Protein AF-0000000086973427 (afdb_homodimer)

Radius of gyration: 33.43 Å; Cα contacts (8 Å, |Δi|>4): 2396; chains: 2; bounding box: 116×100×96 Å

pLDDT: mean 90.19, std 19.01, range [17.59, 98.94]

InterPro domains:
  IPR004843 Calcineurin-like, phosphoesterase domain [PF00149] (162-360)
  IPR008963 Purple acid phosphatase-like, N-terminal [SSF49363] (42-153)
  IPR015914 Purple acid phosphatase, N-terminal [PF16656] (61-151)
  IPR025733 Purple acid phosphatase, C-terminal domain [PF14008] (386-445)
  IPR029052 Metallo-dependent phosphatase-like [G3DSA:3.60.21.10] (156-464)
  IPR029052 Metallo-dependent phosphatase-like [SSF56300] (157-459)
  IPR039331 Purple acid phosphatase-like [PTHR22953] (16-454)
  IPR041792 Purple acid phosphatase, metallophosphatase domain [cd00839] (157-455)

Structure (mmCIF, N/CA/C/O backbone):
data_AF-0000000086973427-model_v1
#
loop_
_entity.id
_entity.type
_entity.pdbx_description
1 polymer 'Purple acid phosphatase'
#
loop_
_atom_site.group_PDB
_atom_site.id
_atom_site.type_symbol
_atom_site.label_atom_id
_atom_site.label_alt_id
_atom_site.label_comp_id
_atom_site.label_asym_id
_atom_site.label_entity_id
_atom_site.label_seq_id
_atom_site.pdbx_PDB_ins_code
_atom_site.Cartn_x
_atom_site.Cartn_y
_atom_site.Cartn_z
_atom_site.occupancy
_atom_site.B_iso_or_equiv
_atom_site.auth_seq_id
_atom_site.auth_comp_id
_atom_site.auth_asym_id
_atom_site.auth_atom_id
_atom_site.pdbx_PDB_model_num
ATOM 1 N N . MET A 1 1 ? -76.812 24.672 63.719 1 24.42 1 MET A N 1
ATOM 2 C CA . MET A 1 1 ? -76 23.453 63.594 1 24.42 1 MET A CA 1
ATOM 3 C C . MET A 1 1 ? -76.125 22.906 62.156 1 24.42 1 MET A C 1
ATOM 5 O O . MET A 1 1 ? -76.375 21.719 61.969 1 24.42 1 MET A O 1
ATOM 9 N N . ALA A 1 2 ? -76.5 23.781 61.25 1 25.91 2 ALA A N 1
ATOM 10 C CA . ALA A 1 2 ? -76.75 23.594 59.812 1 25.91 2 ALA A CA 1
ATOM 11 C C . ALA A 1 2 ? -75.5 23 59.125 1 25.91 2 ALA A C 1
ATOM 13 O O . ALA A 1 2 ? -74.438 23.609 59.094 1 25.91 2 ALA A O 1
ATOM 14 N N . ALA A 1 3 ? -75.25 21.672 59.312 1 26.28 3 ALA A N 1
ATOM 15 C CA . ALA A 1 3 ? -74.188 20.766 58.875 1 26.28 3 ALA A CA 1
ATOM 16 C C . ALA A 1 3 ? -74.125 20.75 57.344 1 26.28 3 ALA A C 1
ATOM 18 O O . ALA A 1 3 ? -75 20.281 56.656 1 26.28 3 ALA A O 1
ATOM 19 N N . ILE A 1 4 ? -73.625 21.906 56.781 1 25.83 4 ILE A N 1
ATOM 20 C CA . ILE A 1 4 ? -73.375 22.141 55.375 1 25.83 4 ILE A CA 1
ATOM 21 C C . ILE A 1 4 ? -72.5 21.031 54.781 1 25.83 4 ILE A C 1
ATOM 23 O O . ILE A 1 4 ? -71.438 20.75 55.312 1 25.83 4 ILE A O 1
ATOM 27 N N . MET A 1 5 ? -73.188 19.984 54.219 1 26.91 5 MET A N 1
ATOM 28 C CA . MET A 1 5 ? -72.625 18.828 53.5 1 26.91 5 MET A CA 1
ATOM 29 C C . MET A 1 5 ? -71.688 19.266 52.375 1 26.91 5 MET A C 1
ATOM 31 O O . MET A 1 5 ? -72.125 19.938 51.438 1 26.91 5 MET A O 1
ATOM 35 N N . LEU A 1 6 ? -70.5 19.781 52.688 1 25.75 6 LEU A N 1
ATOM 36 C CA . LEU A 1 6 ? -69.5 20.234 51.75 1 25.75 6 LEU A CA 1
ATOM 37 C C . LEU A 1 6 ? -69.125 19.109 50.75 1 25.75 6 LEU A C 1
ATOM 39 O O . LEU A 1 6 ? -68.625 18.062 51.188 1 25.75 6 LEU A O 1
ATOM 43 N N . ARG A 1 7 ? -70 18.797 49.75 1 25.33 7 ARG A N 1
ATOM 44 C CA . ARG A 1 7 ? -69.688 17.844 48.688 1 25.33 7 ARG A CA 1
ATOM 45 C C . ARG A 1 7 ? -68.375 18.188 48 1 25.33 7 ARG A C 1
ATOM 47 O O . ARG A 1 7 ? -68.188 19.297 47.469 1 25.33 7 ARG A O 1
ATOM 54 N N . ALA A 1 8 ? -67.25 17.797 48.531 1 27.33 8 ALA A N 1
ATOM 55 C CA . ALA A 1 8 ? -65.875 17.906 48 1 27.33 8 ALA A CA 1
ATOM 56 C C . ALA A 1 8 ? -65.812 17.281 46.594 1 27.33 8 ALA A C 1
ATOM 58 O O . ALA A 1 8 ? -66.062 16.078 46.438 1 27.33 8 ALA A O 1
ATOM 59 N N . GLY A 1 9 ? -66.438 17.891 45.594 1 27.06 9 GLY A N 1
ATOM 60 C CA . GLY A 1 9 ? -66.312 17.422 44.25 1 27.06 9 GLY A CA 1
ATOM 61 C C . GLY A 1 9 ? -64.812 17.219 43.844 1 27.06 9 GLY A C 1
ATOM 62 O O . GLY A 1 9 ? -64 18.062 44.125 1 27.06 9 GLY A O 1
ATOM 63 N N . VAL A 1 10 ? -64.312 15.969 43.875 1 27.91 10 VAL A N 1
ATOM 64 C CA . VAL A 1 10 ? -63.031 15.469 43.469 1 27.91 10 VAL A CA 1
ATOM 65 C C . VAL A 1 10 ? -62.719 15.875 42.031 1 27.91 10 VAL A C 1
ATOM 67 O O . VAL A 1 10 ? -63.438 15.477 41.094 1 27.91 10 VAL A O 1
ATOM 70 N N . LEU A 1 11 ? -62.438 17.156 41.75 1 26.12 11 LEU A N 1
ATOM 71 C CA . LEU A 1 11 ? -61.938 17.5 40.406 1 26.12 11 LEU A CA 1
ATOM 72 C C . LEU A 1 11 ? -60.75 16.625 40.031 1 26.12 11 LEU A C 1
ATOM 74 O O . LEU A 1 11 ? -59.719 16.609 40.719 1 26.12 11 LEU A O 1
ATOM 78 N N . VAL A 1 12 ? -61.031 15.43 39.469 1 29.05 12 VAL A N 1
ATOM 79 C CA . VAL A 1 12 ? -60 14.602 38.812 1 29.05 12 VAL A CA 1
ATOM 80 C C . VAL A 1 12 ? -59.25 15.422 37.781 1 29.05 12 VAL A C 1
ATOM 82 O O . VAL A 1 12 ? -59.844 15.875 36.812 1 29.05 12 VAL A O 1
ATOM 85 N N . LEU A 1 13 ? -58.281 16.25 38.188 1 27.44 13 LEU A N 1
ATOM 86 C CA . LEU A 1 13 ? -57.344 16.844 37.25 1 27.44 13 LEU A CA 1
ATOM 87 C C . LEU A 1 13 ? -56.688 15.781 36.406 1 27.44 13 LEU A C 1
ATOM 89 O O . LEU A 1 13 ? -56 14.906 36.906 1 27.44 13 LEU A O 1
ATOM 93 N N . ALA A 1 14 ? -57.344 15.32 35.281 1 27.95 14 ALA A N 1
ATOM 94 C CA . ALA A 1 14 ? -56.688 14.562 34.219 1 27.95 14 ALA A CA 1
ATOM 95 C C . ALA A 1 14 ? -55.375 15.242 33.781 1 27.95 14 ALA A C 1
ATOM 97 O O . ALA A 1 14 ? -55.406 16.344 33.219 1 27.95 14 ALA A O 1
ATOM 98 N N . VAL A 1 15 ? -54.344 15.07 34.531 1 30.77 15 VAL A N 1
ATOM 99 C CA . VAL A 1 15 ? -53.031 15.422 34.031 1 30.77 15 VAL A CA 1
ATOM 100 C C . VAL A 1 15 ? -52.781 14.727 32.688 1 30.77 15 VAL A C 1
ATOM 102 O O . VAL A 1 15 ? -52.781 13.5 32.625 1 30.77 15 VAL A O 1
ATOM 105 N N . PHE A 1 16 ? -53.375 15.25 31.594 1 31.55 16 PHE A N 1
ATOM 106 C CA . PHE A 1 16 ? -52.875 14.844 30.281 1 31.55 16 PHE A CA 1
ATOM 107 C C . PHE A 1 16 ? -51.344 14.922 30.234 1 31.55 16 PHE A C 1
ATOM 109 O O . PHE A 1 16 ? -50.781 16.016 30.328 1 31.55 16 PHE A O 1
ATOM 116 N N . GLY A 1 17 ? -50.688 13.938 30.797 1 29.84 17 GLY A N 1
ATOM 117 C CA . GLY A 1 17 ? -49.281 13.781 30.5 1 29.84 17 GLY A CA 1
ATOM 118 C C . GLY A 1 17 ? -48.969 13.898 29.016 1 29.84 17 GLY A C 1
ATOM 119 O O . GLY A 1 17 ? -49.469 13.125 28.203 1 29.84 17 GLY A O 1
ATOM 120 N N . SER A 1 18 ? -48.844 15.141 28.531 1 31.64 18 SER A N 1
ATOM 121 C CA . SER A 1 18 ? -48.219 15.281 27.219 1 31.64 18 SER A CA 1
ATOM 122 C C . SER A 1 18 ? -46.969 14.383 27.094 1 31.64 18 SER A C 1
ATOM 124 O O . SER A 1 18 ? -46.062 14.477 27.891 1 31.64 18 SER A O 1
ATOM 126 N N . ILE A 1 19 ? -47.188 13.211 26.719 1 33.66 19 ILE A N 1
ATOM 127 C CA . ILE A 1 19 ? -46.062 12.438 26.188 1 33.66 19 ILE A CA 1
ATOM 128 C C . ILE A 1 19 ? -45.281 13.281 25.172 1 33.66 19 ILE A C 1
ATOM 130 O O . ILE A 1 19 ? -45.812 13.609 24.094 1 33.66 19 ILE A O 1
ATOM 134 N N . LEU A 1 20 ? -44.5 14.203 25.625 1 31.3 20 LEU A N 1
ATOM 135 C CA . LEU A 1 20 ? -43.469 14.672 24.703 1 31.3 20 LEU A CA 1
ATOM 136 C C . LEU A 1 20 ? -42.781 13.5 24.016 1 31.3 20 LEU A C 1
ATOM 138 O O . LEU A 1 20 ? -42.094 12.703 24.672 1 31.3 20 LEU A O 1
ATOM 142 N N . SER A 1 21 ? -43.469 12.938 23.109 1 32.5 21 SER A N 1
ATOM 143 C CA . SER A 1 21 ? -42.688 12.125 22.172 1 32.5 21 SER A CA 1
ATOM 144 C C . SER A 1 21 ? -41.406 12.82 21.797 1 32.5 21 SER A C 1
ATOM 146 O O . SER A 1 21 ? -41.406 13.969 21.359 1 32.5 21 SER A O 1
ATOM 148 N N . ASP A 1 22 ? -40.375 12.547 22.5 1 31.97 22 ASP A N 1
ATOM 149 C CA . ASP A 1 22 ? -39.031 12.836 21.984 1 31.97 22 ASP A CA 1
ATOM 150 C C . ASP A 1 22 ? -38.938 12.484 20.5 1 31.97 22 ASP A C 1
ATOM 152 O O . ASP A 1 22 ? -38.719 11.32 20.141 1 31.97 22 ASP A O 1
ATOM 156 N N . SER A 1 23 ? -39.812 13.062 19.719 1 33.91 23 SER A N 1
ATOM 157 C CA . SER A 1 23 ? -39.375 13.008 18.312 1 33.91 23 SER A CA 1
ATOM 158 C C . SER A 1 23 ? -37.875 13.219 18.188 1 33.91 23 SER A C 1
ATOM 160 O O . SER A 1 23 ? -37.375 14.281 18.547 1 33.91 23 SER A O 1
ATOM 162 N N . GLY A 1 24 ? -37.094 12.266 18.344 1 35.75 24 GLY A N 1
ATOM 163 C CA . GLY A 1 24 ? -35.719 12.359 17.875 1 35.75 24 GLY A CA 1
ATOM 164 C C . GLY A 1 24 ? -35.562 13.219 16.625 1 35.75 24 GLY A C 1
ATOM 165 O O . GLY A 1 24 ? -36.031 12.828 15.539 1 35.75 24 GLY A O 1
ATOM 166 N N . VAL A 1 25 ? -35.719 14.477 16.703 1 35.94 25 VAL A N 1
ATOM 167 C CA . VAL A 1 25 ? -35.281 15.359 15.625 1 35.94 25 VAL A CA 1
ATOM 168 C C . VAL A 1 25 ? -34.031 14.773 14.953 1 35.94 25 VAL A C 1
ATOM 170 O O . VAL A 1 25 ? -32.969 14.68 15.562 1 35.94 25 VAL A O 1
ATOM 173 N N . CYS A 1 26 ? -34.188 13.812 14.07 1 43.09 26 CYS A N 1
ATOM 174 C CA . CYS A 1 26 ? -33.094 13.516 13.133 1 43.09 26 CYS A CA 1
ATOM 175 C C . CYS A 1 26 ? -32.438 14.805 12.641 1 43.09 26 CYS A C 1
ATOM 177 O O . CYS A 1 26 ? -33.031 15.555 11.875 1 43.09 26 CYS A O 1
ATOM 179 N N . ASN A 1 27 ? -31.703 15.43 13.375 1 49.72 27 ASN A N 1
ATOM 180 C CA . ASN A 1 27 ? -30.922 16.562 12.891 1 49.72 27 ASN A CA 1
ATOM 181 C C . ASN A 1 27 ? -30.359 16.297 11.5 1 49.72 27 ASN A C 1
ATOM 183 O O . ASN A 1 27 ? -29.438 15.508 11.336 1 49.72 27 ASN A O 1
ATOM 187 N N . ALA A 1 28 ? -31.125 16.469 10.539 1 66.06 28 ALA A N 1
ATOM 188 C CA . ALA A 1 28 ? -30.719 16.359 9.133 1 66.06 28 ALA A CA 1
ATOM 189 C C . ALA A 1 28 ? -29.469 17.188 8.867 1 66.06 28 ALA A C 1
ATOM 191 O O . ALA A 1 28 ? -29.312 18.297 9.383 1 66.06 28 ALA A O 1
ATOM 192 N N . GLY A 1 29 ? -28.438 16.578 8.406 1 76.88 29 GLY A N 1
ATOM 193 C CA . GLY A 1 29 ? -27.234 17.266 7.945 1 76.88 29 GLY A CA 1
ATOM 194 C C . GLY A 1 29 ? -27.531 18.484 7.102 1 76.88 29 GLY A C 1
ATOM 195 O O . GLY A 1 29 ? -28.672 18.688 6.66 1 76.88 29 GLY A O 1
ATOM 196 N N . LEU A 1 30 ? -26.656 19.469 7.105 1 85.81 30 LEU A N 1
ATOM 197 C CA . LEU A 1 30 ? -26.812 20.719 6.359 1 85.81 30 LEU A CA 1
ATOM 198 C C . LEU A 1 30 ? -25.906 20.719 5.129 1 85.81 30 LEU A C 1
ATOM 200 O O . LEU A 1 30 ? -24.703 20.516 5.242 1 85.81 30 LEU A O 1
ATOM 204 N N . THR A 1 31 ? -26.516 20.797 4.023 1 85.31 31 THR A N 1
ATOM 205 C CA . THR A 1 31 ? -25.797 21.219 2.824 1 85.31 31 THR A CA 1
ATOM 206 C C . THR A 1 31 ? -25.828 22.734 2.686 1 85.31 31 THR A C 1
ATOM 208 O O . THR A 1 31 ? -26.906 23.344 2.607 1 85.31 31 THR A O 1
ATOM 211 N N . SER A 1 32 ? -24.656 23.297 2.582 1 85.12 32 SER A N 1
ATOM 212 C CA . SER A 1 32 ? -24.609 24.75 2.518 1 85.12 32 SER A CA 1
ATOM 213 C C . SER A 1 32 ? -25.297 25.266 1.262 1 85.12 32 SER A C 1
ATOM 215 O O . SER A 1 32 ? -25.156 24.688 0.181 1 85.12 32 SER A O 1
ATOM 217 N N . GLY A 1 33 ? -26.078 26.344 1.365 1 76.12 33 GLY A N 1
ATOM 218 C CA . GLY A 1 33 ? -26.734 26.969 0.231 1 76.12 33 GLY A CA 1
ATOM 219 C C . GLY A 1 33 ? -25.875 27.984 -0.473 1 76.12 33 GLY A C 1
ATOM 220 O O . GLY A 1 33 ? -26.344 28.688 -1.371 1 76.12 33 GLY A O 1
ATOM 221 N N . PHE A 1 34 ? -24.641 28.047 -0.119 1 77.25 34 PHE A N 1
ATOM 222 C CA . PHE A 1 34 ? -23.766 29.062 -0.705 1 77.25 34 PHE A CA 1
ATOM 223 C C . PHE A 1 34 ? -23.578 28.812 -2.197 1 77.25 34 PHE A C 1
ATOM 225 O O . PHE A 1 34 ? -23.297 27.688 -2.613 1 77.25 34 PHE A O 1
ATOM 232 N N . VAL A 1 35 ? -23.734 29.75 -3.084 1 69.94 35 VAL A N 1
ATOM 233 C CA . VAL A 1 35 ? -23.609 29.656 -4.535 1 69.94 35 VAL A CA 1
ATOM 234 C C . VAL A 1 35 ? -22.266 30.25 -4.98 1 69.94 35 VAL A C 1
ATOM 236 O O . VAL A 1 35 ? -21.938 31.391 -4.621 1 69.94 35 VAL A O 1
ATOM 239 N N . ARG A 1 36 ? -21.547 29.484 -5.754 1 72.25 36 ARG A N 1
ATOM 240 C CA . ARG A 1 36 ? -20.219 29.891 -6.168 1 72.25 36 ARG A CA 1
ATOM 241 C C . ARG A 1 36 ? -20.172 30.203 -7.66 1 72.25 36 ARG A C 1
ATOM 243 O O . ARG A 1 36 ? -21.047 29.766 -8.414 1 72.25 36 ARG A O 1
ATOM 250 N N . ASP A 1 37 ? -19.094 30.984 -7.941 1 63.97 37 ASP A N 1
ATOM 251 C CA . ASP A 1 37 ? -18.828 31.172 -9.367 1 63.97 37 ASP A CA 1
ATOM 252 C C . ASP A 1 37 ? -18.203 29.906 -9.969 1 63.97 37 ASP A C 1
ATOM 254 O O . ASP A 1 37 ? -17.469 29.188 -9.281 1 63.97 37 ASP A O 1
ATOM 258 N N . LYS A 1 38 ? -18.547 29.562 -11.039 1 60.53 38 LYS A N 1
ATOM 259 C CA . LYS A 1 38 ? -18.156 28.328 -11.727 1 60.53 38 LYS A CA 1
ATOM 260 C C . LYS A 1 38 ? -16.781 28.484 -12.383 1 60.53 38 LYS A C 1
ATOM 262 O O . LYS A 1 38 ? -16.406 27.688 -13.25 1 60.53 38 LYS A O 1
ATOM 267 N N . ASP A 1 39 ? -16.062 29.391 -11.859 1 63.88 39 ASP A N 1
ATOM 268 C CA . ASP A 1 39 ? -14.812 29.625 -12.594 1 63.88 39 ASP A CA 1
ATOM 269 C C . ASP A 1 39 ? -13.828 28.484 -12.375 1 63.88 39 ASP A C 1
ATOM 271 O O . ASP A 1 39 ? -13.773 27.891 -11.297 1 63.88 39 ASP A O 1
ATOM 275 N N . VAL A 1 40 ? -13.086 28.266 -13.414 1 69.06 40 VAL A N 1
ATOM 276 C CA . VAL A 1 40 ? -12.078 27.203 -13.445 1 69.06 40 VAL A CA 1
ATOM 277 C C . VAL A 1 40 ? -10.844 27.656 -12.656 1 69.06 40 VAL A C 1
ATOM 279 O O . VAL A 1 40 ? -10.398 28.797 -12.797 1 69.06 40 VAL A O 1
ATOM 282 N N . SER A 1 41 ? -10.445 26.844 -11.828 1 78.38 41 SER A N 1
ATOM 283 C CA . SER A 1 41 ? -9.219 27.078 -11.062 1 78.38 41 SER A CA 1
ATOM 284 C C . SER A 1 41 ? -7.988 27.031 -11.961 1 78.38 41 SER A C 1
ATOM 286 O O . SER A 1 41 ? -7.699 26 -12.578 1 78.38 41 SER A O 1
ATOM 288 N N . SER A 1 42 ? -7.422 28.25 -12.164 1 84.81 42 SER A N 1
ATOM 289 C CA . SER A 1 42 ? -6.234 28.328 -13.008 1 84.81 42 SER A CA 1
ATOM 290 C C . SER A 1 42 ? -4.98 28.578 -12.18 1 84.81 42 SER A C 1
ATOM 292 O O . SER A 1 42 ? -5.008 29.359 -11.219 1 84.81 42 SER A O 1
ATOM 294 N N . ASP A 1 43 ? -3.938 27.906 -12.609 1 91.5 43 ASP A N 1
ATOM 295 C CA . ASP A 1 43 ? -2.652 28.156 -11.969 1 91.5 43 ASP A CA 1
ATOM 296 C C . ASP A 1 43 ? -2.207 29.609 -12.203 1 91.5 43 ASP A C 1
ATOM 298 O O . ASP A 1 43 ? -2.41 30.156 -13.289 1 91.5 43 ASP A O 1
ATOM 302 N N . MET A 1 44 ? -1.606 30.188 -11.203 1 95.94 44 MET A N 1
ATOM 303 C CA . MET A 1 44 ? -0.965 31.484 -11.375 1 95.94 44 MET A CA 1
ATOM 304 C C . MET A 1 44 ? 0.216 31.391 -12.336 1 95.94 44 MET A C 1
ATOM 306 O O . MET A 1 44 ? 0.896 30.375 -12.383 1 95.94 44 MET A O 1
ATOM 310 N N . PRO A 1 45 ? 0.4 32.469 -13.109 1 94.31 45 PRO A N 1
ATOM 311 C CA . PRO A 1 45 ? 1.583 32.438 -13.969 1 94.31 45 PRO A CA 1
ATOM 312 C C . PRO A 1 45 ? 2.885 32.281 -13.188 1 94.31 45 PRO A C 1
ATOM 314 O O . PRO A 1 45 ? 3.008 32.812 -12.078 1 94.31 45 PRO A O 1
ATOM 317 N N . LEU A 1 46 ? 3.836 31.656 -13.797 1 93.94 46 LEU A N 1
ATOM 318 C CA . LEU A 1 46 ? 5.09 31.344 -13.125 1 93.94 46 LEU A CA 1
ATOM 319 C C . LEU A 1 46 ? 5.848 32.594 -12.75 1 93.94 46 LEU A C 1
ATOM 321 O O . LEU A 1 46 ? 6.734 32.562 -11.898 1 93.94 46 LEU A O 1
ATOM 325 N N . ASP A 1 47 ? 5.52 33.719 -13.445 1 93.44 47 ASP A N 1
ATOM 326 C CA . ASP A 1 47 ? 6.215 34.969 -13.141 1 93.44 47 ASP A CA 1
ATOM 327 C C . ASP A 1 47 ? 5.445 35.781 -12.109 1 93.44 47 ASP A C 1
ATOM 329 O O . ASP A 1 47 ? 5.758 36.969 -11.883 1 93.44 47 ASP A O 1
ATOM 333 N N . SER A 1 48 ? 4.438 35.188 -11.531 1 94.94 48 SER A N 1
ATOM 334 C CA . SER A 1 48 ? 3.715 35.844 -10.445 1 94.94 48 SER A CA 1
ATOM 335 C C . SER A 1 48 ? 4.645 36.156 -9.289 1 94.94 48 SER A C 1
ATOM 337 O O . SER A 1 48 ? 5.609 35.438 -9.031 1 94.94 48 SER A O 1
ATOM 339 N N . ASP A 1 49 ? 4.328 37.219 -8.531 1 95.31 49 ASP A N 1
ATOM 340 C CA . ASP A 1 49 ? 5.145 37.688 -7.426 1 95.31 49 ASP A CA 1
ATOM 341 C C . ASP A 1 49 ? 5.258 36.656 -6.316 1 95.31 49 ASP A C 1
ATOM 343 O O . ASP A 1 49 ? 6.273 36.594 -5.621 1 95.31 49 ASP A O 1
ATOM 347 N N . VAL A 1 50 ? 4.258 35.844 -6.152 1 95.94 50 VAL A N 1
ATOM 348 C CA . VAL A 1 50 ? 4.207 34.906 -5.047 1 95.94 50 VAL A CA 1
ATOM 349 C C . VAL A 1 50 ? 5.238 33.812 -5.266 1 95.94 50 VAL A C 1
ATOM 351 O O . VAL A 1 50 ? 5.574 33.062 -4.336 1 95.94 50 VAL A O 1
ATOM 354 N N . PHE A 1 51 ? 5.742 33.688 -6.5 1 96.94 51 PHE A N 1
ATOM 355 C CA . PHE A 1 51 ? 6.715 32.625 -6.82 1 96.94 51 PHE A CA 1
ATOM 356 C C . PHE A 1 51 ? 8.125 33.219 -6.895 1 96.94 51 PHE A C 1
ATOM 358 O O . PHE A 1 51 ? 9.07 32.5 -7.242 1 96.94 51 PHE A O 1
ATOM 365 N N . ARG A 1 52 ? 8.289 34.438 -6.621 1 96.06 52 ARG A N 1
ATOM 366 C CA . ARG A 1 52 ? 9.555 35.125 -6.832 1 96.06 52 ARG A CA 1
ATOM 367 C C . ARG A 1 52 ? 10.641 34.594 -5.91 1 96.06 52 ARG A C 1
ATOM 369 O O . ARG A 1 52 ? 10.383 34.312 -4.734 1 96.06 52 ARG A O 1
ATOM 376 N N . SER A 1 53 ? 11.82 34.438 -6.418 1 95.81 53 SER A N 1
ATOM 377 C CA . SER A 1 53 ? 12.984 34.062 -5.621 1 95.81 53 SER A CA 1
ATOM 378 C C . SER A 1 53 ? 13.492 35.25 -4.801 1 95.81 53 SER A C 1
ATOM 380 O O . SER A 1 53 ? 13.352 36.406 -5.211 1 95.81 53 SER A O 1
ATOM 382 N N . PRO A 1 54 ? 14.062 34.969 -3.684 1 95.62 54 PRO A N 1
ATOM 383 C CA . PRO A 1 54 ? 14.695 36.062 -2.943 1 95.62 54 PRO A CA 1
ATOM 384 C C . PRO A 1 54 ? 15.875 36.656 -3.695 1 95.62 54 PRO A C 1
ATOM 386 O O . PRO A 1 54 ? 16.484 36 -4.547 1 95.62 54 PRO A O 1
ATOM 389 N N . PRO A 1 55 ? 16.109 37.875 -3.35 1 92.69 55 PRO A N 1
ATOM 390 C CA . PRO A 1 55 ? 17.203 38.562 -4.059 1 92.69 55 PRO A CA 1
ATOM 391 C C . PRO A 1 55 ? 18.578 37.906 -3.77 1 92.69 55 PRO A C 1
ATOM 393 O O . PRO A 1 55 ? 18.812 37.469 -2.652 1 92.69 55 PRO A O 1
ATOM 396 N N . GLY A 1 56 ? 19.438 37.969 -4.797 1 92.25 56 GLY A N 1
ATOM 397 C CA . GLY A 1 56 ? 20.797 37.469 -4.668 1 92.25 56 GLY A CA 1
ATOM 398 C C . GLY A 1 56 ? 21 36.156 -5.41 1 92.25 56 GLY A C 1
ATOM 399 O O . GLY A 1 56 ? 20.109 35.312 -5.461 1 92.25 56 GLY A O 1
ATOM 400 N N . LYS A 1 57 ? 22.281 36.062 -5.898 1 91 57 LYS A N 1
ATOM 401 C CA . LYS A 1 57 ? 22.625 34.844 -6.605 1 91 57 LYS A CA 1
ATOM 402 C C . LYS A 1 57 ? 22.766 33.656 -5.641 1 91 57 LYS A C 1
ATOM 404 O O . LYS A 1 57 ? 23.5 33.75 -4.66 1 91 57 LYS A O 1
ATOM 409 N N . ASN A 1 58 ? 22.031 32.625 -5.754 1 95.06 58 ASN A N 1
ATOM 410 C CA . ASN A 1 58 ? 22.062 31.406 -4.973 1 95.06 58 ASN A CA 1
ATOM 411 C C . ASN A 1 58 ? 21.5 31.609 -3.568 1 95.06 58 ASN A C 1
ATOM 413 O O . ASN A 1 58 ? 21.891 30.906 -2.633 1 95.06 58 ASN A O 1
ATOM 417 N N . ALA A 1 59 ? 20.703 32.688 -3.393 1 95.56 59 ALA A N 1
ATOM 418 C CA . ALA A 1 59 ? 20.078 32.938 -2.098 1 95.56 59 ALA A CA 1
ATOM 419 C C . ALA A 1 59 ? 19.234 31.75 -1.642 1 95.56 59 ALA A C 1
ATOM 421 O O . ALA A 1 59 ? 18.531 31.125 -2.449 1 95.56 59 ALA A O 1
ATOM 422 N N . ALA A 1 60 ? 19.328 31.484 -0.322 1 97.38 60 ALA A N 1
ATOM 423 C CA . ALA A 1 60 ? 18.484 30.438 0.242 1 97.38 60 ALA A CA 1
ATOM 424 C C . ALA A 1 60 ? 17 30.719 -0.009 1 97.38 60 ALA A C 1
ATOM 426 O O . ALA A 1 60 ? 16.547 31.844 0.197 1 97.38 60 ALA A O 1
ATOM 427 N N . GLN A 1 61 ? 16.297 29.766 -0.48 1 98.06 61 GLN A N 1
ATOM 428 C CA . GLN A 1 61 ? 14.875 29.891 -0.788 1 98.06 61 GLN A CA 1
ATOM 429 C C . GLN A 1 61 ? 14.109 28.641 -0.399 1 98.06 61 GLN A C 1
ATOM 431 O O . GLN A 1 61 ? 14.703 27.641 0.012 1 98.06 61 GLN A O 1
ATOM 436 N N . GLN A 1 62 ? 12.727 28.734 -0.47 1 98.69 62 GLN A N 1
ATOM 437 C CA . GLN A 1 62 ? 11.867 27.594 -0.167 1 98.69 62 GLN A CA 1
ATOM 438 C C . GLN A 1 62 ? 12.039 27.156 1.283 1 98.69 62 GLN A C 1
ATOM 440 O O . GLN A 1 62 ? 12.055 25.953 1.573 1 98.69 62 GLN A O 1
ATOM 445 N N . VAL A 1 63 ? 12.25 28.125 2.17 1 98.81 63 VAL A N 1
ATOM 446 C CA . VAL A 1 63 ? 12.508 27.844 3.58 1 98.81 63 VAL A CA 1
ATOM 447 C C . VAL A 1 63 ? 11.234 27.328 4.242 1 98.81 63 VAL A C 1
ATOM 449 O O . VAL A 1 63 ? 10.148 27.891 4.055 1 98.81 63 VAL A O 1
ATOM 452 N N . HIS A 1 64 ? 11.359 26.203 4.922 1 98.88 64 HIS A N 1
ATOM 453 C CA . HIS A 1 64 ? 10.227 25.688 5.676 1 98.88 64 HIS A CA 1
ATOM 454 C C . HIS A 1 64 ? 10.688 24.938 6.922 1 98.88 64 HIS A C 1
ATOM 456 O O . HIS A 1 64 ? 11.82 24.453 6.977 1 98.88 64 HIS A O 1
ATOM 462 N N . ILE A 1 65 ? 9.836 24.891 7.93 1 98.88 65 ILE A N 1
ATOM 463 C CA . ILE A 1 65 ? 10.188 24.219 9.18 1 98.88 65 ILE A CA 1
ATOM 464 C C . ILE A 1 65 ? 9.086 23.234 9.555 1 98.88 65 ILE A C 1
ATOM 466 O O . ILE A 1 65 ? 7.938 23.375 9.125 1 98.88 65 ILE A O 1
ATOM 470 N N . THR A 1 66 ? 9.398 22.188 10.266 1 98.75 66 THR A N 1
ATOM 471 C CA . THR A 1 66 ? 8.484 21.234 10.883 1 98.75 66 THR A CA 1
ATOM 472 C C . THR A 1 66 ? 9.039 20.734 12.219 1 98.75 66 THR A C 1
ATOM 474 O O . THR A 1 66 ? 10.164 21.078 12.586 1 98.75 66 THR A O 1
ATOM 477 N N . GLN A 1 67 ? 8.18 20.125 12.984 1 98.31 67 GLN A N 1
ATOM 478 C CA . GLN A 1 67 ? 8.648 19.562 14.25 1 98.31 67 GLN A CA 1
ATOM 479 C C . GLN A 1 67 ? 9.664 18.453 14.023 1 98.31 67 GLN A C 1
ATOM 481 O O . GLN A 1 67 ? 9.5 17.625 13.109 1 98.31 67 GLN A O 1
ATOM 486 N N . GLY A 1 68 ? 10.719 18.422 14.883 1 97.88 68 GLY A N 1
ATOM 487 C CA . GLY A 1 68 ? 11.82 17.516 14.609 1 97.88 68 GLY A CA 1
ATOM 488 C C . GLY A 1 68 ? 11.859 16.312 15.539 1 97.88 68 GLY A C 1
ATOM 489 O O . GLY A 1 68 ? 12.688 15.414 15.367 1 97.88 68 GLY A O 1
ATOM 490 N N . ASP A 1 69 ? 10.977 16.281 16.578 1 97.44 69 ASP A N 1
ATOM 491 C CA . ASP A 1 69 ? 10.922 15.164 17.516 1 97.44 69 ASP A CA 1
ATOM 492 C C . ASP A 1 69 ? 9.492 14.906 17.984 1 97.44 69 ASP A C 1
ATOM 494 O O . ASP A 1 69 ? 8.547 15.492 17.453 1 97.44 69 ASP A O 1
ATOM 498 N N . LEU A 1 70 ? 9.336 13.961 18.844 1 97.44 70 LEU A N 1
ATOM 499 C CA . LEU A 1 70 ? 8.016 13.586 19.344 1 97.44 70 LEU A CA 1
ATOM 500 C C . LEU A 1 70 ? 7.465 14.672 20.266 1 97.44 70 LEU A C 1
ATOM 502 O O . LEU A 1 70 ? 6.273 14.984 20.203 1 97.44 70 LEU A O 1
ATOM 506 N N . GLU A 1 71 ? 8.312 15.375 21.031 1 97.56 71 GLU A N 1
ATOM 507 C CA . GLU A 1 71 ? 7.867 16.141 22.188 1 97.56 71 GLU A CA 1
ATOM 508 C C . GLU A 1 71 ? 7.781 17.625 21.875 1 97.56 71 GLU A C 1
ATOM 510 O O . GLU A 1 71 ? 7.234 18.406 22.656 1 97.56 71 GLU A O 1
ATOM 515 N N . GLY A 1 72 ? 8.344 18.094 20.844 1 97.75 72 GLY A N 1
ATOM 516 C CA . GLY A 1 72 ? 8.211 19.484 20.453 1 97.75 72 GLY A CA 1
ATOM 517 C C . GLY A 1 72 ? 9.398 20.344 20.844 1 97.75 72 GLY A C 1
ATOM 518 O O . GLY A 1 72 ? 9.312 21.562 20.891 1 97.75 72 GLY A O 1
ATOM 519 N N . LYS A 1 73 ? 10.555 19.672 21.047 1 98.06 73 LYS A N 1
ATOM 520 C CA . LYS A 1 73 ? 11.758 20.406 21.438 1 98.06 73 LYS A CA 1
ATOM 521 C C . LYS A 1 73 ? 12.781 20.422 20.297 1 98.06 73 LYS A C 1
ATOM 523 O O . LYS A 1 73 ? 13.961 20.688 20.531 1 98.06 73 LYS A O 1
ATOM 528 N N . SER A 1 74 ? 12.352 20.047 19.203 1 98.12 74 SER A N 1
ATOM 529 C CA . SER A 1 74 ? 13.211 20 18.031 1 98.12 74 SER A CA 1
ATOM 530 C C . SER A 1 74 ? 12.492 20.516 16.797 1 98.12 74 SER A C 1
ATOM 532 O O . SER A 1 74 ? 11.289 20.297 16.641 1 98.12 74 SER A O 1
ATOM 534 N N . VAL A 1 75 ? 13.266 21.203 15.977 1 98.62 75 VAL A N 1
ATOM 535 C CA . VAL A 1 75 ? 12.734 21.734 14.727 1 98.62 75 VAL A CA 1
ATOM 536 C C . VAL A 1 75 ? 13.648 21.359 13.57 1 98.62 75 VAL A C 1
ATOM 538 O O . VAL A 1 75 ? 14.875 21.406 13.695 1 98.62 75 VAL A O 1
ATOM 541 N N . ILE A 1 76 ? 13.078 20.875 12.516 1 98.69 76 ILE A N 1
ATOM 542 C CA . ILE A 1 76 ? 13.812 20.672 11.266 1 98.69 76 ILE A CA 1
ATOM 543 C C . ILE A 1 76 ? 13.656 21.906 10.375 1 98.69 76 ILE A C 1
ATOM 545 O O . ILE A 1 76 ? 12.531 22.312 10.055 1 98.69 76 ILE A O 1
ATOM 549 N N . ILE A 1 77 ? 14.719 22.484 10.008 1 98.88 77 ILE A N 1
ATOM 550 C CA . ILE A 1 77 ? 14.766 23.625 9.086 1 98.88 77 ILE A CA 1
ATOM 551 C C . ILE A 1 77 ? 15.297 23.156 7.734 1 98.88 77 ILE A C 1
ATOM 553 O O . ILE A 1 77 ? 16.375 22.578 7.648 1 98.88 77 ILE A O 1
ATOM 557 N N . SER A 1 78 ? 14.531 23.406 6.664 1 98.88 78 SER A N 1
ATOM 558 C CA . SER A 1 78 ? 14.93 23.031 5.312 1 98.88 78 SER A CA 1
ATOM 559 C C . SER A 1 78 ? 14.938 24.234 4.375 1 98.88 78 SER A C 1
ATOM 561 O O . SER A 1 78 ? 14.148 25.172 4.547 1 98.88 78 SER A O 1
ATOM 563 N N . TRP A 1 79 ? 15.82 24.219 3.453 1 98.75 79 TRP A N 1
ATOM 564 C CA . TRP A 1 79 ? 15.883 25.266 2.43 1 98.75 79 TRP A CA 1
ATOM 565 C C . TRP A 1 79 ? 16.609 24.75 1.185 1 98.75 79 TRP A C 1
ATOM 567 O O . TRP A 1 79 ? 17.094 23.625 1.163 1 98.75 79 TRP A O 1
ATOM 577 N N . VAL A 1 80 ? 16.516 25.547 0.119 1 98.56 80 VAL A N 1
ATOM 578 C CA . VAL A 1 80 ? 17.141 25.172 -1.142 1 98.56 80 VAL A CA 1
ATOM 579 C C . VAL A 1 80 ? 18.094 26.266 -1.598 1 98.56 80 VAL A C 1
ATOM 581 O O . VAL A 1 80 ? 17.75 27.453 -1.542 1 98.56 80 VAL A O 1
ATOM 584 N N . THR A 1 81 ? 19.297 25.906 -1.916 1 97.88 81 THR A N 1
ATOM 585 C CA . THR A 1 81 ? 20.172 26.75 -2.715 1 97.88 81 THR A CA 1
ATOM 586 C C . THR A 1 81 ? 20.188 26.297 -4.172 1 97.88 81 THR A C 1
ATOM 588 O O . THR A 1 81 ? 20.578 25.172 -4.477 1 97.88 81 THR A O 1
ATOM 591 N N . PRO A 1 82 ? 19.797 27.141 -5.047 1 96.56 82 PRO A N 1
ATOM 592 C CA . PRO A 1 82 ? 19.422 26.672 -6.383 1 96.56 82 PRO A CA 1
ATOM 593 C C . PRO A 1 82 ? 20.625 26.312 -7.246 1 96.56 82 PRO A C 1
ATOM 595 O O . PRO A 1 82 ? 20.562 25.391 -8.062 1 96.56 82 PRO A O 1
ATOM 598 N N . ASP A 1 83 ? 21.859 26.859 -7.086 1 95.81 83 ASP A N 1
ATOM 599 C CA . ASP A 1 83 ? 22.922 26.766 -8.086 1 95.81 83 ASP A CA 1
ATOM 600 C C . ASP A 1 83 ? 24.094 25.953 -7.547 1 95.81 83 ASP A C 1
ATOM 602 O O . ASP A 1 83 ? 24.719 25.188 -8.289 1 95.81 83 ASP A O 1
ATOM 606 N N . LYS A 1 84 ? 24.469 26.094 -6.297 1 95.62 84 LYS A N 1
ATOM 607 C CA . LYS A 1 84 ? 25.562 25.406 -5.633 1 95.62 84 LYS A CA 1
ATOM 608 C C . LYS A 1 84 ? 25.219 25.125 -4.168 1 95.62 84 LYS A C 1
ATOM 610 O O . LYS A 1 84 ? 24.328 25.734 -3.602 1 95.62 84 LYS A O 1
ATOM 615 N N . PRO A 1 85 ? 25.781 24.219 -3.52 1 94.38 85 PRO A N 1
ATOM 616 C CA . PRO A 1 85 ? 25.406 23.781 -2.17 1 94.38 85 PRO A CA 1
ATOM 617 C C . PRO A 1 85 ? 25.375 24.938 -1.171 1 94.38 85 PRO A C 1
ATOM 619 O O . PRO A 1 85 ? 24.484 25.016 -0.334 1 94.38 85 PRO A O 1
ATOM 622 N N . GLY A 1 86 ? 26.359 25.812 -1.233 1 91.12 86 GLY A N 1
ATOM 623 C CA . GLY A 1 86 ? 26.406 26.906 -0.276 1 91.12 86 GLY A CA 1
ATOM 624 C C . GLY A 1 86 ? 26.562 26.453 1.158 1 91.12 86 GLY A C 1
ATOM 625 O O . GLY A 1 86 ? 27.125 25.375 1.409 1 91.12 86 GLY A O 1
ATOM 626 N N . SER A 1 87 ? 26.125 27.328 2.074 1 91.5 87 SER A N 1
ATOM 627 C CA . SER A 1 87 ? 26.266 27.031 3.494 1 91.5 87 SER A CA 1
ATOM 628 C C . SER A 1 87 ? 25.125 26.141 3.988 1 91.5 87 SER A C 1
ATOM 630 O O . SER A 1 87 ? 23.969 26.359 3.641 1 91.5 87 SER A O 1
ATOM 632 N N . ASN A 1 88 ? 25.469 25.203 4.809 1 94.88 88 ASN A N 1
ATOM 633 C CA . ASN A 1 88 ? 24.453 24.344 5.43 1 94.88 88 ASN A CA 1
ATOM 634 C C . ASN A 1 88 ? 24.281 24.672 6.91 1 94.88 88 ASN A C 1
ATOM 636 O O . ASN A 1 88 ? 23.797 23.844 7.68 1 94.88 88 ASN A O 1
ATOM 640 N N . ARG A 1 89 ? 24.672 25.828 7.242 1 95.88 89 ARG A N 1
ATOM 641 C CA . ARG A 1 89 ? 24.672 26.234 8.641 1 95.88 89 ARG A CA 1
ATOM 642 C C . ARG A 1 89 ? 23.422 27.031 8.992 1 95.88 89 ARG A C 1
ATOM 644 O O . ARG A 1 89 ? 22.969 27.875 8.203 1 95.88 89 ARG A O 1
ATOM 651 N N . VAL A 1 90 ? 22.906 26.828 10.188 1 98.31 90 VAL A N 1
ATOM 652 C CA . VAL A 1 90 ? 21.828 27.594 10.781 1 98.31 90 VAL A CA 1
ATOM 653 C C . VAL A 1 90 ? 22.312 28.234 12.078 1 98.31 90 VAL A C 1
ATOM 655 O O . VAL A 1 90 ? 22.875 27.562 12.938 1 98.31 90 VAL A O 1
ATOM 658 N N . VAL A 1 91 ? 22.141 29.516 12.203 1 97.69 91 VAL A N 1
ATOM 659 C CA . VAL A 1 91 ? 22.359 30.219 13.461 1 97.69 91 VAL A CA 1
ATOM 660 C C . VAL A 1 91 ? 21.016 30.578 14.102 1 97.69 91 VAL A C 1
ATOM 662 O O . VAL A 1 91 ? 20.125 31.109 13.43 1 97.69 91 VAL A O 1
ATOM 665 N N . TYR A 1 92 ? 20.859 30.266 15.359 1 98.25 92 TYR A N 1
ATOM 666 C CA . TYR A 1 92 ? 19.562 30.484 15.992 1 98.25 92 TYR A CA 1
ATOM 667 C C . TYR A 1 92 ? 19.734 30.906 17.453 1 98.25 92 TYR A C 1
ATOM 669 O O . TYR A 1 92 ? 20.766 30.594 18.078 1 98.25 92 TYR A O 1
ATOM 677 N N . TRP A 1 93 ? 18.797 31.625 17.969 1 98 93 TRP A N 1
ATOM 678 C CA . TRP A 1 93 ? 18.828 32.062 19.359 1 98 93 TRP A CA 1
ATOM 679 C C . TRP A 1 93 ? 17.422 32.344 19.859 1 98 93 TRP A C 1
ATOM 681 O O . TRP A 1 93 ? 16.531 32.719 19.078 1 98 93 TRP A O 1
ATOM 691 N N . ALA A 1 94 ? 17.25 32.125 21.109 1 97.81 94 ALA A N 1
ATOM 692 C CA . ALA A 1 94 ? 15.984 32.469 21.75 1 97.81 94 ALA A CA 1
ATOM 693 C C . ALA A 1 94 ? 15.828 34 21.844 1 97.81 94 ALA A C 1
ATOM 695 O O . ALA A 1 94 ? 16.812 34.719 22.047 1 97.81 94 ALA A O 1
ATOM 696 N N . GLU A 1 95 ? 14.617 34.469 21.641 1 94.62 95 GLU A N 1
ATOM 697 C CA . GLU A 1 95 ? 14.328 35.906 21.625 1 94.62 95 GLU A CA 1
ATOM 698 C C . GLU A 1 95 ? 14.914 36.594 22.859 1 94.62 95 GLU A C 1
ATOM 700 O O . GLU A 1 95 ? 15.43 37.719 22.75 1 94.62 95 GLU A O 1
ATOM 705 N N . ASN A 1 96 ? 14.961 36 23.984 1 90 96 ASN A N 1
ATOM 706 C CA . ASN A 1 96 ? 15.438 36.656 25.203 1 90 96 ASN A CA 1
ATOM 707 C C . ASN A 1 96 ? 16.859 36.219 25.547 1 90 96 ASN A C 1
ATOM 709 O O . ASN A 1 96 ? 17.312 36.438 26.672 1 90 96 ASN A O 1
ATOM 713 N N . SER A 1 97 ? 17.438 35.625 24.609 1 90.62 97 SER A N 1
ATOM 714 C CA . SER A 1 97 ? 18.812 35.188 24.844 1 90.62 97 SER A CA 1
ATOM 715 C C . SER A 1 97 ? 19.797 35.938 23.969 1 90.62 97 SER A C 1
ATOM 717 O O . SER A 1 97 ? 19.484 36.281 22.812 1 90.62 97 SER A O 1
ATOM 719 N N . LYS A 1 98 ? 21 36.188 24.516 1 89.19 98 LYS A N 1
ATOM 720 C CA . LYS A 1 98 ? 22.078 36.812 23.734 1 89.19 98 LYS A CA 1
ATOM 721 C C . LYS A 1 98 ? 22.984 35.75 23.125 1 89.19 98 LYS A C 1
ATOM 723 O O . LYS A 1 98 ? 23.797 36.031 22.25 1 89.19 98 LYS A O 1
ATOM 728 N N . ASN A 1 99 ? 22.766 34.562 23.531 1 91.75 99 ASN A N 1
ATOM 729 C CA . ASN A 1 99 ? 23.609 33.5 23.047 1 91.75 99 ASN A CA 1
ATOM 730 C C . ASN A 1 99 ? 23.094 32.938 21.719 1 91.75 99 ASN A C 1
ATOM 732 O O . ASN A 1 99 ? 21.953 32.469 21.625 1 91.75 99 ASN A O 1
ATOM 736 N N . ARG A 1 100 ? 23.953 32.969 20.812 1 94.69 100 ARG A N 1
ATOM 737 C CA . ARG A 1 100 ? 23.641 32.406 19.5 1 94.69 100 ARG A CA 1
ATOM 738 C C . ARG A 1 100 ? 24.188 31 19.375 1 94.69 100 ARG A C 1
ATOM 740 O O . ARG A 1 100 ? 25.344 30.734 19.734 1 94.69 100 ARG A O 1
ATOM 747 N N . ASN A 1 101 ? 23.344 30.094 18.953 1 97.12 101 ASN A N 1
ATOM 748 C CA . ASN A 1 101 ? 23.719 28.703 18.703 1 97.12 101 ASN A CA 1
ATOM 749 C C . ASN A 1 101 ? 23.906 28.422 17.203 1 97.12 101 ASN A C 1
ATOM 751 O O . ASN A 1 101 ? 23.391 29.172 16.375 1 97.12 101 ASN A O 1
ATOM 755 N N . LYS A 1 102 ? 24.688 27.406 16.969 1 97 102 LYS A N 1
ATOM 756 C CA . LYS A 1 102 ? 24.922 27.016 15.586 1 97 102 LYS A CA 1
ATOM 757 C C . LYS A 1 102 ? 24.656 25.516 15.383 1 97 102 LYS A C 1
ATOM 759 O O . LYS A 1 102 ? 24.922 24.703 16.281 1 97 102 LYS A O 1
ATOM 764 N N . ALA A 1 103 ? 24.078 25.203 14.258 1 97.81 103 ALA A N 1
ATOM 765 C CA . ALA A 1 103 ? 23.875 23.812 13.836 1 97.81 103 ALA A CA 1
ATOM 766 C C . ALA A 1 103 ? 24.188 23.641 12.359 1 97.81 103 ALA A C 1
ATOM 768 O O . ALA A 1 103 ? 24.062 24.578 11.57 1 97.81 103 ALA A O 1
ATOM 769 N N . GLU A 1 104 ? 24.703 22.469 12 1 96.94 104 GLU A N 1
ATOM 770 C CA . GLU A 1 104 ? 24.984 22.141 10.609 1 96.94 104 GLU A CA 1
ATOM 771 C C . GLU A 1 104 ? 24.078 21.016 10.109 1 96.94 104 GLU A C 1
ATOM 773 O O . GLU A 1 104 ? 23.891 20.016 10.805 1 96.94 104 GLU A O 1
ATOM 778 N N . GLY A 1 105 ? 23.531 21.219 8.93 1 96.56 105 GLY A N 1
ATOM 779 C CA . GLY A 1 105 ? 22.641 20.234 8.352 1 96.56 105 GLY A CA 1
ATOM 780 C C . GLY A 1 105 ? 23.297 19.406 7.258 1 96.56 105 GLY A C 1
ATOM 781 O O . GLY A 1 105 ? 24.516 19.344 7.164 1 96.56 105 GLY A O 1
ATOM 782 N N . SER A 1 106 ? 22.531 18.594 6.59 1 97.25 106 SER A N 1
ATOM 783 C CA . SER A 1 106 ? 22.938 17.797 5.43 1 97.25 106 SER A CA 1
ATOM 784 C C . SER A 1 106 ? 22.359 18.391 4.141 1 97.25 106 SER A C 1
ATOM 786 O O . SER A 1 106 ? 21.438 19.203 4.18 1 97.25 106 SER A O 1
ATOM 788 N N . VAL A 1 107 ? 22.953 18.047 3.039 1 98.12 107 VAL A N 1
ATOM 789 C CA . VAL A 1 107 ? 22.516 18.531 1.736 1 98.12 107 VAL A CA 1
ATOM 790 C C . VAL A 1 107 ? 22.25 17.359 0.801 1 98.12 107 VAL A C 1
ATOM 792 O O . VAL A 1 107 ? 23.031 16.406 0.764 1 98.12 107 VAL A O 1
ATOM 795 N N . VAL A 1 108 ? 21.125 17.328 0.136 1 98.12 108 VAL A N 1
ATOM 796 C CA . VAL A 1 108 ? 20.812 16.297 -0.849 1 98.12 108 VAL A CA 1
ATOM 797 C C . VAL A 1 108 ? 20.312 16.953 -2.137 1 98.12 108 VAL A C 1
ATOM 799 O O . VAL A 1 108 ? 19.969 18.141 -2.145 1 98.12 108 VAL A O 1
ATOM 802 N N . SER A 1 109 ? 20.344 16.281 -3.244 1 98.31 109 SER A N 1
ATOM 803 C CA . SER A 1 109 ? 19.734 16.625 -4.527 1 98.31 109 SER A CA 1
ATOM 804 C C . SER A 1 109 ? 19.109 15.398 -5.188 1 98.31 109 SER A C 1
ATOM 806 O O . SER A 1 109 ? 19.328 14.266 -4.754 1 98.31 109 SER A O 1
ATOM 808 N N . TYR A 1 110 ? 18.234 15.617 -6.066 1 98.38 110 TYR A N 1
ATOM 809 C CA . TYR A 1 110 ? 17.672 14.508 -6.828 1 98.38 110 TYR A CA 1
ATOM 810 C C . TYR A 1 110 ? 17.359 14.93 -8.258 1 98.38 110 TYR A C 1
ATOM 812 O O . TYR A 1 110 ? 17.266 16.125 -8.555 1 98.38 110 TYR A O 1
ATOM 820 N N . LYS A 1 111 ? 17.344 13.938 -9.156 1 98.25 111 LYS A N 1
ATOM 821 C CA . LYS A 1 111 ? 16.906 14.117 -10.539 1 98.25 111 LYS A CA 1
ATOM 822 C C . LYS A 1 111 ? 15.516 13.516 -10.758 1 98.25 111 LYS A C 1
ATOM 824 O O . LYS A 1 111 ? 15.148 12.539 -10.117 1 98.25 111 LYS A O 1
ATOM 829 N N . TYR A 1 112 ? 14.719 14.117 -11.625 1 98.31 112 TYR A N 1
ATOM 830 C CA . TYR A 1 112 ? 13.414 13.633 -12.062 1 98.31 112 TYR A CA 1
ATOM 831 C C . TYR A 1 112 ? 13.203 13.906 -13.539 1 98.31 112 TYR A C 1
ATOM 833 O O . TYR A 1 112 ? 12.891 15.039 -13.93 1 98.31 112 TYR A O 1
ATOM 841 N N . PHE A 1 113 ? 13.305 12.883 -14.305 1 96.94 113 PHE A N 1
ATOM 842 C CA . PHE A 1 113 ? 13.188 12.984 -15.758 1 96.94 113 PHE A CA 1
ATOM 843 C C . PHE A 1 113 ? 14.094 14.078 -16.297 1 96.94 113 PHE A C 1
ATOM 845 O O . PHE A 1 113 ? 15.312 13.914 -16.359 1 96.94 113 PHE A O 1
ATOM 852 N N . ASN A 1 114 ? 13.562 15.273 -16.688 1 97.44 114 ASN A N 1
ATOM 853 C CA . ASN A 1 114 ? 14.336 16.375 -17.266 1 97.44 114 ASN A CA 1
ATOM 854 C C . ASN A 1 114 ? 14.547 17.5 -16.266 1 97.44 114 ASN A C 1
ATOM 856 O O . ASN A 1 114 ? 14.797 18.641 -16.656 1 97.44 114 ASN A O 1
ATOM 860 N N . TYR A 1 115 ? 14.438 17.188 -15.016 1 98.12 115 TYR A N 1
ATOM 861 C CA . TYR A 1 115 ? 14.578 18.141 -13.914 1 98.12 115 TYR A CA 1
ATOM 862 C C . TYR A 1 115 ? 15.672 17.703 -12.953 1 98.12 115 TYR A C 1
ATOM 864 O O . TYR A 1 115 ? 15.812 16.5 -12.664 1 98.12 115 TYR A O 1
ATOM 872 N N . THR A 1 116 ? 16.516 18.594 -12.531 1 98.38 116 THR A N 1
ATOM 873 C CA . THR A 1 116 ? 17.453 18.422 -11.422 1 98.38 116 THR A CA 1
ATOM 874 C C . THR A 1 116 ? 17.188 19.453 -10.328 1 98.38 116 THR A C 1
ATOM 876 O O . THR A 1 116 ? 17.141 20.656 -10.602 1 98.38 116 THR A O 1
ATOM 879 N N . SER A 1 117 ? 16.953 19.016 -9.125 1 98.62 117 SER A N 1
ATOM 880 C CA . SER A 1 117 ? 16.672 19.938 -8.023 1 98.62 117 SER A CA 1
ATOM 881 C C . SER A 1 117 ? 17.891 20.766 -7.664 1 98.62 117 SER A C 1
ATOM 883 O O . SER A 1 117 ? 19.016 20.422 -8.031 1 98.62 117 SER A O 1
ATOM 885 N N . GLY A 1 118 ? 17.625 21.922 -6.973 1 98.38 118 GLY A N 1
ATOM 886 C CA . GLY A 1 118 ? 18.734 22.547 -6.281 1 98.38 118 GLY A CA 1
ATOM 887 C C . GLY A 1 118 ? 19.297 21.703 -5.152 1 98.38 118 GLY A C 1
ATOM 888 O O . GLY A 1 118 ? 19.047 20.5 -5.09 1 98.38 118 GLY A O 1
ATOM 889 N N . TYR A 1 119 ? 20.109 22.391 -4.414 1 98.62 119 TYR A N 1
ATOM 890 C CA . TYR A 1 119 ? 20.672 21.734 -3.236 1 98.62 119 TYR A CA 1
ATOM 891 C C . TYR A 1 119 ? 19.75 21.906 -2.029 1 98.62 119 TYR A C 1
ATOM 893 O O . TYR A 1 119 ? 19.594 23.016 -1.523 1 98.62 119 TYR A O 1
ATOM 901 N N . ILE A 1 120 ? 19.172 20.812 -1.589 1 98.81 120 ILE A N 1
ATOM 902 C CA . ILE A 1 120 ? 18.172 20.828 -0.532 1 98.81 120 ILE A CA 1
ATOM 903 C C . ILE A 1 120 ? 18.828 20.547 0.816 1 98.81 120 ILE A C 1
ATOM 905 O O . ILE A 1 120 ? 19.406 19.484 1.029 1 98.81 120 ILE A O 1
ATOM 909 N N . HIS A 1 121 ? 18.719 21.516 1.672 1 98.69 121 HIS A N 1
ATOM 910 C CA . HIS A 1 121 ? 19.328 21.438 2.996 1 98.69 121 HIS A CA 1
ATOM 911 C C . HIS A 1 121 ? 18.297 21.047 4.051 1 98.69 121 HIS A C 1
ATOM 913 O O . HIS A 1 121 ? 17.156 21.516 4.016 1 98.69 121 HIS A O 1
ATOM 919 N N . HIS A 1 122 ? 18.719 20.172 4.965 1 98.62 122 HIS A N 1
ATOM 920 C CA . HIS A 1 122 ? 17.938 19.844 6.156 1 98.62 122 HIS A CA 1
ATOM 921 C C . HIS A 1 122 ? 18.797 19.969 7.414 1 98.62 122 HIS A C 1
ATOM 923 O O . HIS A 1 122 ? 19.828 19.297 7.539 1 98.62 122 HIS A O 1
ATOM 929 N N . CYS A 1 123 ? 18.422 20.766 8.289 1 98.62 123 CYS A N 1
ATOM 930 C CA . CYS A 1 123 ? 19.109 20.953 9.555 1 98.62 123 CYS A CA 1
ATOM 931 C C . CYS A 1 123 ? 18.172 20.781 10.734 1 98.62 123 CYS A C 1
ATOM 933 O O . CYS A 1 123 ? 17.188 21.5 10.852 1 98.62 123 CYS A O 1
ATOM 935 N N . THR A 1 124 ? 18.453 19.828 11.578 1 98 124 THR A N 1
ATOM 936 C CA . THR A 1 124 ? 17.672 19.609 12.789 1 98 124 THR A CA 1
ATOM 937 C C . THR A 1 124 ? 18.328 20.297 13.984 1 98 124 THR A C 1
ATOM 939 O O . THR A 1 124 ? 19.5 20.062 14.273 1 98 124 THR A O 1
ATOM 942 N N . ILE A 1 125 ? 17.625 21.188 14.617 1 98.19 125 ILE A N 1
ATOM 943 C CA . ILE A 1 125 ? 18.109 21.766 15.867 1 98.19 125 ILE A CA 1
ATOM 944 C C . ILE A 1 125 ? 17.328 21.188 17.047 1 98.19 125 ILE A C 1
ATOM 946 O O . ILE A 1 125 ? 16.094 21.078 17 1 98.19 125 ILE A O 1
ATOM 950 N N . ASP A 1 126 ? 18.016 20.844 18.094 1 96.81 126 ASP A N 1
ATOM 951 C CA . ASP A 1 126 ? 17.453 20.062 19.188 1 96.81 126 ASP A CA 1
ATOM 952 C C . ASP A 1 126 ? 17.594 20.797 20.516 1 96.81 126 ASP A C 1
ATOM 954 O O . ASP A 1 126 ? 18.172 21.875 20.578 1 96.81 126 ASP A O 1
ATOM 958 N N . ASN A 1 127 ? 16.922 20.188 21.531 1 97.06 127 ASN A N 1
ATOM 959 C CA . ASN A 1 127 ? 17 20.625 22.922 1 97.06 127 ASN A CA 1
ATOM 960 C C . ASN A 1 127 ? 16.562 22.078 23.062 1 97.06 127 ASN A C 1
ATOM 962 O O . ASN A 1 127 ? 17.203 22.859 23.766 1 97.06 127 ASN A O 1
ATOM 966 N N . LEU A 1 128 ? 15.547 22.469 22.391 1 98.06 128 LEU A N 1
ATOM 967 C CA . LEU A 1 128 ? 14.977 23.797 22.484 1 98.06 128 LEU A CA 1
ATOM 968 C C . LEU A 1 128 ? 14.086 23.938 23.719 1 98.06 128 LEU A C 1
ATOM 970 O O . LEU A 1 128 ? 13.617 22.938 24.266 1 98.06 128 LEU A O 1
ATOM 974 N N . GLU A 1 129 ? 13.938 25.172 24.141 1 97.5 129 GLU A N 1
ATOM 975 C CA . GLU A 1 129 ? 13.039 25.438 25.25 1 97.5 129 GLU A CA 1
ATOM 976 C C . GLU A 1 129 ? 11.586 25.5 24.781 1 97.5 129 GLU A C 1
ATOM 978 O O . GLU A 1 129 ? 11.297 25.953 23.688 1 97.5 129 GLU A O 1
ATOM 983 N N . TYR A 1 130 ? 10.719 25.031 25.656 1 98.19 130 TYR A N 1
ATOM 984 C CA . TYR A 1 130 ? 9.289 25.109 25.359 1 98.19 130 TYR A CA 1
ATOM 985 C C . TYR A 1 130 ? 8.82 26.562 25.344 1 98.19 130 TYR A C 1
ATOM 987 O O . TYR A 1 130 ? 9.414 27.422 26 1 98.19 130 TYR A O 1
ATOM 995 N N . ASP A 1 131 ? 7.758 26.75 24.562 1 97.81 131 ASP A N 1
ATOM 996 C CA . ASP A 1 131 ? 7.023 28.016 24.547 1 97.81 131 ASP A CA 1
ATOM 997 C C . ASP A 1 131 ? 7.973 29.203 24.406 1 97.81 131 ASP A C 1
ATOM 999 O O . ASP A 1 131 ? 7.922 30.141 25.203 1 97.81 131 ASP A O 1
ATOM 1003 N N . THR A 1 132 ? 8.82 29.125 23.422 1 98.12 132 THR A N 1
ATOM 1004 C CA . THR A 1 132 ? 9.875 30.125 23.234 1 98.12 132 THR A CA 1
ATOM 1005 C C . THR A 1 132 ? 9.992 30.547 21.781 1 98.12 132 THR A C 1
ATOM 1007 O O . THR A 1 132 ? 10 29.688 20.891 1 98.12 132 THR A O 1
ATOM 1010 N N . LYS A 1 133 ? 10.008 31.844 21.562 1 98.19 133 LYS A N 1
ATOM 1011 C CA . LYS A 1 133 ? 10.273 32.344 20.234 1 98.19 133 LYS A CA 1
ATOM 1012 C C . LYS A 1 133 ? 11.758 32.281 19.906 1 98.19 133 LYS A C 1
ATOM 1014 O O . LYS A 1 133 ? 12.594 32.781 20.672 1 98.19 133 LYS A O 1
ATOM 1019 N N . TYR A 1 134 ? 12.117 31.688 18.828 1 98.56 134 TYR A N 1
ATOM 1020 C CA . TYR A 1 134 ? 13.484 31.625 18.328 1 98.56 134 TYR A CA 1
ATOM 1021 C C . TYR A 1 134 ? 13.609 32.406 17.016 1 98.56 134 TYR A C 1
ATOM 1023 O O . TYR A 1 134 ? 12.711 32.375 16.172 1 98.56 134 TYR A O 1
ATOM 1031 N N . PHE A 1 135 ? 14.688 33.094 16.891 1 98.38 135 PHE A N 1
ATOM 1032 C CA . PHE A 1 135 ? 15.117 33.594 15.602 1 98.38 135 PHE A CA 1
ATOM 1033 C C . PHE A 1 135 ? 16.156 32.688 14.969 1 98.38 135 PHE A C 1
ATOM 1035 O O . PHE A 1 135 ? 16.922 32.031 15.672 1 98.38 135 PHE A O 1
ATOM 1042 N N . TYR A 1 136 ? 16.156 32.594 13.664 1 98.31 136 TYR A N 1
ATOM 1043 C CA . TYR A 1 136 ? 17.203 31.828 12.992 1 98.31 136 TYR A CA 1
ATOM 1044 C C . TYR A 1 136 ? 17.594 32.5 11.672 1 98.31 136 TYR A C 1
ATOM 1046 O O . TYR A 1 136 ? 16.781 33.156 11.047 1 98.31 136 TYR A O 1
ATOM 1054 N N . ILE A 1 137 ? 18.875 32.312 11.359 1 97.31 137 ILE A N 1
ATOM 1055 C CA . ILE A 1 137 ? 19.438 32.844 10.141 1 97.31 137 ILE A CA 1
ATOM 1056 C C . ILE A 1 137 ? 20.062 31.734 9.312 1 97.31 137 ILE A C 1
ATOM 1058 O O . ILE A 1 137 ? 20.688 30.828 9.859 1 97.31 137 ILE A O 1
ATOM 1062 N N . ILE A 1 138 ? 19.781 31.859 8.047 1 97.12 138 ILE A N 1
ATOM 1063 C CA . ILE A 1 138 ? 20.438 30.969 7.082 1 97.12 138 ILE A CA 1
ATOM 1064 C C . ILE A 1 138 ? 21.156 31.812 6.023 1 97.12 138 ILE A C 1
ATOM 1066 O O . ILE A 1 138 ? 20.828 32.969 5.82 1 97.12 138 ILE A O 1
ATOM 1070 N N . GLY A 1 139 ? 22.125 31.188 5.371 1 92 139 GLY A N 1
ATOM 1071 C CA . GLY A 1 139 ? 22.906 31.906 4.387 1 92 139 GLY A CA 1
ATOM 1072 C C . GLY A 1 139 ? 24.156 32.531 4.973 1 92 139 GLY A C 1
ATOM 1073 O O . GLY A 1 139 ? 24.453 32.375 6.16 1 92 139 GLY A O 1
ATOM 1074 N N . PHE A 1 140 ? 24.922 33.188 4.051 1 87.25 140 PHE A N 1
ATOM 1075 C CA . PHE A 1 140 ? 26.172 33.812 4.449 1 87.25 140 PHE A CA 1
ATOM 1076 C C . PHE A 1 140 ? 26.312 35.188 3.848 1 87.25 140 PHE A C 1
ATOM 1078 O O . PHE A 1 140 ? 25.891 35.438 2.715 1 87.25 140 PHE A O 1
ATOM 1085 N N . GLY A 1 141 ? 26.875 36.031 4.684 1 87.69 141 GLY A N 1
ATOM 1086 C CA . GLY A 1 141 ? 27.156 37.375 4.195 1 87.69 141 GLY A CA 1
ATOM 1087 C C . GLY A 1 141 ? 25.906 38.125 3.785 1 87.69 141 GLY A C 1
ATOM 1088 O O . GLY A 1 141 ? 24.953 38.219 4.551 1 87.69 141 GLY A O 1
ATOM 1089 N N . SER A 1 142 ? 25.969 38.656 2.535 1 87.81 142 SER A N 1
ATOM 1090 C CA . SER A 1 142 ? 24.875 39.5 2.02 1 87.81 142 SER A CA 1
ATOM 1091 C C . SER A 1 142 ? 23.656 38.656 1.664 1 87.81 142 SER A C 1
ATOM 1093 O O . SER A 1 142 ? 22.562 39.188 1.445 1 87.81 142 SER A O 1
ATOM 1095 N N . LEU A 1 143 ? 23.766 37.406 1.671 1 90.62 143 LEU A N 1
ATOM 1096 C CA . LEU A 1 143 ? 22.688 36.5 1.294 1 90.62 143 LEU A CA 1
ATOM 1097 C C . LEU A 1 143 ? 21.969 35.969 2.529 1 90.62 143 LEU A C 1
ATOM 1099 O O . LEU A 1 143 ? 21.141 35.062 2.426 1 90.62 143 LEU A O 1
ATOM 1103 N N . THR A 1 144 ? 22.312 36.5 3.627 1 93.69 144 THR A N 1
ATOM 1104 C CA . THR A 1 144 ? 21.719 36.062 4.883 1 93.69 144 THR A CA 1
ATOM 1105 C C . THR A 1 144 ? 20.234 36.438 4.93 1 93.69 144 THR A C 1
ATOM 1107 O O . THR A 1 144 ? 19.844 37.531 4.566 1 93.69 144 THR A O 1
ATOM 1110 N N . ARG A 1 145 ? 19.391 35.469 5.344 1 96.88 145 ARG A N 1
ATOM 1111 C CA . ARG A 1 145 ? 17.969 35.688 5.547 1 96.88 145 ARG A CA 1
ATOM 1112 C C . ARG A 1 145 ? 17.547 35.281 6.961 1 96.88 145 ARG A C 1
ATOM 1114 O O . ARG A 1 145 ? 18 34.281 7.484 1 96.88 145 ARG A O 1
ATOM 1121 N N . ARG A 1 146 ? 16.719 36.125 7.555 1 97.25 146 ARG A N 1
ATOM 1122 C CA . ARG A 1 146 ? 16.297 35.938 8.945 1 97.25 146 ARG A CA 1
ATOM 1123 C C . ARG A 1 146 ? 14.844 35.5 9.023 1 97.25 146 ARG A C 1
ATOM 1125 O O . ARG A 1 146 ? 13.992 36.031 8.297 1 97.25 146 ARG A O 1
ATOM 1132 N N . PHE A 1 147 ? 14.594 34.531 9.875 1 98.56 147 PHE A N 1
ATOM 1133 C CA . PHE A 1 147 ? 13.258 34 10.141 1 98.56 147 PHE A CA 1
ATOM 1134 C C . PHE A 1 147 ? 13.055 33.781 11.641 1 98.56 147 PHE A C 1
ATOM 1136 O O . PHE A 1 147 ? 13.945 34.094 12.438 1 98.56 147 PHE A O 1
ATOM 1143 N N . TRP A 1 148 ? 11.852 33.375 11.961 1 98.62 148 TRP A N 1
ATOM 1144 C CA . TRP A 1 148 ? 11.578 33.062 13.359 1 98.62 148 TRP A CA 1
ATOM 1145 C C . TRP A 1 148 ? 10.523 31.953 13.469 1 98.62 148 TRP A C 1
ATOM 1147 O O . TRP A 1 148 ? 9.828 31.656 12.492 1 98.62 148 TRP A O 1
ATOM 1157 N N . PHE A 1 149 ? 10.469 31.328 14.586 1 98.62 149 PHE A N 1
ATOM 1158 C CA . PHE A 1 149 ? 9.406 30.391 14.953 1 98.62 149 PHE A CA 1
ATOM 1159 C C . PHE A 1 149 ? 9.219 30.359 16.469 1 98.62 149 PHE A C 1
ATOM 1161 O O . PHE A 1 149 ? 10.039 30.891 17.203 1 98.62 149 PHE A O 1
ATOM 1168 N N . THR A 1 150 ? 8.125 29.781 16.859 1 98.56 150 THR A N 1
ATOM 1169 C CA . THR A 1 150 ? 7.867 29.578 18.266 1 98.56 150 THR A CA 1
ATOM 1170 C C . THR A 1 150 ? 7.672 28.109 18.594 1 98.56 150 THR A C 1
ATOM 1172 O O . THR A 1 150 ? 6.891 27.422 17.922 1 98.56 150 THR A O 1
ATOM 1175 N N . THR A 1 151 ? 8.438 27.578 19.578 1 98.5 151 THR A N 1
ATOM 1176 C CA . THR A 1 151 ? 8.266 26.203 20.031 1 98.5 151 THR A CA 1
ATOM 1177 C C . THR A 1 151 ? 6.965 26.062 20.828 1 98.5 151 THR A C 1
ATOM 1179 O O . THR A 1 151 ? 6.473 27.031 21.406 1 98.5 151 THR A O 1
ATOM 1182 N N . PRO A 1 152 ? 6.406 24.828 20.797 1 98.62 152 PRO A N 1
ATOM 1183 C CA . PRO A 1 152 ? 5.152 24.656 21.531 1 98.62 152 PRO A CA 1
ATOM 1184 C C . PRO A 1 152 ? 5.348 24.688 23.047 1 98.62 152 PRO A C 1
ATOM 1186 O O . PRO A 1 152 ? 6.477 24.547 23.531 1 98.62 152 PRO A O 1
ATOM 1189 N N . PRO A 1 153 ? 4.223 24.922 23.75 1 98.62 153 PRO A N 1
ATOM 1190 C CA . PRO A 1 153 ? 4.312 24.797 25.219 1 98.62 153 PRO A CA 1
ATOM 1191 C C . PRO A 1 153 ? 4.613 23.359 25.656 1 98.62 153 PRO A C 1
ATOM 1193 O O . PRO A 1 153 ? 4.496 22.422 24.859 1 98.62 153 PRO A O 1
ATOM 1196 N N . LYS A 1 154 ? 4.992 23.266 26.906 1 98.31 154 LYS A N 1
ATOM 1197 C CA . LYS A 1 154 ? 5.234 21.938 27.484 1 98.31 154 LYS A CA 1
ATOM 1198 C C . LYS A 1 154 ? 3.975 21.078 27.453 1 98.31 154 LYS A C 1
ATOM 1200 O O . LYS A 1 154 ? 2.871 21.578 27.672 1 98.31 154 LYS A O 1
ATOM 1205 N N . ILE A 1 155 ? 4.145 19.844 27.234 1 98.38 155 ILE A N 1
ATOM 1206 C CA . ILE A 1 155 ? 3.047 18.891 27.141 1 98.38 155 ILE A CA 1
ATOM 1207 C C . ILE A 1 155 ? 2.303 18.828 28.469 1 98.38 155 ILE A C 1
ATOM 1209 O O . ILE A 1 155 ? 2.926 18.75 29.531 1 98.38 155 ILE A O 1
ATOM 1213 N N . GLY A 1 156 ? 1.016 18.844 28.359 1 98.12 156 GLY A N 1
ATOM 1214 C CA . GLY A 1 156 ? 0.154 18.75 29.531 1 98.12 156 GLY A CA 1
ATOM 1215 C C . GLY A 1 156 ? -1.32 18.688 29.188 1 98.12 156 GLY A C 1
ATOM 1216 O O . GLY A 1 156 ? -1.729 19.141 28.109 1 98.12 156 GLY A O 1
ATOM 1217 N N . PRO A 1 157 ? -2.127 18.125 30.094 1 96.88 157 PRO A N 1
ATOM 1218 C CA . PRO A 1 157 ? -3.518 17.797 29.75 1 96.88 157 PRO A CA 1
ATOM 1219 C C . PRO A 1 157 ? -4.379 19.047 29.578 1 96.88 157 PRO A C 1
ATOM 1221 O O . PRO A 1 157 ? -5.387 19.016 28.875 1 96.88 157 PRO A O 1
ATOM 1224 N N . ASP A 1 158 ? -3.986 20.172 30.203 1 97.56 158 ASP A N 1
ATOM 1225 C CA . ASP A 1 158 ? -4.848 21.344 30.156 1 97.56 158 ASP A CA 1
ATOM 1226 C C . ASP A 1 158 ? -4.199 22.469 29.359 1 97.56 158 ASP A C 1
ATOM 1228 O O . ASP A 1 158 ? -4.617 23.625 29.438 1 97.56 158 ASP A O 1
ATOM 1232 N N . VAL A 1 159 ? -3.152 22.156 28.641 1 98.44 159 VAL A N 1
ATOM 1233 C CA . VAL A 1 159 ? -2.41 23.172 27.891 1 98.44 159 VAL A CA 1
ATOM 1234 C C . VAL A 1 159 ? -3.115 23.438 26.562 1 98.44 159 VAL A C 1
ATOM 1236 O O . VAL A 1 159 ? -3.283 22.531 25.75 1 98.44 159 VAL A O 1
ATOM 1239 N N . PRO A 1 160 ? -3.574 24.656 26.359 1 98.31 160 PRO A N 1
ATOM 1240 C CA . PRO A 1 160 ? -4.258 25 25.109 1 98.31 160 PRO A CA 1
ATOM 1241 C C . PRO A 1 160 ? -3.301 25.078 23.922 1 98.31 160 PRO A C 1
ATOM 1243 O O . PRO A 1 160 ? -2.107 25.328 24.094 1 98.31 160 PRO A O 1
ATOM 1246 N N . TYR A 1 161 ? -3.768 24.906 22.766 1 98.69 161 TYR A N 1
ATOM 1247 C CA . TYR A 1 161 ? -3 25 21.531 1 98.69 161 TYR A CA 1
ATOM 1248 C C . TYR A 1 161 ? -3.922 25.078 20.312 1 98.69 161 TYR A C 1
ATOM 1250 O O . TYR A 1 161 ? -4.93 24.375 20.25 1 98.69 161 TYR A O 1
ATOM 1258 N N . THR A 1 162 ? -3.596 25.922 19.391 1 98.75 162 THR A N 1
ATOM 1259 C CA . THR A 1 162 ? -4.434 26.109 18.219 1 98.75 162 THR A CA 1
ATOM 1260 C C . THR A 1 162 ? -3.723 25.594 16.969 1 98.75 162 THR A C 1
ATOM 1262 O O . THR A 1 162 ? -2.561 25.922 16.719 1 98.75 162 THR A O 1
ATOM 1265 N N . PHE A 1 163 ? -4.449 24.797 16.188 1 98.88 163 PHE A N 1
ATOM 1266 C CA . PHE A 1 163 ? -3.943 24.266 14.922 1 98.88 163 PHE A CA 1
ATOM 1267 C C . PHE A 1 163 ? -4.68 24.891 13.742 1 98.88 163 PHE A C 1
ATOM 1269 O O . PHE A 1 163 ? -5.898 25.062 13.789 1 98.88 163 PHE A O 1
ATOM 1276 N N . GLY A 1 164 ? -3.885 25.359 12.734 1 98.88 164 GLY A N 1
ATOM 1277 C CA . GLY A 1 164 ? -4.48 25.562 11.422 1 98.88 164 GLY A CA 1
ATOM 1278 C C . GLY A 1 164 ? -4.637 24.281 10.641 1 98.88 164 GLY A C 1
ATOM 1279 O O . GLY A 1 164 ? -3.855 23.344 10.812 1 98.88 164 GLY A O 1
ATOM 1280 N N . LEU A 1 165 ? -5.691 24.188 9.828 1 98.88 165 LEU A N 1
ATOM 1281 C CA . LEU A 1 165 ? -5.953 23.016 8.992 1 98.88 165 LEU A CA 1
ATOM 1282 C C . LEU A 1 165 ? -6.035 23.406 7.52 1 98.88 165 LEU A C 1
ATOM 1284 O O . LEU A 1 165 ? -6.891 24.219 7.137 1 98.88 165 LEU A O 1
ATOM 1288 N N . ILE A 1 166 ? -5.117 22.922 6.699 1 98.94 166 ILE A N 1
ATOM 1289 C CA . ILE A 1 166 ? -5.098 23.172 5.262 1 98.94 166 ILE A CA 1
ATOM 1290 C C . ILE A 1 166 ? -4.812 21.875 4.512 1 98.94 166 ILE A C 1
ATOM 1292 O O . ILE A 1 166 ? -3.986 21.062 4.945 1 98.94 166 ILE A O 1
ATOM 1296 N N . GLY A 1 167 ? -5.543 21.562 3.479 1 98.75 167 GLY A N 1
ATOM 1297 C CA . GLY A 1 167 ? -5.254 20.453 2.584 1 98.75 167 GLY A CA 1
ATOM 1298 C C . GLY A 1 167 ? -5.43 20.797 1.118 1 98.75 167 GLY A C 1
ATOM 1299 O O . GLY A 1 167 ? -6.18 21.719 0.783 1 98.75 167 GLY A O 1
ATOM 1300 N N . ASP A 1 168 ? -4.672 20.125 0.276 1 98.69 168 ASP A N 1
ATOM 1301 C CA . ASP A 1 168 ? -4.848 20.219 -1.171 1 98.69 168 ASP A CA 1
ATOM 1302 C C . ASP A 1 168 ? -4.586 21.641 -1.665 1 98.69 168 ASP A C 1
ATOM 1304 O O . ASP A 1 168 ? -5.418 22.219 -2.367 1 98.69 168 ASP A O 1
ATOM 1308 N N . LEU A 1 169 ? -3.459 22.125 -1.322 1 98.81 169 LEU A N 1
ATOM 1309 C CA . LEU A 1 169 ? -3.061 23.484 -1.679 1 98.81 169 LEU A CA 1
ATOM 1310 C C . LEU A 1 169 ? -2.117 23.469 -2.877 1 98.81 169 LEU A C 1
ATOM 1312 O O . LEU A 1 169 ? -0.959 23.062 -2.76 1 98.81 169 LEU A O 1
ATOM 1316 N N . GLY A 1 170 ? -2.635 23.984 -4 1 98.25 170 GLY A N 1
ATOM 1317 C CA . GLY A 1 170 ? -1.835 24.094 -5.211 1 98.25 170 GLY A CA 1
ATOM 1318 C C . GLY A 1 170 ? -1.21 25.453 -5.402 1 98.25 170 GLY A C 1
ATOM 1319 O O . GLY A 1 170 ? -0.588 26 -4.484 1 98.25 170 GLY A O 1
ATOM 1320 N N . GLN A 1 171 ? -1.285 25.891 -6.617 1 97.88 171 GLN A N 1
ATOM 1321 C CA . GLN A 1 171 ? -0.639 27.156 -6.977 1 97.88 171 GLN A CA 1
ATOM 1322 C C . GLN A 1 171 ? -1.571 28.031 -7.801 1 97.88 171 GLN A C 1
ATOM 1324 O O . GLN A 1 171 ? -1.129 28.719 -8.727 1 97.88 171 GLN A O 1
ATOM 1329 N N . THR A 1 172 ? -2.803 27.953 -7.523 1 97.25 172 THR A N 1
ATOM 1330 C CA . THR A 1 172 ? -3.814 28.75 -8.211 1 97.25 172 THR A CA 1
ATOM 1331 C C . THR A 1 172 ? -4.078 30.047 -7.453 1 97.25 172 THR A C 1
ATOM 1333 O O . THR A 1 172 ? -3.557 30.25 -6.355 1 97.25 172 THR A O 1
ATOM 1336 N N . TYR A 1 173 ? -4.895 30.906 -8.117 1 96.12 173 TYR A N 1
ATOM 1337 C CA . TYR A 1 173 ? -5.344 32.125 -7.422 1 96.12 173 TYR A CA 1
ATOM 1338 C C . TYR A 1 173 ? -6.141 31.75 -6.176 1 96.12 173 TYR A C 1
ATOM 1340 O O . TYR A 1 173 ? -6.062 32.438 -5.156 1 96.12 173 TYR A O 1
ATOM 1348 N N . ASP A 1 174 ? -6.91 30.703 -6.27 1 96.31 174 ASP A N 1
ATOM 1349 C CA . ASP A 1 174 ? -7.668 30.219 -5.117 1 96.31 174 ASP A CA 1
ATOM 1350 C C . ASP A 1 174 ? -6.734 29.734 -4.016 1 96.31 174 ASP A C 1
ATOM 1352 O O . ASP A 1 174 ? -7.016 29.906 -2.83 1 96.31 174 ASP A O 1
ATOM 1356 N N . SER A 1 175 ? -5.66 29.047 -4.383 1 98.06 175 SER A N 1
ATOM 1357 C CA . SER A 1 175 ? -4.656 28.641 -3.408 1 98.06 175 SER A CA 1
ATOM 1358 C C . SER A 1 175 ? -4.09 29.828 -2.652 1 98.06 175 SER A C 1
ATOM 1360 O O . SER A 1 175 ? -3.953 29.797 -1.428 1 98.06 175 SER A O 1
ATOM 1362 N N . ASN A 1 176 ? -3.76 30.859 -3.436 1 97.88 176 ASN A N 1
ATOM 1363 C CA . ASN A 1 176 ? -3.236 32.094 -2.834 1 97.88 1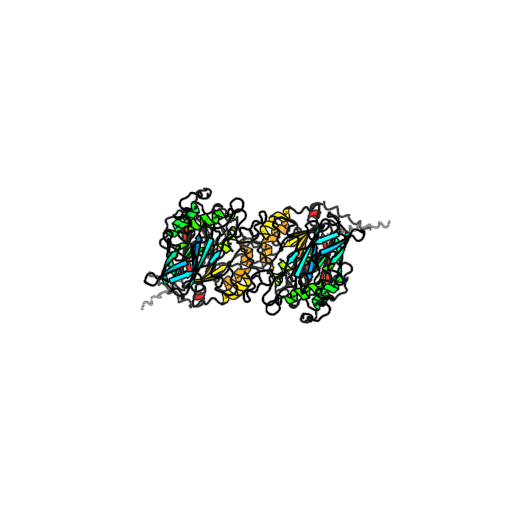76 ASN A CA 1
ATOM 1364 C C . ASN A 1 176 ? -4.254 32.719 -1.895 1 97.88 176 ASN A C 1
ATOM 1366 O O . ASN A 1 176 ? -3.891 33.219 -0.819 1 97.88 176 ASN A O 1
ATOM 1370 N N . ARG A 1 177 ? -5.465 32.719 -2.303 1 97.19 177 ARG A N 1
ATOM 1371 C CA . ARG A 1 177 ? -6.527 33.25 -1.471 1 97.19 177 ARG A CA 1
ATOM 1372 C C . ARG A 1 177 ? -6.68 32.469 -0.177 1 97.19 177 ARG A C 1
ATOM 1374 O O . ARG A 1 177 ? -6.867 33.062 0.895 1 97.19 177 ARG A O 1
ATOM 1381 N N . THR A 1 178 ? -6.656 31.156 -0.245 1 98.5 178 THR A N 1
ATOM 1382 C CA . THR A 1 178 ? -6.785 30.297 0.934 1 98.5 178 THR A CA 1
ATOM 1383 C C . THR A 1 178 ? -5.656 30.578 1.924 1 98.5 178 THR A C 1
ATOM 1385 O O . THR A 1 178 ? -5.902 30.766 3.115 1 98.5 178 THR A O 1
ATOM 1388 N N . LEU A 1 179 ? -4.453 30.578 1.416 1 98.62 179 LEU A N 1
ATOM 1389 C CA . LEU A 1 179 ? -3.312 30.797 2.297 1 98.62 179 LEU A CA 1
ATOM 1390 C C . LEU A 1 179 ? -3.361 32.188 2.9 1 98.62 179 LEU A C 1
ATOM 1392 O O . LEU A 1 179 ? -3.076 32.375 4.086 1 98.62 179 LEU A O 1
ATOM 1396 N N . THR A 1 180 ? -3.75 33.219 2.119 1 98.44 180 THR A N 1
ATOM 1397 C CA . THR A 1 180 ? -3.883 34.562 2.607 1 98.44 180 THR A CA 1
ATOM 1398 C C . THR A 1 180 ? -4.977 34.656 3.668 1 98.44 180 THR A C 1
ATOM 1400 O O . THR A 1 180 ? -4.797 35.312 4.695 1 98.44 180 THR A O 1
ATOM 1403 N N . HIS A 1 181 ? -6.082 34.031 3.32 1 98.62 181 HIS A N 1
ATOM 1404 C CA . HIS A 1 181 ? -7.199 34.031 4.262 1 98.62 181 HIS A CA 1
ATOM 1405 C C . HIS A 1 181 ? -6.793 33.406 5.594 1 98.62 181 HIS A C 1
ATOM 1407 O O . HIS A 1 181 ? -7.113 33.938 6.656 1 98.62 181 HIS A O 1
ATOM 1413 N N . TYR A 1 182 ? -6.094 32.375 5.547 1 98.69 182 TYR A N 1
ATOM 1414 C CA . TYR A 1 182 ? -5.609 31.703 6.75 1 98.69 182 TYR A CA 1
ATOM 1415 C C . TYR A 1 182 ? -4.641 32.594 7.516 1 98.69 182 TYR A C 1
ATOM 1417 O O . TYR A 1 182 ? -4.789 32.781 8.719 1 98.69 182 TYR A O 1
ATOM 1425 N N . GLU A 1 183 ? -3.688 33.188 6.824 1 98.19 183 GLU A N 1
ATOM 1426 C CA . GLU A 1 183 ? -2.66 34.031 7.441 1 98.19 183 GLU A CA 1
ATOM 1427 C C . GLU A 1 183 ? -3.273 35.25 8.094 1 98.19 183 GLU A C 1
ATOM 1429 O O . GLU A 1 183 ? -2.74 35.781 9.078 1 98.19 183 GLU A O 1
ATOM 1434 N N . SER A 1 184 ? -4.371 35.625 7.555 1 98.31 184 SER A N 1
ATOM 1435 C CA . SER A 1 184 ? -4.996 36.844 8.023 1 98.31 184 SER A CA 1
ATOM 1436 C C . SER A 1 184 ? -6.047 36.562 9.094 1 98.31 184 SER A C 1
ATOM 1438 O O . SER A 1 184 ? -6.617 37.5 9.664 1 98.31 184 SER A O 1
ATOM 1440 N N . ASN A 1 185 ? -6.305 35.344 9.297 1 97.94 185 ASN A N 1
ATOM 1441 C CA . ASN A 1 185 ? -7.254 34.969 10.344 1 97.94 185 ASN A CA 1
ATOM 1442 C C . ASN A 1 185 ? -6.703 35.281 11.727 1 97.94 185 ASN A C 1
ATOM 1444 O O . ASN A 1 185 ? -5.637 34.812 12.102 1 97.94 185 ASN A O 1
ATOM 1448 N N . PRO A 1 186 ? -7.398 36.094 12.531 1 96 186 PRO A N 1
ATOM 1449 C CA . PRO A 1 186 ? -6.879 36.469 13.844 1 96 186 PRO A CA 1
ATOM 1450 C C . PRO A 1 186 ? -6.73 35.281 14.797 1 96 186 PRO A C 1
ATOM 1452 O O . PRO A 1 186 ? -6.031 35.375 15.805 1 96 186 PRO A O 1
ATOM 1455 N N . ARG A 1 187 ? -7.348 34.219 14.438 1 94.31 187 ARG A N 1
ATOM 1456 C CA . ARG A 1 187 ? -7.285 33.031 15.281 1 94.31 187 ARG A CA 1
ATOM 1457 C C . ARG A 1 187 ? -6.418 31.938 14.641 1 94.31 187 ARG A C 1
ATOM 1459 O O . ARG A 1 187 ? -6.527 30.766 14.984 1 94.31 187 ARG A O 1
ATOM 1466 N N . LYS A 1 188 ? -5.617 32.312 13.688 1 93.56 188 LYS A N 1
ATOM 1467 C CA . LYS A 1 188 ? -4.816 31.312 12.977 1 93.56 188 LYS A CA 1
ATOM 1468 C C . LYS A 1 188 ? -3.982 30.484 13.945 1 93.56 188 LYS A C 1
ATOM 1470 O O . LYS A 1 188 ? -3.688 30.922 15.055 1 93.56 188 LYS A O 1
ATOM 1475 N N . GLY A 1 189 ? -3.625 29.312 13.539 1 96.69 189 GLY A N 1
ATOM 1476 C CA . GLY A 1 189 ? -2.949 28.328 14.375 1 96.69 189 GLY A CA 1
ATOM 1477 C C . GLY A 1 189 ? -1.487 28.656 14.617 1 96.69 189 GLY A C 1
ATOM 1478 O O . GLY A 1 189 ? -0.91 29.5 13.914 1 96.69 189 GLY A O 1
ATOM 1479 N N . GLN A 1 190 ? -1.008 28.031 15.617 1 97.75 190 GLN A N 1
ATOM 1480 C CA . GLN A 1 190 ? 0.414 28.125 15.93 1 97.75 190 GLN A CA 1
ATOM 1481 C C . GLN A 1 190 ? 1.215 27.094 15.125 1 97.75 190 GLN A C 1
ATOM 1483 O O . GLN A 1 190 ? 2.438 27.219 15.008 1 97.75 190 GLN A O 1
ATOM 1488 N N . ALA A 1 191 ? 0.58 26.125 14.664 1 98.69 191 ALA A N 1
ATOM 1489 C CA . ALA A 1 191 ? 1.048 25.141 13.695 1 98.69 191 ALA A CA 1
ATOM 1490 C C . ALA A 1 191 ? -0.065 24.75 12.727 1 98.69 191 ALA A C 1
ATOM 1492 O O . ALA A 1 191 ? -1.248 24.938 13.023 1 98.69 191 ALA A O 1
ATOM 1493 N N . VAL A 1 192 ? 0.358 24.266 11.57 1 98.88 192 VAL A N 1
ATOM 1494 C CA . VAL A 1 192 ? -0.632 23.828 10.586 1 98.88 192 VAL A CA 1
ATOM 1495 C C . VAL A 1 192 ? -0.563 22.312 10.422 1 98.88 192 VAL A C 1
ATOM 1497 O O . VAL A 1 192 ? 0.518 21.75 10.234 1 98.88 192 VAL A O 1
ATOM 1500 N N . LEU A 1 193 ? -1.668 21.656 10.664 1 98.94 193 LEU A N 1
ATOM 1501 C CA . LEU A 1 193 ? -1.812 20.266 10.211 1 98.94 193 LEU A CA 1
ATOM 1502 C C . LEU A 1 193 ? -2.148 20.219 8.727 1 98.94 193 LEU A C 1
ATOM 1504 O O . LEU A 1 193 ? -3.271 20.531 8.328 1 98.94 193 LEU A O 1
ATOM 1508 N N . PHE A 1 194 ? -1.141 19.922 7.902 1 98.88 194 PHE A N 1
ATOM 1509 C CA . PHE A 1 194 ? -1.333 19.906 6.457 1 98.88 194 PHE A CA 1
ATOM 1510 C C . PHE A 1 194 ? -1.786 18.531 5.98 1 98.88 194 PHE A C 1
ATOM 1512 O O . PHE A 1 194 ? -1.122 17.531 6.242 1 98.88 194 PHE A O 1
ATOM 1519 N N . LEU A 1 195 ? -2.861 18.469 5.203 1 98.88 195 LEU A N 1
ATOM 1520 C CA . LEU A 1 195 ? -3.604 17.234 5.035 1 98.88 195 LEU A CA 1
ATOM 1521 C C . LEU A 1 195 ? -3.301 16.594 3.68 1 98.88 195 LEU A C 1
ATOM 1523 O O . LEU A 1 195 ? -4.086 15.789 3.18 1 98.88 195 LEU A O 1
ATOM 1527 N N . GLY A 1 196 ? -2.209 17 3.07 1 98.69 196 GLY A N 1
ATOM 1528 C CA . GLY A 1 196 ? -1.728 16.312 1.884 1 98.69 196 GLY A CA 1
ATOM 1529 C C . GLY A 1 196 ? -2.039 17.062 0.597 1 98.69 196 GLY A C 1
ATOM 1530 O O . GLY A 1 196 ? -2.895 17.953 0.577 1 98.69 196 GLY A O 1
ATOM 1531 N N . ASP A 1 197 ? -1.341 16.641 -0.517 1 98.62 197 ASP A N 1
ATOM 1532 C CA . ASP A 1 197 ? -1.384 17.188 -1.87 1 98.62 197 ASP A CA 1
ATOM 1533 C C . ASP A 1 197 ? -0.708 18.562 -1.932 1 98.62 197 ASP A C 1
ATOM 1535 O O . ASP A 1 197 ? -1.362 19.594 -1.752 1 98.62 197 ASP A O 1
ATOM 1539 N N . LEU A 1 198 ? 0.545 18.438 -2.252 1 96.94 198 LEU A N 1
ATOM 1540 C CA . LEU A 1 198 ? 1.418 19.594 -2.422 1 96.94 198 LEU A CA 1
ATOM 1541 C C . LEU A 1 198 ? 1.76 19.797 -3.895 1 96.94 198 LEU A C 1
ATOM 1543 O O . LEU A 1 198 ? 1.849 18.844 -4.66 1 96.94 198 LEU A O 1
ATOM 1547 N N . SER A 1 199 ? 2.012 20.938 -4.324 1 96.56 199 SER A N 1
ATOM 1548 C CA . SER A 1 199 ? 2.666 21.406 -5.543 1 96.56 199 SER A CA 1
ATOM 1549 C C . SER A 1 199 ? 1.822 21.094 -6.773 1 96.56 199 SER A C 1
ATOM 1551 O O . SER A 1 199 ? 1.783 21.891 -7.719 1 96.56 199 SER A O 1
ATOM 1553 N N . TYR A 1 200 ? 1.203 19.797 -6.871 1 97.56 200 TYR A N 1
ATOM 1554 C CA . TYR A 1 200 ? 0.44 19.359 -8.031 1 97.56 200 TYR A CA 1
ATOM 1555 C C . TYR A 1 200 ? 1.31 19.344 -9.281 1 97.56 200 TYR A C 1
ATOM 1557 O O . TYR A 1 200 ? 0.836 19.641 -10.383 1 97.56 200 TYR A O 1
ATOM 1565 N N . ALA A 1 201 ? 2.562 19.031 -9.117 1 97.75 201 ALA A N 1
ATOM 1566 C CA . ALA A 1 201 ? 3.498 18.906 -10.234 1 97.75 201 ALA A CA 1
ATOM 1567 C C . ALA A 1 201 ? 3.016 17.875 -11.242 1 97.75 201 ALA A C 1
ATOM 1569 O O . ALA A 1 201 ? 3.232 18.016 -12.445 1 97.75 201 ALA A O 1
ATOM 1570 N N . ASP A 1 202 ? 2.338 16.859 -10.797 1 97.06 202 ASP A N 1
ATOM 1571 C CA . ASP A 1 202 ? 1.92 15.727 -11.609 1 97.06 202 ASP A CA 1
ATOM 1572 C C . ASP A 1 202 ? 0.771 16.109 -12.539 1 97.06 202 ASP A C 1
ATOM 1574 O O . ASP A 1 202 ? 0.378 15.32 -13.406 1 97.06 202 ASP A O 1
ATOM 1578 N N . ARG A 1 203 ? 0.259 17.312 -12.477 1 96 203 ARG A N 1
ATOM 1579 C CA . ARG A 1 203 ? -0.806 17.797 -13.359 1 96 203 ARG A CA 1
ATOM 1580 C C . ARG A 1 203 ? -0.232 18.422 -14.617 1 96 203 ARG A C 1
ATOM 1582 O O . ARG A 1 203 ? -0.974 18.75 -15.547 1 96 203 ARG A O 1
ATOM 1589 N N . HIS A 1 204 ? 1.03 18.531 -14.633 1 96.25 204 HIS A N 1
ATOM 1590 C CA . HIS A 1 204 ? 1.708 19.141 -15.773 1 96.25 204 HIS A CA 1
ATOM 1591 C C . HIS A 1 204 ? 2.432 18.094 -16.609 1 96.25 204 HIS A C 1
ATOM 1593 O O . HIS A 1 204 ? 2.734 17 -16.125 1 96.25 204 HIS A O 1
ATOM 1599 N N . PRO A 1 205 ? 2.66 18.453 -17.875 1 95.19 205 PRO A N 1
ATOM 1600 C CA . PRO A 1 205 ? 3.346 17.484 -18.719 1 95.19 205 PRO A CA 1
ATOM 1601 C C . PRO A 1 205 ? 4.621 16.938 -18.094 1 95.19 205 PRO A C 1
ATOM 1603 O O . PRO A 1 205 ? 5.418 17.703 -17.547 1 95.19 205 PRO A O 1
ATOM 1606 N N . PHE A 1 206 ? 4.77 15.625 -18.062 1 95.56 206 PHE A N 1
ATOM 1607 C CA . PHE A 1 206 ? 5.926 14.891 -17.562 1 95.56 206 PHE A CA 1
ATOM 1608 C C . PHE A 1 206 ? 6.125 15.148 -16.078 1 95.56 206 PHE A C 1
ATOM 1610 O O . PHE A 1 206 ? 7.258 15.133 -15.586 1 95.56 206 PHE A O 1
ATOM 1617 N N . HIS A 1 207 ? 5.047 15.484 -15.391 1 97.38 207 HIS A N 1
ATOM 1618 C CA . HIS A 1 207 ? 5.125 15.789 -13.961 1 97.38 207 HIS A CA 1
ATOM 1619 C C . HIS A 1 207 ? 6.18 16.859 -13.688 1 97.38 207 HIS A C 1
ATOM 1621 O O . HIS A 1 207 ? 7.137 16.609 -12.945 1 97.38 207 HIS A O 1
ATOM 1627 N N . ASP A 1 208 ? 6.039 18.031 -14.188 1 97.56 208 ASP A N 1
ATOM 1628 C CA . ASP A 1 208 ? 7.016 19.125 -14.164 1 97.56 208 ASP A CA 1
ATOM 1629 C C . ASP A 1 208 ? 7.453 19.438 -12.734 1 97.56 208 ASP A C 1
ATOM 1631 O O . ASP A 1 208 ? 6.828 20.25 -12.055 1 97.56 208 ASP A O 1
ATOM 1635 N N . ASN A 1 209 ? 8.602 18.938 -12.32 1 98.25 209 ASN A N 1
ATOM 1636 C CA . ASN A 1 209 ? 9.062 19.062 -10.945 1 98.25 209 ASN A CA 1
ATOM 1637 C C . ASN A 1 209 ? 9.531 20.484 -10.641 1 98.25 209 ASN A C 1
ATOM 1639 O O . ASN A 1 209 ? 9.844 20.812 -9.492 1 98.25 209 ASN A O 1
ATOM 1643 N N . ASN A 1 210 ? 9.555 21.438 -11.633 1 97.38 210 ASN A N 1
ATOM 1644 C CA . ASN A 1 210 ? 9.719 22.859 -11.344 1 97.38 210 ASN A CA 1
ATOM 1645 C C . ASN A 1 210 ? 8.602 23.375 -10.445 1 97.38 210 ASN A C 1
ATOM 1647 O O . ASN A 1 210 ? 8.797 24.328 -9.695 1 97.38 210 ASN A O 1
ATOM 1651 N N . ARG A 1 211 ? 7.52 22.688 -10.516 1 98 211 ARG A N 1
ATOM 1652 C CA . ARG A 1 211 ? 6.363 23.109 -9.742 1 98 211 ARG A CA 1
ATOM 1653 C C . ARG A 1 211 ? 6.59 22.891 -8.25 1 98 211 ARG A C 1
ATOM 1655 O O . ARG A 1 211 ? 5.992 23.578 -7.418 1 98 211 ARG A O 1
ATOM 1662 N N . TRP A 1 212 ? 7.445 21.953 -7.898 1 98.56 212 TRP A N 1
ATOM 1663 C CA . TRP A 1 212 ? 7.828 21.812 -6.496 1 98.56 212 TRP A CA 1
ATOM 1664 C C . TRP A 1 212 ? 8.578 23.047 -6.008 1 98.56 212 TRP A C 1
ATOM 1666 O O . TRP A 1 212 ? 8.406 23.469 -4.859 1 98.56 212 TRP A O 1
ATOM 1676 N N . ASP A 1 213 ? 9.375 23.656 -6.859 1 98.5 213 ASP A N 1
ATOM 1677 C CA . ASP A 1 213 ? 10.133 24.844 -6.5 1 98.5 213 ASP A CA 1
ATOM 1678 C C . ASP A 1 213 ? 9.203 26.047 -6.328 1 98.5 213 ASP A C 1
ATOM 1680 O O . ASP A 1 213 ? 9.305 26.781 -5.34 1 98.5 213 ASP A O 1
ATOM 1684 N N . THR A 1 214 ? 8.336 26.266 -7.285 1 98.38 214 THR A N 1
ATOM 1685 C CA . THR A 1 214 ? 7.449 27.422 -7.215 1 98.38 214 THR A CA 1
ATOM 1686 C C . THR A 1 214 ? 6.488 27.297 -6.035 1 98.38 214 THR A C 1
ATOM 1688 O O . THR A 1 214 ? 6.219 28.281 -5.34 1 98.38 214 THR A O 1
ATOM 1691 N N . TRP A 1 215 ? 6.012 26.094 -5.812 1 98.69 215 TRP A N 1
ATOM 1692 C CA . TRP A 1 215 ? 5.109 25.891 -4.684 1 98.69 215 TRP A CA 1
ATOM 1693 C C . TRP A 1 215 ? 5.809 26.188 -3.363 1 98.69 215 TRP A C 1
ATOM 1695 O O . TRP A 1 215 ? 5.234 26.828 -2.479 1 98.69 215 TRP A O 1
ATOM 1705 N N . ALA A 1 216 ? 7.02 25.703 -3.254 1 98.75 216 ALA A N 1
ATOM 1706 C CA . ALA A 1 216 ? 7.773 25.891 -2.018 1 98.75 216 ALA A CA 1
ATOM 1707 C C . ALA A 1 216 ? 8.047 27.375 -1.777 1 98.75 216 ALA A C 1
ATOM 1709 O O . ALA A 1 216 ? 8.008 27.844 -0.636 1 98.75 216 ALA A O 1
ATOM 1710 N N . ARG A 1 217 ? 8.352 28.125 -2.811 1 98.56 217 ARG A N 1
ATOM 1711 C CA . ARG A 1 217 ? 8.516 29.562 -2.666 1 98.56 217 ARG A CA 1
ATOM 1712 C C . ARG A 1 217 ? 7.199 30.234 -2.279 1 98.56 217 ARG A C 1
ATOM 1714 O O . ARG A 1 217 ? 7.184 31.156 -1.469 1 98.56 217 ARG A O 1
ATOM 1721 N N . PHE A 1 218 ? 6.148 29.719 -2.787 1 98.62 218 PHE A N 1
ATOM 1722 C CA . PHE A 1 218 ? 4.812 30.25 -2.543 1 98.62 218 PHE A CA 1
ATOM 1723 C C . PHE A 1 218 ? 4.445 30.141 -1.07 1 98.62 218 PHE A C 1
ATOM 1725 O O . PHE A 1 218 ? 4 31.109 -0.456 1 98.62 218 PHE A O 1
ATOM 1732 N N . VAL A 1 219 ? 4.668 29 -0.5 1 98.81 219 VAL A N 1
ATOM 1733 C CA . VAL A 1 219 ? 4.176 28.766 0.853 1 98.81 219 VAL A CA 1
ATOM 1734 C C . VAL A 1 219 ? 5.227 29.219 1.869 1 98.81 219 VAL A C 1
ATOM 1736 O O . VAL A 1 219 ? 4.965 29.219 3.074 1 98.81 219 VAL A O 1
ATOM 1739 N N . GLU A 1 220 ? 6.414 29.625 1.457 1 98.62 220 GLU A N 1
ATOM 1740 C CA . GLU A 1 220 ? 7.492 30.047 2.348 1 98.62 220 GLU A CA 1
ATOM 1741 C C . GLU A 1 220 ? 7.02 31.125 3.312 1 98.62 220 GLU A C 1
ATOM 1743 O O . GLU A 1 220 ? 7.453 31.172 4.465 1 98.62 220 GLU A O 1
ATOM 1748 N N . ARG A 1 221 ? 6.133 31.969 2.881 1 98.12 221 ARG A N 1
ATOM 1749 C CA . ARG A 1 221 ? 5.621 33.094 3.678 1 98.12 221 ARG A CA 1
ATOM 1750 C C . ARG A 1 221 ? 4.957 32.594 4.953 1 98.12 221 ARG A C 1
ATOM 1752 O O . ARG A 1 221 ? 4.762 33.344 5.902 1 98.12 221 ARG A O 1
ATOM 1759 N N . SER A 1 222 ? 4.602 31.312 4.938 1 98.62 222 SER A N 1
ATOM 1760 C CA . SER A 1 222 ? 3.969 30.719 6.109 1 98.62 222 SER A CA 1
ATOM 1761 C C . SER A 1 222 ? 4.863 29.656 6.742 1 98.62 222 SER A C 1
ATOM 1763 O O . SER A 1 222 ? 5.188 29.75 7.93 1 98.62 222 SER A O 1
ATOM 1765 N N . VAL A 1 223 ? 5.406 28.75 5.969 1 98.81 223 VAL A N 1
ATOM 1766 C CA . VAL A 1 223 ? 6.047 27.531 6.449 1 98.81 223 VAL A CA 1
ATOM 1767 C C . VAL A 1 223 ? 7.426 27.844 7.012 1 98.81 223 VAL A C 1
ATOM 1769 O O . VAL A 1 223 ? 8.023 27.031 7.723 1 98.81 223 VAL A O 1
ATOM 1772 N N . ALA A 1 224 ? 7.961 29.031 6.758 1 98.81 224 ALA A N 1
ATOM 1773 C CA . ALA A 1 224 ? 9.242 29.438 7.324 1 98.81 224 ALA A CA 1
ATOM 1774 C C . ALA A 1 224 ? 9.078 29.938 8.758 1 98.81 224 ALA A C 1
ATOM 1776 O O . ALA A 1 224 ? 10.062 30.078 9.492 1 98.81 224 ALA A O 1
ATOM 1777 N N . TYR A 1 225 ? 7.828 30.188 9.164 1 98.56 225 TYR A N 1
ATOM 1778 C CA . TYR A 1 225 ? 7.598 30.859 10.43 1 98.56 225 TYR A CA 1
ATOM 1779 C C . TYR A 1 225 ? 6.766 30 11.367 1 98.56 225 TYR A C 1
ATOM 1781 O O . TYR A 1 225 ? 6.711 30.25 12.578 1 98.56 225 TYR A O 1
ATOM 1789 N N . GLN A 1 226 ? 6.074 29.094 10.805 1 97.62 226 GLN A N 1
ATOM 1790 C CA . GLN A 1 226 ? 5.25 28.156 11.562 1 97.62 226 GLN A CA 1
ATOM 1791 C C . GLN A 1 226 ? 5.426 26.734 11.039 1 97.62 226 GLN A C 1
ATOM 1793 O O . GLN A 1 226 ? 5.422 26.5 9.828 1 97.62 226 GLN A O 1
ATOM 1798 N N . PRO A 1 227 ? 5.555 25.781 12.008 1 98.62 227 PRO A N 1
ATOM 1799 C CA . PRO A 1 227 ? 5.707 24.391 11.531 1 98.62 227 PRO A CA 1
ATOM 1800 C C . PRO A 1 227 ? 4.445 23.859 10.867 1 98.62 227 PRO A C 1
ATOM 1802 O O . PRO A 1 227 ? 3.348 24 11.406 1 98.62 227 PRO A O 1
ATOM 1805 N N . TRP A 1 228 ? 4.566 23.359 9.695 1 98.81 228 TRP A N 1
ATOM 1806 C CA . TRP A 1 228 ? 3.533 22.531 9.086 1 98.81 228 TRP A CA 1
ATOM 1807 C C . TRP A 1 228 ? 3.818 21.047 9.32 1 98.81 228 TRP A C 1
ATOM 1809 O O . TRP A 1 228 ? 4.957 20.594 9.172 1 98.81 228 TRP A O 1
ATOM 1819 N N . ILE A 1 229 ? 2.832 20.328 9.828 1 98.75 229 ILE A N 1
ATOM 1820 C CA . ILE A 1 229 ? 2.904 18.891 10 1 98.75 229 ILE A CA 1
ATOM 1821 C C . ILE A 1 229 ? 2.436 18.188 8.719 1 98.75 229 ILE A C 1
ATOM 1823 O O . ILE A 1 229 ? 1.269 18.297 8.344 1 98.75 229 ILE A O 1
ATOM 1827 N N . TRP A 1 230 ? 3.379 17.453 8.086 1 98.62 230 TRP A N 1
ATOM 1828 C CA . TRP A 1 230 ? 3.189 17.031 6.703 1 98.62 230 TRP A CA 1
ATOM 1829 C C . TRP A 1 230 ? 2.463 15.688 6.637 1 98.62 230 TRP A C 1
ATOM 1831 O O . TRP A 1 230 ? 2.82 14.75 7.352 1 98.62 230 TRP A O 1
ATOM 1841 N N . THR A 1 231 ? 1.457 15.57 5.824 1 98.5 231 THR A N 1
ATOM 1842 C CA . THR A 1 231 ? 0.788 14.359 5.375 1 98.5 231 THR A CA 1
ATOM 1843 C C . THR A 1 231 ? 0.922 14.195 3.863 1 98.5 231 THR A C 1
ATOM 1845 O O . THR A 1 231 ? 0.887 15.18 3.121 1 98.5 231 THR A O 1
ATOM 1848 N N . THR A 1 232 ? 1.078 13 3.4 1 98.44 232 THR A N 1
ATOM 1849 C CA . THR A 1 232 ? 1.215 12.797 1.963 1 98.44 232 THR A CA 1
ATOM 1850 C C . THR A 1 232 ? -0.129 12.43 1.339 1 98.44 232 THR A C 1
ATOM 1852 O O . THR A 1 232 ? -0.926 11.711 1.947 1 98.44 232 THR A O 1
ATOM 1855 N N . GLY A 1 233 ? -0.379 12.969 0.159 1 98.5 233 GLY A N 1
ATOM 1856 C CA . GLY A 1 233 ? -1.497 12.578 -0.684 1 98.5 233 GLY A CA 1
ATOM 1857 C C . GLY A 1 233 ? -1.065 11.93 -1.984 1 98.5 233 GLY A C 1
ATOM 1858 O O . GLY A 1 233 ? 0.087 11.508 -2.123 1 98.5 233 GLY A O 1
ATOM 1859 N N . ASN A 1 234 ? -2.014 11.703 -2.881 1 98.31 234 ASN A N 1
ATOM 1860 C CA . ASN A 1 234 ? -1.72 11.031 -4.141 1 98.31 234 ASN A CA 1
ATOM 1861 C C . ASN A 1 234 ? -0.826 11.883 -5.035 1 98.31 234 ASN A C 1
ATOM 1863 O O . ASN A 1 234 ? -0.044 11.344 -5.828 1 98.31 234 ASN A O 1
ATOM 1867 N N . HIS A 1 235 ? -0.851 13.164 -4.938 1 98.44 235 HIS A N 1
ATOM 1868 C CA . HIS A 1 235 ? -0.07 14.031 -5.816 1 98.44 235 HIS A CA 1
ATOM 1869 C C . HIS A 1 235 ? 1.408 14 -5.441 1 98.44 235 HIS A C 1
ATOM 1871 O O . HIS A 1 235 ? 2.26 14.414 -6.23 1 98.44 235 HIS A O 1
ATOM 1877 N N . GLU A 1 236 ? 1.713 13.484 -4.281 1 98.5 236 GLU A N 1
ATOM 1878 C CA . GLU A 1 236 ? 3.109 13.336 -3.883 1 98.5 236 GLU A CA 1
ATOM 1879 C C . GLU A 1 236 ? 3.707 12.047 -4.434 1 98.5 236 GLU A C 1
ATOM 1881 O O . GLU A 1 236 ? 4.926 11.859 -4.402 1 98.5 236 GLU A O 1
ATOM 1886 N N . LEU A 1 237 ? 2.879 11.125 -4.887 1 97.94 237 LEU A N 1
ATOM 1887 C CA . LEU A 1 237 ? 3.402 9.875 -5.441 1 97.94 237 LEU A CA 1
ATOM 1888 C C . LEU A 1 237 ? 4.418 10.164 -6.539 1 97.94 237 LEU A C 1
ATOM 1890 O O . LEU A 1 237 ? 5.512 9.594 -6.539 1 97.94 237 LEU A O 1
ATOM 1894 N N . ASP A 1 238 ? 4.02 10.992 -7.5 1 97.25 238 ASP A N 1
ATOM 1895 C CA . ASP A 1 238 ? 4.875 11.461 -8.586 1 97.25 238 ASP A CA 1
ATOM 1896 C C . ASP A 1 238 ? 5.582 10.297 -9.266 1 97.25 238 ASP A C 1
ATOM 1898 O O . ASP A 1 238 ? 6.793 10.344 -9.492 1 97.25 238 ASP A O 1
ATOM 1902 N N . CYS A 1 239 ? 4.914 9.219 -9.5 1 94.81 239 CYS A N 1
ATOM 1903 C CA . CYS A 1 239 ? 5.434 8 -10.102 1 94.81 239 CYS A CA 1
ATOM 1904 C C . CYS A 1 239 ? 4.93 7.844 -11.531 1 94.81 239 CYS A C 1
ATOM 1906 O O . CYS A 1 239 ? 3.723 7.738 -11.766 1 94.81 239 CYS A O 1
ATOM 1908 N N . VAL A 1 240 ? 5.859 7.93 -12.508 1 94.44 240 VAL A N 1
ATOM 1909 C CA . VAL A 1 240 ? 5.543 7.797 -13.93 1 94.44 240 VAL A CA 1
ATOM 1910 C C . VAL A 1 240 ? 6.516 6.82 -14.586 1 94.44 240 VAL A C 1
ATOM 1912 O O . VAL A 1 240 ? 7.469 7.234 -15.242 1 94.44 240 VAL A O 1
ATOM 1915 N N . PRO A 1 241 ? 6.137 5.539 -14.594 1 90.12 241 PRO A N 1
ATOM 1916 C CA . PRO A 1 241 ? 7.047 4.539 -15.148 1 90.12 241 PRO A CA 1
ATOM 1917 C C . PRO A 1 241 ? 7.355 4.773 -16.625 1 90.12 241 PRO A C 1
ATOM 1919 O O . PRO A 1 241 ? 8.461 4.48 -17.094 1 90.12 241 PRO A O 1
ATOM 1922 N N . GLU A 1 242 ? 6.477 5.324 -17.375 1 89.12 242 GLU A N 1
ATOM 1923 C CA . GLU A 1 242 ? 6.605 5.52 -18.812 1 89.12 242 GLU A CA 1
ATOM 1924 C C . GLU A 1 242 ? 7.793 6.418 -19.141 1 89.12 242 GLU A C 1
ATOM 1926 O O . GLU A 1 242 ? 8.359 6.332 -20.234 1 89.12 242 GLU A O 1
ATOM 1931 N N . ILE A 1 243 ? 8.172 7.25 -18.188 1 93.56 243 ILE A N 1
ATOM 1932 C CA . ILE A 1 243 ? 9.305 8.133 -18.453 1 93.56 243 ILE A CA 1
ATOM 1933 C C . ILE A 1 243 ? 10.477 7.758 -17.547 1 93.56 243 ILE A C 1
ATOM 1935 O O . ILE A 1 243 ? 11.383 8.562 -17.328 1 93.56 243 ILE A O 1
ATOM 1939 N N . GLY A 1 244 ? 10.359 6.621 -16.953 1 92.19 244 GLY A N 1
ATOM 1940 C CA . GLY A 1 244 ? 11.461 6.07 -16.188 1 92.19 244 GLY A CA 1
ATOM 1941 C C . GLY A 1 244 ? 11.43 6.461 -14.711 1 92.19 244 GLY A C 1
ATOM 1942 O O . GLY A 1 244 ? 12.352 6.156 -13.961 1 92.19 244 GLY A O 1
ATOM 1943 N N . GLU A 1 245 ? 10.414 7.141 -14.258 1 95.38 245 GLU A N 1
ATOM 1944 C CA . GLU A 1 245 ? 10.297 7.527 -12.859 1 95.38 245 GLU A CA 1
ATOM 1945 C C . GLU A 1 245 ? 9.43 6.535 -12.086 1 95.38 245 GLU A C 1
ATOM 1947 O O . GLU A 1 245 ? 8.211 6.688 -12.023 1 95.38 245 GLU A O 1
ATOM 1952 N N . THR A 1 246 ? 10.109 5.602 -11.32 1 92.5 246 THR A N 1
ATOM 1953 C CA . THR A 1 246 ? 9.391 4.484 -10.719 1 92.5 246 THR A CA 1
ATOM 1954 C C . THR A 1 246 ? 9.414 4.582 -9.195 1 92.5 246 THR A C 1
ATOM 1956 O O . THR A 1 246 ? 8.75 3.803 -8.508 1 92.5 246 THR A O 1
ATOM 1959 N N . GLU A 1 247 ? 10.234 5.516 -8.703 1 94.38 247 GLU A N 1
ATOM 1960 C CA . GLU A 1 247 ? 10.297 5.68 -7.254 1 94.38 247 GLU A CA 1
ATOM 1961 C C . GLU A 1 247 ? 9.148 6.539 -6.742 1 94.38 247 GLU A C 1
ATOM 1963 O O . GLU A 1 247 ? 9.055 7.727 -7.07 1 94.38 247 GLU A O 1
ATOM 1968 N N . GLU A 1 248 ? 8.281 5.91 -5.941 1 96.12 248 GLU A N 1
ATOM 1969 C CA . GLU A 1 248 ? 7.16 6.645 -5.367 1 96.12 248 GLU A CA 1
ATOM 1970 C C . GLU A 1 248 ? 7.637 7.688 -4.363 1 96.12 248 GLU A C 1
ATOM 1972 O O . GLU A 1 248 ? 8.602 7.453 -3.625 1 96.12 248 GLU A O 1
ATOM 1977 N N . PHE A 1 249 ? 6.977 8.898 -4.289 1 98.12 249 PHE A N 1
ATOM 1978 C CA . PHE A 1 249 ? 7.16 9.953 -3.303 1 98.12 249 PHE A CA 1
ATOM 1979 C C . PHE A 1 249 ? 8.555 10.57 -3.416 1 98.12 249 PHE A C 1
ATOM 1981 O O . PHE A 1 249 ? 9.055 11.156 -2.459 1 98.12 249 PHE A O 1
ATOM 1988 N N . LYS A 1 250 ? 9.234 10.414 -4.551 1 97.56 250 LYS A N 1
ATOM 1989 C CA . LYS A 1 250 ? 10.625 10.805 -4.715 1 97.56 250 LYS A CA 1
ATOM 1990 C C . LYS A 1 250 ? 10.828 12.281 -4.363 1 97.56 250 LYS A C 1
ATOM 1992 O O . LYS A 1 250 ? 11.68 12.617 -3.539 1 97.56 250 LYS A O 1
ATOM 1997 N N . PRO A 1 251 ? 10.031 13.25 -4.875 1 98.69 251 PRO A N 1
ATOM 1998 C CA . PRO A 1 251 ? 10.25 14.648 -4.504 1 98.69 251 PRO A CA 1
ATOM 1999 C C . PRO A 1 251 ? 9.969 14.914 -3.027 1 98.69 251 PRO A C 1
ATOM 2001 O O . PRO A 1 251 ? 10.734 15.617 -2.361 1 98.69 251 PRO A O 1
ATOM 2004 N N . PHE A 1 252 ? 8.898 14.359 -2.549 1 98.69 252 PHE A N 1
ATOM 2005 C CA . PHE A 1 252 ? 8.516 14.578 -1.158 1 98.69 252 PHE A CA 1
ATOM 2006 C C . PHE A 1 252 ? 9.602 14.086 -0.213 1 98.69 252 PHE A C 1
ATOM 2008 O O . PHE A 1 252 ? 9.945 14.773 0.754 1 98.69 252 PHE A O 1
ATOM 2015 N N . LEU A 1 253 ? 10.141 12.898 -0.473 1 97.88 253 LEU A N 1
ATOM 2016 C CA . LEU A 1 253 ? 11.148 12.273 0.38 1 97.88 253 LEU A CA 1
ATOM 2017 C C . LEU A 1 253 ? 12.398 13.141 0.468 1 97.88 253 LEU A C 1
ATOM 2019 O O . LEU A 1 253 ? 13.07 13.164 1.501 1 97.88 253 LEU A O 1
ATOM 2023 N N . HIS A 1 254 ? 12.672 13.844 -0.554 1 98.5 254 HIS A N 1
ATOM 2024 C CA . HIS A 1 254 ? 13.883 14.656 -0.581 1 98.5 254 HIS A CA 1
ATOM 2025 C C . HIS A 1 254 ? 13.633 16.047 0.008 1 98.5 254 HIS A C 1
ATOM 2027 O O . HIS A 1 254 ? 14.539 16.656 0.583 1 98.5 254 HIS A O 1
ATOM 2033 N N . ARG A 1 255 ? 12.406 16.547 -0.053 1 98.62 255 ARG A N 1
ATOM 2034 C CA . ARG A 1 255 ? 12.156 17.953 0.216 1 98.62 255 ARG A CA 1
ATOM 2035 C C . ARG A 1 255 ? 11.562 18.156 1.606 1 98.62 255 ARG A C 1
ATOM 2037 O O . ARG A 1 255 ? 11.789 19.172 2.246 1 98.62 255 ARG A O 1
ATOM 2044 N N . TYR A 1 256 ? 10.781 17.203 2.053 1 98.5 256 TYR A N 1
ATOM 2045 C CA . TYR A 1 256 ? 10 17.406 3.271 1 98.5 256 TYR A CA 1
ATOM 2046 C C . TYR A 1 256 ? 10.305 16.312 4.297 1 98.5 256 TYR A C 1
ATOM 2048 O O . TYR A 1 256 ? 9.625 15.289 4.332 1 98.5 256 TYR A O 1
ATOM 2056 N N . ARG A 1 257 ? 11.195 16.656 5.141 1 97 257 ARG A N 1
ATOM 2057 C CA . ARG A 1 257 ? 11.562 15.734 6.219 1 97 257 ARG A CA 1
ATOM 2058 C C . ARG A 1 257 ? 10.555 15.812 7.363 1 97 257 ARG A C 1
ATOM 2060 O O . ARG A 1 257 ? 9.938 16.859 7.59 1 97 257 ARG A O 1
ATOM 2067 N N . VAL A 1 258 ? 10.344 14.695 8.023 1 97.31 258 VAL A N 1
ATOM 2068 C CA . VAL A 1 258 ? 9.438 14.586 9.172 1 97.31 258 VAL A CA 1
ATOM 2069 C C . VAL A 1 258 ? 10.156 13.898 10.328 1 97.31 258 VAL A C 1
ATOM 2071 O O . VAL A 1 258 ? 11.242 13.336 10.148 1 97.31 258 VAL A O 1
ATOM 2074 N N . PRO A 1 259 ? 9.648 13.977 11.492 1 94.81 259 PRO A N 1
ATOM 2075 C CA . PRO A 1 259 ? 10.32 13.344 12.625 1 94.81 259 PRO A CA 1
ATOM 2076 C C . PRO A 1 259 ? 10.047 11.844 12.719 1 94.81 259 PRO A C 1
ATOM 2078 O O . PRO A 1 259 ? 9.641 11.352 13.773 1 94.81 259 PRO A O 1
ATOM 2081 N N . TYR A 1 260 ? 10.391 11.109 11.719 1 83.38 260 TYR A N 1
ATOM 2082 C CA . TYR A 1 260 ? 9.992 9.711 11.703 1 83.38 260 TYR A CA 1
ATOM 2083 C C . TYR A 1 260 ? 10.922 8.867 12.57 1 83.38 260 TYR A C 1
ATOM 2085 O O . TYR A 1 260 ? 10.609 7.719 12.891 1 83.38 260 TYR A O 1
ATOM 2093 N N . ASN A 1 261 ? 11.938 9.367 13.078 1 78.75 261 ASN A N 1
ATOM 2094 C CA . ASN A 1 261 ? 12.805 8.617 13.977 1 78.75 261 ASN A CA 1
ATOM 2095 C C . ASN A 1 261 ? 12.375 8.781 15.43 1 78.75 261 ASN A C 1
ATOM 2097 O O . ASN A 1 261 ? 12.984 8.195 16.328 1 78.75 261 ASN A O 1
ATOM 2101 N N . ALA A 1 262 ? 11.352 9.438 15.531 1 80.31 262 ALA A N 1
ATOM 2102 C CA . ALA A 1 262 ? 10.906 9.75 16.891 1 80.31 262 ALA A CA 1
ATOM 2103 C C . ALA A 1 262 ? 10.281 8.531 17.562 1 80.31 262 ALA A C 1
ATOM 2105 O O . ALA A 1 262 ? 10.289 8.422 18.797 1 80.31 262 ALA A O 1
ATOM 2106 N N . THR A 1 263 ? 9.727 7.672 16.781 1 80.44 263 THR A N 1
ATOM 2107 C CA . THR A 1 263 ? 9.18 6.426 17.312 1 80.44 263 THR A CA 1
ATOM 2108 C C . THR A 1 263 ? 9.625 5.238 16.453 1 80.44 263 THR A C 1
ATOM 2110 O O . THR A 1 263 ? 9.781 5.363 15.242 1 80.44 263 THR A O 1
ATOM 2113 N N . ASP A 1 264 ? 9.734 4.141 17.109 1 81.5 264 ASP A N 1
ATOM 2114 C CA . ASP A 1 264 ? 10.172 2.928 16.422 1 81.5 264 ASP A CA 1
ATOM 2115 C C . ASP A 1 264 ? 9.148 2.494 15.375 1 81.5 264 ASP A C 1
ATOM 2117 O O . ASP A 1 264 ? 7.945 2.455 15.648 1 81.5 264 ASP A O 1
ATOM 2121 N N . GLY A 1 265 ? 9.68 2.271 14.227 1 81.81 265 GLY A N 1
ATOM 2122 C CA . GLY A 1 265 ? 8.82 1.746 13.172 1 81.81 265 GLY A CA 1
ATOM 2123 C C . GLY A 1 265 ? 8.133 2.832 12.359 1 81.81 265 GLY A C 1
ATOM 2124 O O . GLY A 1 265 ? 7.461 2.541 11.375 1 81.81 265 GLY A O 1
ATOM 2125 N N . ALA A 1 266 ? 8.312 3.998 12.727 1 83.94 266 ALA A N 1
ATOM 2126 C CA . ALA A 1 266 ? 7.77 5.102 11.945 1 83.94 266 ALA A CA 1
ATOM 2127 C C . ALA A 1 266 ? 8.469 5.215 10.594 1 83.94 266 ALA A C 1
ATOM 2129 O O . ALA A 1 266 ? 9.43 4.488 10.32 1 83.94 266 ALA A O 1
ATOM 2130 N N . SER A 1 267 ? 7.84 6.004 9.773 1 93.25 267 SER A N 1
ATOM 2131 C CA . SER A 1 267 ? 8.312 6.238 8.414 1 93.25 267 SER A CA 1
ATOM 2132 C C . SER A 1 267 ? 8.133 7.695 8.008 1 93.25 267 SER A C 1
ATOM 2134 O O . SER A 1 267 ? 7.465 8.461 8.703 1 93.25 267 SER A O 1
ATOM 2136 N N . PRO A 1 268 ? 8.805 8.086 6.938 1 95.25 268 PRO A N 1
ATOM 2137 C CA . PRO A 1 268 ? 8.57 9.438 6.422 1 95.25 268 PRO A CA 1
ATOM 2138 C C . PRO A 1 268 ? 7.113 9.68 6.043 1 95.25 268 PRO A C 1
ATOM 2140 O O . PRO A 1 268 ? 6.719 10.82 5.797 1 95.25 268 PRO A O 1
ATOM 2143 N N . PHE A 1 269 ? 6.324 8.602 6.082 1 97.31 269 PHE A N 1
ATOM 2144 C CA . PHE A 1 269 ? 4.961 8.727 5.582 1 97.31 269 PHE A CA 1
ATOM 2145 C C . PHE A 1 269 ? 3.953 8.547 6.711 1 97.31 269 PHE A C 1
ATOM 2147 O O . PHE A 1 269 ? 2.777 8.883 6.562 1 97.31 269 PHE A O 1
ATOM 2154 N N . TRP A 1 270 ? 4.348 7.906 7.809 1 98.06 270 TRP A N 1
ATOM 2155 C CA . TRP A 1 270 ? 3.527 7.773 9.008 1 98.06 270 TRP A CA 1
ATOM 2156 C C . TRP A 1 270 ? 4.371 7.965 10.266 1 98.06 270 TRP A C 1
ATOM 2158 O O . TRP A 1 270 ? 5.48 7.434 10.359 1 98.06 270 TRP A O 1
ATOM 2168 N N . TYR A 1 271 ? 3.928 8.797 11.172 1 98.12 271 TYR A N 1
ATOM 2169 C CA . TYR A 1 271 ? 4.656 9.156 12.383 1 98.12 271 TYR A CA 1
ATOM 2170 C C . TYR A 1 271 ? 3.736 9.836 13.391 1 98.12 271 TYR A C 1
ATOM 2172 O O . TYR A 1 271 ? 2.547 10.023 13.133 1 98.12 271 TYR A O 1
ATOM 2180 N N . SER A 1 272 ? 4.246 10.125 14.562 1 98.06 272 SER A N 1
ATOM 2181 C CA . SER A 1 272 ? 3.461 10.812 15.586 1 98.06 272 SER A CA 1
ATOM 2182 C C . SER A 1 272 ? 4.25 11.953 16.219 1 98.06 272 SER A C 1
ATOM 2184 O O . SER A 1 272 ? 5.48 11.938 16.219 1 98.06 272 SER A O 1
ATOM 2186 N N . ILE A 1 273 ? 3.516 12.938 16.625 1 98.25 273 ILE A N 1
ATOM 2187 C CA . ILE A 1 273 ? 4.078 14.023 17.422 1 98.25 273 ILE A CA 1
ATOM 2188 C C . ILE A 1 273 ? 3.111 14.398 18.547 1 98.25 273 ILE A C 1
ATOM 2190 O O . ILE A 1 273 ? 1.938 14.016 18.516 1 98.25 273 ILE A O 1
ATOM 2194 N N . LYS A 1 274 ? 3.664 15.07 19.5 1 98.25 274 LYS A N 1
ATOM 2195 C CA . LYS A 1 274 ? 2.871 15.703 20.547 1 98.25 274 LYS A CA 1
ATOM 2196 C C . LYS A 1 274 ? 3 17.219 20.5 1 98.25 274 LYS A C 1
ATOM 2198 O O . LYS A 1 274 ? 4.078 17.75 20.219 1 98.25 274 LYS A O 1
ATOM 2203 N N . ARG A 1 275 ? 1.97 17.875 20.719 1 98.12 275 ARG A N 1
ATOM 2204 C CA . ARG A 1 275 ? 1.948 19.312 20.891 1 98.12 275 ARG A CA 1
ATOM 2205 C C . ARG A 1 275 ? 0.936 19.734 21.938 1 98.12 275 ARG A C 1
ATOM 2207 O O . ARG A 1 275 ? -0.273 19.594 21.75 1 98.12 275 ARG A O 1
ATOM 2214 N N . ALA A 1 276 ? 1.467 20.266 23.031 1 98.38 276 ALA A N 1
ATOM 2215 C CA . ALA A 1 276 ? 0.622 20.672 24.141 1 98.38 276 ALA A CA 1
ATOM 2216 C C . ALA A 1 276 ? -0.198 19.5 24.672 1 98.38 276 ALA A C 1
ATOM 2218 O O . ALA A 1 276 ? 0.36 18.484 25.078 1 98.38 276 ALA A O 1
ATOM 2219 N N . SER A 1 277 ? -1.489 19.547 24.547 1 98.5 277 SER A N 1
ATOM 2220 C CA . SER A 1 277 ? -2.369 18.531 25.094 1 98.5 277 SER A CA 1
ATOM 2221 C C . SER A 1 277 ? -2.803 17.531 24.031 1 98.5 277 SER A C 1
ATOM 2223 O O . SER A 1 277 ? -3.77 16.781 24.219 1 98.5 277 SER A O 1
ATOM 2225 N N . THR A 1 278 ? -2.104 17.469 22.922 1 98.69 278 THR A N 1
ATOM 2226 C CA . THR A 1 278 ? -2.605 16.719 21.781 1 98.69 278 THR A CA 1
ATOM 2227 C C . THR A 1 278 ? -1.557 15.719 21.297 1 98.69 278 THR A C 1
ATOM 2229 O O . THR A 1 278 ? -0.392 16.078 21.109 1 98.69 278 THR A O 1
ATOM 2232 N N . TYR A 1 279 ? -1.963 14.461 21.203 1 98.62 279 TYR A N 1
ATOM 2233 C CA . TYR A 1 279 ? -1.218 13.438 20.469 1 98.62 279 TYR A CA 1
ATOM 2234 C C . TYR A 1 279 ? -1.691 13.344 19.031 1 98.62 279 TYR A C 1
ATOM 2236 O O . TYR A 1 279 ? -2.879 13.141 18.766 1 98.62 279 TYR A O 1
ATOM 2244 N N . ILE A 1 280 ? -0.768 13.531 18.062 1 98.75 280 ILE A N 1
ATOM 2245 C CA . ILE A 1 280 ? -1.122 13.562 16.641 1 98.75 280 ILE A CA 1
ATOM 2246 C C . ILE A 1 280 ? -0.48 12.375 15.93 1 98.75 280 ILE A C 1
ATOM 2248 O O . ILE A 1 280 ? 0.737 12.188 15.992 1 98.75 280 ILE A O 1
ATOM 2252 N N . ILE A 1 281 ? -1.292 11.602 15.312 1 98.75 281 ILE A N 1
ATOM 2253 C CA . ILE A 1 281 ? -0.833 10.484 14.492 1 98.75 281 ILE A CA 1
ATOM 2254 C C . ILE A 1 281 ? -1.041 10.797 13.016 1 98.75 281 ILE A C 1
ATOM 2256 O O . ILE A 1 281 ? -2.148 11.148 12.602 1 98.75 281 ILE A O 1
ATOM 2260 N N . VAL A 1 282 ? 0.047 10.766 12.242 1 98.81 282 VAL A N 1
ATOM 2261 C CA . VAL A 1 282 ? -0.012 10.953 10.797 1 98.81 282 VAL A CA 1
ATOM 2262 C C . VAL A 1 282 ? 0.078 9.602 10.094 1 98.81 282 VAL A C 1
ATOM 2264 O O . VAL A 1 282 ? 0.986 8.812 10.367 1 98.81 282 VAL A O 1
ATOM 2267 N N . LEU A 1 283 ? -0.912 9.328 9.234 1 98.81 283 LEU A N 1
ATOM 2268 C CA . LEU A 1 283 ? -0.94 8.094 8.453 1 98.81 283 LEU A CA 1
ATOM 2269 C C . LEU A 1 283 ? -0.794 8.391 6.965 1 98.81 283 LEU A C 1
ATOM 2271 O O . LEU A 1 283 ? -0.979 9.531 6.535 1 98.81 283 LEU A O 1
ATOM 2275 N N . SER A 1 284 ? -0.427 7.367 6.23 1 98.5 284 SER A N 1
ATOM 2276 C CA . SER A 1 284 ? -0.27 7.469 4.785 1 98.5 284 SER A CA 1
ATOM 2277 C C . SER A 1 284 ? -1.364 6.699 4.051 1 98.5 284 SER A C 1
ATOM 2279 O O . SER A 1 284 ? -1.407 5.469 4.105 1 98.5 284 SER A O 1
ATOM 2281 N N . SER A 1 285 ? -2.186 7.445 3.295 1 98.62 285 SER A N 1
ATOM 2282 C CA . SER A 1 285 ? -3.273 6.832 2.539 1 98.62 285 SER A CA 1
ATOM 2283 C C . SER A 1 285 ? -2.744 6.059 1.336 1 98.62 285 SER A C 1
ATOM 2285 O O . SER A 1 285 ? -3.438 5.199 0.79 1 98.62 285 SER A O 1
ATOM 2287 N N . TYR A 1 286 ? -1.527 6.297 0.915 1 98.19 286 TYR A N 1
ATOM 2288 C CA . TYR A 1 286 ? -1.063 5.75 -0.356 1 98.19 286 TYR A CA 1
ATOM 2289 C C . TYR A 1 286 ? 0.142 4.84 -0.151 1 98.19 286 TYR A C 1
ATOM 2291 O O . TYR A 1 286 ? 0.869 4.539 -1.101 1 98.19 286 TYR A O 1
ATOM 2299 N N . SER A 1 287 ? 0.378 4.449 1.083 1 97.5 287 SER A N 1
ATOM 2300 C CA . SER A 1 287 ? 1.212 3.314 1.468 1 97.5 287 SER A CA 1
ATOM 2301 C C . SER A 1 287 ? 0.361 2.121 1.892 1 97.5 287 SER A C 1
ATOM 2303 O O . SER A 1 287 ? -0.819 2.277 2.213 1 97.5 287 SER A O 1
ATOM 2305 N N . SER A 1 288 ? 1.011 0.959 1.826 1 97.56 288 SER A N 1
ATOM 2306 C CA . SER A 1 288 ? 0.247 -0.197 2.283 1 97.56 288 SER A CA 1
ATOM 2307 C C . SER A 1 288 ? -0.15 -0.053 3.75 1 97.56 288 SER A C 1
ATOM 2309 O O . SER A 1 288 ? 0.651 0.395 4.574 1 97.56 288 SER A O 1
ATOM 2311 N N . TYR A 1 289 ? -1.406 -0.436 4.047 1 98.38 289 TYR A N 1
ATOM 2312 C CA . TYR A 1 289 ? -1.898 -0.324 5.418 1 98.38 289 TYR A CA 1
ATOM 2313 C C . TYR A 1 289 ? -2.586 -1.612 5.855 1 98.38 289 TYR A C 1
ATOM 2315 O O . TYR A 1 289 ? -3.188 -1.666 6.93 1 98.38 289 TYR A O 1
ATOM 2323 N N . VAL A 1 290 ? -2.537 -2.609 5.086 1 97.81 290 VAL A N 1
ATOM 2324 C CA . VAL A 1 290 ? -3.223 -3.859 5.395 1 97.81 290 VAL A CA 1
ATOM 2325 C C . VAL A 1 290 ? -2.48 -4.594 6.508 1 97.81 290 VAL A C 1
ATOM 2327 O O . VAL A 1 290 ? -1.329 -4.273 6.812 1 97.81 290 VAL A O 1
ATOM 2330 N N . LYS A 1 291 ? -3.164 -5.562 7.082 1 97.12 291 LYS A N 1
ATOM 2331 C CA . LYS A 1 291 ? -2.566 -6.352 8.156 1 97.12 291 LYS A CA 1
ATOM 2332 C C . LYS A 1 291 ? -1.199 -6.895 7.742 1 97.12 291 LYS A C 1
ATOM 2334 O O . LYS A 1 291 ? -1.028 -7.375 6.621 1 97.12 291 LYS A O 1
ATOM 2339 N N . SER A 1 292 ? -0.208 -6.746 8.562 1 95.38 292 SER A N 1
ATOM 2340 C CA . SER A 1 292 ? 1.165 -7.219 8.414 1 95.38 292 SER A CA 1
ATOM 2341 C C . SER A 1 292 ? 2.031 -6.188 7.699 1 95.38 292 SER A C 1
ATOM 2343 O O . SER A 1 292 ? 3.258 -6.297 7.695 1 95.38 292 SER A O 1
ATOM 2345 N N . SER A 1 293 ? 1.451 -5.176 7.047 1 96.88 293 SER A N 1
ATOM 2346 C CA . SER A 1 293 ? 2.262 -4.113 6.465 1 96.88 293 SER A CA 1
ATOM 2347 C C . SER A 1 293 ? 2.992 -3.318 7.539 1 96.88 293 SER A C 1
ATOM 2349 O O . SER A 1 293 ? 2.574 -3.305 8.703 1 96.88 293 SER A O 1
ATOM 2351 N N . PRO A 1 294 ? 4.051 -2.623 7.211 1 96 294 PRO A N 1
ATOM 2352 C CA . PRO A 1 294 ? 4.785 -1.823 8.195 1 96 294 PRO A CA 1
ATOM 2353 C C . PRO A 1 294 ? 3.92 -0.743 8.844 1 96 294 PRO A C 1
ATOM 2355 O O . PRO A 1 294 ? 3.99 -0.537 10.055 1 96 294 PRO A O 1
ATOM 2358 N N . GLN A 1 295 ? 3.086 -0.052 8.109 1 97.62 295 GLN A N 1
ATOM 2359 C CA . GLN A 1 295 ? 2.221 0.981 8.672 1 97.62 295 GLN A CA 1
ATOM 2360 C C . GLN A 1 295 ? 1.227 0.387 9.664 1 97.62 295 GLN A C 1
ATOM 2362 O O . GLN A 1 295 ? 0.999 0.953 10.734 1 97.62 295 GLN A O 1
ATOM 2367 N N . TYR A 1 296 ? 0.629 -0.741 9.266 1 98.19 296 TYR A N 1
ATOM 2368 C CA . TYR A 1 296 ? -0.301 -1.438 10.148 1 98.19 296 TYR A CA 1
ATOM 2369 C C . TYR A 1 296 ? 0.37 -1.808 11.469 1 98.19 296 TYR A C 1
ATOM 2371 O O . TYR A 1 296 ? -0.156 -1.512 12.539 1 98.19 296 TYR A O 1
ATOM 2379 N N . LYS A 1 297 ? 1.531 -2.469 11.359 1 97.06 297 LYS A N 1
ATOM 2380 C CA . LYS A 1 297 ? 2.256 -2.922 12.539 1 97.06 297 LYS A CA 1
ATOM 2381 C C . LYS A 1 297 ? 2.639 -1.745 13.438 1 97.06 297 LYS A C 1
ATOM 2383 O O . LYS A 1 297 ? 2.545 -1.833 14.656 1 97.06 297 LYS A O 1
ATOM 2388 N N . TRP A 1 298 ? 3.025 -0.696 12.836 1 97.12 298 TRP A N 1
ATOM 2389 C CA . TRP A 1 298 ? 3.404 0.493 13.594 1 97.12 298 TRP A CA 1
ATOM 2390 C C . TRP A 1 298 ? 2.209 1.059 14.352 1 97.12 298 TRP A C 1
ATOM 2392 O O . TRP A 1 298 ? 2.303 1.342 15.547 1 97.12 298 TRP A O 1
ATOM 2402 N N . LEU A 1 299 ? 1.089 1.216 13.617 1 98.31 299 LEU A N 1
ATOM 2403 C CA . LEU A 1 299 ? -0.086 1.806 14.25 1 98.31 299 LEU A CA 1
ATOM 2404 C C . LEU A 1 299 ? -0.586 0.927 15.391 1 98.31 299 LEU A C 1
ATOM 2406 O O . LEU A 1 299 ? -0.998 1.437 16.438 1 98.31 299 LEU A O 1
ATOM 2410 N N . GLU A 1 300 ? -0.567 -0.36 15.195 1 97.75 300 GLU A N 1
ATOM 2411 C CA . GLU A 1 300 ? -0.968 -1.322 16.219 1 97.75 300 GLU A CA 1
ATOM 2412 C C . GLU A 1 300 ? -0.178 -1.119 17.516 1 97.75 300 GLU A C 1
ATOM 2414 O O . GLU A 1 300 ? -0.72 -1.27 18.609 1 97.75 300 GLU A O 1
ATOM 2419 N N . LYS A 1 301 ? 1.056 -0.785 17.375 1 96.75 301 LYS A N 1
ATOM 2420 C CA . LYS A 1 301 ? 1.93 -0.588 18.531 1 96.75 301 LYS A CA 1
ATOM 2421 C C . LYS A 1 301 ? 1.84 0.843 19.047 1 96.75 301 LYS A C 1
ATOM 2423 O O . LYS A 1 301 ? 2.07 1.095 20.234 1 96.75 301 LYS A O 1
ATOM 2428 N N . GLU A 1 302 ? 1.49 1.775 18.203 1 97.44 302 GLU A N 1
ATOM 2429 C CA . GLU A 1 302 ? 1.537 3.197 18.531 1 97.44 302 GLU A CA 1
ATOM 2430 C C . GLU A 1 302 ? 0.336 3.609 19.375 1 97.44 302 GLU A C 1
ATOM 2432 O O . GLU A 1 302 ? 0.479 4.359 20.344 1 97.44 302 GLU A O 1
ATOM 2437 N N . LEU A 1 303 ? -0.819 3.113 19.062 1 98.25 303 LEU A N 1
ATOM 2438 C CA . LEU A 1 303 ? -2.064 3.566 19.672 1 98.25 303 LEU A CA 1
ATOM 2439 C C . LEU A 1 303 ? -2.066 3.295 21.172 1 98.25 303 LEU A C 1
ATOM 2441 O O . LEU A 1 303 ? -2.406 4.176 21.969 1 98.25 303 LEU A O 1
ATOM 2445 N N . PRO A 1 304 ? -1.586 2.098 21.641 1 97.56 304 PRO A N 1
ATOM 2446 C CA . PRO A 1 304 ? -1.583 1.84 23.094 1 97.56 304 PRO A CA 1
ATOM 2447 C C . PRO A 1 304 ? -0.612 2.742 23.844 1 97.56 304 PRO A C 1
ATOM 2449 O O . PRO A 1 304 ? -0.727 2.893 25.062 1 97.56 304 PRO A O 1
ATOM 2452 N N . LYS A 1 305 ? 0.303 3.379 23.172 1 96.44 305 LYS A N 1
ATOM 2453 C CA . LYS A 1 305 ? 1.306 4.227 23.812 1 96.44 305 LYS A CA 1
ATOM 2454 C C . LYS A 1 305 ? 0.719 5.582 24.188 1 96.44 305 LYS A C 1
ATOM 2456 O O . LYS A 1 305 ? 1.316 6.324 24.969 1 96.44 305 LYS A O 1
ATOM 2461 N N . VAL A 1 306 ? -0.355 5.902 23.609 1 97.62 306 VAL A N 1
ATOM 2462 C CA . VAL A 1 306 ? -0.934 7.219 23.844 1 97.62 306 VAL A CA 1
ATOM 2463 C C . VAL A 1 306 ? -1.394 7.32 25.297 1 97.62 306 VAL A C 1
ATOM 2465 O O . VAL A 1 306 ? -2.293 6.594 25.734 1 97.62 306 VAL A O 1
ATOM 2468 N N . ASN A 1 307 ? -0.767 8.148 26.078 1 97.5 307 ASN A N 1
ATOM 2469 C CA . ASN A 1 307 ? -1.158 8.445 27.453 1 97.5 307 ASN A CA 1
ATOM 2470 C C . ASN A 1 307 ? -2.182 9.57 27.516 1 97.5 307 ASN A C 1
ATOM 2472 O O . ASN A 1 307 ? -1.816 10.75 27.516 1 97.5 307 ASN A O 1
ATOM 2476 N N . ARG A 1 308 ? -3.383 9.281 27.75 1 96.94 308 ARG A N 1
ATOM 2477 C CA . ARG A 1 308 ? -4.484 10.234 27.656 1 96.94 308 ARG A CA 1
ATOM 2478 C C . ARG A 1 308 ? -4.531 11.141 28.875 1 96.94 308 ARG A C 1
ATOM 2480 O O . ARG A 1 308 ? -5.227 12.156 28.875 1 96.94 308 ARG A O 1
ATOM 2487 N N . ASP A 1 309 ? -3.756 10.836 29.875 1 96.12 309 ASP A N 1
ATOM 2488 C CA . ASP A 1 309 ? -3.635 11.727 31.016 1 96.12 309 ASP A CA 1
ATOM 2489 C C . ASP A 1 309 ? -2.693 12.891 30.719 1 96.12 309 ASP A C 1
ATOM 2491 O O . ASP A 1 309 ? -2.803 13.961 31.328 1 96.12 309 ASP A O 1
ATOM 2495 N N . GLU A 1 310 ? -1.871 12.602 29.812 1 97.38 310 GLU A N 1
ATOM 2496 C CA . GLU A 1 310 ? -0.908 13.617 29.391 1 97.38 310 GLU A CA 1
ATOM 2497 C C . GLU A 1 310 ? -1.41 14.383 28.172 1 97.38 310 GLU A C 1
ATOM 2499 O O . GLU A 1 310 ? -1.367 15.617 28.141 1 97.38 310 GLU A O 1
ATOM 2504 N N . THR A 1 311 ? -1.836 13.695 27.203 1 98.31 311 THR A N 1
ATOM 2505 C CA . THR A 1 311 ? -2.398 14.227 25.969 1 98.31 311 THR A CA 1
ATOM 2506 C C . THR A 1 311 ? -3.812 13.695 25.75 1 98.31 311 THR A C 1
ATOM 2508 O O . THR A 1 311 ? -4.012 12.758 24.969 1 98.31 311 THR A O 1
ATOM 2511 N N . PRO A 1 312 ? -4.758 14.352 26.328 1 98.06 312 PRO A N 1
ATOM 2512 C CA . PRO A 1 312 ? -6.125 13.836 26.234 1 98.06 312 PRO A CA 1
ATOM 2513 C C . PRO A 1 312 ? -6.668 13.836 24.812 1 98.06 312 PRO A C 1
ATOM 2515 O O . PRO A 1 312 ? -7.52 13.008 24.469 1 98.06 312 PRO A O 1
ATOM 2518 N N . TRP A 1 313 ? -6.199 14.781 24.016 1 98.62 313 TRP A N 1
ATOM 2519 C CA . TRP A 1 313 ? -6.695 14.875 22.656 1 98.62 313 TRP A CA 1
ATOM 2520 C C . TRP A 1 313 ? -5.875 13.984 21.719 1 98.62 313 TRP A C 1
ATOM 2522 O O . TRP A 1 313 ? -4.645 14.039 21.719 1 98.62 313 TRP A O 1
ATOM 2532 N N . LEU A 1 314 ? -6.531 13.117 21 1 98.81 314 LEU A N 1
ATOM 2533 C CA . LEU A 1 314 ? -5.934 12.25 20 1 98.81 314 LEU A CA 1
ATOM 2534 C C . LEU A 1 314 ? -6.484 12.57 18.609 1 98.81 314 LEU A C 1
ATOM 2536 O O . LEU A 1 314 ? -7.684 12.422 18.359 1 98.81 314 LEU A O 1
ATOM 2540 N N . ILE A 1 315 ? -5.605 13.031 17.719 1 98.88 315 ILE A N 1
ATOM 2541 C CA . ILE A 1 315 ? -5.961 13.414 16.359 1 98.88 315 ILE A CA 1
ATOM 2542 C C . ILE A 1 315 ? -5.223 12.523 15.359 1 98.88 315 ILE A C 1
ATOM 2544 O O . ILE A 1 315 ? -4.035 12.242 15.539 1 98.88 315 ILE A O 1
ATOM 2548 N N . VAL A 1 316 ? -5.93 12.047 14.344 1 98.94 316 VAL A N 1
ATOM 2549 C CA . VAL A 1 316 ? -5.32 11.273 13.273 1 98.94 316 VAL A CA 1
ATOM 2550 C C . VAL A 1 316 ? -5.41 12.055 11.961 1 98.94 316 VAL A C 1
ATOM 2552 O O . VAL A 1 316 ? -6.473 12.57 11.617 1 98.94 316 VAL A O 1
ATOM 2555 N N . LEU A 1 317 ? -4.277 12.203 11.305 1 98.94 317 LEU A N 1
ATOM 2556 C CA . LEU A 1 317 ? -4.211 12.789 9.977 1 98.94 317 LEU A CA 1
ATOM 2557 C C . LEU A 1 317 ? -4.078 11.711 8.906 1 98.94 317 LEU A C 1
ATOM 2559 O O . LEU A 1 317 ? -3.352 10.734 9.094 1 98.94 317 LEU A O 1
ATOM 2563 N N . MET A 1 318 ? -4.793 11.852 7.867 1 98.88 318 MET A N 1
ATOM 2564 C CA . MET A 1 318 ? -4.695 11.078 6.633 1 98.88 318 MET A CA 1
ATOM 2565 C C . MET A 1 318 ? -5.07 11.922 5.422 1 98.88 318 MET A C 1
ATOM 2567 O O . MET A 1 318 ? -5.426 13.094 5.566 1 98.88 318 MET A O 1
ATOM 2571 N N . HIS A 1 319 ? -4.949 11.359 4.23 1 98.88 319 HIS A N 1
ATOM 2572 C CA . HIS A 1 319 ? -5.27 12.188 3.072 1 98.88 319 HIS A CA 1
ATOM 2573 C C . HIS A 1 319 ? -6.641 11.836 2.506 1 98.88 319 HIS A C 1
ATOM 2575 O O . HIS A 1 319 ? -7.488 12.711 2.338 1 98.88 319 HIS A O 1
ATOM 2581 N N . SER A 1 320 ? -6.84 10.578 2.201 1 98.69 320 SER A N 1
ATOM 2582 C CA . SER A 1 320 ? -8.133 10.148 1.684 1 98.69 320 SER A CA 1
ATOM 2583 C C . SER A 1 320 ? -9.141 9.945 2.811 1 98.69 320 SER A C 1
ATOM 2585 O O . SER A 1 320 ? -8.922 9.125 3.705 1 98.69 320 SER A O 1
ATOM 2587 N N . PRO A 1 321 ? -10.227 10.68 2.748 1 98.75 321 PRO A N 1
ATOM 2588 C CA . PRO A 1 321 ? -11.172 10.562 3.859 1 98.75 321 PRO A CA 1
ATOM 2589 C C . PRO A 1 321 ? -11.906 9.219 3.867 1 98.75 321 PRO A C 1
ATOM 2591 O O . PRO A 1 321 ? -12.273 8.711 2.809 1 98.75 321 PRO A O 1
ATOM 2594 N N . MET A 1 322 ? -12.148 8.695 5.047 1 98.38 322 MET A N 1
ATOM 2595 C CA . MET A 1 322 ? -12.875 7.441 5.211 1 98.38 322 MET A CA 1
ATOM 2596 C C . MET A 1 322 ? -14.336 7.598 4.789 1 98.38 322 MET A C 1
ATOM 2598 O O . MET A 1 322 ? -14.953 6.648 4.301 1 98.38 322 MET A O 1
ATOM 2602 N N . TYR A 1 323 ? -14.891 8.789 5.004 1 98.19 323 TYR A N 1
ATOM 2603 C CA . TYR A 1 323 ? -16.266 9.102 4.645 1 98.19 323 TYR A CA 1
ATOM 2604 C C . TYR A 1 323 ? -16.344 10.352 3.777 1 98.19 323 TYR A C 1
ATOM 2606 O O . TYR A 1 323 ? -15.703 11.367 4.086 1 98.19 323 TYR A O 1
ATOM 2614 N N . SER A 1 324 ? -17.031 10.25 2.705 1 97.69 324 SER A N 1
ATOM 2615 C CA . SER A 1 324 ? -17.328 11.391 1.838 1 97.69 324 SER A CA 1
ATOM 2616 C C . SER A 1 324 ? -18.688 11.234 1.169 1 97.69 324 SER A C 1
ATOM 2618 O O . SER A 1 324 ? -19.078 10.133 0.789 1 97.69 324 SER A O 1
ATOM 2620 N N . THR A 1 325 ? -19.406 12.328 1.067 1 97.38 325 THR A N 1
ATOM 2621 C CA . THR A 1 325 ? -20.703 12.297 0.411 1 97.38 325 THR A CA 1
ATOM 2622 C C . THR A 1 325 ? -20.641 12.961 -0.962 1 97.38 325 THR A C 1
ATOM 2624 O O . THR A 1 325 ? -21.672 13.227 -1.581 1 97.38 325 THR A O 1
ATOM 2627 N N . TYR A 1 326 ? -19.484 13.312 -1.415 1 97.06 326 TYR A N 1
ATOM 2628 C CA . TYR A 1 326 ? -19.297 13.82 -2.77 1 97.06 326 TYR A CA 1
ATOM 2629 C C . TYR A 1 326 ? -19.141 12.68 -3.766 1 97.06 326 TYR A C 1
ATOM 2631 O O . TYR A 1 326 ? -18.359 11.75 -3.543 1 97.06 326 TYR A O 1
ATOM 2639 N N . VAL A 1 327 ? -19.812 12.766 -4.871 1 95.69 327 VAL A N 1
ATOM 2640 C CA . VAL A 1 327 ? -20.031 11.656 -5.793 1 95.69 327 VAL A CA 1
ATOM 2641 C C . VAL A 1 327 ? -18.703 11.188 -6.371 1 95.69 327 VAL A C 1
ATOM 2643 O O . VAL A 1 327 ? -18.422 9.984 -6.406 1 95.69 327 VAL A O 1
ATOM 2646 N N . HIS A 1 328 ? -17.828 12.031 -6.715 1 93.31 328 HIS A N 1
ATOM 2647 C CA . HIS A 1 328 ? -16.578 11.719 -7.418 1 93.31 328 HIS A CA 1
ATOM 2648 C C . HIS A 1 328 ? -15.641 10.906 -6.539 1 93.31 328 HIS A C 1
ATOM 2650 O O . HIS A 1 328 ? -14.797 10.164 -7.043 1 93.31 328 HIS A O 1
ATOM 2656 N N . HIS A 1 329 ? -15.672 11.055 -5.277 1 95.31 329 HIS A N 1
ATOM 2657 C CA . HIS A 1 329 ? -14.758 10.398 -4.355 1 95.31 329 HIS A CA 1
ATOM 2658 C C . HIS A 1 329 ? -15.508 9.5 -3.383 1 95.31 329 HIS A C 1
ATOM 2660 O O . HIS A 1 329 ? -14.961 9.094 -2.355 1 95.31 329 HIS A O 1
ATOM 2666 N N . TYR A 1 330 ? -16.781 9.242 -3.705 1 95.75 330 TYR A N 1
ATOM 2667 C CA . TYR A 1 330 ? -17.609 8.398 -2.863 1 95.75 330 TYR A CA 1
ATOM 2668 C C . TYR A 1 330 ? -17.016 7.004 -2.715 1 95.75 330 TYR A C 1
ATOM 2670 O O . TYR A 1 330 ? -16.547 6.414 -3.695 1 95.75 330 TYR A O 1
ATOM 2678 N N . MET A 1 331 ? -16.828 6.457 -1.47 1 96.31 331 MET A N 1
ATOM 2679 C CA . MET A 1 331 ? -16.391 5.117 -1.112 1 96.31 331 MET A CA 1
ATOM 2680 C C . MET A 1 331 ? -14.883 4.977 -1.303 1 96.31 331 MET A C 1
ATOM 2682 O O . MET A 1 331 ? -14.32 3.898 -1.089 1 96.31 331 MET A O 1
ATOM 2686 N N . GLU A 1 332 ? -14.172 6.023 -1.635 1 96.25 332 GLU A N 1
ATOM 2687 C CA . GLU A 1 332 ? -12.758 5.906 -1.966 1 96.25 332 GLU A CA 1
ATOM 2688 C C . GLU A 1 332 ? -11.93 5.551 -0.734 1 96.25 332 GLU A C 1
ATOM 2690 O O . GLU A 1 332 ? -10.906 4.871 -0.84 1 96.25 332 GLU A O 1
ATOM 2695 N N . GLY A 1 333 ? -12.336 5.988 0.406 1 97.31 333 GLY A N 1
ATOM 2696 C CA . GLY A 1 333 ? -11.609 5.734 1.638 1 97.31 333 GLY A CA 1
ATOM 2697 C C . GLY A 1 333 ? -12.039 4.453 2.33 1 97.31 333 GLY A C 1
ATOM 2698 O O . GLY A 1 333 ? -11.508 4.109 3.391 1 97.31 333 GLY A O 1
ATOM 2699 N N . GLU A 1 334 ? -12.977 3.693 1.75 1 98 334 GLU A N 1
ATOM 2700 C CA . GLU A 1 334 ? -13.547 2.508 2.383 1 98 334 GLU A CA 1
ATOM 2701 C C . GLU A 1 334 ? -12.477 1.451 2.641 1 98 334 GLU A C 1
ATOM 2703 O O . GLU A 1 334 ? -12.531 0.741 3.646 1 98 334 GLU A O 1
ATOM 2708 N N . SER A 1 335 ? -11.492 1.355 1.745 1 98.25 335 SER A N 1
ATOM 2709 C CA . SER A 1 335 ? -10.43 0.366 1.873 1 98.25 335 SER A CA 1
ATOM 2710 C C . SER A 1 335 ? -9.641 0.562 3.166 1 98.25 335 SER A C 1
ATOM 2712 O O . SER A 1 335 ? -9.305 -0.408 3.848 1 98.25 335 SER A O 1
ATOM 2714 N N . MET A 1 336 ? -9.328 1.763 3.502 1 98.62 336 MET A N 1
ATOM 2715 C CA . MET A 1 336 ? -8.602 2.029 4.742 1 98.62 336 MET A CA 1
ATOM 2716 C C . MET A 1 336 ? -9.539 1.969 5.941 1 98.62 336 MET A C 1
ATOM 2718 O O . MET A 1 336 ? -9.141 1.543 7.027 1 98.62 336 MET A O 1
ATOM 2722 N N . ARG A 1 337 ? -10.797 2.41 5.773 1 98.62 337 ARG A N 1
ATOM 2723 C CA . ARG A 1 337 ? -11.773 2.404 6.859 1 98.62 337 ARG A CA 1
ATOM 2724 C C . ARG A 1 337 ? -11.93 1.007 7.445 1 98.62 337 ARG A C 1
ATOM 2726 O O . ARG A 1 337 ? -11.852 0.826 8.664 1 98.62 337 ARG A O 1
ATOM 2733 N N . VAL A 1 338 ? -12.086 0.015 6.617 1 98 338 VAL A N 1
ATOM 2734 C CA . VAL A 1 338 ? -12.344 -1.348 7.074 1 98 338 VAL A CA 1
ATOM 2735 C C . VAL A 1 338 ? -11.141 -1.868 7.855 1 98 338 VAL A C 1
ATOM 2737 O O . VAL A 1 338 ? -11.273 -2.797 8.656 1 98 338 VAL A O 1
ATOM 2740 N N . VAL A 1 339 ? -10 -1.249 7.656 1 98.44 339 VAL A N 1
ATOM 2741 C CA . VAL A 1 339 ? -8.773 -1.731 8.281 1 98.44 339 VAL A CA 1
ATOM 2742 C C . VAL A 1 339 ? -8.578 -1.04 9.633 1 98.44 339 VAL A C 1
ATOM 2744 O O . VAL A 1 339 ? -8.305 -1.696 10.641 1 98.44 339 VAL A O 1
ATOM 2747 N N . PHE A 1 340 ? -8.82 0.264 9.695 1 98.81 340 PHE A N 1
ATOM 2748 C CA . PHE A 1 340 ? -8.297 1.014 10.836 1 98.81 340 PHE A CA 1
ATOM 2749 C C . PHE A 1 340 ? -9.422 1.517 11.727 1 98.81 340 PHE A C 1
ATOM 2751 O O . PHE A 1 340 ? -9.203 1.84 12.891 1 98.81 340 PHE A O 1
ATOM 2758 N N . GLU A 1 341 ? -10.656 1.672 11.273 1 98.75 341 GLU A N 1
ATOM 2759 C CA . GLU A 1 341 ? -11.656 2.438 12.008 1 98.75 341 GLU A CA 1
ATOM 2760 C C . GLU A 1 341 ? -11.953 1.802 13.367 1 98.75 341 GLU A C 1
ATOM 2762 O O . GLU A 1 341 ? -12.203 2.508 14.344 1 98.75 341 GLU A O 1
ATOM 2767 N N . ALA A 1 342 ? -11.977 0.479 13.43 1 98.56 342 ALA A N 1
ATOM 2768 C CA . ALA A 1 342 ? -12.227 -0.193 14.703 1 98.56 342 ALA A CA 1
ATOM 2769 C C . ALA A 1 342 ? -11.234 0.255 15.773 1 98.56 342 ALA A C 1
ATOM 2771 O O . ALA A 1 342 ? -11.594 0.385 16.938 1 98.56 342 ALA A O 1
ATOM 2772 N N . TRP A 1 343 ? -10 0.472 15.383 1 98.81 343 TRP A N 1
ATOM 2773 C CA . TRP A 1 343 ? -8.984 0.946 16.328 1 98.81 343 TRP A CA 1
ATOM 2774 C C . TRP A 1 343 ? -9.258 2.389 16.734 1 98.81 343 TRP A C 1
ATOM 2776 O O . TRP A 1 343 ? -9.023 2.768 17.891 1 98.81 343 TRP A O 1
ATOM 2786 N N . PHE A 1 344 ? -9.719 3.209 15.805 1 98.81 344 PHE A N 1
ATOM 2787 C CA . PHE A 1 344 ? -10.008 4.602 16.125 1 98.81 344 PHE A CA 1
ATOM 2788 C C . PHE A 1 344 ? -11.133 4.695 17.156 1 98.81 344 PHE A C 1
ATOM 2790 O O . PHE A 1 344 ? -11.102 5.559 18.047 1 98.81 344 PHE A O 1
ATOM 2797 N N . VAL A 1 345 ? -12.117 3.797 17 1 98.62 345 VAL A N 1
ATOM 2798 C CA . VAL A 1 345 ? -13.211 3.742 17.953 1 98.62 345 VAL A CA 1
ATOM 2799 C C . VAL A 1 345 ? -12.688 3.227 19.297 1 98.62 345 VAL A C 1
ATOM 2801 O O . VAL A 1 345 ? -12.953 3.824 20.344 1 98.62 345 VAL A O 1
ATOM 2804 N N . LYS A 1 346 ? -11.945 2.162 19.281 1 98.31 346 LYS A N 1
ATOM 2805 C CA . LYS A 1 346 ? -11.414 1.523 20.484 1 98.31 346 LYS A CA 1
ATOM 2806 C C . LYS A 1 346 ? -10.586 2.506 21.297 1 98.31 346 LYS A C 1
ATOM 2808 O O . LYS A 1 346 ? -10.711 2.557 22.531 1 98.31 346 LYS A O 1
ATOM 2813 N N . TYR A 1 347 ? -9.812 3.287 20.641 1 98.31 347 TYR A N 1
ATOM 2814 C CA . TYR A 1 347 ? -8.891 4.176 21.328 1 98.31 347 TYR A CA 1
ATOM 2815 C C . TYR A 1 347 ? -9.453 5.586 21.422 1 98.31 347 TYR A C 1
ATOM 2817 O O . TYR A 1 347 ? -8.75 6.52 21.812 1 98.31 347 TYR A O 1
ATOM 2825 N N . LYS A 1 348 ? -10.648 5.73 20.969 1 97.94 348 LYS A N 1
ATOM 2826 C CA . LYS A 1 348 ? -11.422 6.965 21.109 1 97.94 348 LYS A CA 1
ATOM 2827 C C . LYS A 1 348 ? -10.695 8.148 20.484 1 97.94 348 LYS A C 1
ATOM 2829 O O . LYS A 1 348 ? -10.508 9.18 21.125 1 97.94 348 LYS A O 1
ATOM 2834 N N . VAL A 1 349 ? -10.25 7.934 19.281 1 98.75 349 VAL A N 1
ATOM 2835 C CA . VAL A 1 349 ? -9.742 9.062 18.5 1 98.75 349 VAL A CA 1
ATOM 2836 C C . VAL A 1 349 ? -10.789 10.18 18.469 1 98.75 349 VAL A C 1
ATOM 2838 O O . VAL A 1 349 ? -11.977 9.922 18.25 1 98.75 349 VAL A O 1
ATOM 2841 N N . ASP A 1 350 ? -10.375 11.398 18.688 1 98.44 350 ASP A N 1
ATOM 2842 C CA . ASP A 1 350 ? -11.32 12.5 18.766 1 98.44 350 ASP A CA 1
ATOM 2843 C C . ASP A 1 350 ? -11.703 13.016 17.375 1 98.44 350 ASP A C 1
ATOM 2845 O O . ASP A 1 350 ? -12.875 13.289 17.109 1 98.44 350 ASP A O 1
ATOM 2849 N N . VAL A 1 351 ? -10.664 13.195 16.562 1 98.75 351 VAL A N 1
ATOM 2850 C CA . VAL A 1 351 ? -10.875 13.773 15.234 1 98.75 351 VAL A CA 1
ATOM 2851 C C . VAL A 1 351 ? -9.977 13.07 14.219 1 98.75 351 VAL A C 1
ATOM 2853 O O . VAL A 1 351 ? -8.812 12.773 14.508 1 98.75 351 VAL A O 1
ATOM 2856 N N . VAL A 1 352 ? -10.531 12.711 13.102 1 98.94 352 VAL A N 1
ATOM 2857 C CA . VAL A 1 352 ? -9.766 12.305 11.93 1 98.94 352 VAL A CA 1
ATOM 2858 C C . VAL A 1 352 ? -9.828 13.398 10.867 1 98.94 352 VAL A C 1
ATOM 2860 O O . VAL A 1 352 ? -10.914 13.828 10.477 1 98.94 352 VAL A O 1
ATOM 2863 N N . LEU A 1 353 ? -8.656 13.883 10.445 1 98.94 353 LEU A N 1
ATOM 2864 C CA . LEU A 1 353 ? -8.531 14.953 9.461 1 98.94 353 LEU A CA 1
ATOM 2865 C C . LEU A 1 353 ? -8.031 14.406 8.125 1 98.94 353 LEU A C 1
ATOM 2867 O O . LEU A 1 353 ? -7.082 13.625 8.086 1 98.94 353 LEU A O 1
ATOM 2871 N N . ALA A 1 354 ? -8.734 14.805 7.074 1 98.94 354 ALA A N 1
ATOM 2872 C CA . ALA A 1 354 ? -8.359 14.352 5.738 1 98.94 354 ALA A CA 1
ATOM 2873 C C . ALA A 1 354 ? -8.477 15.484 4.723 1 98.94 354 ALA A C 1
ATOM 2875 O O . ALA A 1 354 ? -9.047 16.547 5.023 1 98.94 354 ALA A O 1
ATOM 2876 N N . GLY A 1 355 ? -7.895 15.352 3.516 1 98.81 355 GLY A N 1
ATOM 2877 C CA . GLY A 1 355 ? -8.039 16.203 2.35 1 98.81 355 GLY A CA 1
ATOM 2878 C C . GLY A 1 355 ? -8.648 15.492 1.156 1 98.81 355 GLY A C 1
ATOM 2879 O O . GLY A 1 355 ? -9.711 14.891 1.265 1 98.81 355 GLY A O 1
ATOM 2880 N N . HIS A 1 356 ? -8.07 15.562 0.038 1 98.62 356 HIS A N 1
ATOM 2881 C CA . HIS A 1 356 ? -8.305 14.766 -1.159 1 98.62 356 HIS A CA 1
ATOM 2882 C C . HIS A 1 356 ? -9.594 15.188 -1.863 1 98.62 356 HIS A C 1
ATOM 2884 O O . HIS A 1 356 ? -9.617 15.336 -3.086 1 98.62 356 HIS A O 1
ATOM 2890 N N . VAL A 1 357 ? -10.719 15.266 -1.171 1 98.56 357 VAL A N 1
ATOM 2891 C CA . VAL A 1 357 ? -11.969 15.773 -1.726 1 98.56 357 VAL A CA 1
ATOM 2892 C C . VAL A 1 357 ? -11.969 17.297 -1.705 1 98.56 357 VAL A C 1
ATOM 2894 O O . VAL A 1 357 ? -11.93 17.906 -0.636 1 98.56 357 VAL A O 1
ATOM 2897 N N . HIS A 1 358 ? -12.008 17.906 -2.898 1 97.31 358 HIS A N 1
ATOM 2898 C CA . HIS A 1 358 ? -11.828 19.344 -3.004 1 97.31 358 HIS A CA 1
ATOM 2899 C C . HIS A 1 358 ? -13.102 20.094 -2.59 1 97.31 358 HIS A C 1
ATOM 2901 O O . HIS A 1 358 ? -13.695 20.812 -3.396 1 97.31 358 HIS A O 1
ATOM 2907 N N . ALA A 1 359 ? -13.43 19.906 -1.367 1 97.44 359 ALA A N 1
ATOM 2908 C CA . ALA A 1 359 ? -14.578 20.484 -0.666 1 97.44 359 ALA A CA 1
ATOM 2909 C C . ALA A 1 359 ? -14.422 20.344 0.846 1 97.44 359 ALA A C 1
ATOM 2911 O O . ALA A 1 359 ? -13.383 19.875 1.329 1 97.44 359 ALA A O 1
ATOM 2912 N N . TYR A 1 360 ? -15.375 20.938 1.538 1 98.06 360 TYR A N 1
ATOM 2913 C CA . TYR A 1 360 ? -15.445 20.812 2.988 1 98.06 360 TYR A CA 1
ATOM 2914 C C . TYR A 1 360 ? -16.578 19.891 3.395 1 98.06 360 TYR A C 1
ATOM 2916 O O . TYR A 1 360 ? -17.672 19.938 2.812 1 98.06 360 TYR A O 1
ATOM 2924 N N . GLU A 1 361 ? -16.281 18.969 4.371 1 98.56 361 GLU A N 1
ATOM 2925 C CA . GLU A 1 361 ? -17.328 18.125 4.934 1 98.56 361 GLU A CA 1
ATOM 2926 C C . GLU A 1 361 ? -17 17.734 6.375 1 98.56 361 GLU A C 1
ATOM 2928 O O . GLU A 1 361 ? -15.859 17.422 6.699 1 98.56 361 GLU A O 1
ATOM 2933 N N . ARG A 1 362 ? -17.984 17.812 7.254 1 98.75 362 ARG A N 1
ATOM 2934 C CA . ARG A 1 362 ? -17.906 17.375 8.641 1 98.75 362 ARG A CA 1
ATOM 2935 C C . ARG A 1 362 ? -18.984 16.328 8.938 1 98.75 362 ARG A C 1
ATOM 2937 O O . ARG A 1 362 ? -20.156 16.516 8.562 1 98.75 362 ARG A O 1
ATOM 2944 N N . THR A 1 363 ? -18.578 15.281 9.617 1 98.5 363 THR A N 1
ATOM 2945 C CA . THR A 1 363 ? -19.547 14.242 9.977 1 98.5 363 THR A CA 1
ATOM 2946 C C . THR A 1 363 ? -20 14.406 11.422 1 98.5 363 THR A C 1
ATOM 2948 O O . THR A 1 363 ? -19.375 15.148 12.195 1 98.5 363 THR A O 1
ATOM 2951 N N . GLU A 1 364 ? -21.109 13.719 11.727 1 97.12 364 GLU A N 1
ATOM 2952 C CA . GLU A 1 364 ? -21.375 13.352 13.117 1 97.12 364 GLU A CA 1
ATOM 2953 C C . GLU A 1 364 ? -20.359 12.344 13.633 1 97.12 364 GLU A C 1
ATOM 2955 O O . GLU A 1 364 ? -19.484 11.898 12.891 1 97.12 364 GLU A O 1
ATOM 2960 N N . ARG A 1 365 ? -20.453 12.109 14.977 1 97.69 365 ARG A N 1
ATOM 2961 C CA . ARG A 1 365 ? -19.703 10.969 15.477 1 97.69 365 ARG A CA 1
ATOM 2962 C C . ARG A 1 365 ? -20.328 9.656 15.047 1 97.69 365 ARG A C 1
ATOM 2964 O O . ARG A 1 365 ? -21.359 9.25 15.594 1 97.69 365 ARG A O 1
ATOM 2971 N N . ILE A 1 366 ? -19.672 9.023 14.023 1 98.06 366 ILE A N 1
ATOM 2972 C CA . ILE A 1 366 ? -20.25 7.816 13.438 1 98.06 366 ILE A CA 1
ATOM 2973 C C . ILE A 1 366 ? -19.156 6.766 13.234 1 98.06 366 ILE A C 1
ATOM 2975 O O . ILE A 1 366 ? -17.969 7.102 13.188 1 98.06 366 ILE A O 1
ATOM 2979 N N . SER A 1 367 ? -19.531 5.527 13.25 1 98.38 367 SER A N 1
ATOM 2980 C CA . SER A 1 367 ? -18.656 4.438 12.844 1 98.38 367 SER A CA 1
ATOM 2981 C C . SER A 1 367 ? -19.422 3.363 12.078 1 98.38 367 SER A C 1
ATOM 2983 O O . SER A 1 367 ? -20.641 3.305 12.141 1 98.38 367 SER A O 1
ATOM 2985 N N . ASN A 1 368 ? -18.75 2.727 11.289 1 98.19 368 ASN A N 1
ATOM 2986 C CA . ASN A 1 368 ? -19.266 1.551 10.594 1 98.19 368 ASN A CA 1
ATOM 2987 C C . ASN A 1 368 ? -18.469 0.295 10.961 1 98.19 368 ASN A C 1
ATOM 2989 O O . ASN A 1 368 ? -18.203 -0.546 10.102 1 98.19 368 ASN A O 1
ATOM 2993 N N . ILE A 1 369 ? -18.094 0.132 12.219 1 97.56 369 ILE A N 1
ATOM 2994 C CA . ILE A 1 369 ? -17.172 -0.911 12.633 1 97.56 369 ILE A CA 1
ATOM 2995 C C . ILE A 1 369 ? -17.922 -2.232 12.797 1 97.56 369 ILE A C 1
ATOM 2997 O O . ILE A 1 369 ? -17.297 -3.295 12.906 1 97.56 369 ILE A O 1
ATOM 3001 N N . ALA A 1 370 ? -19.25 -2.213 12.805 1 96.12 370 ALA A N 1
ATOM 3002 C CA . ALA A 1 370 ? -20.016 -3.449 12.891 1 96.12 370 ALA A CA 1
ATOM 3003 C C . ALA A 1 370 ? -20.047 -4.18 11.555 1 96.12 370 ALA A C 1
ATOM 3005 O O . ALA A 1 370 ? -20.391 -5.359 11.492 1 96.12 370 ALA A O 1
ATOM 3006 N N . TYR A 1 371 ? -19.703 -3.455 10.531 1 96.06 371 TYR A N 1
ATOM 3007 C CA . TYR A 1 371 ? -19.781 -3.982 9.172 1 96.06 371 TYR A CA 1
ATOM 3008 C C . TYR A 1 371 ? -18.953 -5.254 9.031 1 96.06 371 TYR A C 1
ATOM 3010 O O . TYR A 1 371 ? -17.781 -5.285 9.398 1 96.06 371 TYR A O 1
ATOM 3018 N N . ASN A 1 372 ? -19.594 -6.27 8.531 1 92.88 372 ASN A N 1
ATOM 3019 C CA . ASN A 1 372 ? -18.969 -7.418 7.887 1 92.88 372 ASN A CA 1
ATOM 3020 C C . ASN A 1 372 ? -19.844 -7.973 6.762 1 92.88 372 ASN A C 1
ATOM 3022 O O . ASN A 1 372 ? -20.922 -7.453 6.504 1 92.88 372 ASN A O 1
ATOM 3026 N N . ILE A 1 373 ? -19.453 -8.883 6.035 1 94.5 373 ILE A N 1
ATOM 3027 C CA . ILE A 1 373 ? -20.125 -9.273 4.805 1 94.5 373 ILE A CA 1
ATOM 3028 C C . ILE A 1 373 ? -21.188 -10.32 5.109 1 94.5 373 ILE A C 1
ATOM 3030 O O . ILE A 1 373 ? -21.797 -10.891 4.191 1 94.5 373 ILE A O 1
ATOM 3034 N N . GLU A 1 374 ? -21.547 -10.578 6.402 1 91.44 374 GLU A N 1
ATOM 3035 C CA . GLU A 1 374 ? -22.484 -11.648 6.727 1 91.44 374 GLU A CA 1
ATOM 3036 C C . GLU A 1 374 ? -23.641 -11.141 7.57 1 91.44 374 GLU A C 1
ATOM 3038 O O . GLU A 1 374 ? -24.656 -11.812 7.707 1 91.44 374 GLU A O 1
ATOM 3043 N N . ASN A 1 375 ? -23.547 -9.945 8.164 1 90.56 375 ASN A N 1
ATOM 3044 C CA . ASN A 1 375 ? -24.5 -9.57 9.203 1 90.56 375 ASN A CA 1
ATOM 3045 C C . ASN A 1 375 ? -25.516 -8.555 8.688 1 90.56 375 ASN A C 1
ATOM 3047 O O . ASN A 1 375 ? -26.406 -8.148 9.422 1 90.56 375 ASN A O 1
ATOM 3051 N N . GLY A 1 376 ? -25.312 -8.125 7.543 1 91.5 376 GLY A N 1
ATOM 3052 C CA . GLY A 1 376 ? -26.25 -7.195 6.938 1 91.5 376 GLY A CA 1
ATOM 3053 C C . GLY A 1 376 ? -26.125 -5.781 7.473 1 91.5 376 GLY A C 1
ATOM 3054 O O . GLY A 1 376 ? -26.938 -4.914 7.152 1 91.5 376 GLY A O 1
ATOM 3055 N N . MET A 1 377 ? -25.156 -5.508 8.289 1 93.69 377 MET A N 1
ATOM 3056 C CA . MET A 1 377 ? -24.906 -4.188 8.852 1 93.69 377 MET A CA 1
ATOM 3057 C C . MET A 1 377 ? -23.75 -3.498 8.141 1 93.69 377 MET A C 1
ATOM 3059 O O . MET A 1 377 ? -22.594 -3.885 8.312 1 93.69 377 MET A O 1
ATOM 3063 N N . CYS A 1 378 ? -24.125 -2.447 7.285 1 94.62 378 CYS A N 1
ATOM 3064 C CA . CYS A 1 378 ? -23.016 -1.864 6.527 1 94.62 378 CYS A CA 1
ATOM 3065 C C . CYS A 1 378 ? -23.156 -0.351 6.43 1 94.62 378 CYS A C 1
ATOM 3067 O O . CYS A 1 378 ? -22.469 0.293 5.637 1 94.62 378 CYS A O 1
ATOM 3069 N N . SER A 1 379 ? -24.062 0.209 7.184 1 95.88 379 SER A N 1
ATOM 3070 C CA . SER A 1 379 ? -24.219 1.658 7.223 1 95.88 379 SER A CA 1
ATOM 3071 C C . SER A 1 379 ? -23.656 2.246 8.508 1 95.88 379 SER A C 1
ATOM 3073 O O . SER A 1 379 ? -23.781 1.647 9.578 1 95.88 379 SER A O 1
ATOM 3075 N N . PRO A 1 380 ? -23.062 3.434 8.336 1 97.19 380 PRO A N 1
ATOM 3076 C CA . PRO A 1 380 ? -22.578 4.062 9.562 1 97.19 380 PRO A CA 1
ATOM 3077 C C . PRO A 1 380 ? -23.688 4.309 10.578 1 97.19 380 PRO A C 1
ATOM 3079 O O . PRO A 1 380 ? -24.828 4.578 10.195 1 97.19 380 PRO A O 1
ATOM 3082 N N . VAL A 1 381 ? -23.359 4.199 11.875 1 97.56 381 VAL A N 1
ATOM 3083 C CA . VAL A 1 381 ? -24.297 4.473 12.961 1 97.56 381 VAL A CA 1
ATOM 3084 C C . VAL A 1 381 ? -23.688 5.508 13.914 1 97.56 381 VAL A C 1
ATOM 3086 O O . VAL A 1 381 ? -22.469 5.684 13.945 1 97.56 381 VAL A O 1
ATOM 3089 N N . HIS A 1 382 ? -24.562 6.223 14.609 1 97.56 382 HIS A N 1
ATOM 3090 C CA . HIS A 1 382 ? -24.062 7.105 15.656 1 97.56 382 HIS A CA 1
ATOM 3091 C C . HIS A 1 382 ? -23.25 6.332 16.688 1 97.56 382 HIS A C 1
ATOM 3093 O O . HIS A 1 382 ? -23.672 5.281 17.156 1 97.56 382 HIS A O 1
ATOM 3099 N N . ASP A 1 383 ? -22.109 6.762 16.922 1 97.62 383 ASP A N 1
ATOM 3100 C CA . ASP A 1 383 ? -21.172 6.129 17.844 1 97.62 383 ASP A CA 1
ATOM 3101 C C . ASP A 1 383 ? -20.391 7.18 18.625 1 97.62 383 ASP A C 1
ATOM 3103 O O . ASP A 1 383 ? -19.438 7.773 18.109 1 97.62 383 ASP A O 1
ATOM 3107 N N . PRO A 1 384 ? -20.703 7.402 19.922 1 95.44 384 PRO A N 1
ATOM 3108 C CA . PRO A 1 384 ? -20.062 8.469 20.703 1 95.44 384 PRO A CA 1
ATOM 3109 C C . PRO A 1 384 ? -18.562 8.242 20.891 1 95.44 384 PRO A C 1
ATOM 3111 O O . PRO A 1 384 ? -17.844 9.172 21.234 1 95.44 384 PRO A O 1
ATOM 3114 N N . ASN A 1 385 ? -18.141 7.004 20.719 1 96.38 385 ASN A N 1
ATOM 3115 C CA . ASN A 1 385 ? -16.719 6.699 20.891 1 96.38 385 ASN A CA 1
ATOM 3116 C C . ASN A 1 385 ? -15.938 6.887 19.594 1 96.38 385 ASN A C 1
ATOM 3118 O O . ASN A 1 385 ? -14.711 6.785 19.594 1 96.38 385 ASN A O 1
ATOM 3122 N N . ALA A 1 386 ? -16.625 7.16 18.5 1 98.12 386 ALA A N 1
ATOM 3123 C CA . ALA A 1 386 ? -16 7.328 17.188 1 98.12 386 ALA A CA 1
ATOM 3124 C C . ALA A 1 386 ? -15.523 8.766 16.984 1 98.12 386 ALA A C 1
ATOM 3126 O O . ALA A 1 386 ? -15.992 9.68 17.672 1 98.12 386 ALA A O 1
ATOM 3127 N N . PRO A 1 387 ? -14.617 8.922 16.094 1 98.12 387 PRO A N 1
ATOM 3128 C CA . PRO A 1 387 ? -14.18 10.289 15.789 1 98.12 387 PRO A CA 1
ATOM 3129 C C . PRO A 1 387 ? -15.227 11.078 15.008 1 98.12 387 PRO A C 1
ATOM 3131 O O . PRO A 1 387 ? -16.156 10.5 14.453 1 98.12 387 PRO A O 1
ATOM 3134 N N . ILE A 1 388 ? -15.031 12.391 15.141 1 98.38 388 ILE A N 1
ATOM 3135 C CA . ILE A 1 388 ? -15.562 13.242 14.078 1 98.38 388 ILE A CA 1
ATOM 3136 C C . ILE A 1 388 ? -14.609 13.227 12.883 1 98.38 388 ILE A C 1
ATOM 3138 O O . ILE A 1 388 ? -13.398 13.336 13.047 1 98.38 388 ILE A O 1
ATOM 3142 N N . TYR A 1 389 ? -15.188 13.023 11.719 1 98.81 389 TYR A N 1
ATOM 3143 C CA . TYR A 1 389 ? -14.398 13.07 10.5 1 98.81 389 TYR A CA 1
ATOM 3144 C C . TYR A 1 389 ? -14.523 14.43 9.82 1 98.81 389 TYR A C 1
ATOM 3146 O O . TYR A 1 389 ? -15.641 14.891 9.547 1 98.81 389 TYR A O 1
ATOM 3154 N N . LEU A 1 390 ? -13.383 15.078 9.586 1 98.88 390 LEU A N 1
ATOM 3155 C CA . LEU A 1 390 ? -13.32 16.375 8.906 1 98.88 390 LEU A CA 1
ATOM 3156 C C . LEU A 1 390 ? -12.547 16.25 7.598 1 98.88 390 LEU A C 1
ATOM 3158 O O . LEU A 1 390 ? -11.391 15.828 7.59 1 98.88 390 LEU A O 1
ATOM 3162 N N . THR A 1 391 ? -13.188 16.531 6.543 1 98.81 391 THR A N 1
ATOM 3163 C CA . THR A 1 391 ? -12.523 16.656 5.25 1 98.81 391 THR A CA 1
ATOM 3164 C C . THR A 1 391 ? -12.273 18.109 4.902 1 98.81 391 THR A C 1
ATOM 3166 O O . THR A 1 391 ? -13.219 18.891 4.727 1 98.81 391 THR A O 1
ATOM 3169 N N . ILE A 1 392 ? -11.047 18.453 4.891 1 98.69 392 ILE A N 1
ATOM 3170 C CA . ILE A 1 392 ? -10.586 19.797 4.52 1 98.69 392 ILE A CA 1
ATOM 3171 C C . ILE A 1 392 ? -9.68 19.703 3.291 1 98.69 392 ILE A C 1
ATOM 3173 O O . ILE A 1 392 ? -8.469 19.875 3.395 1 98.69 392 ILE A O 1
ATOM 3177 N N . GLY A 1 393 ? -10.242 19.406 2.16 1 98.44 393 GLY A N 1
ATOM 3178 C CA . GLY A 1 393 ? -9.523 19.297 0.902 1 98.44 393 GLY A CA 1
ATOM 3179 C C . GLY A 1 393 ? -9.727 20.484 -0.01 1 98.44 393 GLY A C 1
ATOM 3180 O O . GLY A 1 393 ? -9.664 20.359 -1.234 1 98.44 393 GLY A O 1
ATOM 3181 N N . ASP A 1 394 ? -9.914 21.641 0.559 1 97.75 394 ASP A N 1
ATOM 3182 C CA . ASP A 1 394 ? -10.43 22.797 -0.157 1 97.75 394 ASP A CA 1
ATOM 3183 C C . ASP A 1 394 ? -9.391 23.922 -0.208 1 97.75 394 ASP A C 1
ATOM 3185 O O . ASP A 1 394 ? -9.75 25.094 -0.221 1 97.75 394 ASP A O 1
ATOM 3189 N N . GLY A 1 395 ? -8.117 23.609 -0.252 1 98 395 GLY A N 1
ATOM 3190 C CA . GLY A 1 395 ? -7.055 24.594 -0.292 1 98 395 GLY A CA 1
ATOM 3191 C C . GLY A 1 395 ? -6.922 25.266 -1.642 1 98 395 GLY A C 1
ATOM 3192 O O . GLY A 1 395 ? -6.285 26.328 -1.754 1 98 395 GLY A O 1
ATOM 3193 N N . GLY A 1 396 ? -7.5 24.703 -2.664 1 95.94 396 GLY A N 1
ATOM 3194 C CA . GLY A 1 396 ? -7.434 25.266 -4.004 1 95.94 396 GLY A CA 1
ATOM 3195 C C . GLY A 1 396 ? -6.297 24.688 -4.832 1 95.94 396 GLY A C 1
ATOM 3196 O O . GLY A 1 396 ? -5.145 24.688 -4.395 1 95.94 396 GLY A O 1
ATOM 3197 N N . ASN A 1 397 ? -6.645 24.188 -5.977 1 92.38 397 ASN A N 1
ATOM 3198 C CA . ASN A 1 397 ? -5.703 23.641 -6.953 1 92.38 397 ASN A CA 1
ATOM 3199 C C . ASN A 1 397 ? -6.301 23.625 -8.359 1 92.38 397 ASN A C 1
ATOM 3201 O O . ASN A 1 397 ? -7.461 24 -8.547 1 92.38 397 ASN A O 1
ATOM 3205 N N . SER A 1 398 ? -5.555 23.156 -9.273 1 93.38 398 SER A N 1
ATOM 3206 C CA . SER A 1 398 ? -5.922 23.281 -10.68 1 93.38 398 SER A CA 1
ATOM 3207 C C . SER A 1 398 ? -7.035 22.312 -11.055 1 93.38 398 SER A C 1
ATOM 3209 O O . SER A 1 398 ? -7.637 22.422 -12.125 1 93.38 398 SER A O 1
ATOM 3211 N N . GLU A 1 399 ? -7.391 21.359 -10.156 1 93.25 399 GLU A N 1
ATOM 3212 C CA . GLU A 1 399 ? -8.469 20.406 -10.43 1 93.25 399 GLU A CA 1
ATOM 3213 C C . GLU A 1 399 ? -9.828 21.016 -10.102 1 93.25 399 GLU A C 1
ATOM 3215 O O . GLU A 1 399 ? -10.867 20.516 -10.531 1 93.25 399 GLU A O 1
ATOM 3220 N N . GLY A 1 400 ? -9.812 22.109 -9.328 1 93.12 400 GLY A N 1
ATOM 3221 C CA . GLY A 1 400 ? -11.055 22.781 -9 1 93.12 400 GLY A CA 1
ATOM 3222 C C . GLY A 1 400 ? -11.844 22.094 -7.902 1 93.12 400 GLY A C 1
ATOM 3223 O O . GLY A 1 400 ? -11.32 21.203 -7.223 1 93.12 400 GLY A O 1
ATOM 3224 N N . LEU A 1 401 ? -13.078 22.562 -7.734 1 93.38 401 LEU A N 1
ATOM 3225 C CA . LEU A 1 401 ? -13.953 22.047 -6.676 1 93.38 401 LEU A CA 1
ATOM 3226 C C . LEU A 1 401 ? -14.711 20.812 -7.137 1 93.38 401 LEU A C 1
ATOM 3228 O O . LEU A 1 401 ? -14.977 20.656 -8.328 1 93.38 401 LEU A O 1
ATOM 3232 N N . VAL A 1 402 ? -14.922 19.922 -6.242 1 93.06 402 VAL A N 1
ATOM 3233 C CA . VAL A 1 402 ? -15.906 18.875 -6.449 1 93.06 402 VAL A CA 1
ATOM 3234 C C . VAL A 1 402 ? -17.266 19.328 -5.918 1 93.06 402 VAL A C 1
ATOM 3236 O O . VAL A 1 402 ? -17.406 19.641 -4.73 1 93.06 402 VAL A O 1
ATOM 3239 N N . THR A 1 403 ? -18.312 19.328 -6.738 1 92.69 403 THR A N 1
ATOM 3240 C CA . THR A 1 403 ? -19.562 19.969 -6.348 1 92.69 403 THR A CA 1
ATOM 3241 C C . THR A 1 403 ? -20.703 18.953 -6.305 1 92.69 403 THR A C 1
ATOM 3243 O O . THR A 1 403 ? -21.75 19.203 -5.688 1 92.69 403 THR A O 1
ATOM 3246 N N . GLU A 1 404 ? -20.547 17.844 -7.078 1 94.75 404 GLU A N 1
ATOM 3247 C CA . GLU A 1 404 ? -21.625 16.859 -7.113 1 94.75 404 GLU A CA 1
ATOM 3248 C C . GLU A 1 404 ? -21.688 16.062 -5.812 1 94.75 404 GLU A C 1
ATOM 3250 O O . GLU A 1 404 ? -20.703 15.438 -5.418 1 94.75 404 GLU A O 1
ATOM 3255 N N . MET A 1 405 ? -22.859 16.047 -5.145 1 95.81 405 MET A N 1
ATOM 3256 C CA . MET A 1 405 ? -23.031 15.414 -3.842 1 95.81 405 MET A CA 1
ATOM 3257 C C . MET A 1 405 ? -24.125 14.352 -3.9 1 95.81 405 MET A C 1
ATOM 3259 O O . MET A 1 405 ? -25.062 14.461 -4.695 1 95.81 405 MET A O 1
ATOM 3263 N N . ILE A 1 406 ? -23.953 13.367 -3.094 1 94.5 406 ILE A N 1
ATOM 3264 C CA . ILE A 1 406 ? -25 12.352 -2.939 1 94.5 406 ILE A CA 1
ATOM 3265 C C . ILE A 1 406 ? -26.281 13 -2.416 1 94.5 406 ILE A C 1
ATOM 3267 O O . ILE A 1 406 ? -26.234 13.836 -1.516 1 94.5 406 ILE A O 1
ATOM 3271 N N . ASP A 1 407 ? -27.422 12.648 -3.008 1 92.62 407 ASP A N 1
ATOM 3272 C CA . ASP A 1 407 ? -28.75 13.133 -2.648 1 92.62 407 ASP A CA 1
ATOM 3273 C C . ASP A 1 407 ? -29.734 11.977 -2.541 1 92.62 407 ASP A C 1
ATOM 3275 O O . ASP A 1 407 ? -29.828 11.141 -3.443 1 92.62 407 ASP A O 1
ATOM 3279 N N . PRO A 1 408 ? -30.578 11.828 -1.449 1 93.5 408 PRO A N 1
ATOM 3280 C CA . PRO A 1 408 ? -30.594 12.742 -0.306 1 93.5 408 PRO A CA 1
ATOM 3281 C C . PRO A 1 408 ? -29.297 12.703 0.504 1 93.5 408 PRO A C 1
ATOM 3283 O O . PRO A 1 408 ? -28.562 11.719 0.442 1 93.5 408 PRO A O 1
ATOM 3286 N N . GLN A 1 409 ? -29 13.75 1.185 1 94.31 409 GLN A N 1
ATOM 3287 C CA . GLN A 1 409 ? -27.844 13.844 2.049 1 94.31 409 GLN A CA 1
ATOM 3288 C C . GLN A 1 409 ? -27.844 12.742 3.105 1 94.31 409 GLN A C 1
ATOM 3290 O O . GLN A 1 409 ? -28.797 12.617 3.869 1 94.31 409 GLN A O 1
ATOM 3295 N N . PRO A 1 410 ? -26.844 11.945 3.135 1 95.06 410 PRO A N 1
ATOM 3296 C CA . PRO A 1 410 ? -26.766 10.945 4.207 1 95.06 410 PRO A CA 1
ATOM 3297 C C . PRO A 1 410 ? -26.75 11.578 5.598 1 95.06 410 PRO A C 1
ATOM 3299 O O . PRO A 1 410 ? -26.156 12.633 5.801 1 95.06 410 PRO A O 1
ATOM 3302 N N . PHE A 1 411 ? -27.25 10.875 6.602 1 92.81 411 PHE A N 1
ATOM 3303 C CA . PHE A 1 411 ? -27.453 11.438 7.934 1 92.81 411 PHE A CA 1
ATOM 3304 C C . PHE A 1 411 ? -26.109 11.719 8.602 1 92.81 411 PHE A C 1
ATOM 3306 O O . PHE A 1 411 ? -26 12.617 9.445 1 92.81 411 PHE A O 1
ATOM 3313 N N . TYR A 1 412 ? -25.109 10.953 8.219 1 95.81 412 TYR A N 1
ATOM 3314 C CA . TYR A 1 412 ? -23.844 11.062 8.922 1 95.81 412 TYR A CA 1
ATOM 3315 C C . TYR A 1 412 ? -23.094 12.328 8.516 1 95.81 412 TYR A C 1
ATOM 3317 O O . TYR A 1 412 ? -22.156 12.75 9.188 1 95.81 412 TYR A O 1
ATOM 3325 N N . SER A 1 413 ? -23.422 12.891 7.375 1 97.31 413 SER A N 1
ATOM 3326 C CA . SER A 1 413 ? -22.844 14.164 6.949 1 97.31 413 SER A CA 1
ATOM 3327 C C . SER A 1 413 ? -23.516 15.336 7.66 1 97.31 413 SER A C 1
ATOM 3329 O O . SER A 1 413 ? -24.578 15.797 7.242 1 97.31 413 SER A O 1
ATOM 3331 N N . ALA A 1 414 ? -22.859 15.867 8.656 1 97.94 414 ALA A N 1
ATOM 3332 C CA . ALA A 1 414 ? -23.438 16.938 9.469 1 97.94 414 ALA A CA 1
ATOM 3333 C C . ALA A 1 414 ? -23.422 18.266 8.719 1 97.94 414 ALA A C 1
ATOM 3335 O O . ALA A 1 414 ? -24.344 19.078 8.852 1 97.94 414 ALA A O 1
ATOM 3336 N N . TYR A 1 415 ? -22.359 18.531 8.023 1 97.88 415 TYR A N 1
ATOM 3337 C CA . TYR A 1 415 ? -22.203 19.766 7.246 1 97.88 415 TYR A CA 1
ATOM 3338 C C . TYR A 1 415 ? -21.328 19.516 6.023 1 97.88 415 TYR A C 1
ATOM 3340 O O . TYR A 1 415 ? -20.312 18.828 6.113 1 97.88 415 TYR A O 1
ATOM 3348 N N . ARG A 1 416 ? -21.719 20 4.848 1 97.69 416 ARG A N 1
ATOM 3349 C CA . ARG A 1 416 ? -20.891 19.891 3.646 1 97.69 416 ARG A CA 1
ATOM 3350 C C . ARG A 1 416 ? -21.062 21.109 2.746 1 97.69 416 ARG A C 1
ATOM 3352 O O . ARG A 1 416 ? -22.156 21.672 2.656 1 97.69 416 ARG A O 1
ATOM 3359 N N . GLU A 1 417 ? -19.938 21.547 2.189 1 96.56 417 GLU A N 1
ATOM 3360 C CA . GLU A 1 417 ? -19.906 22.719 1.316 1 96.56 417 GLU A CA 1
ATOM 3361 C C . GLU A 1 417 ? -18.75 22.641 0.328 1 96.56 417 GLU A C 1
ATOM 3363 O O . GLU A 1 417 ? -17.594 22.469 0.728 1 96.56 417 GLU A O 1
ATOM 3368 N N . PRO A 1 418 ? -19.062 22.781 -0.941 1 95.25 418 PRO A N 1
ATOM 3369 C CA . PRO A 1 418 ? -18 22.797 -1.956 1 95.25 418 PRO A CA 1
ATOM 3370 C C . PRO A 1 418 ? -17.438 24.188 -2.199 1 95.25 418 PRO A C 1
ATOM 3372 O O . PRO A 1 418 ? -17.656 24.766 -3.27 1 95.25 418 PRO A O 1
ATOM 3375 N N . SER A 1 419 ? -16.688 24.719 -1.258 1 95.56 419 SER A N 1
ATOM 3376 C CA . SER A 1 419 ? -15.984 26 -1.346 1 95.56 419 SER A CA 1
ATOM 3377 C C . SER A 1 419 ? -14.539 25.859 -0.865 1 95.56 419 SER A C 1
ATOM 3379 O O . SER A 1 419 ? -14.211 24.938 -0.122 1 95.56 419 SER A O 1
ATOM 3381 N N . PHE A 1 420 ? -13.766 26.781 -1.369 1 96.81 420 PHE A N 1
ATOM 3382 C CA . PHE A 1 420 ? -12.391 26.828 -0.885 1 96.81 420 PHE A CA 1
ATOM 3383 C C . PHE A 1 420 ? -12.32 27.469 0.49 1 96.81 420 PHE A C 1
ATOM 3385 O O . PHE A 1 420 ? -13.125 28.359 0.809 1 96.81 420 PHE A O 1
ATOM 3392 N N . GLY A 1 421 ? -11.398 27.047 1.245 1 98.12 421 GLY A N 1
ATOM 3393 C CA . GLY A 1 421 ? -11.242 27.547 2.596 1 98.12 421 GLY A CA 1
ATOM 3394 C C . GLY A 1 421 ? -10.188 26.812 3.4 1 98.12 421 GLY A C 1
ATOM 3395 O O . GLY A 1 421 ? -9.25 26.25 2.834 1 98.12 421 GLY A O 1
ATOM 3396 N N . HIS A 1 422 ? -10.227 26.969 4.754 1 98.81 422 HIS A N 1
ATOM 3397 C CA . HIS A 1 422 ? -9.32 26.344 5.719 1 98.81 422 HIS A CA 1
ATOM 3398 C C . HIS A 1 422 ? -10.008 26.156 7.066 1 98.81 422 HIS A C 1
ATOM 3400 O O . HIS A 1 422 ? -11.102 26.672 7.289 1 98.81 422 HIS A O 1
ATOM 3406 N N . GLY A 1 423 ? -9.445 25.281 7.859 1 98.81 423 GLY A N 1
ATOM 3407 C CA . GLY A 1 423 ? -9.984 25.047 9.188 1 98.81 423 GLY A CA 1
ATOM 3408 C C . GLY A 1 423 ? -9.07 25.547 10.297 1 98.81 423 GLY A C 1
ATOM 3409 O O . GLY A 1 423 ? -7.898 25.844 10.055 1 98.81 423 GLY A O 1
ATOM 3410 N N . ILE A 1 424 ? -9.648 25.75 11.484 1 98.81 424 ILE A N 1
ATOM 3411 C CA . ILE A 1 424 ? -8.93 26.047 12.719 1 98.81 424 ILE A CA 1
ATOM 3412 C C . ILE A 1 424 ? -9.438 25.125 13.836 1 98.81 424 ILE A C 1
ATOM 3414 O O . ILE A 1 424 ? -10.648 24.969 14.023 1 98.81 424 ILE A O 1
ATOM 3418 N N . LEU A 1 425 ? -8.586 24.438 14.453 1 98.88 425 LEU A N 1
ATOM 3419 C CA . LEU A 1 425 ? -8.891 23.609 15.625 1 98.88 425 LEU A CA 1
ATOM 3420 C C . LEU A 1 425 ? -8.203 24.156 16.875 1 98.88 425 LEU A C 1
ATOM 3422 O O . LEU A 1 425 ? -6.98 24.047 17 1 98.88 425 LEU A O 1
ATOM 3426 N N . ASP A 1 426 ? -8.984 24.703 17.75 1 98.69 426 ASP A N 1
ATOM 3427 C CA . ASP A 1 426 ? -8.5 25.375 18.953 1 98.69 426 ASP A CA 1
ATOM 3428 C C . ASP A 1 426 ? -8.766 24.531 20.203 1 98.69 426 ASP A C 1
ATOM 3430 O O . ASP A 1 426 ? -9.859 24.578 20.766 1 98.69 426 ASP A O 1
ATOM 3434 N N . ILE A 1 427 ? -7.727 23.859 20.625 1 98.69 427 ILE A N 1
ATOM 3435 C CA . ILE A 1 427 ? -7.82 23.078 21.859 1 98.69 427 ILE A CA 1
ATOM 3436 C C . ILE A 1 427 ? -7.762 24.016 23.062 1 98.69 427 ILE A C 1
ATOM 3438 O O . ILE A 1 427 ? -6.773 24.734 23.25 1 98.69 427 ILE A O 1
ATOM 3442 N N . LYS A 1 428 ? -8.828 23.953 23.859 1 98.12 428 LYS A N 1
ATOM 3443 C CA . LYS A 1 428 ? -8.906 24.875 24.984 1 98.12 428 LYS A CA 1
ATOM 3444 C C . LYS A 1 428 ? -8.344 24.266 26.25 1 98.12 428 LYS A C 1
ATOM 3446 O O . LYS A 1 428 ? -7.621 24.922 27 1 98.12 428 LYS A O 1
ATOM 3451 N N . ASN A 1 429 ? -8.719 23.109 26.516 1 97.44 429 ASN A N 1
ATOM 3452 C CA . ASN A 1 429 ? -8.312 22.328 27.688 1 97.44 429 ASN A CA 1
ATOM 3453 C C . ASN A 1 429 ? -8.539 20.828 27.469 1 97.44 429 ASN A C 1
ATOM 3455 O O . ASN A 1 429 ? -8.719 20.391 26.328 1 97.44 429 ASN A O 1
ATOM 3459 N N . ARG A 1 430 ? -8.523 20.062 28.516 1 97.31 430 ARG A N 1
ATOM 3460 C CA . ARG A 1 430 ? -8.531 18.609 28.375 1 97.31 430 ARG A CA 1
ATOM 3461 C C . ARG A 1 430 ? -9.898 18.109 27.922 1 97.31 430 ARG A C 1
ATOM 3463 O O . ARG A 1 430 ? -10.008 17.016 27.359 1 97.31 430 ARG A O 1
ATOM 3470 N N . THR A 1 431 ? -10.945 18.922 27.984 1 96.69 431 THR A N 1
ATOM 3471 C CA . THR A 1 431 ? -12.289 18.422 27.719 1 96.69 431 THR A CA 1
ATOM 3472 C C . THR A 1 431 ? -12.891 19.109 26.5 1 96.69 431 THR A C 1
ATOM 3474 O O . THR A 1 431 ? -13.766 18.562 25.828 1 96.69 431 THR A O 1
ATOM 3477 N N . HIS A 1 432 ? -12.453 20.391 26.219 1 97.25 432 HIS A N 1
ATOM 3478 C CA . HIS A 1 432 ? -13.133 21.172 25.203 1 97.25 432 HIS A CA 1
ATOM 3479 C C . HIS A 1 432 ? -12.164 21.641 24.125 1 97.25 432 HIS A C 1
ATOM 3481 O O . HIS A 1 432 ? -11.039 22.031 24.422 1 97.25 432 HIS A O 1
ATOM 3487 N N . ALA A 1 433 ? -12.625 21.562 22.875 1 98.25 433 ALA A N 1
ATOM 3488 C CA . ALA A 1 433 ? -11.977 22.156 21.719 1 98.25 433 ALA A CA 1
ATOM 3489 C C . ALA A 1 433 ? -13 22.828 20.797 1 98.25 433 ALA A C 1
ATOM 3491 O O . ALA A 1 433 ? -14.156 22.406 20.75 1 98.25 433 ALA A O 1
ATOM 3492 N N . HIS A 1 434 ? -12.594 23.891 20.188 1 98.44 434 HIS A N 1
ATOM 3493 C CA . HIS A 1 434 ? -13.445 24.578 19.234 1 98.44 434 HIS A CA 1
ATOM 3494 C C . HIS A 1 434 ? -12.914 24.438 17.812 1 98.44 434 HIS A C 1
ATOM 3496 O O . HIS A 1 434 ? -11.773 24.797 17.531 1 98.44 434 HIS A O 1
ATOM 3502 N N . PHE A 1 435 ? -13.789 23.859 17.031 1 98.69 435 PHE A N 1
ATOM 3503 C CA . PHE A 1 435 ? -13.484 23.766 15.602 1 98.69 435 PHE A CA 1
ATOM 3504 C C . PHE A 1 435 ? -14.258 24.812 14.812 1 98.69 435 PHE A C 1
ATOM 3506 O O . PHE A 1 435 ? -15.43 25.062 15.094 1 98.69 435 PHE A O 1
ATOM 3513 N N . SER A 1 436 ? -13.5 25.375 13.766 1 98.62 436 SER A N 1
ATOM 3514 C CA . SER A 1 436 ? -14.18 26.266 12.828 1 98.62 436 SER A CA 1
ATOM 3515 C C . SER A 1 436 ? -13.625 26.109 11.414 1 98.62 436 SER A C 1
ATOM 3517 O O . SER A 1 436 ? -12.422 25.875 11.234 1 98.62 436 SER A O 1
ATOM 3519 N N . TRP A 1 437 ? -14.516 26.172 10.484 1 98.56 437 TRP A N 1
ATOM 3520 C CA . TRP A 1 437 ? -14.172 26.203 9.07 1 98.56 437 TRP A CA 1
ATOM 3521 C C . TRP A 1 437 ? -14.461 27.578 8.477 1 98.56 437 TRP A C 1
ATOM 3523 O O . TRP A 1 437 ? -15.492 28.188 8.766 1 98.56 437 TRP A O 1
ATOM 3533 N N . HIS A 1 438 ? -13.516 28.078 7.672 1 98.44 438 HIS A N 1
ATOM 3534 C CA . HIS A 1 438 ? -13.562 29.438 7.152 1 98.44 438 HIS A CA 1
ATOM 3535 C C . HIS A 1 438 ? -13.555 29.438 5.625 1 98.44 438 HIS A C 1
ATOM 3537 O O . HIS A 1 438 ? -12.57 29.031 5.008 1 98.44 438 HIS A O 1
ATOM 3543 N N . ARG A 1 439 ? -14.602 29.922 5.062 1 96.81 439 ARG A N 1
ATOM 3544 C CA . ARG A 1 439 ? -14.766 30.062 3.619 1 96.81 439 ARG A CA 1
ATOM 3545 C C . ARG A 1 439 ? -14.008 31.266 3.088 1 96.81 439 ARG A C 1
ATOM 3547 O O . ARG A 1 439 ? -14.109 32.375 3.646 1 96.81 439 ARG A O 1
ATOM 3554 N N . ASN A 1 440 ? -13.359 31.094 1.984 1 95.81 440 ASN A N 1
ATOM 3555 C CA . ASN A 1 440 ? -12.492 32.125 1.454 1 95.81 440 ASN A CA 1
ATOM 3556 C C . ASN A 1 440 ? -13.281 33.406 1.116 1 95.81 440 ASN A C 1
ATOM 3558 O O . ASN A 1 440 ? -12.75 34.5 1.188 1 95.81 440 ASN A O 1
ATOM 3562 N N . GLN A 1 441 ? -14.5 33.25 0.696 1 93.38 441 GLN A N 1
ATOM 3563 C CA . GLN A 1 441 ? -15.312 34.344 0.212 1 93.38 441 GLN A CA 1
ATOM 3564 C C . GLN A 1 441 ? -15.797 35.219 1.368 1 93.38 441 GLN A C 1
ATOM 3566 O O . GLN A 1 441 ? -16.297 36.312 1.153 1 93.38 441 GLN A O 1
ATOM 3571 N N . ASP A 1 442 ? -15.68 34.75 2.537 1 94.75 442 ASP A N 1
ATOM 3572 C CA . ASP A 1 442 ? -16.125 35.469 3.713 1 94.75 442 ASP A CA 1
ATOM 3573 C C . ASP A 1 442 ? -14.977 36.281 4.332 1 94.75 442 ASP A C 1
ATOM 3575 O O . ASP A 1 442 ? -13.828 36.156 3.898 1 94.75 442 ASP A O 1
ATOM 3579 N N . GLY A 1 443 ? -15.367 37.125 5.316 1 94.62 443 GLY A N 1
ATOM 3580 C CA . GLY A 1 443 ? -14.336 37.781 6.102 1 94.62 443 GLY A CA 1
ATOM 3581 C C . GLY A 1 443 ? -13.422 36.781 6.816 1 94.62 443 GLY A C 1
ATOM 3582 O O . GLY A 1 443 ? -13.828 35.656 7.113 1 94.62 443 GLY A O 1
ATOM 3583 N N . TYR A 1 444 ? -12.305 37.219 7.148 1 94.81 444 TYR A N 1
ATOM 3584 C CA . TYR A 1 444 ? -11.258 36.344 7.648 1 94.81 444 TYR A CA 1
ATOM 3585 C C . TYR A 1 444 ? -11.688 35.656 8.945 1 94.81 444 TYR A C 1
ATOM 3587 O O . TYR A 1 444 ? -11.305 34.531 9.211 1 94.81 444 TYR A O 1
ATOM 3595 N N . ALA A 1 445 ? -12.477 36.344 9.727 1 93.81 445 ALA A N 1
ATOM 3596 C CA . ALA A 1 445 ? -12.836 35.812 11.055 1 93.81 445 ALA A CA 1
ATOM 3597 C C . ALA A 1 445 ? -14.156 35.062 11.008 1 93.81 445 ALA A C 1
ATOM 3599 O O . ALA A 1 445 ? -14.555 34.438 12 1 93.81 445 ALA A O 1
ATOM 3600 N N . VAL A 1 446 ? -14.812 35.062 9.859 1 95.94 446 VAL A N 1
ATOM 3601 C CA . VAL A 1 446 ? -16.156 34.5 9.758 1 95.94 446 VAL A CA 1
ATOM 3602 C C . VAL A 1 446 ? -16.047 32.969 9.758 1 95.94 446 VAL A C 1
ATOM 3604 O O . VAL A 1 446 ? -15.258 32.406 9.016 1 95.94 446 VAL A O 1
ATOM 3607 N N . GLU A 1 447 ? -16.812 32.406 10.648 1 97.31 447 GLU A N 1
ATOM 3608 C CA . GLU A 1 447 ? -16.922 30.938 10.727 1 97.31 447 GLU A CA 1
ATOM 3609 C C . GLU A 1 447 ? -18.125 30.422 9.93 1 97.31 447 GLU A C 1
ATOM 3611 O O . GLU A 1 447 ? -19.266 30.531 10.383 1 97.31 447 GLU A O 1
ATOM 3616 N N . ALA A 1 448 ? -17.797 29.844 8.805 1 97 448 ALA A N 1
ATOM 3617 C CA . ALA A 1 448 ? -18.875 29.312 7.984 1 97 448 ALA A CA 1
ATOM 3618 C C . ALA A 1 448 ? -19.484 28.062 8.625 1 97 448 ALA A C 1
ATOM 3620 O O . ALA A 1 448 ? -20.672 27.797 8.461 1 97 448 ALA A O 1
ATOM 3621 N N . ASP A 1 449 ? -18.703 27.219 9.258 1 97.56 449 ASP A N 1
ATOM 3622 C CA . ASP A 1 449 ? -19.109 26.109 10.109 1 97.56 449 ASP A CA 1
ATOM 3623 C C . ASP A 1 449 ? -18.266 26.078 11.391 1 97.56 449 ASP A C 1
ATOM 3625 O O . ASP A 1 449 ? -17.109 26.484 11.391 1 97.56 449 ASP A O 1
ATOM 3629 N N . SER A 1 450 ? -18.922 25.672 12.461 1 97.5 450 SER A N 1
ATOM 3630 C CA . SER A 1 450 ? -18.172 25.547 13.711 1 97.5 450 SER A CA 1
ATOM 3631 C C . SER A 1 450 ? -18.797 24.5 14.625 1 97.5 450 SER A C 1
ATOM 3633 O O . SER A 1 450 ? -19.969 24.141 14.453 1 97.5 450 SER A O 1
ATOM 3635 N N . LEU A 1 451 ? -18 23.953 15.469 1 97.44 451 LEU A N 1
ATOM 3636 C CA . LEU A 1 451 ? -18.422 22.906 16.391 1 97.44 451 LEU A CA 1
ATOM 3637 C C . LEU A 1 451 ? -17.562 22.922 17.656 1 97.44 451 LEU A C 1
ATOM 3639 O O . LEU A 1 451 ? -16.344 23 17.578 1 97.44 451 LEU A O 1
ATOM 3643 N N . TRP A 1 452 ? -18.219 22.938 18.812 1 97.31 452 TRP A N 1
ATOM 3644 C CA . TRP A 1 452 ? -17.5 22.625 20.047 1 97.31 452 TRP A CA 1
ATOM 3645 C C . TRP A 1 452 ? -17.359 21.125 20.234 1 97.31 452 TRP A C 1
ATOM 3647 O O . TRP A 1 452 ? -18.359 20.391 20.25 1 97.31 452 TRP A O 1
ATOM 3657 N N . LEU A 1 453 ? -16.156 20.703 20.312 1 96.94 453 LEU A N 1
ATOM 3658 C CA . LEU A 1 453 ? -15.859 19.281 20.516 1 96.94 453 LEU A CA 1
ATOM 3659 C C . LEU A 1 453 ? -15.633 18.984 21.984 1 96.94 453 LEU A C 1
ATOM 3661 O O . LEU A 1 453 ? -15.016 19.781 22.703 1 96.94 453 LEU A O 1
ATOM 3665 N N . HIS A 1 454 ? -16.141 17.812 22.359 1 95.5 454 HIS A N 1
ATOM 3666 C CA . HIS A 1 454 ? -15.859 17.281 23.688 1 95.5 454 HIS A CA 1
ATOM 3667 C C . HIS A 1 454 ? -14.992 16.031 23.609 1 95.5 454 HIS A C 1
ATOM 3669 O O . HIS A 1 454 ? -15.281 15.109 22.828 1 95.5 454 HIS A O 1
ATOM 3675 N N . ASN A 1 455 ? -13.961 16.078 24.406 1 95.19 455 ASN A N 1
ATOM 3676 C CA . ASN A 1 455 ? -13.055 14.93 24.422 1 95.19 455 ASN A CA 1
ATOM 3677 C C . ASN A 1 455 ? -13.773 13.656 24.875 1 95.19 455 ASN A C 1
ATOM 3679 O O . ASN A 1 455 ? -14.578 13.695 25.797 1 95.19 455 ASN A O 1
ATOM 3683 N N . ARG A 1 456 ? -13.477 12.555 24.281 1 88.06 456 ARG A N 1
ATOM 3684 C CA . ARG A 1 456 ? -14.25 11.344 24.531 1 88.06 456 ARG A CA 1
ATOM 3685 C C . ARG A 1 456 ? -13.602 10.492 25.609 1 88.06 456 ARG A C 1
ATOM 3687 O O . ARG A 1 456 ? -14.266 9.664 26.234 1 88.06 456 ARG A O 1
ATOM 3694 N N . TRP A 1 457 ? -12.383 10.648 25.766 1 85.38 457 TRP A N 1
ATOM 3695 C CA . TRP A 1 457 ? -11.695 9.875 26.797 1 85.38 457 TRP A CA 1
ATOM 3696 C C . TRP A 1 457 ? -12.047 10.391 28.188 1 85.38 457 TRP A C 1
ATOM 3698 O O . TRP A 1 457 ? -12.375 9.602 29.094 1 85.38 457 TRP A O 1
ATOM 3708 N N . THR A 1 458 ? -12.039 11.648 28.391 1 73.81 458 THR A N 1
ATOM 3709 C CA . THR A 1 458 ? -12.297 12.258 29.688 1 73.81 458 THR A CA 1
ATOM 3710 C C . THR A 1 458 ? -13.781 12.203 30.031 1 73.81 458 THR A C 1
ATOM 3712 O O . THR A 1 458 ? -14.148 12.164 31.219 1 73.81 458 THR A O 1
ATOM 3715 N N . LYS A 1 459 ? -14.547 12.32 29.016 1 67.75 459 LYS A N 1
ATOM 3716 C CA . LYS A 1 459 ? -15.984 12.211 29.25 1 67.75 459 LYS A CA 1
ATOM 3717 C C . LYS A 1 459 ? -16.344 10.867 29.875 1 67.75 459 LYS A C 1
ATOM 3719 O O . LYS A 1 459 ? -17.25 10.781 30.703 1 67.75 459 LYS A O 1
ATOM 3724 N N . THR A 1 460 ? -15.664 9.945 29.406 1 55.03 460 THR A N 1
ATOM 3725 C CA . THR A 1 460 ? -15.977 8.617 29.906 1 55.03 460 THR A CA 1
ATOM 3726 C C . THR A 1 460 ? -15.445 8.43 31.328 1 55.03 460 THR A C 1
ATOM 3728 O O . THR A 1 460 ? -16 7.652 32.094 1 55.03 460 THR A O 1
ATOM 3731 N N . VAL A 1 461 ? -14.375 9.227 31.703 1 51.12 461 VAL A N 1
ATOM 3732 C CA . VAL A 1 461 ? -13.797 9.047 33.031 1 51.12 461 VAL A CA 1
ATOM 3733 C C . VAL A 1 461 ? -14.469 10 34 1 51.12 461 VAL A C 1
ATOM 3735 O O . VAL A 1 461 ? -14.477 9.742 35.219 1 51.12 461 VAL A O 1
ATOM 3738 N N . LEU A 1 462 ? -14.836 11.18 33.594 1 47.41 462 LEU A N 1
ATOM 3739 C CA . LEU A 1 462 ? -15.43 12.102 34.594 1 47.41 462 LEU A CA 1
ATOM 3740 C C . LEU A 1 462 ? -16.906 11.805 34.781 1 47.41 462 LEU A C 1
ATOM 3742 O O . LEU A 1 462 ? -17.625 11.555 33.812 1 47.41 462 LEU A O 1
ATOM 3746 N N . PRO A 1 463 ? -17.328 11.445 35.969 1 42.94 463 PRO A N 1
ATOM 3747 C CA . PRO A 1 463 ? -18.719 11.219 36.312 1 42.94 463 PRO A CA 1
ATOM 3748 C C . PRO A 1 463 ? -19.641 12.344 35.844 1 42.94 463 PRO A C 1
ATOM 3750 O O . PRO A 1 463 ? -19.203 13.492 35.719 1 42.94 463 PRO A O 1
ATOM 3753 N N . GLU A 1 464 ? -20.672 12.164 35.062 1 40.62 464 GLU A N 1
ATOM 3754 C CA . GLU A 1 464 ? -21.75 13.094 34.75 1 40.62 464 GLU A CA 1
ATOM 3755 C C . GLU A 1 464 ? -22.062 14 35.938 1 40.62 464 GLU A C 1
ATOM 3757 O O . GLU A 1 464 ? -22.422 13.516 37 1 40.62 464 GLU A O 1
ATOM 3762 N N . SER A 1 465 ? -21.516 15.039 36.281 1 34.19 465 SER A N 1
ATOM 3763 C CA . SER A 1 465 ? -22.141 15.93 37.25 1 34.19 465 SER A CA 1
ATOM 3764 C C . SER A 1 465 ? -23.625 16.109 36.938 1 34.19 465 SER A C 1
ATOM 3766 O O . SER A 1 465 ? -24.047 16.047 35.781 1 34.19 465 SER A O 1
ATOM 3768 N N . SER A 1 466 ? -24.547 16 38 1 34.31 466 SER A N 1
ATOM 3769 C CA . SER A 1 466 ? -25.984 16.234 38.156 1 34.31 466 SER A CA 1
ATOM 3770 C C . SER A 1 466 ? -26.406 17.5 37.406 1 34.31 466 SER A C 1
ATOM 3772 O O . SER A 1 466 ? -25.812 18.562 37.562 1 34.31 466 SER A O 1
ATOM 3774 N N . GLU A 1 467 ? -27.031 17.438 36.281 1 33.75 467 GLU A N 1
ATOM 3775 C CA . GLU A 1 467 ? -27.797 18.531 35.656 1 33.75 467 GLU A CA 1
ATOM 3776 C C . GLU A 1 467 ? -28.562 19.312 36.719 1 33.75 467 GLU A C 1
ATOM 3778 O O . GLU A 1 467 ? -29.359 18.75 37.469 1 33.75 467 GLU A O 1
ATOM 3783 N N . VAL A 1 468 ? -28.031 20.391 37.312 1 31.47 468 VAL A N 1
ATOM 3784 C CA . VAL A 1 468 ? -28.797 21.391 38.031 1 31.47 468 VAL A CA 1
ATOM 3785 C C . VAL A 1 468 ? -30.094 21.672 37.281 1 31.47 468 VAL A C 1
ATOM 3787 O O . VAL A 1 468 ? -30.078 22.016 36.094 1 31.47 468 VAL A O 1
ATOM 3790 N N . SER A 1 469 ? -31.344 21.141 37.781 1 30.78 469 SER A N 1
ATOM 3791 C CA . SER A 1 469 ? -32.75 21.438 37.531 1 30.78 469 SER A CA 1
ATOM 3792 C C . SER A 1 469 ? -33 22.938 37.531 1 30.78 469 SER A C 1
ATOM 3794 O O . SER A 1 469 ? -32.781 23.609 38.531 1 30.78 469 SER A O 1
ATOM 3796 N N . HIS A 1 470 ? -32.812 23.656 36.469 1 25.78 470 HIS A N 1
ATOM 3797 C CA . HIS A 1 470 ? -33.375 25 36.344 1 25.78 470 HIS A CA 1
ATOM 3798 C C . HIS A 1 470 ? -34.844 25.047 36.719 1 25.78 470 HIS A C 1
ATOM 3800 O O . HIS A 1 470 ? -35.625 24.25 36.188 1 25.78 470 HIS A O 1
ATOM 3806 N N . LEU A 1 471 ? -35.156 25.438 38 1 27.23 471 LEU A N 1
ATOM 3807 C CA . LEU A 1 471 ? -36.438 25.938 38.531 1 27.23 471 LEU A CA 1
ATOM 3808 C C . LEU A 1 471 ? -37.062 26.922 37.562 1 27.23 471 LEU A C 1
ATOM 3810 O O . LEU A 1 471 ? -36.406 27.844 37.062 1 27.23 471 LEU A O 1
ATOM 3814 N N . SER A 1 472 ? -38.188 26.438 36.875 1 23.45 472 SER A N 1
ATOM 3815 C CA . SER A 1 472 ? -39.188 27.234 36.156 1 23.45 472 SER A CA 1
ATOM 3816 C C . SER A 1 472 ? -39.75 28.344 37.031 1 23.45 472 SER A C 1
ATOM 3818 O O . SER A 1 472 ? -40.188 28.094 38.156 1 23.45 472 SER A O 1
ATOM 3820 N N . SER A 1 473 ? -39.094 29.406 37.125 1 20.22 473 SER A N 1
ATOM 3821 C CA . SER A 1 473 ? -39.969 30.484 37.531 1 20.22 473 SER A CA 1
ATOM 3822 C C . SER A 1 473 ? -41.219 30.547 36.656 1 20.22 473 SER A C 1
ATOM 3824 O O . SER A 1 473 ? -41.125 30.375 35.438 1 20.22 473 SER A O 1
ATOM 3826 N N . ALA A 1 474 ? -42.312 30.484 37.375 1 17.59 474 ALA A N 1
ATOM 3827 C CA . ALA A 1 474 ? -43.594 31.141 37.094 1 17.59 474 ALA A CA 1
ATOM 3828 C C . ALA A 1 474 ? -43.406 32.656 36.875 1 17.59 474 ALA A C 1
ATOM 3830 O O . ALA A 1 474 ? -42.625 33.281 37.594 1 17.59 474 ALA A O 1
ATOM 3831 N N . MET B 1 1 ? -82 -61.344 -23.828 1 25.22 1 MET B N 1
ATOM 3832 C CA . MET B 1 1 ? -81.688 -60.062 -24.484 1 25.22 1 MET B CA 1
ATOM 3833 C C . MET B 1 1 ? -81.125 -59.062 -23.484 1 25.22 1 MET B C 1
ATOM 3835 O O . MET B 1 1 ? -81.875 -58.375 -22.797 1 25.22 1 MET B O 1
ATOM 3839 N N . ALA B 1 2 ? -80.125 -59.594 -22.703 1 26.34 2 ALA B N 1
ATOM 3840 C CA . ALA B 1 2 ? -79.312 -59.281 -21.547 1 26.34 2 ALA B CA 1
ATOM 3841 C C . ALA B 1 2 ? -78.5 -58 -21.766 1 26.34 2 ALA B C 1
ATOM 3843 O O . ALA B 1 2 ? -77.5 -58.031 -22.5 1 26.34 2 ALA B O 1
ATOM 3844 N N . ALA B 1 3 ? -79.25 -56.875 -22.125 1 26.33 3 ALA B N 1
ATOM 3845 C CA . ALA B 1 3 ? -78.75 -55.531 -22.5 1 26.33 3 ALA B CA 1
ATOM 3846 C C . ALA B 1 3 ? -77.812 -54.969 -21.438 1 26.33 3 ALA B C 1
ATOM 3848 O O . ALA B 1 3 ? -78.188 -54.781 -20.281 1 26.33 3 ALA B O 1
ATOM 3849 N N . ILE B 1 4 ? -76.5 -55.406 -21.5 1 25.02 4 ILE B N 1
ATOM 3850 C CA . ILE B 1 4 ? -75.312 -55.125 -20.688 1 25.02 4 ILE B CA 1
ATOM 3851 C C . ILE B 1 4 ? -75.062 -53.625 -20.656 1 25.02 4 ILE B C 1
ATOM 3853 O O . ILE B 1 4 ? -74.875 -53 -21.703 1 25.02 4 ILE B O 1
ATOM 3857 N N . MET B 1 5 ? -75.75 -52.906 -19.734 1 26.86 5 MET B N 1
ATOM 3858 C CA . MET B 1 5 ? -75.625 -51.5 -19.438 1 26.86 5 MET B CA 1
ATOM 3859 C C . MET B 1 5 ? -74.188 -51.094 -19.234 1 26.86 5 MET B C 1
ATOM 3861 O O . MET B 1 5 ? -73.5 -51.656 -18.375 1 26.86 5 MET B O 1
ATOM 3865 N N . LEU B 1 6 ? -73.438 -50.812 -20.297 1 25.91 6 LEU B N 1
ATOM 3866 C CA . LEU B 1 6 ? -72.062 -50.375 -20.391 1 25.91 6 LEU B CA 1
ATOM 3867 C C . LEU B 1 6 ? -71.812 -49.062 -19.641 1 25.91 6 LEU B C 1
ATOM 3869 O O . LEU B 1 6 ? -72.375 -48.031 -19.984 1 25.91 6 LEU B O 1
ATOM 3873 N N . ARG B 1 7 ? -71.938 -49.062 -18.281 1 25.12 7 ARG B N 1
ATOM 3874 C CA . ARG B 1 7 ? -71.625 -47.875 -17.453 1 25.12 7 ARG B CA 1
ATOM 3875 C C . ARG B 1 7 ? -70.25 -47.312 -17.75 1 25.12 7 ARG B C 1
ATOM 3877 O O . ARG B 1 7 ? -69.25 -48.031 -17.641 1 25.12 7 ARG B O 1
ATOM 3884 N N . ALA B 1 8 ? -70.062 -46.469 -18.781 1 27.38 8 ALA B N 1
ATOM 3885 C CA . ALA B 1 8 ? -68.875 -45.719 -19.188 1 27.38 8 ALA B CA 1
ATOM 3886 C C . ALA B 1 8 ? -68.375 -44.875 -18.031 1 27.38 8 ALA B C 1
ATOM 3888 O O . ALA B 1 8 ? -69.062 -43.969 -17.562 1 27.38 8 ALA B O 1
ATOM 3889 N N . GLY B 1 9 ? -67.875 -45.5 -16.938 1 26.7 9 GLY B N 1
ATOM 3890 C CA . GLY B 1 9 ? -67.312 -44.719 -15.859 1 26.7 9 GLY B CA 1
ATOM 3891 C C . GLY B 1 9 ? -66.188 -43.781 -16.312 1 26.7 9 GLY B C 1
ATOM 3892 O O . GLY B 1 9 ? -65.312 -44.188 -17.062 1 26.7 9 GLY B O 1
ATOM 3893 N N . VAL B 1 10 ? -66.5 -42.5 -16.609 1 28.62 10 VAL B N 1
ATOM 3894 C CA . VAL B 1 10 ? -65.625 -41.406 -16.969 1 28.62 10 VAL B CA 1
ATOM 3895 C C . VAL B 1 10 ? -64.5 -41.312 -15.93 1 28.62 10 VAL B C 1
ATOM 3897 O O . VAL B 1 10 ? -64.75 -41.062 -14.742 1 28.62 10 VAL B O 1
ATOM 3900 N N . LEU B 1 11 ? -63.469 -42.125 -15.977 1 26.48 11 LEU B N 1
ATOM 3901 C CA . LEU B 1 11 ? -62.281 -41.938 -15.156 1 26.48 11 LEU B CA 1
ATOM 3902 C C . LEU B 1 11 ? -61.656 -40.562 -15.359 1 26.48 11 LEU B C 1
ATOM 3904 O O . LEU B 1 11 ? -61.25 -40.219 -16.469 1 26.48 11 LEU B O 1
ATOM 3908 N N . VAL B 1 12 ? -62.219 -39.531 -14.695 1 29.62 12 VAL B N 1
ATOM 3909 C CA . VAL B 1 12 ? -61.594 -38.219 -14.641 1 29.62 12 VAL B CA 1
ATOM 3910 C C . VAL B 1 12 ? -60.125 -38.375 -14.172 1 29.62 12 VAL B C 1
ATOM 3912 O O . VAL B 1 12 ? -59.875 -38.875 -13.07 1 29.62 12 VAL B O 1
ATOM 3915 N N . LEU B 1 13 ? -59.188 -38.562 -15.078 1 27.53 13 LEU B N 1
ATOM 3916 C CA . LEU B 1 13 ? -57.75 -38.469 -14.844 1 27.53 13 LEU B CA 1
ATOM 3917 C C . LEU B 1 13 ? -57.375 -37.125 -14.242 1 27.53 13 LEU B C 1
ATOM 3919 O O . LEU B 1 13 ? -57.531 -36.094 -14.891 1 27.53 13 LEU B O 1
ATOM 3923 N N . ALA B 1 14 ? -57.656 -36.906 -12.938 1 30.42 14 ALA B N 1
ATOM 3924 C CA . ALA B 1 14 ? -57.062 -35.75 -12.242 1 30.42 14 ALA B CA 1
ATOM 3925 C C . ALA B 1 14 ? -55.562 -35.719 -12.461 1 30.42 14 ALA B C 1
ATOM 3927 O O . ALA B 1 14 ? -54.844 -36.594 -12.031 1 30.42 14 ALA B O 1
ATOM 3928 N N . VAL B 1 15 ? -55.094 -35.125 -13.547 1 31.36 15 VAL B N 1
ATOM 3929 C CA . VAL B 1 15 ? -53.688 -34.75 -13.711 1 31.36 15 VAL B CA 1
ATOM 3930 C C . VAL B 1 15 ? -53.25 -33.875 -12.539 1 31.36 15 VAL B C 1
ATOM 3932 O O . VAL B 1 15 ? -53.75 -32.781 -12.352 1 31.36 15 VAL B O 1
ATOM 3935 N N . PHE B 1 16 ? -53.031 -34.469 -11.359 1 31.86 16 PHE B N 1
ATOM 3936 C CA . PHE B 1 16 ? -52.281 -33.719 -10.344 1 31.86 16 PHE B CA 1
ATOM 3937 C C . PHE B 1 16 ? -50.969 -33.156 -10.93 1 31.86 16 PHE B C 1
ATOM 3939 O O . PHE B 1 16 ? -50.094 -33.906 -11.328 1 31.86 16 PHE B O 1
ATOM 3946 N N . GLY B 1 17 ? -51.062 -32.031 -11.602 1 31.03 17 GLY B N 1
ATOM 3947 C CA . GLY B 1 17 ? -49.844 -31.266 -11.891 1 31.03 17 GLY B CA 1
ATOM 3948 C C . GLY B 1 17 ? -48.938 -31.109 -10.68 1 31.03 17 GLY B C 1
ATOM 3949 O O . GLY B 1 17 ? -49.344 -30.531 -9.672 1 31.03 17 GLY B O 1
ATOM 3950 N N . SER B 1 18 ? -48.125 -32.125 -10.414 1 32 18 SER B N 1
ATOM 3951 C CA . SER B 1 18 ? -47 -31.922 -9.484 1 32 18 SER B CA 1
ATOM 3952 C C . SER B 1 18 ? -46.281 -30.609 -9.773 1 32 18 SER B C 1
ATOM 3954 O O . SER B 1 18 ? -45.781 -30.391 -10.875 1 32 18 SER B O 1
ATOM 3956 N N . ILE B 1 19 ? -46.781 -29.562 -9.266 1 34.75 19 ILE B N 1
ATOM 3957 C CA . ILE B 1 19 ? -45.938 -28.391 -9.164 1 34.75 19 ILE B CA 1
ATOM 3958 C C . ILE B 1 19 ? -44.594 -28.797 -8.57 1 34.75 19 ILE B C 1
ATOM 3960 O O . ILE B 1 19 ? -44.5 -29.188 -7.402 1 34.75 19 ILE B O 1
ATOM 3964 N N . LEU B 1 20 ? -43.688 -29.312 -9.352 1 31.92 20 LEU B N 1
ATOM 3965 C CA . LEU B 1 20 ? -42.281 -29.312 -8.945 1 31.92 20 LEU B CA 1
ATOM 3966 C C . LEU B 1 20 ? -41.875 -27.922 -8.43 1 31.92 20 LEU B C 1
ATOM 3968 O O . LEU B 1 20 ? -41.812 -26.969 -9.203 1 31.92 20 LEU B O 1
ATOM 3972 N N . SER B 1 21 ? -42.344 -27.625 -7.281 1 33 21 SER B N 1
ATOM 3973 C CA . SER B 1 21 ? -41.625 -26.547 -6.613 1 33 21 SER B CA 1
ATOM 3974 C C . SER B 1 21 ? -40.125 -26.688 -6.781 1 33 21 SER B C 1
ATOM 3976 O O . SER B 1 21 ? -39.562 -27.734 -6.445 1 33 21 SER B O 1
ATOM 3978 N N . ASP B 1 22 ? -39.562 -26.078 -7.738 1 32.75 22 ASP B N 1
ATOM 3979 C CA . ASP B 1 22 ? -38.125 -25.828 -7.746 1 32.75 22 ASP B CA 1
ATOM 3980 C C . ASP B 1 22 ? -37.656 -25.406 -6.367 1 32.75 22 ASP B C 1
ATOM 3982 O O . ASP B 1 22 ? -37.75 -24.234 -5.988 1 32.75 22 ASP B O 1
ATOM 3986 N N . SER B 1 23 ? -37.906 -26.234 -5.395 1 34.22 23 SER B N 1
ATOM 3987 C CA . SER B 1 23 ? -37.062 -25.953 -4.23 1 34.22 23 SER B CA 1
ATOM 3988 C C . SER B 1 23 ? -35.656 -25.609 -4.648 1 34.22 23 SER B C 1
ATOM 3990 O O . SER B 1 23 ? -34.938 -26.422 -5.258 1 34.22 23 SER B O 1
ATOM 3992 N N . GLY B 1 24 ? -35.375 -24.438 -4.98 1 36.5 24 GLY B N 1
ATOM 3993 C CA . GLY B 1 24 ? -33.969 -24.016 -5 1 36.5 24 GLY B CA 1
ATOM 3994 C C . GLY B 1 24 ? -33.125 -24.734 -3.963 1 36.5 24 GLY B C 1
ATOM 3995 O O . GLY B 1 24 ? -33.25 -24.484 -2.764 1 36.5 24 GLY B O 1
ATOM 3996 N N . VAL B 1 25 ? -3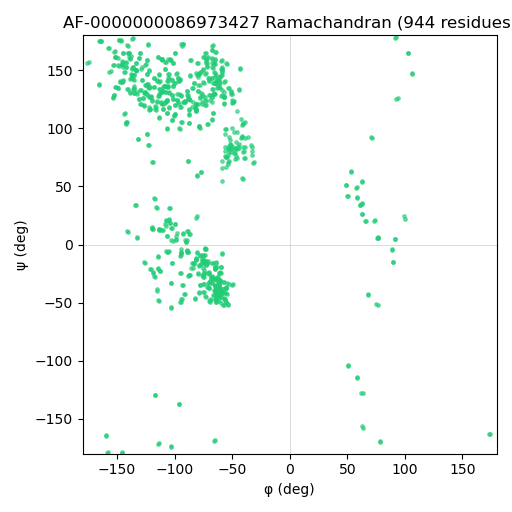2.844 -25.969 -4.098 1 36.72 25 VAL B N 1
ATOM 3997 C CA . VAL B 1 25 ? -31.766 -26.594 -3.312 1 36.72 25 VAL B CA 1
ATOM 3998 C C . VAL B 1 25 ? -30.656 -25.578 -3.055 1 36.72 25 VAL B C 1
ATOM 4000 O O . VAL B 1 25 ? -29.969 -25.141 -3.986 1 36.72 25 VAL B O 1
ATOM 4003 N N . CYS B 1 26 ? -30.828 -24.656 -2.119 1 43.84 26 CYS B N 1
ATOM 4004 C CA . CYS B 1 26 ? -29.656 -23.969 -1.585 1 43.84 26 CYS B CA 1
ATOM 4005 C C . CYS B 1 26 ? -28.484 -24.938 -1.432 1 43.84 26 CYS B C 1
ATOM 4007 O O . CYS B 1 26 ? -28.484 -25.797 -0.556 1 43.84 26 CYS B O 1
ATOM 4009 N N . ASN B 1 27 ? -27.875 -25.312 -2.426 1 50.62 27 ASN B N 1
ATOM 4010 C CA . ASN B 1 27 ? -26.641 -26.094 -2.307 1 50.62 27 ASN B CA 1
ATOM 4011 C C . ASN B 1 27 ? -25.75 -25.578 -1.178 1 50.62 27 ASN B C 1
ATOM 4013 O O . ASN B 1 27 ? -25.156 -24.516 -1.293 1 50.62 27 ASN B O 1
ATOM 4017 N N . ALA B 1 28 ? -26.062 -25.938 -0.026 1 66.19 28 ALA B N 1
ATOM 4018 C CA . ALA B 1 28 ? -25.25 -25.625 1.152 1 66.19 28 ALA B CA 1
ATOM 4019 C C . ALA B 1 28 ? -23.781 -25.984 0.926 1 66.19 28 ALA B C 1
ATOM 4021 O O . ALA B 1 28 ? -23.484 -27.016 0.323 1 66.19 28 ALA B O 1
ATOM 4022 N N . GLY B 1 29 ? -22.906 -25.062 1.046 1 76.88 29 GLY B N 1
ATOM 4023 C CA . GLY B 1 29 ? -21.484 -25.297 1.02 1 76.88 29 GLY B CA 1
ATOM 4024 C C . GLY B 1 29 ? -21.062 -26.516 1.838 1 76.88 29 GLY B C 1
ATOM 4025 O O . GLY B 1 29 ? -21.844 -27.016 2.641 1 76.88 29 GLY B O 1
ATOM 4026 N N . LEU B 1 30 ? -19.984 -27.172 1.465 1 85.75 30 LEU B N 1
ATOM 4027 C CA . LEU B 1 30 ? -19.469 -28.359 2.141 1 85.75 30 LEU B CA 1
ATOM 4028 C C . LEU B 1 30 ? -18.234 -28.016 2.971 1 85.75 30 LEU B C 1
ATOM 4030 O O . LEU B 1 30 ? -17.266 -27.453 2.449 1 85.75 30 LEU B O 1
ATOM 4034 N N . THR B 1 31 ? -18.359 -28.203 4.215 1 85.44 31 THR B N 1
ATOM 4035 C CA . THR B 1 31 ? -17.172 -28.312 5.055 1 85.44 31 THR B CA 1
ATOM 4036 C C . THR B 1 31 ? -16.672 -29.75 5.105 1 85.44 31 THR B C 1
ATOM 4038 O O . THR B 1 31 ? -17.406 -30.656 5.523 1 85.44 31 THR B O 1
ATOM 4041 N N . SER B 1 32 ? -15.422 -29.906 4.758 1 85.25 32 SER B N 1
ATOM 4042 C CA . SER B 1 32 ? -14.906 -31.266 4.719 1 85.25 32 SER B CA 1
ATOM 4043 C C . SER B 1 32 ? -14.914 -31.906 6.105 1 85.25 32 SER B C 1
ATOM 4045 O O . SER B 1 32 ? -14.578 -31.25 7.094 1 85.25 32 SER B O 1
ATOM 4047 N N . GLY B 1 33 ? -15.273 -33.156 6.23 1 76.38 33 GLY B N 1
ATOM 4048 C CA . GLY B 1 33 ? -15.258 -33.906 7.484 1 76.38 33 GLY B CA 1
ATOM 4049 C C . GLY B 1 33 ? -13.922 -34.562 7.773 1 76.38 33 GLY B C 1
ATOM 4050 O O . GLY B 1 33 ? -13.797 -35.312 8.727 1 76.38 33 GLY B O 1
ATOM 4051 N N . PHE B 1 34 ? -12.945 -34.219 6.988 1 77.19 34 PHE B N 1
ATOM 4052 C CA . PHE B 1 34 ? -11.648 -34.875 7.164 1 77.19 34 PHE B CA 1
ATOM 4053 C C . PHE B 1 34 ? -11.031 -34.5 8.508 1 77.19 34 PHE B C 1
ATOM 4055 O O . PHE B 1 34 ? -10.984 -33.312 8.867 1 77.19 34 PHE B O 1
ATOM 4062 N N . VAL B 1 35 ? -10.578 -35.406 9.344 1 70.19 35 VAL B N 1
ATOM 4063 C CA . VAL B 1 35 ? -9.992 -35.188 10.664 1 70.19 35 VAL B CA 1
ATOM 4064 C C . VAL B 1 35 ? -8.469 -35.312 10.578 1 70.19 35 VAL B C 1
ATOM 4066 O O . VAL B 1 35 ? -7.941 -36.281 10.055 1 70.19 35 VAL B O 1
ATOM 4069 N N . ARG B 1 36 ? -7.824 -34.312 11.094 1 72.62 36 ARG B N 1
ATOM 4070 C CA . ARG B 1 36 ? -6.371 -34.25 10.992 1 72.62 36 ARG B CA 1
ATOM 4071 C C . ARG B 1 36 ? -5.711 -34.438 12.352 1 72.62 36 ARG B C 1
ATOM 4073 O O . ARG B 1 36 ? -6.355 -34.281 13.391 1 72.62 36 ARG B O 1
ATOM 4080 N N . ASP B 1 37 ? -4.402 -34.844 12.195 1 64.31 37 ASP B N 1
ATOM 4081 C CA . ASP B 1 37 ? -3.605 -34.844 13.414 1 64.31 37 ASP B CA 1
ATOM 4082 C C . ASP B 1 37 ? -3.225 -33.438 13.836 1 64.31 37 ASP B C 1
ATOM 4084 O O . ASP B 1 37 ? -3.041 -32.562 12.984 1 64.31 37 ASP B O 1
ATOM 4088 N N . LYS B 1 38 ? -3.264 -33.125 14.977 1 60.34 38 LYS B N 1
ATOM 4089 C CA . LYS B 1 38 ? -3.045 -31.797 15.555 1 60.34 38 LYS B CA 1
ATOM 4090 C C . LYS B 1 38 ? -1.555 -31.5 15.672 1 60.34 38 LYS B C 1
ATOM 4092 O O . LYS B 1 38 ? -1.16 -30.578 16.391 1 60.34 38 LYS B O 1
ATOM 4097 N N . ASP B 1 39 ? -0.822 -32.156 14.852 1 63.84 39 ASP B N 1
ATOM 4098 C CA . ASP B 1 39 ? 0.607 -31.953 15.07 1 63.84 39 ASP B CA 1
ATOM 4099 C C . ASP B 1 39 ? 1.056 -30.578 14.594 1 63.84 39 ASP B C 1
ATOM 4101 O O . ASP B 1 39 ? 0.529 -30.047 13.609 1 63.84 39 ASP B O 1
ATOM 4105 N N . VAL B 1 40 ? 2.018 -30.078 15.312 1 68.5 40 VAL B N 1
ATOM 4106 C CA . VAL B 1 40 ? 2.598 -28.766 15.047 1 68.5 40 VAL B CA 1
ATOM 4107 C C . VAL B 1 40 ? 3.527 -28.844 13.836 1 68.5 40 VAL B C 1
ATOM 4109 O O . VAL B 1 40 ? 4.324 -29.781 13.719 1 68.5 40 VAL B O 1
ATOM 4112 N N . SER B 1 41 ? 3.318 -28 12.977 1 78.62 41 SER B N 1
ATOM 4113 C CA . SER B 1 41 ? 4.188 -27.875 11.812 1 78.62 41 SER B CA 1
ATOM 4114 C C . SER B 1 41 ? 5.578 -27.375 12.211 1 78.62 41 SER B C 1
ATOM 4116 O O . SER B 1 41 ? 5.723 -26.266 12.719 1 78.62 41 SER B O 1
ATOM 4118 N N . SER B 1 42 ? 6.539 -28.344 12.156 1 85.06 42 SER B N 1
ATOM 4119 C CA . SER B 1 42 ? 7.906 -28 12.516 1 85.06 42 SER B CA 1
ATOM 4120 C C . SER B 1 42 ? 8.797 -27.891 11.289 1 85.06 42 SER B C 1
ATOM 4122 O O . SER B 1 42 ? 8.68 -28.703 10.359 1 85.06 42 SER B O 1
ATOM 4124 N N . ASP B 1 43 ? 9.656 -26.891 11.352 1 91.69 43 ASP B N 1
ATOM 4125 C CA . ASP B 1 43 ? 10.648 -26.781 10.281 1 91.69 43 ASP B CA 1
ATOM 4126 C C . ASP B 1 43 ? 11.57 -28 10.266 1 91.69 43 ASP B C 1
ATOM 4128 O O . ASP B 1 43 ? 11.945 -28.516 11.32 1 91.69 43 ASP B O 1
ATOM 4132 N N . MET B 1 44 ? 11.922 -28.438 9.094 1 96 44 MET B N 1
ATOM 4133 C CA . MET B 1 44 ? 12.953 -29.453 8.953 1 96 44 MET B CA 1
ATOM 4134 C C . MET B 1 44 ? 14.297 -28.938 9.438 1 96 44 MET B C 1
ATOM 4136 O O . MET B 1 44 ? 14.602 -27.75 9.305 1 96 44 MET B O 1
ATOM 4140 N N . PRO B 1 45 ? 15.078 -29.859 10.023 1 94.38 45 PRO B N 1
ATOM 4141 C CA . PRO B 1 45 ? 16.422 -29.422 10.414 1 94.38 45 PRO B CA 1
ATOM 4142 C C . PRO B 1 45 ? 17.25 -28.906 9.234 1 94.38 45 PRO B C 1
ATOM 4144 O O . PRO B 1 45 ? 17.125 -29.422 8.125 1 94.38 45 PRO B O 1
ATOM 4147 N N . LEU B 1 46 ? 18.109 -27.969 9.516 1 94 46 LEU B N 1
ATOM 4148 C CA . LEU B 1 46 ? 18.875 -27.312 8.461 1 94 46 LEU B CA 1
ATOM 4149 C C . LEU B 1 46 ? 19.812 -28.312 7.773 1 94 46 LEU B C 1
ATOM 4151 O O . LEU B 1 46 ? 20.281 -28.047 6.664 1 94 46 LEU B O 1
ATOM 4155 N N . ASP B 1 47 ? 20.109 -29.422 8.477 1 93.56 47 ASP B N 1
ATOM 4156 C CA . ASP B 1 47 ? 21 -30.406 7.871 1 93.56 47 ASP B CA 1
ATOM 4157 C C . ASP B 1 47 ? 20.219 -31.484 7.133 1 93.56 47 ASP B C 1
ATOM 4159 O O . ASP B 1 47 ? 20.781 -32.5 6.738 1 93.56 47 ASP B O 1
ATOM 4163 N N . SER B 1 48 ? 18.938 -31.266 6.988 1 95.12 48 SER B N 1
ATOM 4164 C CA . SER B 1 48 ? 18.125 -32.188 6.195 1 95.12 48 SER B CA 1
ATOM 4165 C C . SER B 1 48 ? 18.641 -32.281 4.766 1 95.12 48 SER B C 1
ATOM 4167 O O . SER B 1 48 ? 19.172 -31.312 4.223 1 95.12 48 SER B O 1
ATOM 4169 N N . ASP B 1 49 ? 18.422 -33.406 4.105 1 95.44 49 ASP B N 1
ATOM 4170 C CA . ASP B 1 49 ? 18.906 -33.688 2.758 1 95.44 49 ASP B CA 1
ATOM 4171 C C . ASP B 1 49 ? 18.281 -32.75 1.739 1 95.44 49 ASP B C 1
ATOM 4173 O O . ASP B 1 49 ? 18.906 -32.406 0.737 1 95.44 49 ASP B O 1
ATOM 4177 N N . VAL B 1 50 ? 17.078 -32.281 1.981 1 96 50 VAL B N 1
ATOM 4178 C CA . VAL B 1 50 ? 16.344 -31.484 1.021 1 96 50 VAL B CA 1
ATOM 4179 C C . VAL B 1 50 ? 16.984 -30.094 0.923 1 96 50 VAL B C 1
ATOM 4181 O O . VAL B 1 50 ? 16.719 -29.344 -0.017 1 96 50 VAL B O 1
ATOM 4184 N N . PHE B 1 51 ? 17.828 -29.734 1.904 1 96.94 51 PHE B N 1
ATOM 4185 C CA . PHE B 1 51 ? 18.484 -28.438 1.914 1 96.94 51 PHE B CA 1
ATOM 4186 C C . PHE B 1 51 ? 19.922 -28.531 1.45 1 96.94 51 PHE B C 1
ATOM 4188 O O . PHE B 1 51 ? 20.672 -27.547 1.473 1 96.94 51 PHE B O 1
ATOM 4195 N N . ARG B 1 52 ? 20.359 -29.656 1.071 1 96.06 52 ARG B N 1
ATOM 4196 C CA . ARG B 1 52 ? 21.766 -29.906 0.78 1 96.06 52 ARG B CA 1
ATOM 4197 C C . ARG B 1 52 ? 22.234 -29.109 -0.433 1 96.06 52 ARG B C 1
ATOM 4199 O O . ARG B 1 52 ? 21.5 -29 -1.424 1 96.06 52 ARG B O 1
ATOM 4206 N N . SER B 1 53 ? 23.406 -28.562 -0.356 1 95.81 53 SER B N 1
ATOM 4207 C CA . SER B 1 53 ? 24.031 -27.891 -1.49 1 95.81 53 SER B CA 1
ATOM 4208 C C . SER B 1 53 ? 24.547 -28.906 -2.504 1 95.81 53 SER B C 1
ATOM 4210 O O . SER B 1 53 ? 24.938 -30.016 -2.139 1 95.81 53 SER B O 1
ATOM 4212 N N . PRO B 1 54 ? 24.578 -28.516 -3.742 1 95.62 54 PRO B N 1
ATOM 4213 C CA . PRO B 1 54 ? 25.219 -29.406 -4.719 1 95.62 54 PRO B CA 1
ATOM 4214 C C . PRO B 1 54 ? 26.719 -29.562 -4.469 1 95.62 54 PRO B C 1
ATOM 4216 O O . PRO B 1 54 ? 27.344 -28.703 -3.844 1 95.62 54 PRO B O 1
ATOM 4219 N N . PRO B 1 55 ? 27.203 -30.672 -4.957 1 92.69 55 PRO B N 1
ATOM 4220 C CA . PRO B 1 55 ? 28.625 -30.922 -4.719 1 92.69 55 PRO B CA 1
ATOM 4221 C C . PRO B 1 55 ? 29.531 -29.906 -5.43 1 92.69 55 PRO B C 1
ATOM 4223 O O . PRO B 1 55 ? 29.203 -29.453 -6.531 1 92.69 55 PRO B O 1
ATOM 4226 N N . GLY B 1 56 ? 30.688 -29.625 -4.785 1 92.12 56 GLY B N 1
ATOM 4227 C CA . GLY B 1 56 ? 31.672 -28.719 -5.359 1 92.12 56 GLY B CA 1
ATOM 4228 C C . GLY B 1 56 ? 31.703 -27.375 -4.66 1 92.12 56 GLY B C 1
ATOM 4229 O O . GLY B 1 56 ? 30.672 -26.859 -4.246 1 92.12 56 GLY B O 1
ATOM 4230 N N . LYS B 1 57 ? 32.969 -26.859 -4.652 1 90.94 57 LYS B N 1
ATOM 4231 C CA . LYS B 1 57 ? 33.125 -25.547 -4.035 1 90.94 57 LYS B CA 1
ATOM 4232 C C . LYS B 1 57 ? 32.562 -24.453 -4.918 1 90.94 57 LYS B C 1
ATOM 4234 O O . LYS B 1 57 ? 32.875 -24.344 -6.102 1 90.94 57 LYS B O 1
ATOM 4239 N N . ASN B 1 58 ? 31.625 -23.719 -4.5 1 95 58 ASN B N 1
ATOM 4240 C CA . ASN B 1 58 ? 30.984 -22.578 -5.168 1 95 58 ASN B CA 1
ATOM 4241 C C . ASN B 1 58 ? 30.062 -23.031 -6.289 1 95 58 ASN B C 1
ATOM 4243 O O . ASN B 1 58 ? 29.844 -22.297 -7.258 1 95 58 ASN B O 1
ATOM 4247 N N . ALA B 1 59 ? 29.625 -24.297 -6.23 1 95.56 59 ALA B N 1
ATOM 4248 C CA . ALA B 1 59 ? 28.688 -24.828 -7.234 1 95.56 59 ALA B CA 1
ATOM 4249 C C . ALA B 1 59 ? 27.422 -23.984 -7.285 1 95.56 59 ALA B C 1
ATOM 4251 O O . ALA B 1 59 ? 26.891 -23.578 -6.25 1 95.56 59 ALA B O 1
ATOM 4252 N N . ALA B 1 60 ? 26.953 -23.781 -8.547 1 97.38 60 ALA B N 1
ATOM 4253 C CA . ALA B 1 60 ? 25.688 -23.078 -8.703 1 97.38 60 ALA B CA 1
ATOM 4254 C C . ALA B 1 60 ? 24.562 -23.812 -7.969 1 97.38 60 ALA B C 1
ATOM 4256 O O . ALA B 1 60 ? 24.438 -25.031 -8.062 1 97.38 60 ALA B O 1
ATOM 4257 N N . GLN B 1 61 ? 23.797 -23.078 -7.223 1 98.06 61 GLN B N 1
ATOM 4258 C CA . GLN B 1 61 ? 22.688 -23.641 -6.441 1 98.06 61 GLN B CA 1
ATOM 4259 C C . GLN B 1 61 ? 21.484 -22.703 -6.457 1 98.06 61 GLN B C 1
ATOM 4261 O O . GLN B 1 61 ? 21.547 -21.594 -6.996 1 98.06 61 GLN B O 1
ATOM 4266 N N . GLN B 1 62 ? 20.328 -23.219 -5.91 1 98.69 62 GLN B N 1
ATOM 4267 C CA . GLN B 1 62 ? 19.109 -22.422 -5.824 1 98.69 62 GLN B CA 1
ATOM 4268 C C . GLN B 1 62 ? 18.609 -22.047 -7.211 1 98.69 62 GLN B C 1
ATOM 4270 O O . GLN B 1 62 ? 18.141 -20.922 -7.418 1 98.69 62 GLN B O 1
ATOM 4275 N N . VAL B 1 63 ? 18.781 -22.938 -8.164 1 98.81 63 VAL B N 1
ATOM 4276 C CA . VAL B 1 63 ? 18.422 -22.688 -9.555 1 98.81 63 VAL B CA 1
ATOM 4277 C C . VAL B 1 63 ? 16.906 -22.625 -9.695 1 98.81 63 VAL B C 1
ATOM 4279 O O . VAL B 1 63 ? 16.188 -23.484 -9.172 1 98.81 63 VAL B O 1
ATOM 4282 N N . HIS B 1 64 ? 16.422 -21.578 -10.312 1 98.88 64 HIS B N 1
ATOM 4283 C CA . HIS B 1 64 ? 14.992 -21.484 -10.586 1 98.88 64 HIS B CA 1
ATOM 4284 C C . HIS B 1 64 ? 14.727 -20.703 -11.867 1 98.88 64 HIS B C 1
ATOM 4286 O O . HIS B 1 64 ? 15.555 -19.891 -12.289 1 98.88 64 HIS B O 1
ATOM 4292 N N . ILE B 1 65 ? 13.602 -20.969 -12.5 1 98.88 65 ILE B N 1
ATOM 4293 C CA . ILE B 1 65 ? 13.258 -20.312 -13.75 1 98.88 65 ILE B CA 1
ATOM 4294 C C . ILE B 1 65 ? 11.852 -19.734 -13.656 1 98.88 65 ILE B C 1
ATOM 4296 O O . ILE B 1 65 ? 11.031 -20.203 -12.859 1 98.88 65 ILE B O 1
ATOM 4300 N N . THR B 1 66 ? 11.555 -18.688 -14.359 1 98.75 66 THR B N 1
ATOM 4301 C CA . THR B 1 66 ? 10.227 -18.109 -14.562 1 98.75 66 THR B CA 1
ATOM 4302 C C . THR B 1 66 ? 10.102 -17.531 -15.977 1 98.75 66 THR B C 1
ATOM 4304 O O . THR B 1 66 ? 11.07 -17.531 -16.734 1 98.75 66 THR B O 1
ATOM 4307 N N . GLN B 1 67 ? 8.875 -17.266 -16.375 1 98.31 67 GLN B N 1
ATOM 4308 C CA . GLN B 1 67 ? 8.672 -16.672 -17.688 1 98.31 67 GLN B CA 1
ATOM 4309 C C . GLN B 1 67 ? 9.305 -15.281 -17.766 1 98.31 67 GLN B C 1
ATOM 4311 O O . GLN B 1 67 ? 9.219 -14.5 -16.812 1 98.31 67 GLN B O 1
ATOM 4316 N N . GLY B 1 68 ? 9.914 -14.969 -18.938 1 97.88 68 GLY B N 1
ATOM 4317 C CA . GLY B 1 68 ? 10.703 -13.75 -19.016 1 97.88 68 GLY B CA 1
ATOM 4318 C C . GLY B 1 68 ? 10.031 -12.664 -19.828 1 97.88 68 GLY B C 1
ATOM 4319 O O . GLY B 1 68 ? 10.539 -11.539 -19.922 1 97.88 68 GLY B O 1
ATOM 4320 N N . ASP B 1 69 ? 8.867 -12.945 -20.484 1 97.44 69 ASP B N 1
ATOM 4321 C CA . ASP B 1 69 ? 8.141 -11.961 -21.281 1 97.44 69 ASP B CA 1
ATOM 4322 C C . ASP B 1 69 ? 6.633 -12.195 -21.188 1 97.44 69 ASP B C 1
ATOM 4324 O O . ASP B 1 69 ? 6.172 -13.016 -20.391 1 97.44 69 ASP B O 1
ATOM 4328 N N . LEU B 1 70 ? 5.898 -11.398 -21.859 1 97.5 70 LEU B N 1
ATOM 4329 C CA . LEU B 1 70 ? 4.441 -11.492 -21.844 1 97.5 70 LEU B CA 1
ATOM 4330 C C . LEU B 1 70 ? 3.967 -12.742 -22.578 1 97.5 70 LEU B C 1
ATOM 4332 O O . LEU B 1 70 ? 3.039 -13.422 -22.125 1 97.5 70 LEU B O 1
ATOM 4336 N N . GLU B 1 71 ? 4.668 -13.195 -23.641 1 97.56 71 GLU B N 1
ATOM 4337 C CA . GLU B 1 71 ? 4.105 -14.125 -24.609 1 97.56 71 GLU B CA 1
ATOM 4338 C C . GLU B 1 71 ? 4.602 -15.547 -24.375 1 97.56 71 GLU B C 1
ATOM 4340 O O . GLU B 1 71 ? 4.09 -16.5 -24.969 1 97.56 71 GLU B O 1
ATOM 4345 N N . GLY B 1 72 ? 5.605 -15.742 -23.641 1 97.75 72 GLY B N 1
ATOM 4346 C CA . GLY B 1 72 ? 6.059 -17.078 -23.312 1 97.75 72 GLY B CA 1
ATOM 4347 C C . GLY B 1 72 ? 7.23 -17.531 -24.172 1 97.75 72 GLY B C 1
ATOM 4348 O O . GLY B 1 72 ? 7.512 -18.734 -24.25 1 97.75 72 GLY B O 1
ATOM 4349 N N . LYS B 1 73 ? 7.977 -16.547 -24.703 1 98.06 73 LYS B N 1
ATOM 4350 C CA . LYS B 1 73 ? 9.125 -16.891 -25.531 1 98.06 73 LYS B CA 1
ATOM 4351 C C . LYS B 1 73 ? 10.438 -16.531 -24.844 1 98.06 73 LYS B C 1
ATOM 4353 O O . LYS B 1 73 ? 11.477 -16.438 -25.484 1 98.06 73 LYS B O 1
ATOM 4358 N N . SER B 1 74 ? 10.32 -16.25 -23.641 1 98.12 74 SER B N 1
ATOM 4359 C CA . SER B 1 74 ? 11.484 -15.852 -22.844 1 98.12 74 SER B CA 1
ATOM 4360 C C . SER B 1 74 ? 11.445 -16.5 -21.469 1 98.12 74 SER B C 1
ATOM 4362 O O . SER B 1 74 ? 10.375 -16.672 -20.891 1 98.12 74 SER B O 1
ATOM 4364 N N . VAL B 1 75 ? 12.641 -16.875 -21.016 1 98.62 75 VAL B N 1
ATOM 4365 C CA . VAL B 1 75 ? 12.773 -17.469 -19.688 1 98.62 75 VAL B CA 1
ATOM 4366 C C . VAL B 1 75 ? 13.875 -16.75 -18.906 1 98.62 75 VAL B C 1
ATOM 4368 O O . VAL B 1 75 ? 14.922 -16.438 -19.469 1 98.62 75 VAL B O 1
ATOM 4371 N N . ILE B 1 76 ? 13.586 -16.406 -17.703 1 98.69 76 ILE B N 1
ATOM 4372 C CA . ILE B 1 76 ? 14.609 -15.922 -16.781 1 98.69 76 ILE B CA 1
ATOM 4373 C C . ILE B 1 76 ? 15.172 -17.094 -15.969 1 98.69 76 ILE B C 1
ATOM 4375 O O . ILE B 1 76 ? 14.422 -17.812 -15.297 1 98.69 76 ILE B O 1
ATOM 4379 N N . ILE B 1 77 ? 16.422 -17.297 -16.031 1 98.88 77 ILE B N 1
ATOM 4380 C CA . ILE B 1 77 ? 17.141 -18.297 -15.25 1 98.88 77 ILE B CA 1
ATOM 4381 C C . ILE B 1 77 ? 17.953 -17.625 -14.148 1 98.88 77 ILE B C 1
ATOM 4383 O O . ILE B 1 77 ? 18.75 -16.734 -14.422 1 98.88 77 ILE B O 1
ATOM 4387 N N . SER B 1 78 ? 17.734 -18.031 -12.898 1 98.88 78 SER B N 1
ATOM 4388 C CA . SER B 1 78 ? 18.438 -17.469 -11.758 1 98.88 78 SER B CA 1
ATOM 4389 C C . SER B 1 78 ? 19.156 -18.547 -10.953 1 98.88 78 SER B C 1
ATOM 4391 O O . SER B 1 78 ? 18.688 -19.688 -10.898 1 98.88 78 SER B O 1
ATOM 4393 N N . TRP B 1 79 ? 20.25 -18.219 -10.398 1 98.75 79 TRP B N 1
ATOM 4394 C CA . TRP B 1 79 ? 21 -19.109 -9.523 1 98.75 79 TRP B CA 1
ATOM 4395 C C . TRP B 1 79 ? 21.906 -18.344 -8.594 1 98.75 79 TRP B C 1
ATOM 4397 O O . TRP B 1 79 ? 22 -17.109 -8.68 1 98.75 79 TRP B O 1
ATOM 4407 N N . VAL B 1 80 ? 22.453 -19.047 -7.613 1 98.56 80 VAL B N 1
ATOM 4408 C CA . VAL B 1 80 ? 23.344 -18.422 -6.637 1 98.56 80 VAL B CA 1
ATOM 4409 C C . VAL B 1 80 ? 24.688 -19.141 -6.617 1 98.56 80 VAL B C 1
ATOM 4411 O O . VAL B 1 80 ? 24.734 -20.375 -6.617 1 98.56 80 VAL B O 1
ATOM 4414 N N . THR B 1 81 ? 25.75 -18.406 -6.727 1 97.88 81 THR B N 1
ATOM 4415 C CA . THR B 1 81 ? 27.062 -18.891 -6.344 1 97.88 81 THR B CA 1
ATOM 4416 C C . THR B 1 81 ? 27.453 -18.375 -4.961 1 97.88 81 THR B C 1
ATOM 4418 O O . THR B 1 81 ? 27.562 -17.156 -4.754 1 97.88 81 THR B O 1
ATOM 4421 N N . PRO B 1 82 ? 27.688 -19.234 -4.051 1 96.5 82 PRO B N 1
ATOM 4422 C CA . PRO B 1 82 ? 27.688 -18.828 -2.643 1 96.5 82 PRO B CA 1
ATOM 4423 C C . PRO B 1 82 ? 28.953 -18.062 -2.25 1 96.5 82 PRO B C 1
ATOM 4425 O O . PRO B 1 82 ? 28.891 -17.156 -1.416 1 96.5 82 PRO B O 1
ATOM 4428 N N . ASP B 1 83 ? 30.141 -18.203 -2.861 1 95.75 83 ASP B N 1
ATOM 4429 C CA . ASP B 1 83 ? 31.391 -17.719 -2.301 1 95.75 83 ASP B CA 1
ATOM 4430 C C . ASP B 1 83 ? 32 -16.625 -3.168 1 95.75 83 ASP B C 1
ATOM 4432 O O . ASP B 1 83 ? 32.562 -15.656 -2.65 1 95.75 83 ASP B O 1
ATOM 4436 N N . LYS B 1 84 ? 31.922 -16.719 -4.465 1 95.56 84 LYS B N 1
ATOM 4437 C CA . LYS B 1 84 ? 32.438 -15.75 -5.43 1 95.56 84 LYS B CA 1
ATOM 4438 C C . LYS B 1 84 ? 31.531 -15.672 -6.66 1 95.56 84 LYS B C 1
ATOM 4440 O O . LYS B 1 84 ? 30.719 -16.562 -6.902 1 95.56 84 LYS B O 1
ATOM 4445 N N . PRO B 1 85 ? 31.516 -14.68 -7.418 1 94.38 85 PRO B N 1
ATOM 4446 C CA . PRO B 1 85 ? 30.562 -14.469 -8.516 1 94.38 85 PRO B CA 1
ATOM 4447 C C . PRO B 1 85 ? 30.547 -15.633 -9.508 1 94.38 85 PRO B C 1
ATOM 4449 O O . PRO B 1 85 ? 29.469 -16.031 -9.961 1 94.38 85 PRO B O 1
ATOM 4452 N N . GLY B 1 86 ? 31.703 -16.156 -9.844 1 91.12 86 GLY B N 1
ATOM 4453 C CA . GLY B 1 86 ? 31.719 -17.234 -10.82 1 91.12 86 GLY B CA 1
ATOM 4454 C C . GLY B 1 86 ? 31.219 -16.828 -12.188 1 91.12 86 GLY B C 1
ATOM 4455 O O . GLY B 1 86 ? 31.281 -15.648 -12.547 1 91.12 86 GLY B O 1
ATOM 4456 N N . SER B 1 87 ? 30.781 -17.844 -12.945 1 91.5 87 SER B N 1
ATOM 4457 C CA . SER B 1 87 ? 30.312 -17.594 -14.305 1 91.5 87 SER B CA 1
ATOM 4458 C C . SER B 1 87 ? 28.859 -17.141 -14.312 1 91.5 87 SER B C 1
ATOM 4460 O O . SER B 1 87 ? 28.031 -17.703 -13.602 1 91.5 87 SER B O 1
ATOM 4462 N N . ASN B 1 88 ? 28.578 -16.203 -15.133 1 95 88 ASN B N 1
ATOM 4463 C CA . ASN B 1 88 ? 27.203 -15.734 -15.312 1 95 88 ASN B CA 1
ATOM 4464 C C . ASN B 1 88 ? 26.625 -16.188 -16.641 1 95 88 ASN B C 1
ATOM 4466 O O . ASN B 1 88 ? 25.672 -15.602 -17.141 1 95 88 ASN B O 1
ATOM 4470 N N . ARG B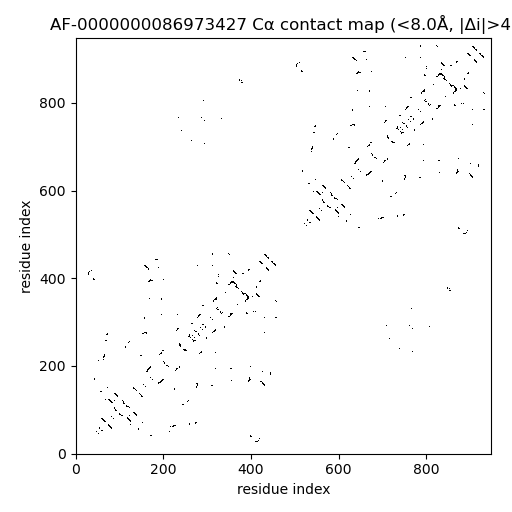 1 89 ? 27.219 -17.188 -17.156 1 95.88 89 ARG B N 1
ATOM 4471 C CA . ARG B 1 89 ? 26.859 -17.656 -18.5 1 95.88 89 ARG B CA 1
ATOM 4472 C C . ARG B 1 89 ? 25.875 -18.812 -18.422 1 95.88 89 ARG B C 1
ATOM 4474 O O . ARG B 1 89 ? 26.016 -19.703 -17.578 1 95.88 89 ARG B O 1
ATOM 4481 N N . VAL B 1 90 ? 24.938 -18.844 -19.359 1 98.31 90 VAL B N 1
ATOM 4482 C CA . VAL B 1 90 ? 24.016 -19.953 -19.578 1 98.31 90 VAL B CA 1
ATOM 4483 C C . VAL B 1 90 ? 24.188 -20.484 -20.984 1 98.31 90 VAL B C 1
ATOM 4485 O O . VAL B 1 90 ? 24.172 -19.719 -21.953 1 98.31 90 VAL B O 1
ATOM 4488 N N . VAL B 1 91 ? 24.391 -21.766 -21.125 1 97.69 91 VAL B N 1
ATOM 4489 C CA . VAL B 1 91 ? 24.359 -22.438 -22.422 1 97.69 91 VAL B CA 1
ATOM 4490 C C . VAL B 1 91 ? 23.062 -23.234 -22.547 1 97.69 91 VAL B C 1
ATOM 4492 O O . VAL B 1 91 ? 22.672 -23.969 -21.641 1 97.69 91 VAL B O 1
ATOM 4495 N N . TYR B 1 92 ? 22.391 -23.062 -23.656 1 98.25 92 TYR B N 1
ATOM 4496 C CA . TYR B 1 92 ? 21.094 -23.719 -23.812 1 98.25 92 TYR B CA 1
ATOM 4497 C C . TYR B 1 92 ? 20.859 -24.141 -25.266 1 98.25 92 TYR B C 1
ATOM 4499 O O . TYR B 1 92 ? 21.438 -23.562 -26.188 1 98.25 92 TYR B O 1
ATOM 4507 N N . TRP B 1 93 ? 20.062 -25.125 -25.453 1 98 93 TRP B N 1
ATOM 4508 C CA . TRP B 1 93 ? 19.734 -25.625 -26.781 1 98 93 TRP B CA 1
ATOM 4509 C C . TRP B 1 93 ? 18.406 -26.375 -26.766 1 98 93 TRP B C 1
ATOM 4511 O O . TRP B 1 93 ? 18.016 -26.953 -25.75 1 98 93 TRP B O 1
ATOM 4521 N N . ALA B 1 94 ? 17.75 -26.281 -27.875 1 97.75 94 ALA B N 1
ATOM 4522 C CA . ALA B 1 94 ? 16.516 -27.062 -28.047 1 97.75 94 ALA B CA 1
ATOM 4523 C C . ALA B 1 94 ? 16.812 -28.547 -28.172 1 97.75 94 ALA B C 1
ATOM 4525 O O . ALA B 1 94 ? 17.844 -28.938 -28.734 1 97.75 94 ALA B O 1
ATOM 4526 N N . GLU B 1 95 ? 15.969 -29.391 -27.562 1 94.5 95 GLU B N 1
ATOM 4527 C CA . GLU B 1 95 ? 16.172 -30.828 -27.531 1 94.5 95 GLU B CA 1
ATOM 4528 C C . GLU B 1 95 ? 16.469 -31.375 -28.922 1 94.5 95 GLU B C 1
ATOM 4530 O O . GLU B 1 95 ? 17.312 -32.281 -29.078 1 94.5 95 GLU B O 1
ATOM 4535 N N . ASN B 1 96 ? 15.922 -30.859 -29.969 1 89.69 96 ASN B N 1
ATOM 4536 C CA . ASN B 1 96 ? 16.125 -31.406 -31.297 1 89.69 96 ASN B CA 1
ATOM 4537 C C . ASN B 1 96 ? 17.109 -30.578 -32.094 1 89.69 96 ASN B C 1
ATOM 4539 O O . ASN B 1 96 ? 17.172 -30.688 -33.344 1 89.69 96 ASN B O 1
ATOM 4543 N N . SER B 1 97 ? 17.781 -29.766 -31.406 1 90.62 97 SER B N 1
ATOM 4544 C CA . SER B 1 97 ? 18.766 -28.938 -32.094 1 90.62 97 SER B CA 1
ATOM 4545 C C . SER B 1 97 ? 20.188 -29.297 -31.656 1 90.62 97 SER B C 1
ATOM 4547 O O . SER B 1 97 ? 20.422 -29.641 -30.5 1 90.62 97 SER B O 1
ATOM 4549 N N . LYS B 1 98 ? 21.125 -29.172 -32.594 1 89.19 98 LYS B N 1
ATOM 4550 C CA . LYS B 1 98 ? 22.531 -29.375 -32.281 1 89.19 98 LYS B CA 1
ATOM 4551 C C . LYS B 1 98 ? 23.219 -28.047 -31.969 1 89.19 98 LYS B C 1
ATOM 4553 O O . LYS B 1 98 ? 24.344 -28.031 -31.453 1 89.19 98 LYS B O 1
ATOM 4558 N N . ASN B 1 99 ? 22.516 -27.031 -32.219 1 91.62 99 ASN B N 1
ATOM 4559 C CA . ASN B 1 99 ? 23.094 -25.703 -31.984 1 91.62 99 ASN B CA 1
ATOM 4560 C C . ASN B 1 99 ? 22.938 -25.266 -30.531 1 91.62 99 ASN B C 1
ATOM 4562 O O . ASN B 1 99 ? 21.828 -25.188 -30.016 1 91.62 99 ASN B O 1
ATOM 4566 N N . ARG B 1 100 ? 24.031 -25 -30 1 94.69 100 ARG B N 1
ATOM 4567 C CA . ARG B 1 100 ? 24.047 -24.469 -28.625 1 94.69 100 ARG B CA 1
ATOM 4568 C C . ARG B 1 100 ? 24.125 -22.953 -28.625 1 94.69 100 ARG B C 1
ATOM 4570 O O . ARG B 1 100 ? 24.938 -22.359 -29.344 1 94.69 100 ARG B O 1
ATOM 4577 N N . ASN B 1 101 ? 23.25 -22.328 -27.891 1 97.19 101 ASN B N 1
ATOM 4578 C CA . ASN B 1 101 ? 23.234 -20.875 -27.703 1 97.19 101 ASN B CA 1
ATOM 4579 C C . ASN B 1 101 ? 23.844 -20.484 -26.359 1 97.19 101 ASN B C 1
ATOM 4581 O O . ASN B 1 101 ? 23.922 -21.297 -25.438 1 97.19 101 ASN B O 1
ATOM 4585 N N . LYS B 1 102 ? 24.297 -19.25 -26.344 1 97 102 LYS B N 1
ATOM 4586 C CA . LYS B 1 102 ? 24.875 -18.719 -25.109 1 97 102 LYS B CA 1
ATOM 4587 C C . LYS B 1 102 ? 24.234 -17.375 -24.75 1 97 102 LYS B C 1
ATOM 4589 O O . LYS B 1 102 ? 23.906 -16.578 -25.625 1 97 102 LYS B O 1
ATOM 4594 N N . ALA B 1 103 ? 24.016 -17.188 -23.469 1 97.88 103 ALA B N 1
ATOM 4595 C CA . ALA B 1 103 ? 23.547 -15.922 -22.922 1 97.88 103 ALA B CA 1
ATOM 4596 C C . ALA B 1 103 ? 24.297 -15.57 -21.641 1 97.88 103 ALA B C 1
ATOM 4598 O O . ALA B 1 103 ? 24.766 -16.453 -20.922 1 97.88 103 ALA B O 1
ATOM 4599 N N . GLU B 1 104 ? 24.516 -14.273 -21.422 1 96.88 104 GLU B N 1
ATOM 4600 C CA . GLU B 1 104 ? 25.156 -13.789 -20.203 1 96.88 104 GLU B CA 1
ATOM 4601 C C . GLU B 1 104 ? 24.188 -12.984 -19.344 1 96.88 104 GLU B C 1
ATOM 4603 O O . GLU B 1 104 ? 23.453 -12.141 -19.859 1 96.88 104 GLU B O 1
ATOM 4608 N N . GLY B 1 105 ? 24.188 -13.273 -18.078 1 96.5 105 GLY B N 1
ATOM 4609 C CA . GLY B 1 105 ? 23.297 -12.586 -17.156 1 96.5 105 GLY B CA 1
ATOM 4610 C C . GLY B 1 105 ? 24 -11.531 -16.312 1 96.5 105 GLY B C 1
ATOM 4611 O O . GLY B 1 105 ? 25.094 -11.102 -16.656 1 96.5 105 GLY B O 1
ATOM 4612 N N . SER B 1 106 ? 23.297 -10.953 -15.383 1 97.19 106 SER B N 1
ATOM 4613 C CA . SER B 1 106 ? 23.812 -10.016 -14.391 1 97.19 106 SER B CA 1
ATOM 4614 C C . SER B 1 106 ? 23.953 -10.672 -13.023 1 97.19 106 SER B C 1
ATOM 4616 O O . SER B 1 106 ? 23.375 -11.734 -12.781 1 97.19 106 SER B O 1
ATOM 4618 N N . VAL B 1 107 ? 24.75 -10.109 -12.172 1 98.12 107 VAL B N 1
ATOM 4619 C CA . VAL B 1 107 ? 24.984 -10.633 -10.828 1 98.12 107 VAL B CA 1
ATOM 4620 C C . VAL B 1 107 ? 24.719 -9.539 -9.797 1 98.12 107 VAL B C 1
ATOM 4622 O O . VAL B 1 107 ? 25.125 -8.391 -9.984 1 98.12 107 VAL B O 1
ATOM 4625 N N . VAL B 1 108 ? 23.953 -9.82 -8.781 1 98.12 108 VAL B N 1
ATOM 4626 C CA . VAL B 1 108 ? 23.703 -8.891 -7.684 1 98.12 108 VAL B CA 1
ATOM 4627 C C . VAL B 1 108 ? 23.922 -9.594 -6.348 1 98.12 108 VAL B C 1
ATOM 4629 O O . VAL B 1 108 ? 24 -10.828 -6.289 1 98.12 108 VAL B O 1
ATOM 4632 N N . SER B 1 109 ? 24.125 -8.875 -5.289 1 98.31 109 SER B N 1
ATOM 4633 C CA . SER B 1 109 ? 24.156 -9.312 -3.898 1 98.31 109 SER B CA 1
ATOM 4634 C C . SER B 1 109 ? 23.438 -8.32 -2.988 1 98.31 109 SER B C 1
ATOM 4636 O O . SER B 1 109 ? 23.125 -7.199 -3.406 1 98.31 109 SER B O 1
ATOM 4638 N N . TYR B 1 110 ? 23.062 -8.742 -1.866 1 98.38 110 TYR B N 1
ATOM 4639 C CA . TYR B 1 110 ? 22.484 -7.824 -0.889 1 98.38 110 TYR B CA 1
ATOM 4640 C C . TYR B 1 110 ? 22.859 -8.234 0.53 1 98.38 110 TYR B C 1
ATOM 4642 O O . TYR B 1 110 ? 23.25 -9.383 0.771 1 98.38 110 TYR B O 1
ATOM 4650 N N . LYS B 1 111 ? 22.844 -7.25 1.436 1 98.25 111 LYS B N 1
ATOM 4651 C CA . LYS B 1 111 ? 23 -7.473 2.869 1 98.25 111 LYS B CA 1
ATOM 4652 C C . LYS B 1 111 ? 21.672 -7.324 3.605 1 98.25 111 LYS B C 1
ATOM 4654 O O . LYS B 1 111 ? 20.812 -6.551 3.188 1 98.25 111 LYS B O 1
ATOM 4659 N N . TYR B 1 112 ? 21.469 -8.094 4.656 1 98.31 112 TYR B N 1
ATOM 4660 C CA . TYR B 1 112 ? 20.312 -8.023 5.555 1 98.31 112 TYR B CA 1
ATOM 4661 C C . TYR B 1 112 ? 20.734 -8.266 7 1 98.31 112 TYR B C 1
ATOM 4663 O O . TYR B 1 112 ? 20.969 -9.406 7.402 1 98.31 112 TYR B O 1
ATOM 4671 N N . PHE B 1 113 ? 20.781 -7.203 7.734 1 96.94 113 PHE B N 1
ATOM 4672 C CA . PHE B 1 113 ? 21.234 -7.246 9.125 1 96.94 113 PHE B CA 1
ATOM 4673 C C . PHE B 1 113 ? 22.562 -7.973 9.242 1 96.94 113 PHE B C 1
ATOM 4675 O O . PHE B 1 113 ? 23.609 -7.434 8.875 1 96.94 113 PHE B O 1
ATOM 4682 N N . ASN B 1 114 ? 22.609 -9.25 9.719 1 97.31 114 ASN B N 1
ATOM 4683 C CA . ASN B 1 114 ? 23.828 -10.008 9.922 1 97.31 114 ASN B CA 1
ATOM 4684 C C . ASN B 1 114 ? 24.016 -11.07 8.844 1 97.31 114 ASN B C 1
ATOM 4686 O O . ASN B 1 114 ? 24.734 -12.055 9.047 1 97.31 114 ASN B O 1
ATOM 4690 N N . TYR B 1 115 ? 23.375 -10.891 7.738 1 98.12 115 TYR B N 1
ATOM 4691 C CA . TYR B 1 115 ? 23.406 -11.812 6.605 1 98.12 115 TYR B CA 1
ATOM 4692 C C . TYR B 1 115 ? 23.891 -11.109 5.348 1 98.12 115 TYR B C 1
ATOM 4694 O O . TYR B 1 115 ? 23.547 -9.953 5.098 1 98.12 115 TYR B O 1
ATOM 4702 N N . THR B 1 116 ? 24.766 -11.719 4.602 1 98.38 116 THR B N 1
ATOM 4703 C CA . THR B 1 116 ? 25.141 -11.336 3.246 1 98.38 116 THR B CA 1
ATOM 4704 C C . THR B 1 116 ? 24.844 -12.461 2.262 1 98.38 116 THR B C 1
ATOM 4706 O O . THR B 1 116 ? 25.281 -13.602 2.459 1 98.38 116 THR B O 1
ATOM 4709 N N . SER B 1 117 ? 24.078 -12.188 1.246 1 98.62 117 SER B N 1
ATOM 4710 C CA . SER B 1 117 ? 23.719 -13.211 0.271 1 98.62 117 SER B CA 1
ATOM 4711 C C . SER B 1 117 ? 24.938 -13.648 -0.548 1 98.62 117 SER B C 1
ATOM 4713 O O . SER B 1 117 ? 25.953 -12.945 -0.584 1 98.62 117 SER B O 1
ATOM 4715 N N . GLY B 1 118 ? 24.812 -14.852 -1.178 1 98.38 118 GLY B N 1
ATOM 4716 C CA . GLY B 1 118 ? 25.75 -15.148 -2.254 1 98.38 118 GLY B CA 1
ATOM 4717 C C . GLY B 1 118 ? 25.578 -14.242 -3.455 1 98.38 118 GLY B C 1
ATOM 4718 O O . GLY B 1 118 ? 24.953 -13.18 -3.357 1 98.38 118 GLY B O 1
ATOM 4719 N N . TYR B 1 119 ? 26.25 -14.664 -4.469 1 98.62 119 TYR B N 1
ATOM 4720 C CA . TYR B 1 119 ? 26.125 -13.945 -5.727 1 98.62 119 TYR B CA 1
ATOM 4721 C C . TYR B 1 119 ? 24.953 -14.461 -6.543 1 98.62 119 TYR B C 1
ATOM 4723 O O . TYR B 1 119 ? 24.969 -15.594 -7.023 1 98.62 119 TYR B O 1
ATOM 4731 N N . ILE B 1 120 ? 23.938 -13.633 -6.684 1 98.81 120 ILE B N 1
ATOM 4732 C CA . ILE B 1 120 ? 22.672 -14.023 -7.312 1 98.81 120 ILE B CA 1
ATOM 4733 C C . ILE B 1 120 ? 22.703 -13.641 -8.789 1 98.81 120 ILE B C 1
ATOM 4735 O O . ILE B 1 120 ? 22.781 -12.461 -9.133 1 98.81 120 ILE B O 1
ATOM 4739 N N . HIS B 1 121 ? 22.594 -14.641 -9.602 1 98.69 121 HIS B N 1
ATOM 4740 C CA . HIS B 1 121 ? 22.641 -14.453 -11.047 1 98.69 121 HIS B CA 1
ATOM 4741 C C . HIS B 1 121 ? 21.234 -14.469 -11.641 1 98.69 121 HIS B C 1
ATOM 4743 O O . HIS B 1 121 ? 20.391 -15.266 -11.234 1 98.69 121 HIS B O 1
ATOM 4749 N N . HIS B 1 122 ? 21.016 -13.562 -12.594 1 98.62 122 HIS B N 1
ATOM 4750 C CA . HIS B 1 122 ? 19.812 -13.57 -13.414 1 98.62 122 HIS B CA 1
ATOM 4751 C C . HIS B 1 122 ? 20.141 -13.484 -14.898 1 98.62 122 HIS B C 1
ATOM 4753 O O . HIS B 1 122 ? 20.797 -12.531 -15.344 1 98.62 122 HIS B O 1
ATOM 4759 N N . CYS B 1 123 ? 19.75 -14.406 -15.625 1 98.62 123 CYS B N 1
ATOM 4760 C CA . CYS B 1 123 ? 19.984 -14.43 -17.062 1 98.62 123 CYS B CA 1
ATOM 4761 C C . CYS B 1 123 ? 18.672 -14.633 -17.812 1 98.62 123 CYS B C 1
ATOM 4763 O O . CYS B 1 123 ? 17.984 -15.633 -17.625 1 98.62 123 CYS B O 1
ATOM 4765 N N . THR B 1 124 ? 18.328 -13.688 -18.656 1 98 124 THR B N 1
ATOM 4766 C CA . THR B 1 124 ? 17.141 -13.805 -19.5 1 98 124 THR B CA 1
ATOM 4767 C C . THR B 1 124 ? 17.516 -14.312 -20.891 1 98 124 THR B C 1
ATOM 4769 O O . THR B 1 124 ? 18.375 -13.742 -21.562 1 98 124 THR B O 1
ATOM 4772 N N . ILE B 1 125 ? 16.938 -15.398 -21.297 1 98.19 125 ILE B N 1
ATOM 4773 C CA . ILE B 1 125 ? 17.109 -15.875 -22.656 1 98.19 125 ILE B CA 1
ATOM 4774 C C . ILE B 1 125 ? 15.828 -15.633 -23.453 1 98.19 125 ILE B C 1
ATOM 4776 O O . ILE B 1 125 ? 14.727 -15.906 -22.953 1 98.19 125 ILE B O 1
ATOM 4780 N N . ASP B 1 126 ? 15.961 -15.164 -24.656 1 96.88 126 ASP B N 1
ATOM 4781 C CA . ASP B 1 126 ? 14.828 -14.672 -25.438 1 96.88 126 ASP B CA 1
ATOM 4782 C C . ASP B 1 126 ? 14.711 -15.406 -26.766 1 96.88 126 ASP B C 1
ATOM 4784 O O . ASP B 1 126 ? 15.547 -16.25 -27.094 1 96.88 126 ASP B O 1
ATOM 4788 N N . ASN B 1 127 ? 13.578 -15.094 -27.438 1 97.06 127 ASN B N 1
ATOM 4789 C CA . ASN B 1 127 ? 13.305 -15.57 -28.781 1 97.06 127 ASN B CA 1
ATOM 4790 C C . ASN B 1 127 ? 13.305 -17.094 -28.859 1 97.06 127 ASN B C 1
ATOM 4792 O O . ASN B 1 127 ? 13.875 -17.672 -29.781 1 97.06 127 ASN B O 1
ATOM 4796 N N . LEU B 1 128 ? 12.766 -17.75 -27.891 1 98.06 128 LEU B N 1
ATOM 4797 C CA . LEU B 1 128 ? 12.656 -19.203 -27.844 1 98.06 128 LEU B CA 1
ATOM 4798 C C . LEU B 1 128 ? 11.477 -19.672 -28.688 1 98.06 128 LEU B C 1
ATOM 4800 O O . LEU B 1 128 ? 10.562 -18.891 -28.984 1 98.06 128 LEU B O 1
ATOM 4804 N N . GLU B 1 129 ? 11.578 -20.906 -29.109 1 97.5 129 GLU B N 1
ATOM 4805 C CA . GLU B 1 129 ? 10.484 -21.516 -29.844 1 97.5 129 GLU B CA 1
ATOM 4806 C C . GLU B 1 129 ? 9.375 -22 -28.906 1 97.5 129 GLU B C 1
ATOM 4808 O O . GLU B 1 129 ? 9.656 -22.469 -27.797 1 97.5 129 GLU B O 1
ATOM 4813 N N . TYR B 1 130 ? 8.156 -21.875 -29.375 1 98.19 130 TYR B N 1
ATOM 4814 C CA . TYR B 1 130 ? 7.027 -22.375 -28.609 1 98.19 130 TYR B CA 1
ATOM 4815 C C . TYR B 1 130 ? 7.066 -23.891 -28.516 1 98.19 130 TYR B C 1
ATOM 4817 O O . TYR B 1 130 ? 7.625 -24.562 -29.391 1 98.19 130 TYR B O 1
ATOM 4825 N N . ASP B 1 131 ? 6.473 -24.359 -27.406 1 97.75 131 ASP B N 1
ATOM 4826 C CA . ASP B 1 131 ? 6.227 -25.781 -27.203 1 97.75 131 ASP B CA 1
ATOM 4827 C C . ASP B 1 131 ? 7.484 -26.609 -27.484 1 97.75 131 ASP B C 1
ATOM 4829 O O . ASP B 1 131 ? 7.453 -27.562 -28.25 1 97.75 131 ASP B O 1
ATOM 4833 N N . THR B 1 132 ? 8.57 -26.203 -26.859 1 98.06 132 THR B N 1
ATOM 4834 C CA . THR B 1 132 ? 9.867 -26.812 -27.125 1 98.06 132 THR B CA 1
ATOM 4835 C C . THR B 1 132 ? 10.617 -27.094 -25.828 1 98.06 132 THR B C 1
ATOM 4837 O O . THR B 1 132 ? 10.68 -26.219 -24.938 1 98.06 132 THR B O 1
ATOM 4840 N N . LYS B 1 133 ? 11.109 -28.312 -25.719 1 98.19 133 LYS B N 1
ATOM 4841 C CA . LYS B 1 133 ? 11.977 -28.641 -24.578 1 98.19 133 LYS B CA 1
ATOM 4842 C C . LYS B 1 133 ? 13.391 -28.094 -24.797 1 98.19 133 LYS B C 1
ATOM 4844 O O . LYS B 1 133 ? 14 -28.344 -25.844 1 98.19 133 LYS B O 1
ATOM 4849 N N . TYR B 1 134 ? 13.891 -27.344 -23.891 1 98.56 134 TYR B N 1
ATOM 4850 C CA . TYR B 1 134 ? 15.25 -26.828 -23.906 1 98.56 134 TYR B CA 1
ATOM 4851 C C . TYR B 1 134 ? 16.078 -27.453 -22.781 1 98.56 134 TYR B C 1
ATOM 4853 O O . TYR B 1 134 ? 15.562 -27.656 -21.672 1 98.56 134 TYR B O 1
ATOM 4861 N N . PHE B 1 1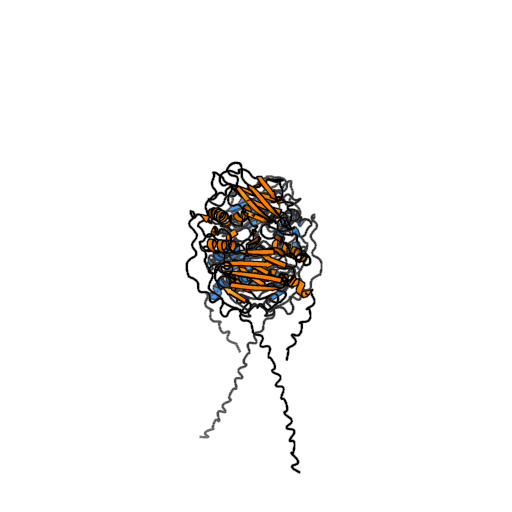35 ? 17.281 -27.75 -23.078 1 98.38 135 PHE B N 1
ATOM 4862 C CA . PHE B 1 135 ? 18.281 -28.031 -22.047 1 98.38 135 PHE B CA 1
ATOM 4863 C C . PHE B 1 135 ? 19.141 -26.812 -21.781 1 98.38 135 PHE B C 1
ATOM 4865 O O . PHE B 1 135 ? 19.344 -25.984 -22.656 1 98.38 135 PHE B O 1
ATOM 4872 N N . TYR B 1 136 ? 19.562 -26.641 -20.547 1 98.31 136 TYR B N 1
ATOM 4873 C CA . TYR B 1 136 ? 20.484 -25.547 -20.25 1 98.31 136 TYR B CA 1
ATOM 4874 C C . TYR B 1 136 ? 21.5 -25.969 -19.203 1 98.31 136 TYR B C 1
ATOM 4876 O O . TYR B 1 136 ? 21.219 -26.828 -18.359 1 98.31 136 TYR B O 1
ATOM 4884 N N . ILE B 1 137 ? 22.672 -25.375 -19.344 1 97.31 137 ILE B N 1
ATOM 4885 C CA . ILE B 1 137 ? 23.781 -25.641 -18.438 1 97.31 137 ILE B CA 1
ATOM 4886 C C . ILE B 1 137 ? 24.281 -24.344 -17.812 1 97.31 137 ILE B C 1
ATOM 4888 O O . ILE B 1 137 ? 24.344 -23.312 -18.5 1 97.31 137 ILE B O 1
ATOM 4892 N N . ILE B 1 138 ? 24.516 -24.484 -16.547 1 97.12 138 ILE B N 1
ATOM 4893 C CA . ILE B 1 138 ? 25.156 -23.391 -15.82 1 97.12 138 ILE B CA 1
ATOM 4894 C C . ILE B 1 138 ? 26.422 -23.891 -15.133 1 97.12 138 ILE B C 1
ATOM 4896 O O . ILE B 1 138 ? 26.578 -25.094 -14.898 1 97.12 138 ILE B O 1
ATOM 4900 N N . GLY B 1 139 ? 27.312 -22.969 -14.82 1 92 139 GLY B N 1
ATOM 4901 C CA . GLY B 1 139 ? 28.578 -23.344 -14.227 1 92 139 GLY B CA 1
ATOM 4902 C C . GLY B 1 139 ? 29.672 -23.578 -15.25 1 92 139 GLY B C 1
ATOM 4903 O O . GLY B 1 139 ? 29.453 -23.422 -16.453 1 92 139 GLY B O 1
ATOM 4904 N N . PHE B 1 140 ? 30.875 -23.891 -14.695 1 87.19 140 PHE B N 1
ATOM 4905 C CA . PHE B 1 140 ? 32.031 -24.109 -15.547 1 87.19 140 PHE B CA 1
ATOM 4906 C C . PHE B 1 140 ? 32.812 -25.344 -15.117 1 87.19 140 PHE B C 1
ATOM 4908 O O . PHE B 1 140 ? 32.906 -25.641 -13.93 1 87.19 140 PHE B O 1
ATOM 4915 N N . GLY B 1 141 ? 33.25 -26 -16.141 1 87.75 141 GLY B N 1
ATOM 4916 C CA . GLY B 1 141 ? 34.125 -27.156 -15.875 1 87.75 141 GLY B CA 1
ATOM 4917 C C . GLY B 1 141 ? 33.406 -28.25 -15.102 1 87.75 141 GLY B C 1
ATOM 4918 O O . GLY B 1 141 ? 32.312 -28.672 -15.484 1 87.75 141 GLY B O 1
ATOM 4919 N N . SER B 1 142 ? 34.062 -28.672 -13.969 1 88 142 SER B N 1
ATOM 4920 C CA . SER B 1 142 ? 33.531 -29.766 -13.164 1 88 142 SER B CA 1
ATOM 4921 C C . SER B 1 142 ? 32.312 -29.328 -12.352 1 88 142 SER B C 1
ATOM 4923 O O . SER B 1 142 ? 31.609 -30.156 -11.789 1 88 142 SER B O 1
ATOM 4925 N N . LEU B 1 143 ? 32.031 -28.109 -12.32 1 90.62 143 LEU B N 1
ATOM 4926 C CA . LEU B 1 143 ? 30.906 -27.578 -11.531 1 90.62 143 LEU B CA 1
ATOM 4927 C C . LEU B 1 143 ? 29.672 -27.359 -12.406 1 90.62 143 LEU B C 1
ATOM 4929 O O . LEU B 1 143 ? 28.703 -26.766 -11.961 1 90.62 143 LEU B O 1
ATOM 4933 N N . THR B 1 144 ? 29.766 -27.844 -13.586 1 93.81 144 THR B N 1
ATOM 4934 C CA . THR B 1 144 ? 28.656 -27.688 -14.523 1 93.81 144 THR B CA 1
ATOM 4935 C C . THR B 1 144 ? 27.438 -28.484 -14.062 1 93.81 144 THR B C 1
ATOM 4937 O O . THR B 1 144 ? 27.578 -29.641 -13.648 1 93.81 144 THR B O 1
ATOM 4940 N N . ARG B 1 145 ? 26.266 -27.891 -14.094 1 96.88 145 ARG B N 1
ATOM 4941 C CA . ARG B 1 145 ? 25 -28.547 -13.789 1 96.88 145 ARG B CA 1
ATOM 4942 C C . ARG B 1 145 ? 24 -28.375 -14.938 1 96.88 145 ARG B C 1
ATOM 4944 O O . ARG B 1 145 ? 23.906 -27.297 -15.531 1 96.88 145 ARG B O 1
ATOM 4951 N N . ARG B 1 146 ? 23.312 -29.469 -15.25 1 97.19 146 ARG B N 1
ATOM 4952 C CA . ARG B 1 146 ? 22.406 -29.5 -16.391 1 97.19 146 ARG B CA 1
ATOM 4953 C C . ARG B 1 146 ? 20.953 -29.547 -15.922 1 97.19 146 ARG B C 1
ATOM 4955 O O . ARG B 1 146 ? 20.625 -30.266 -14.977 1 97.19 146 ARG B O 1
ATOM 4962 N N . PHE B 1 147 ? 20.125 -28.75 -16.562 1 98.56 147 PHE B N 1
ATOM 4963 C CA . PHE B 1 147 ? 18.688 -28.672 -16.328 1 98.56 147 PHE B CA 1
ATOM 4964 C C . PHE B 1 147 ? 17.922 -28.625 -17.641 1 98.56 147 PHE B C 1
ATOM 4966 O O . PHE B 1 147 ? 18.516 -28.688 -18.719 1 98.56 147 PHE B O 1
ATOM 4973 N N . TRP B 1 148 ? 16.609 -28.609 -17.484 1 98.62 148 TRP B N 1
ATOM 4974 C CA . TRP B 1 148 ? 15.773 -28.469 -18.672 1 98.62 148 TRP B CA 1
ATOM 4975 C C . TRP B 1 148 ? 14.461 -27.781 -18.344 1 98.62 148 TRP B C 1
ATOM 4977 O O . TRP B 1 148 ? 14.102 -27.641 -17.172 1 98.62 148 TRP B O 1
ATOM 4987 N N . PHE B 1 149 ? 13.82 -27.281 -19.312 1 98.62 149 PHE B N 1
ATOM 4988 C CA . PHE B 1 149 ? 12.469 -26.734 -19.234 1 98.62 149 PHE B CA 1
ATOM 4989 C C . PHE B 1 149 ? 11.758 -26.844 -20.562 1 98.62 149 PHE B C 1
ATOM 4991 O O . PHE B 1 149 ? 12.375 -27.141 -21.594 1 98.62 149 PHE B O 1
ATOM 4998 N N . THR B 1 150 ? 10.469 -26.656 -20.531 1 98.5 150 THR B N 1
ATOM 4999 C CA . THR B 1 150 ? 9.68 -26.641 -21.75 1 98.5 150 THR B CA 1
ATOM 5000 C C . THR B 1 150 ? 8.93 -25.312 -21.891 1 98.5 150 THR B C 1
ATOM 5002 O O . THR B 1 150 ? 8.266 -24.875 -20.953 1 98.5 150 THR B O 1
ATOM 5005 N N . THR B 1 151 ? 9.094 -24.641 -23.047 1 98.44 151 THR B N 1
ATOM 5006 C CA . THR B 1 151 ? 8.352 -23.422 -23.328 1 98.44 151 THR B CA 1
ATOM 5007 C C . THR B 1 151 ? 6.883 -23.734 -23.594 1 98.44 151 THR B C 1
ATOM 5009 O O . THR B 1 151 ? 6.547 -24.844 -24.016 1 98.44 151 THR B O 1
ATOM 5012 N N . PRO B 1 152 ? 6.012 -22.734 -23.312 1 98.62 152 PRO B N 1
ATOM 5013 C CA . PRO B 1 152 ? 4.59 -23 -23.547 1 98.62 152 PRO B CA 1
ATOM 5014 C C . PRO B 1 152 ? 4.238 -23.062 -25.031 1 98.62 152 PRO B C 1
ATOM 5016 O O . PRO B 1 152 ? 5.023 -22.609 -25.875 1 98.62 152 PRO B O 1
ATOM 5019 N N . PRO B 1 153 ? 3.076 -23.688 -25.312 1 98.62 153 PRO B N 1
ATOM 5020 C CA . PRO B 1 153 ? 2.598 -23.625 -26.688 1 98.62 153 PRO B CA 1
ATOM 5021 C C . PRO B 1 153 ? 2.26 -22.203 -27.125 1 98.62 153 PRO B C 1
ATOM 5023 O O . PRO B 1 153 ? 2.15 -21.297 -26.297 1 98.62 153 PRO B O 1
ATOM 5026 N N . LYS B 1 154 ? 2.107 -22.047 -28.422 1 98.31 154 LYS B N 1
ATOM 5027 C CA . LYS B 1 154 ? 1.71 -20.75 -28.969 1 98.31 154 LYS B CA 1
ATOM 5028 C C . LYS B 1 154 ? 0.344 -20.328 -28.438 1 98.31 154 LYS B C 1
ATOM 5030 O O . LYS B 1 154 ? -0.555 -21.156 -28.281 1 98.31 154 LYS B O 1
ATOM 5035 N N . ILE B 1 155 ? 0.191 -19.094 -28.219 1 98.38 155 ILE B N 1
ATOM 5036 C CA . ILE B 1 155 ? -1.039 -18.531 -27.672 1 98.38 155 ILE B CA 1
ATOM 5037 C C . ILE B 1 155 ? -2.189 -18.766 -28.656 1 98.38 155 ILE B C 1
ATOM 5039 O O . ILE B 1 155 ? -2.037 -18.562 -29.859 1 98.38 155 ILE B O 1
ATOM 5043 N N . GLY B 1 156 ? -3.277 -19.203 -28.109 1 98.06 156 GLY B N 1
ATOM 5044 C CA . GLY B 1 156 ? -4.48 -19.438 -28.891 1 98.06 156 GLY B CA 1
ATOM 5045 C C . GLY B 1 156 ? -5.676 -19.812 -28.047 1 98.06 156 GLY B C 1
ATOM 5046 O O . GLY B 1 156 ? -5.52 -20.312 -26.922 1 98.06 156 GLY B O 1
ATOM 5047 N N . PRO B 1 157 ? -6.875 -19.594 -28.578 1 96.81 157 PRO B N 1
ATOM 5048 C CA . PRO B 1 157 ? -8.078 -19.703 -27.75 1 96.81 157 PRO B CA 1
ATOM 5049 C C . PRO B 1 157 ? -8.391 -21.141 -27.359 1 96.81 157 PRO B C 1
ATOM 5051 O O . PRO B 1 157 ? -9.039 -21.391 -26.344 1 96.81 157 PRO B O 1
ATOM 5054 N N . ASP B 1 158 ? -7.918 -22.125 -28.156 1 97.5 158 ASP B N 1
ATOM 5055 C CA . ASP B 1 158 ? -8.289 -23.516 -27.875 1 97.5 158 ASP B CA 1
ATOM 5056 C C . ASP B 1 158 ? -7.082 -24.328 -27.422 1 97.5 158 ASP B C 1
ATOM 5058 O O . ASP B 1 158 ? -7.121 -25.562 -27.422 1 97.5 158 ASP B O 1
ATOM 5062 N N . VAL B 1 159 ? -6.016 -23.656 -27.109 1 98.44 159 VAL B N 1
ATOM 5063 C CA . VAL B 1 159 ? -4.781 -24.328 -26.719 1 98.44 159 VAL B CA 1
ATOM 5064 C C . VAL B 1 159 ? -4.844 -24.734 -25.25 1 98.44 159 VAL B C 1
ATOM 5066 O O . VAL B 1 159 ? -4.992 -23.875 -24.375 1 98.44 159 VAL B O 1
ATOM 5069 N N . PRO B 1 160 ? -4.797 -26.016 -24.953 1 98.25 160 PRO B N 1
ATOM 5070 C CA . PRO B 1 160 ? -4.852 -26.469 -23.562 1 98.25 160 PRO B CA 1
ATOM 5071 C C . PRO B 1 160 ? -3.564 -26.188 -22.797 1 98.25 160 PRO B C 1
ATOM 5073 O O . PRO B 1 160 ? -2.498 -26.047 -23.406 1 98.25 160 PRO B O 1
ATOM 5076 N N . TYR B 1 161 ? -3.623 -26.094 -21.547 1 98.69 161 TYR B N 1
ATOM 5077 C CA . TYR B 1 161 ? -2.479 -25.875 -20.672 1 98.69 161 TYR B CA 1
ATOM 5078 C C . TYR B 1 161 ? -2.842 -26.156 -19.219 1 98.69 161 TYR B C 1
ATOM 5080 O O . TYR B 1 161 ? -3.934 -25.812 -18.766 1 98.69 161 TYR B O 1
ATOM 5088 N N . THR B 1 162 ? -1.958 -26.828 -18.531 1 98.75 162 THR B N 1
ATOM 5089 C CA . THR B 1 162 ? -2.225 -27.188 -17.141 1 98.75 162 THR B CA 1
ATOM 5090 C C . THR B 1 162 ? -1.315 -26.406 -16.188 1 98.75 162 THR B C 1
ATOM 5092 O O . THR B 1 162 ? -0.102 -26.344 -16.391 1 98.75 162 THR B O 1
ATOM 5095 N N . PHE B 1 163 ? -1.928 -25.828 -15.164 1 98.88 163 PHE B N 1
ATOM 5096 C CA . PHE B 1 163 ? -1.199 -25.109 -14.133 1 98.88 163 PHE B CA 1
ATOM 5097 C C . PHE B 1 163 ? -1.234 -25.859 -12.812 1 98.88 163 PHE B C 1
ATOM 5099 O O . PHE B 1 163 ? -2.27 -26.406 -12.43 1 98.88 163 PHE B O 1
ATOM 5106 N N . GLY B 1 164 ? -0.033 -26 -12.172 1 98.88 164 GLY B N 1
ATOM 5107 C CA . GLY B 1 164 ? -0.035 -26.281 -10.75 1 98.88 164 GLY B CA 1
ATOM 5108 C C . GLY B 1 164 ? -0.298 -25.062 -9.891 1 98.88 164 GLY B C 1
ATOM 5109 O O . GLY B 1 164 ? 0.033 -23.953 -10.273 1 98.88 164 GLY B O 1
ATOM 5110 N N . LEU B 1 165 ? -0.972 -25.25 -8.758 1 98.88 165 LEU B N 1
ATOM 5111 C CA . LEU B 1 165 ? -1.273 -24.188 -7.812 1 98.88 165 LEU B CA 1
ATOM 5112 C C . LEU B 1 165 ? -0.704 -24.5 -6.434 1 98.88 165 LEU B C 1
ATOM 5114 O O . LEU B 1 165 ? -1.071 -25.5 -5.82 1 98.88 165 LEU B O 1
ATOM 5118 N N . ILE B 1 166 ? 0.239 -23.688 -5.953 1 98.94 166 ILE B N 1
ATOM 5119 C CA . ILE B 1 166 ? 0.844 -23.844 -4.637 1 98.94 166 ILE B CA 1
ATOM 5120 C C . ILE B 1 166 ? 0.957 -22.484 -3.959 1 98.94 166 ILE B C 1
ATOM 5122 O O . ILE B 1 166 ? 1.283 -21.484 -4.605 1 98.94 166 ILE B O 1
ATOM 5126 N N . GLY B 1 167 ? 0.581 -22.359 -2.719 1 98.75 167 GLY B N 1
ATOM 5127 C CA . GLY B 1 167 ? 0.805 -21.156 -1.922 1 98.75 167 GLY B CA 1
ATOM 5128 C C . GLY B 1 167 ? 1.276 -21.453 -0.512 1 98.75 167 GLY B C 1
ATOM 5129 O O . GLY B 1 167 ? 1.017 -22.547 0.015 1 98.75 167 GLY B O 1
ATOM 5130 N N . ASP B 1 168 ? 2.023 -20.531 0.044 1 98.69 168 ASP B N 1
ATOM 5131 C CA . ASP B 1 168 ? 2.41 -20.594 1.451 1 98.69 168 ASP B CA 1
ATOM 5132 C C . ASP B 1 168 ? 3.256 -21.828 1.738 1 98.69 168 ASP B C 1
ATOM 5134 O O . ASP B 1 168 ? 2.953 -22.594 2.654 1 98.69 168 ASP B O 1
ATOM 5138 N N . LEU B 1 169 ? 4.281 -21.953 1 1 98.81 169 LEU B N 1
ATOM 5139 C CA . LEU B 1 169 ? 5.184 -23.094 1.112 1 98.81 169 LEU B CA 1
ATOM 5140 C C . LEU B 1 169 ? 6.434 -22.734 1.899 1 98.81 169 LEU B C 1
ATOM 5142 O O . LEU B 1 169 ? 7.289 -21.984 1.406 1 98.81 169 LEU B O 1
ATOM 5146 N N . GLY B 1 170 ? 6.539 -23.312 3.098 1 98.25 170 GLY B N 1
ATOM 5147 C CA . GLY B 1 170 ? 7.703 -23.094 3.938 1 98.25 170 GLY B CA 1
ATOM 5148 C C . GLY B 1 170 ? 8.75 -24.172 3.811 1 98.25 170 GLY B C 1
ATOM 5149 O O . GLY B 1 170 ? 9.141 -24.547 2.701 1 98.25 170 GLY B O 1
ATOM 5150 N N . GLN B 1 171 ? 9.25 -24.547 4.953 1 97.81 171 GLN B N 1
ATOM 5151 C CA . GLN B 1 171 ? 10.344 -25.516 4.984 1 97.81 171 GLN B CA 1
ATOM 5152 C C . GLN B 1 171 ? 10.086 -26.594 6.035 1 97.81 171 GLN B C 1
ATOM 5154 O O . GLN B 1 171 ? 11.016 -27.047 6.703 1 97.81 171 GLN B O 1
ATOM 5159 N N . THR B 1 172 ? 8.875 -26.922 6.211 1 97.25 172 THR B N 1
ATOM 5160 C CA . THR B 1 172 ? 8.469 -27.953 7.16 1 97.25 172 THR B CA 1
ATOM 5161 C C . THR B 1 172 ? 8.383 -29.312 6.473 1 97.25 172 THR B C 1
ATOM 5163 O O . THR B 1 172 ? 8.516 -29.406 5.25 1 97.25 172 THR B O 1
ATOM 5166 N N . TYR B 1 173 ? 8.164 -30.328 7.34 1 96.06 173 TYR B N 1
ATOM 5167 C CA . TYR B 1 173 ? 7.895 -31.656 6.773 1 96.06 173 TYR B CA 1
ATOM 5168 C C . TYR B 1 173 ? 6.637 -31.625 5.914 1 96.06 173 TYR B C 1
ATOM 5170 O O . TYR B 1 173 ? 6.562 -32.312 4.895 1 96.06 173 TYR B O 1
ATOM 5178 N N . ASP B 1 174 ? 5.672 -30.875 6.332 1 96.25 174 ASP B N 1
ATOM 5179 C CA . ASP B 1 174 ? 4.449 -30.719 5.551 1 96.25 174 ASP B CA 1
ATOM 5180 C C . ASP B 1 174 ? 4.727 -30.031 4.223 1 96.25 174 ASP B C 1
ATOM 5182 O O . ASP B 1 174 ? 4.113 -30.344 3.203 1 96.25 174 ASP B O 1
ATOM 5186 N N . SER B 1 175 ? 5.59 -29.031 4.223 1 98.06 175 SER B N 1
ATOM 5187 C CA . SER B 1 175 ? 6.008 -28.391 2.984 1 98.06 175 SER B CA 1
ATOM 5188 C C . SER B 1 175 ? 6.609 -29.391 2.01 1 98.06 175 SER B C 1
ATOM 5190 O O . SER B 1 175 ? 6.281 -29.375 0.821 1 98.06 175 SER B O 1
ATOM 5192 N N . ASN B 1 176 ? 7.492 -30.203 2.561 1 97.88 176 ASN B N 1
ATOM 5193 C CA . ASN B 1 176 ? 8.117 -31.25 1.744 1 97.88 176 ASN B CA 1
ATOM 5194 C C . ASN B 1 176 ? 7.09 -32.219 1.19 1 97.88 176 ASN B C 1
ATOM 5196 O O . ASN B 1 176 ? 7.176 -32.625 0.031 1 97.88 176 ASN B O 1
ATOM 5200 N N . ARG B 1 177 ? 6.168 -32.562 1.996 1 97.12 177 ARG B N 1
ATOM 5201 C CA . ARG B 1 177 ? 5.102 -33.469 1.565 1 97.12 177 ARG B CA 1
ATOM 5202 C C . ARG B 1 177 ? 4.266 -32.844 0.456 1 97.12 177 ARG B C 1
ATOM 5204 O O . ARG B 1 177 ? 3.908 -33.5 -0.514 1 97.12 177 ARG B O 1
ATOM 5211 N N . THR B 1 178 ? 3.902 -31.578 0.584 1 98.5 178 THR B N 1
ATOM 5212 C CA . THR B 1 178 ? 3.107 -30.891 -0.421 1 98.5 178 THR B CA 1
ATOM 5213 C C . THR B 1 178 ? 3.838 -30.844 -1.761 1 98.5 178 THR B C 1
ATOM 5215 O O . THR B 1 178 ? 3.264 -31.188 -2.797 1 98.5 178 THR B O 1
ATOM 5218 N N . LEU B 1 179 ? 5.086 -30.438 -1.71 1 98.62 179 LEU B N 1
ATOM 5219 C CA . LEU B 1 179 ? 5.848 -30.359 -2.949 1 98.62 179 LEU B CA 1
ATOM 5220 C C . LEU B 1 179 ? 6.031 -31.734 -3.576 1 98.62 179 LEU B C 1
ATOM 5222 O O . LEU B 1 179 ? 5.914 -31.891 -4.793 1 98.62 179 LEU B O 1
ATOM 5226 N N . THR B 1 180 ? 6.273 -32.75 -2.766 1 98.5 180 THR B N 1
ATOM 5227 C CA . THR B 1 180 ? 6.41 -34.125 -3.254 1 98.5 180 THR B CA 1
ATOM 5228 C C . THR B 1 180 ? 5.098 -34.625 -3.863 1 98.5 180 THR B C 1
ATOM 5230 O O . THR B 1 180 ? 5.098 -35.25 -4.926 1 98.5 180 THR B O 1
ATOM 5233 N N . HIS B 1 181 ? 4.055 -34.344 -3.109 1 98.62 181 HIS B N 1
ATOM 5234 C CA . HIS B 1 181 ? 2.734 -34.75 -3.592 1 98.62 181 HIS B CA 1
ATOM 5235 C C . HIS B 1 181 ? 2.43 -34.094 -4.945 1 98.62 181 HIS B C 1
ATOM 5237 O O . HIS B 1 181 ? 1.938 -34.781 -5.855 1 98.62 181 HIS B O 1
ATOM 5243 N N . TYR B 1 182 ? 2.732 -32.875 -5.086 1 98.69 182 TYR B N 1
ATOM 5244 C CA . TYR B 1 182 ? 2.529 -32.188 -6.344 1 98.69 182 TYR B CA 1
ATOM 5245 C C . TYR B 1 182 ? 3.391 -32.781 -7.453 1 98.69 182 TYR B C 1
ATOM 5247 O O . TYR B 1 182 ? 2.895 -33.062 -8.539 1 98.69 182 TYR B O 1
ATOM 5255 N N . GLU B 1 183 ? 4.664 -33 -7.18 1 98.12 183 GLU B N 1
ATOM 5256 C CA . GLU B 1 183 ? 5.609 -33.531 -8.164 1 98.12 183 GLU B CA 1
ATOM 5257 C C . GLU B 1 183 ? 5.223 -34.906 -8.633 1 98.12 183 GLU B C 1
ATOM 5259 O O . GLU B 1 183 ? 5.504 -35.312 -9.773 1 98.12 183 GLU B O 1
ATOM 5264 N N . SER B 1 184 ? 4.566 -35.562 -7.762 1 98.31 184 SER B N 1
ATOM 5265 C CA . SER B 1 184 ? 4.23 -36.969 -8.047 1 98.31 184 SER B CA 1
ATOM 5266 C C . SER B 1 184 ? 2.838 -37.094 -8.656 1 98.31 184 SER B C 1
ATOM 5268 O O . SER B 1 184 ? 2.416 -38.188 -9.047 1 98.31 184 SER B O 1
ATOM 5270 N N . ASN B 1 185 ? 2.152 -36 -8.68 1 97.88 185 ASN B N 1
ATOM 5271 C CA . ASN B 1 185 ? 0.834 -36.031 -9.305 1 97.88 185 ASN B CA 1
ATOM 5272 C C . ASN B 1 185 ? 0.93 -36.219 -10.812 1 97.88 185 ASN B C 1
ATOM 5274 O O . ASN B 1 185 ? 1.587 -35.469 -11.516 1 97.88 185 ASN B O 1
ATOM 5278 N N . PRO B 1 186 ? 0.28 -37.25 -11.367 1 95.88 186 PRO B N 1
ATOM 5279 C CA . PRO B 1 186 ? 0.395 -37.531 -12.797 1 95.88 186 PRO B CA 1
ATOM 5280 C C . PRO B 1 186 ? -0.175 -36.406 -13.664 1 95.88 186 PRO B C 1
ATOM 5282 O O . PRO B 1 186 ? 0.114 -36.344 -14.867 1 95.88 186 PRO B O 1
ATOM 5285 N N . ARG B 1 187 ? -0.933 -35.562 -13.055 1 94.19 187 ARG B N 1
ATOM 5286 C CA . ARG B 1 187 ? -1.547 -34.438 -13.789 1 94.19 187 ARG B CA 1
ATOM 5287 C C . ARG B 1 187 ? -0.887 -33.125 -13.438 1 94.19 187 ARG B C 1
ATOM 5289 O O . ARG B 1 187 ? -1.473 -32.062 -13.648 1 94.19 187 ARG B O 1
ATOM 5296 N N . LYS B 1 188 ? 0.265 -33.156 -12.844 1 93.44 188 LYS B N 1
ATOM 5297 C CA . LYS B 1 188 ? 0.916 -31.938 -12.406 1 93.44 188 LYS B CA 1
ATOM 5298 C C . LYS B 1 188 ? 1.053 -30.953 -13.555 1 93.44 188 LYS B C 1
ATOM 5300 O O . LYS B 1 188 ? 1.065 -31.344 -14.719 1 93.44 188 LYS B O 1
ATOM 5305 N N . GLY B 1 189 ? 1.141 -29.688 -13.242 1 96.62 189 GLY B N 1
ATOM 5306 C CA . GLY B 1 189 ? 1.135 -28.609 -14.203 1 96.62 189 GLY B CA 1
ATOM 5307 C C . GLY B 1 189 ? 2.443 -28.469 -14.961 1 96.62 189 GLY B C 1
ATOM 5308 O O . GLY B 1 189 ? 3.459 -29.047 -14.562 1 96.62 189 GLY B O 1
ATOM 5309 N N . GLN B 1 190 ? 2.312 -27.797 -16.031 1 97.69 190 GLN B N 1
ATOM 5310 C CA . GLN B 1 190 ? 3.479 -27.438 -16.828 1 97.69 190 GLN B CA 1
ATOM 5311 C C . GLN B 1 190 ? 4.152 -26.188 -16.312 1 97.69 190 GLN B C 1
ATOM 5313 O O . GLN B 1 190 ? 5.309 -25.906 -16.641 1 97.69 190 GLN B O 1
ATOM 5318 N N . ALA B 1 191 ? 3.461 -25.422 -15.586 1 98.69 191 ALA B N 1
ATOM 5319 C CA . ALA B 1 191 ? 3.908 -24.281 -14.797 1 98.69 191 ALA B CA 1
ATOM 5320 C C . ALA B 1 191 ? 3.145 -24.203 -13.477 1 98.69 191 ALA B C 1
ATOM 5322 O O . ALA B 1 191 ? 2.049 -24.766 -13.352 1 98.69 191 ALA B O 1
ATOM 5323 N N . VAL B 1 192 ? 3.773 -23.547 -12.508 1 98.88 192 VAL B N 1
ATOM 5324 C CA . VAL B 1 192 ? 3.107 -23.391 -11.219 1 98.88 192 VAL B CA 1
ATOM 5325 C C . VAL B 1 192 ? 2.752 -21.922 -11.008 1 98.88 192 VAL B C 1
ATOM 5327 O O . VAL B 1 192 ? 3.596 -21.031 -11.188 1 98.88 192 VAL B O 1
ATOM 5330 N N . LEU B 1 193 ? 1.494 -21.641 -10.805 1 98.94 193 LEU B N 1
ATOM 5331 C CA . LEU B 1 193 ? 1.094 -20.359 -10.25 1 98.94 193 LEU B CA 1
ATOM 5332 C C . LEU B 1 193 ? 1.304 -20.312 -8.742 1 98.94 193 LEU B C 1
ATOM 5334 O O . LEU B 1 193 ? 0.55 -20.938 -7.988 1 98.94 193 LEU B O 1
AT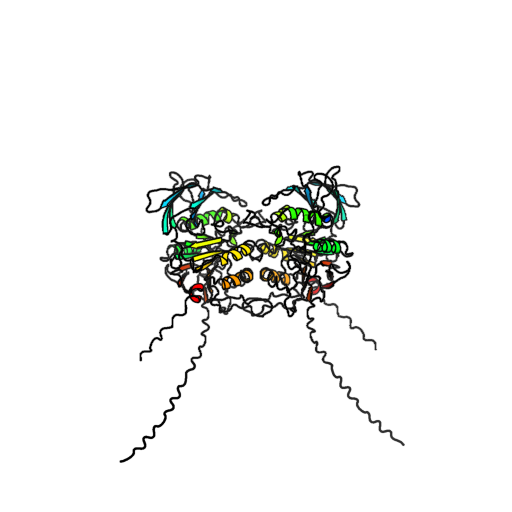OM 5338 N N . PHE B 1 194 ? 2.391 -19.688 -8.305 1 98.88 194 PHE B N 1
ATOM 5339 C CA . PHE B 1 194 ? 2.729 -19.656 -6.883 1 98.88 194 PHE B CA 1
ATOM 5340 C C . PHE B 1 194 ? 2.066 -18.469 -6.199 1 98.88 194 PHE B C 1
ATOM 5342 O O . PHE B 1 194 ? 2.244 -17.312 -6.621 1 98.88 194 PHE B O 1
ATOM 5349 N N . LEU B 1 195 ? 1.369 -18.688 -5.094 1 98.88 195 LEU B N 1
ATOM 5350 C CA . LEU B 1 195 ? 0.385 -17.719 -4.602 1 98.88 195 LEU B CA 1
ATOM 5351 C C . LEU B 1 195 ? 0.932 -16.953 -3.406 1 98.88 195 LEU B C 1
ATOM 5353 O O . LEU B 1 195 ? 0.165 -16.391 -2.625 1 98.88 195 LEU B O 1
ATOM 5357 N N . GLY B 1 196 ? 2.242 -16.969 -3.246 1 98.69 196 GLY B N 1
ATOM 5358 C CA . GLY B 1 196 ? 2.873 -16.094 -2.268 1 98.69 196 GLY B CA 1
ATOM 5359 C C . GLY B 1 196 ? 3.281 -16.812 -0.999 1 98.69 196 GLY B C 1
ATOM 5360 O O . GLY B 1 196 ? 2.814 -17.922 -0.731 1 98.69 196 GLY B O 1
ATOM 5361 N N . ASP B 1 197 ? 4.164 -16.141 -0.181 1 98.62 197 ASP B N 1
ATOM 5362 C CA . ASP B 1 197 ? 4.77 -16.594 1.067 1 98.62 197 ASP B CA 1
ATOM 5363 C C . ASP B 1 197 ? 5.812 -17.672 0.811 1 98.62 197 ASP B C 1
ATOM 5365 O O . ASP B 1 197 ? 5.496 -18.875 0.818 1 98.62 197 ASP B O 1
ATOM 5369 N N . LEU B 1 198 ? 7.004 -17.156 0.666 1 96.94 198 LEU B N 1
ATOM 5370 C CA . LEU B 1 198 ? 8.195 -17.969 0.452 1 96.94 198 LEU B CA 1
ATOM 5371 C C . LEU B 1 198 ? 9.086 -17.969 1.691 1 96.94 198 LEU B C 1
ATOM 5373 O O . LEU B 1 198 ? 9.141 -16.984 2.422 1 96.94 198 LEU B O 1
ATOM 5377 N N . SER B 1 199 ? 9.805 -18.938 1.94 1 96.69 199 SER B N 1
ATOM 5378 C CA . SER B 1 199 ? 10.961 -19.109 2.816 1 96.69 199 SER B CA 1
ATOM 5379 C C . SER B 1 199 ? 10.555 -19 4.285 1 96.69 199 SER B C 1
ATOM 5381 O O . SER B 1 199 ? 11.117 -19.703 5.137 1 96.69 199 SER B O 1
ATOM 5383 N N . TYR B 1 200 ? 9.641 -17.969 4.664 1 97.56 200 TYR B N 1
ATOM 5384 C CA . TYR B 1 200 ? 9.234 -17.719 6.043 1 97.56 200 TYR B CA 1
ATOM 5385 C C . TYR B 1 200 ? 10.438 -17.359 6.906 1 97.56 200 TYR B C 1
ATOM 5387 O O . TYR B 1 200 ? 10.508 -17.734 8.078 1 97.56 200 TYR B O 1
ATOM 5395 N N . ALA B 1 201 ? 11.391 -16.688 6.332 1 97.75 201 ALA B N 1
ATOM 5396 C CA . ALA B 1 201 ? 12.57 -16.203 7.047 1 97.75 201 ALA B CA 1
ATOM 5397 C C . ALA B 1 201 ? 12.172 -15.312 8.219 1 97.75 201 ALA B C 1
ATOM 5399 O O . ALA B 1 201 ? 12.836 -15.305 9.258 1 97.75 201 ALA B O 1
ATOM 5400 N N . ASP B 1 202 ? 11.102 -14.594 8.109 1 97.06 202 ASP B N 1
ATOM 5401 C CA . ASP B 1 202 ? 10.664 -13.602 9.086 1 97.06 202 ASP B CA 1
ATOM 5402 C C . ASP B 1 202 ? 10.102 -14.266 10.336 1 97.06 202 ASP B C 1
ATOM 5404 O O . ASP B 1 202 ? 9.805 -13.586 11.328 1 97.06 202 ASP B O 1
ATOM 5408 N N . ARG B 1 203 ? 10.008 -15.578 10.375 1 96 203 ARG B N 1
ATOM 5409 C CA . ARG B 1 203 ? 9.523 -16.312 11.547 1 96 203 ARG B CA 1
ATOM 5410 C C . ARG B 1 203 ? 10.672 -16.656 12.484 1 96 203 ARG B C 1
ATOM 5412 O O . ARG B 1 203 ? 10.445 -17.156 13.586 1 96 203 ARG B O 1
ATOM 5419 N N . HIS B 1 204 ? 11.82 -16.344 12.055 1 96.25 204 HIS B N 1
ATOM 5420 C CA . HIS B 1 204 ? 13.016 -16.656 12.836 1 96.25 204 HIS B CA 1
ATOM 5421 C C . HIS B 1 204 ? 13.625 -15.391 13.43 1 96.25 204 HIS B C 1
ATOM 5423 O O . HIS B 1 204 ? 13.375 -14.281 12.938 1 96.25 204 HIS B O 1
ATOM 5429 N N . PRO B 1 205 ? 14.383 -15.586 14.492 1 95.12 205 PRO B N 1
ATOM 5430 C CA . PRO B 1 205 ? 14.984 -14.406 15.102 1 95.12 205 PRO B CA 1
ATOM 5431 C C . PRO B 1 205 ? 15.719 -13.523 14.094 1 95.12 205 PRO B C 1
ATOM 5433 O O . PRO B 1 205 ? 16.469 -14.031 13.25 1 95.12 205 PRO B O 1
ATOM 5436 N N . PHE B 1 206 ? 15.43 -12.234 14.094 1 95.44 206 PHE B N 1
ATOM 5437 C CA . PHE B 1 206 ? 16.047 -11.211 13.258 1 95.44 206 PHE B CA 1
ATOM 5438 C C . PHE B 1 206 ? 15.781 -11.477 11.781 1 95.44 206 PHE B C 1
ATOM 5440 O O . PHE B 1 206 ? 16.594 -11.141 10.93 1 95.44 206 PHE B O 1
ATOM 5447 N N . HIS B 1 207 ? 14.688 -12.172 11.508 1 97.31 207 HIS B N 1
ATOM 5448 C CA . HIS B 1 207 ? 14.352 -12.523 10.133 1 97.31 207 HIS B CA 1
ATOM 5449 C C . HIS B 1 207 ? 15.516 -13.219 9.438 1 97.31 207 HIS B C 1
ATOM 5451 O O . HIS B 1 207 ? 16.031 -12.727 8.43 1 97.31 207 HIS B O 1
ATOM 5457 N N . ASP B 1 208 ? 15.938 -14.367 9.883 1 97.5 208 ASP B N 1
ATOM 5458 C CA . ASP B 1 208 ? 17.125 -15.094 9.453 1 97.5 208 ASP B CA 1
ATOM 5459 C C . ASP B 1 208 ? 17.109 -15.344 7.945 1 97.5 208 ASP B C 1
ATOM 5461 O O . ASP B 1 208 ? 16.562 -16.344 7.488 1 97.5 208 ASP B O 1
ATOM 5465 N N . ASN B 1 209 ? 17.812 -14.539 7.184 1 98.25 209 ASN B N 1
ATOM 5466 C CA . ASN B 1 209 ? 17.781 -14.594 5.727 1 98.25 209 ASN B CA 1
ATOM 5467 C C . ASN B 1 209 ? 18.531 -15.82 5.195 1 98.25 209 ASN B C 1
ATOM 5469 O O . ASN B 1 209 ? 18.5 -16.094 3.992 1 98.25 209 ASN B O 1
ATOM 5473 N N . ASN B 1 210 ? 19.188 -16.641 6.066 1 97.38 210 ASN B N 1
ATOM 5474 C CA . ASN B 1 210 ? 19.672 -17.953 5.652 1 97.38 210 ASN B CA 1
ATOM 5475 C C . ASN B 1 210 ? 18.531 -18.844 5.184 1 97.38 210 ASN B C 1
ATOM 5477 O O . ASN B 1 210 ? 18.734 -19.734 4.355 1 97.38 210 ASN B O 1
ATOM 5481 N N . ARG B 1 211 ? 17.391 -18.516 5.664 1 98 211 ARG B N 1
ATOM 5482 C CA . ARG B 1 211 ? 16.234 -19.328 5.324 1 98 211 ARG B CA 1
ATOM 5483 C C . ARG B 1 211 ? 15.828 -19.125 3.863 1 98 211 ARG B C 1
ATOM 5485 O O . ARG B 1 211 ? 15.219 -20.016 3.256 1 98 211 ARG B O 1
ATOM 5492 N N . TRP B 1 212 ? 16.172 -18 3.291 1 98.56 212 TRP B N 1
ATOM 5493 C CA . TRP B 1 212 ? 15.969 -17.828 1.856 1 98.56 212 TRP B CA 1
ATOM 5494 C C . TRP B 1 212 ? 16.844 -18.797 1.061 1 98.56 212 TRP B C 1
ATOM 5496 O O . TRP B 1 212 ? 16.422 -19.328 0.03 1 98.56 212 TRP B O 1
ATOM 5506 N N . ASP B 1 213 ? 18.031 -19.062 1.54 1 98.5 213 ASP B N 1
ATOM 5507 C CA . ASP B 1 213 ? 18.953 -19.984 0.869 1 98.5 213 ASP B CA 1
ATOM 5508 C C . ASP B 1 213 ? 18.438 -21.422 0.963 1 98.5 213 ASP B C 1
ATOM 5510 O O . ASP B 1 213 ? 18.406 -22.141 -0.04 1 98.5 213 ASP B O 1
ATOM 5514 N N . THR B 1 214 ? 18.078 -21.844 2.148 1 98.38 214 THR B N 1
ATOM 5515 C CA . THR B 1 214 ? 17.641 -23.219 2.326 1 98.38 214 THR B CA 1
ATOM 5516 C C . THR B 1 214 ? 16.328 -23.469 1.57 1 98.38 214 THR B C 1
ATOM 5518 O O . THR B 1 214 ? 16.156 -24.531 0.958 1 98.38 214 THR B O 1
ATOM 5521 N N . TRP B 1 215 ? 15.461 -22.5 1.602 1 98.69 215 TRP B N 1
ATOM 5522 C CA . TRP B 1 215 ? 14.203 -22.656 0.879 1 98.69 215 TRP B CA 1
ATOM 5523 C C . TRP B 1 215 ? 14.453 -22.797 -0.619 1 98.69 215 TRP B C 1
ATOM 5525 O O . TRP B 1 215 ? 13.828 -23.641 -1.278 1 98.69 215 TRP B O 1
ATOM 5535 N N . ALA B 1 216 ? 15.32 -21.969 -1.118 1 98.75 216 ALA B N 1
ATOM 5536 C CA . ALA B 1 216 ? 15.609 -22 -2.551 1 98.75 216 ALA B CA 1
ATOM 5537 C C . ALA B 1 216 ? 16.234 -23.328 -2.955 1 98.75 216 ALA B C 1
ATOM 5539 O O . ALA B 1 216 ? 15.945 -23.844 -4.035 1 98.75 216 ALA B O 1
ATOM 5540 N N . ARG B 1 217 ? 17.094 -23.859 -2.139 1 98.56 217 ARG B N 1
ATOM 5541 C CA . ARG B 1 217 ? 17.641 -25.188 -2.414 1 98.56 217 ARG B CA 1
ATOM 5542 C C . ARG B 1 217 ? 16.562 -26.25 -2.352 1 98.56 217 ARG B C 1
ATOM 5544 O O . ARG B 1 217 ? 16.547 -27.188 -3.16 1 98.56 217 ARG B O 1
ATOM 5551 N N . PHE B 1 218 ? 15.648 -26.078 -1.477 1 98.62 218 PHE B N 1
ATOM 5552 C CA . PHE B 1 218 ? 14.555 -27.016 -1.262 1 98.62 218 PHE B CA 1
ATOM 5553 C C . PHE B 1 218 ? 13.672 -27.109 -2.5 1 98.62 218 PHE B C 1
ATOM 5555 O O . PHE B 1 218 ? 13.367 -28.203 -2.971 1 98.62 218 PHE B O 1
ATOM 5562 N N . VAL B 1 219 ? 13.312 -26 -3.053 1 98.81 219 VAL B N 1
ATOM 5563 C CA . VAL B 1 219 ? 12.328 -26 -4.129 1 98.81 219 VAL B CA 1
ATOM 5564 C C . VAL B 1 219 ? 13.031 -26.156 -5.473 1 98.81 219 VAL B C 1
ATOM 5566 O O . VAL B 1 219 ? 12.375 -26.328 -6.508 1 98.81 219 VAL B O 1
ATOM 5569 N N . GLU B 1 220 ? 14.352 -26.156 -5.531 1 98.62 220 GLU B N 1
ATOM 5570 C CA . GLU B 1 220 ? 15.117 -26.266 -6.77 1 98.62 220 GLU B CA 1
ATOM 5571 C C . GLU B 1 220 ? 14.703 -27.5 -7.566 1 98.62 220 GLU B C 1
ATOM 5573 O O . GLU B 1 220 ? 14.695 -27.469 -8.797 1 98.62 220 GLU B O 1
ATOM 5578 N N . ARG B 1 221 ? 14.336 -28.547 -6.898 1 98.12 221 ARG B N 1
ATOM 5579 C CA . ARG B 1 221 ? 13.945 -29.812 -7.527 1 98.12 221 ARG B CA 1
ATOM 5580 C C . ARG B 1 221 ? 12.758 -29.609 -8.453 1 98.12 221 ARG B C 1
ATOM 5582 O O . ARG B 1 221 ? 12.484 -30.453 -9.32 1 98.12 221 ARG B O 1
ATOM 5589 N N . SER B 1 222 ? 12.062 -28.531 -8.242 1 98.62 222 SER B N 1
ATOM 5590 C CA . SER B 1 222 ? 10.898 -28.234 -9.07 1 98.62 222 SER B CA 1
ATOM 5591 C C . SER B 1 222 ? 11.133 -26.984 -9.922 1 98.62 222 SER B C 1
ATOM 5593 O O . SER B 1 222 ? 11.031 -27.031 -11.148 1 98.62 222 SER B O 1
ATOM 5595 N N . VAL B 1 223 ? 11.594 -25.906 -9.336 1 98.75 223 VAL B N 1
ATOM 5596 C CA . VAL B 1 223 ? 11.609 -24.578 -9.938 1 98.75 223 VAL B CA 1
ATOM 5597 C C . VAL B 1 223 ? 12.727 -24.484 -10.969 1 98.75 223 VAL B C 1
ATOM 5599 O O . VAL B 1 223 ? 12.75 -23.562 -11.789 1 98.75 223 VAL B O 1
ATOM 5602 N N . ALA B 1 224 ? 13.656 -25.422 -10.992 1 98.81 224 ALA B N 1
ATOM 5603 C CA . ALA B 1 224 ? 14.719 -25.438 -12 1 98.81 224 ALA B CA 1
ATOM 5604 C C . ALA B 1 224 ? 14.227 -26.047 -13.312 1 98.81 224 ALA B C 1
ATOM 5606 O O . ALA B 1 224 ? 14.875 -25.922 -14.344 1 98.81 224 ALA B O 1
ATOM 5607 N N . TYR B 1 225 ? 13.055 -26.688 -13.258 1 98.56 225 TYR B N 1
ATOM 5608 C CA . TYR B 1 225 ? 12.617 -27.484 -14.398 1 98.56 225 TYR B CA 1
ATOM 5609 C C . TYR B 1 225 ? 11.281 -26.984 -14.93 1 98.56 225 TYR B C 1
ATOM 5611 O O . TYR B 1 225 ? 10.883 -27.312 -16.047 1 98.56 225 TYR B O 1
ATOM 5619 N N . GLN B 1 226 ? 10.602 -26.312 -14.102 1 97.56 226 GLN B N 1
ATOM 5620 C CA . GLN B 1 226 ? 9.305 -25.734 -14.445 1 97.56 226 GLN B CA 1
ATOM 5621 C C . GLN B 1 226 ? 9.195 -24.297 -13.945 1 97.56 226 GLN B C 1
ATOM 5623 O O . GLN B 1 226 ? 9.547 -24 -12.797 1 97.56 226 GLN B O 1
ATOM 5628 N N . PRO B 1 227 ? 8.672 -23.406 -14.852 1 98.62 227 PRO B N 1
ATOM 5629 C CA . PRO B 1 227 ? 8.547 -22.016 -14.383 1 98.62 227 PRO B CA 1
ATOM 5630 C C . PRO B 1 227 ? 7.5 -21.859 -13.281 1 98.62 227 PRO B C 1
ATOM 5632 O O . PRO B 1 227 ? 6.383 -22.359 -13.406 1 98.62 227 PRO B O 1
ATOM 5635 N N . TRP B 1 228 ? 7.867 -21.281 -12.195 1 98.81 228 TRP B N 1
ATOM 5636 C CA . TRP B 1 228 ? 6.914 -20.781 -11.211 1 98.81 228 TRP B CA 1
ATOM 5637 C C . TRP B 1 228 ? 6.621 -19.297 -11.445 1 98.81 228 TRP B C 1
ATOM 5639 O O . TRP B 1 228 ? 7.535 -18.516 -11.688 1 98.81 228 TRP B O 1
ATOM 5649 N N . ILE B 1 229 ? 5.348 -18.953 -11.531 1 98.75 229 ILE B N 1
ATOM 5650 C CA . ILE B 1 229 ? 4.902 -17.562 -11.633 1 98.75 229 ILE B CA 1
ATOM 5651 C C . ILE B 1 229 ? 4.723 -16.969 -10.234 1 98.75 229 ILE B C 1
ATOM 5653 O O . ILE B 1 229 ? 3.857 -17.422 -9.477 1 98.75 229 ILE B O 1
ATOM 5657 N N . TRP B 1 230 ? 5.543 -15.938 -9.93 1 98.56 230 TRP B N 1
ATOM 5658 C CA . TRP B 1 230 ? 5.73 -15.516 -8.547 1 98.56 230 TRP B CA 1
ATOM 5659 C C . TRP B 1 230 ? 4.695 -14.469 -8.156 1 98.56 230 TRP B C 1
ATOM 5661 O O . TRP B 1 230 ? 4.457 -13.508 -8.898 1 98.56 230 TRP B O 1
ATOM 5671 N N . THR B 1 231 ? 4.062 -14.617 -7.039 1 98.44 231 THR B N 1
ATOM 5672 C CA . THR B 1 231 ? 3.25 -13.648 -6.309 1 98.44 231 THR B CA 1
ATOM 5673 C C . THR B 1 231 ? 3.852 -13.367 -4.934 1 98.44 231 THR B C 1
ATOM 5675 O O . THR B 1 231 ? 4.387 -14.273 -4.289 1 98.44 231 THR B O 1
ATOM 5678 N N . THR B 1 232 ? 3.771 -12.156 -4.488 1 98.44 232 THR B N 1
ATOM 5679 C CA . THR B 1 232 ? 4.336 -11.836 -3.182 1 98.44 232 THR B CA 1
ATOM 5680 C C . THR B 1 232 ? 3.256 -11.867 -2.104 1 98.44 232 THR B C 1
ATOM 5682 O O . THR B 1 232 ? 2.113 -11.477 -2.348 1 98.44 232 THR B O 1
ATOM 5685 N N . GLY B 1 233 ? 3.623 -12.398 -0.937 1 98.56 233 GLY B N 1
ATOM 5686 C CA . GLY B 1 233 ? 2.811 -12.328 0.267 1 98.56 233 GLY B CA 1
ATOM 5687 C C . GLY B 1 233 ? 3.445 -11.492 1.366 1 98.56 233 GLY B C 1
ATOM 5688 O O . GLY B 1 233 ? 4.375 -10.727 1.113 1 98.56 233 GLY B O 1
ATOM 5689 N N . ASN B 1 234 ? 2.861 -11.531 2.551 1 98.31 234 ASN B N 1
ATOM 5690 C CA . ASN B 1 234 ? 3.354 -10.727 3.664 1 98.31 234 ASN B CA 1
ATOM 5691 C C . ASN B 1 234 ? 4.723 -11.203 4.137 1 98.31 234 ASN B C 1
ATOM 5693 O O . ASN B 1 234 ? 5.523 -10.406 4.637 1 98.31 234 ASN B O 1
ATOM 5697 N N . HIS B 1 235 ? 5.062 -12.43 3.971 1 98.44 235 HIS B N 1
ATOM 5698 C CA . HIS B 1 235 ? 6.332 -12.953 4.465 1 98.44 235 HIS B CA 1
ATOM 5699 C C . HIS B 1 235 ? 7.492 -12.492 3.592 1 98.44 235 HIS B C 1
ATOM 5701 O O . HIS B 1 235 ? 8.656 -12.578 4.004 1 98.44 235 HIS B O 1
ATOM 5707 N N . GLU B 1 236 ? 7.191 -11.969 2.432 1 98.5 236 GLU B N 1
ATOM 5708 C CA . GLU B 1 236 ? 8.234 -11.422 1.573 1 98.5 236 GLU B CA 1
ATOM 5709 C C . GLU B 1 236 ? 8.555 -9.977 1.954 1 98.5 236 GLU B C 1
ATOM 5711 O O . GLU B 1 236 ? 9.562 -9.422 1.506 1 98.5 236 GLU B O 1
ATOM 5716 N N . LEU B 1 237 ? 7.695 -9.336 2.723 1 97.94 237 LEU B N 1
ATOM 5717 C CA . LEU B 1 237 ? 7.969 -7.961 3.131 1 97.94 237 LEU B CA 1
ATOM 5718 C C . LEU B 1 237 ? 9.344 -7.848 3.781 1 97.94 237 LEU B C 1
ATOM 5720 O O . LEU B 1 237 ? 10.133 -6.969 3.428 1 97.94 237 LEU B O 1
ATOM 5724 N N . ASP B 1 238 ? 9.602 -8.711 4.766 1 97.25 238 ASP B N 1
ATOM 5725 C CA . ASP B 1 238 ? 10.883 -8.82 5.453 1 97.25 238 ASP B CA 1
ATOM 5726 C C . ASP B 1 238 ? 11.383 -7.453 5.914 1 97.25 238 ASP B C 1
ATOM 5728 O O . ASP B 1 238 ? 12.547 -7.105 5.688 1 97.25 238 ASP B O 1
ATOM 5732 N N . CYS B 1 239 ? 10.531 -6.633 6.434 1 94.81 239 CYS B N 1
ATOM 5733 C CA . CYS B 1 239 ? 10.82 -5.277 6.887 1 94.81 239 CYS B CA 1
ATOM 5734 C C . CYS B 1 239 ? 10.836 -5.207 8.406 1 94.81 239 CYS B C 1
ATOM 5736 O O . CYS B 1 239 ? 9.828 -5.477 9.062 1 94.81 239 CYS B O 1
ATOM 5738 N N . VAL B 1 240 ? 12.031 -4.941 8.984 1 94.31 240 VAL B N 1
ATOM 5739 C CA . VAL B 1 240 ? 12.211 -4.824 10.43 1 94.31 240 VAL B CA 1
ATOM 5740 C C . VAL B 1 240 ? 12.992 -3.555 10.75 1 94.31 240 VAL B C 1
ATOM 5742 O O . VAL B 1 240 ? 14.195 -3.609 11.008 1 94.31 240 VAL B O 1
ATOM 5745 N N . PRO B 1 241 ? 12.258 -2.459 10.961 1 89.94 241 PRO B N 1
ATOM 5746 C CA . PRO B 1 241 ? 12.938 -1.189 11.219 1 89.94 241 PRO B CA 1
ATOM 5747 C C . PRO B 1 241 ? 13.805 -1.228 12.469 1 89.94 241 PRO B C 1
ATOM 5749 O O . PRO B 1 241 ? 14.852 -0.574 12.523 1 89.94 241 PRO B O 1
ATOM 5752 N N . GLU B 1 242 ? 13.469 -1.981 13.453 1 89 242 GLU B N 1
ATOM 5753 C CA . GLU B 1 242 ? 14.156 -2.043 14.742 1 89 242 GLU B CA 1
ATOM 5754 C C . GLU B 1 242 ? 15.602 -2.502 14.578 1 89 242 GLU B C 1
ATOM 5756 O O . GLU B 1 242 ? 16.469 -2.172 15.398 1 89 242 GLU B O 1
ATOM 5761 N N . ILE B 1 243 ? 15.859 -3.223 13.508 1 93.38 243 ILE B N 1
ATOM 5762 C CA . ILE B 1 243 ? 17.219 -3.689 13.297 1 93.38 243 ILE B CA 1
ATOM 5763 C C . ILE B 1 243 ? 17.812 -3.016 12.062 1 93.38 243 ILE B C 1
ATOM 5765 O O . ILE B 1 243 ? 18.797 -3.502 11.492 1 93.38 243 ILE B O 1
ATOM 5769 N N . GLY B 1 244 ? 17.156 -2.016 11.594 1 92.12 244 GLY B N 1
ATOM 5770 C CA . GLY B 1 244 ? 17.672 -1.189 10.523 1 92.12 244 GLY B CA 1
ATOM 5771 C C . GLY B 1 244 ? 17.25 -1.662 9.141 1 92.12 244 GLY B C 1
ATOM 5772 O O . GLY B 1 244 ? 17.719 -1.129 8.133 1 92.12 244 GLY B O 1
ATOM 5773 N N . GLU B 1 245 ? 16.422 -2.652 9.039 1 95.38 245 GLU B N 1
ATOM 5774 C CA . GLU B 1 245 ? 15.938 -3.146 7.75 1 95.38 245 GLU B CA 1
ATOM 5775 C C . GLU B 1 245 ? 14.594 -2.529 7.387 1 95.38 245 GLU B C 1
ATOM 5777 O O . GLU B 1 245 ? 13.539 -3.064 7.742 1 95.38 245 GLU B O 1
ATOM 5782 N N . THR B 1 246 ? 14.625 -1.476 6.5 1 92.44 246 THR B N 1
ATOM 5783 C CA . THR B 1 246 ? 13.43 -0.68 6.258 1 92.44 246 THR B CA 1
ATOM 5784 C C . THR B 1 246 ? 12.938 -0.856 4.824 1 92.44 246 THR B C 1
ATOM 5786 O O . THR B 1 246 ? 11.867 -0.373 4.461 1 92.44 246 THR B O 1
ATOM 5789 N N . GLU B 1 247 ? 13.789 -1.503 4.02 1 94.31 247 GLU B N 1
ATOM 5790 C CA . GLU B 1 247 ? 13.391 -1.722 2.633 1 94.31 247 GLU B CA 1
ATOM 5791 C C . GLU B 1 247 ? 12.461 -2.928 2.51 1 94.31 247 GLU B C 1
ATOM 5793 O O . GLU B 1 247 ? 12.867 -4.062 2.771 1 94.31 247 GLU B O 1
ATOM 5798 N N . GLU B 1 248 ? 11.219 -2.648 2.104 1 96.06 248 GLU B N 1
ATOM 5799 C CA . GLU B 1 248 ? 10.258 -3.73 1.923 1 96.06 248 GLU B CA 1
ATOM 5800 C C . GLU B 1 248 ? 10.648 -4.629 0.751 1 96.06 248 GLU B C 1
ATOM 5802 O O . GLU B 1 248 ? 11.156 -4.145 -0.262 1 96.06 248 GLU B O 1
ATOM 5807 N N . PHE B 1 249 ? 10.43 -5.988 0.846 1 98.12 249 PHE B N 1
ATOM 5808 C CA . PHE B 1 249 ? 10.57 -6.992 -0.204 1 98.12 249 PHE B CA 1
ATOM 5809 C C . PHE B 1 249 ? 12.023 -7.133 -0.626 1 98.12 249 PHE B C 1
ATOM 5811 O O . PHE B 1 249 ? 12.312 -7.586 -1.734 1 98.12 249 PHE B O 1
ATOM 5818 N N . LYS B 1 250 ? 12.984 -6.711 0.186 1 97.56 250 LYS B N 1
ATOM 5819 C CA . LYS B 1 250 ? 14.398 -6.645 -0.177 1 97.56 250 LYS B CA 1
ATOM 5820 C C . LYS B 1 250 ? 14.906 -8 -0.661 1 97.56 250 LYS B C 1
ATOM 5822 O O . LYS B 1 250 ? 15.469 -8.102 -1.752 1 97.56 250 LYS B O 1
ATOM 5827 N N . PRO B 1 251 ? 14.672 -9.125 0.06 1 98.69 251 PRO B N 1
ATOM 5828 C CA . PRO B 1 251 ? 15.172 -10.406 -0.447 1 98.69 251 PRO B CA 1
ATOM 5829 C C . PRO B 1 251 ? 14.484 -10.836 -1.738 1 98.69 251 PRO B C 1
ATOM 5831 O O . PRO B 1 251 ? 15.148 -11.297 -2.674 1 98.69 251 PRO B O 1
ATOM 5834 N N . PHE B 1 252 ? 13.195 -10.68 -1.773 1 98.75 252 PHE B N 1
ATOM 5835 C CA . PHE B 1 252 ? 12.438 -11.086 -2.949 1 98.75 252 PHE B CA 1
ATOM 5836 C C . PHE B 1 252 ? 12.914 -10.336 -4.188 1 98.75 252 PHE B C 1
ATOM 5838 O O . PHE B 1 252 ? 13.086 -10.938 -5.25 1 98.75 252 PHE B O 1
ATOM 5845 N N . LEU B 1 253 ? 13.109 -9.031 -4.066 1 97.88 253 LEU B N 1
ATOM 5846 C CA . LEU B 1 253 ? 13.5 -8.172 -5.184 1 97.88 253 LEU B CA 1
ATOM 5847 C C . LEU B 1 253 ? 14.844 -8.609 -5.754 1 97.88 253 LEU B C 1
ATOM 5849 O O . LEU B 1 253 ? 15.086 -8.484 -6.957 1 97.88 253 LEU B O 1
ATOM 5853 N N . HIS B 1 254 ? 15.672 -9.125 -4.934 1 98.5 254 HIS B N 1
ATOM 5854 C CA . HIS B 1 254 ? 17 -9.516 -5.383 1 98.5 254 HIS B CA 1
ATOM 5855 C C . HIS B 1 254 ? 17.016 -10.938 -5.922 1 98.5 254 HIS B C 1
ATOM 5857 O O . HIS B 1 254 ? 17.797 -11.273 -6.812 1 98.5 254 HIS B O 1
ATOM 5863 N N . ARG B 1 255 ? 16.109 -11.797 -5.473 1 98.62 255 ARG B N 1
ATOM 5864 C CA . ARG B 1 255 ? 16.219 -13.227 -5.719 1 98.62 255 ARG B CA 1
ATOM 5865 C C . ARG B 1 255 ? 15.266 -13.68 -6.816 1 98.62 255 ARG B C 1
ATOM 5867 O O . ARG B 1 255 ? 15.562 -14.617 -7.555 1 98.62 255 ARG B O 1
ATOM 5874 N N . TYR B 1 256 ? 14.125 -13.047 -6.906 1 98.5 256 TYR B N 1
ATOM 5875 C CA . TYR B 1 256 ? 13.07 -13.555 -7.785 1 98.5 256 TYR B CA 1
ATOM 5876 C C . TYR B 1 256 ? 12.633 -12.492 -8.781 1 98.5 256 TYR B C 1
ATOM 5878 O O . TYR B 1 256 ? 11.711 -11.711 -8.508 1 98.5 256 TYR B O 1
ATOM 5886 N N . ARG B 1 257 ? 13.227 -12.57 -9.906 1 97.06 257 ARG B N 1
ATOM 5887 C CA . ARG B 1 257 ? 12.875 -11.656 -10.992 1 97.06 257 ARG B CA 1
ATOM 5888 C C . ARG B 1 257 ? 11.609 -12.102 -11.703 1 97.06 257 ARG B C 1
ATOM 5890 O O . ARG B 1 257 ? 11.312 -13.297 -11.758 1 97.06 257 ARG B O 1
ATOM 5897 N N . VAL B 1 258 ? 10.836 -11.148 -12.18 1 97.31 258 VAL B N 1
ATOM 5898 C CA . VAL B 1 258 ? 9.602 -11.398 -12.922 1 97.31 258 VAL B CA 1
ATOM 5899 C C . VAL B 1 258 ? 9.609 -10.586 -14.219 1 97.31 258 VAL B C 1
ATOM 5901 O O . VAL B 1 258 ? 10.453 -9.703 -14.398 1 97.31 258 VAL B O 1
ATOM 5904 N N . PRO B 1 259 ? 8.789 -10.883 -15.125 1 94.94 259 PRO B N 1
ATOM 5905 C CA . PRO B 1 259 ? 8.781 -10.141 -16.391 1 94.94 259 PRO B CA 1
ATOM 5906 C C . PRO B 1 259 ? 8.039 -8.812 -16.281 1 94.94 259 PRO B C 1
ATOM 5908 O O . PRO B 1 259 ? 7.152 -8.531 -17.094 1 94.94 259 PRO B O 1
ATOM 5911 N N . TYR B 1 260 ? 8.453 -7.957 -15.43 1 83.56 260 TYR B N 1
ATOM 5912 C CA . TYR B 1 260 ? 7.664 -6.754 -15.188 1 83.56 260 TYR B CA 1
ATOM 5913 C C . TYR B 1 260 ? 7.906 -5.715 -16.266 1 83.56 260 TYR B C 1
ATOM 5915 O O . TYR B 1 260 ? 7.148 -4.75 -16.406 1 83.56 260 TYR B O 1
ATOM 5923 N N . ASN B 1 261 ? 8.797 -5.891 -17.125 1 79.31 261 ASN B N 1
ATOM 5924 C CA . ASN B 1 261 ? 9 -4.961 -18.234 1 79.31 261 ASN B CA 1
ATOM 5925 C C . ASN B 1 261 ? 8.156 -5.332 -19.453 1 79.31 261 ASN B C 1
ATOM 5927 O O . ASN B 1 261 ? 8.188 -4.641 -20.469 1 79.31 261 ASN B O 1
ATOM 5931 N N . ALA B 1 262 ? 7.426 -6.293 -19.234 1 80.31 262 ALA B N 1
ATOM 5932 C CA . ALA B 1 262 ? 6.664 -6.812 -20.359 1 80.31 262 ALA B CA 1
ATOM 5933 C C . ALA B 1 262 ? 5.488 -5.895 -20.703 1 80.31 262 ALA B C 1
ATOM 5935 O O . ALA B 1 262 ? 5.02 -5.871 -21.844 1 80.31 262 ALA B O 1
ATOM 5936 N N . THR B 1 263 ? 5.012 -5.203 -19.734 1 80.75 263 THR B N 1
ATOM 5937 C CA . THR B 1 263 ? 3.951 -4.227 -19.953 1 80.75 263 THR B CA 1
ATOM 5938 C C . THR B 1 263 ? 4.273 -2.908 -19.25 1 80.75 263 THR B C 1
ATOM 5940 O O . THR B 1 263 ? 4.883 -2.9 -18.188 1 80.75 263 THR B O 1
ATOM 5943 N N . ASP B 1 264 ? 3.793 -1.873 -19.828 1 81.81 264 ASP B N 1
ATOM 5944 C CA . ASP B 1 264 ? 4.039 -0.546 -19.266 1 81.81 264 ASP B CA 1
ATOM 5945 C C . ASP B 1 264 ? 3.371 -0.392 -17.906 1 81.81 264 ASP B C 1
ATOM 5947 O O . ASP B 1 264 ? 2.203 -0.747 -17.734 1 81.81 264 ASP B O 1
ATOM 5951 N N . GLY B 1 265 ? 4.172 0.057 -17 1 82.25 265 GLY B N 1
ATOM 5952 C CA . GLY B 1 265 ? 3.621 0.352 -15.695 1 82.25 265 GLY B CA 1
ATOM 5953 C C . GLY B 1 265 ? 3.645 -0.842 -14.758 1 82.25 265 GLY B C 1
ATOM 5954 O O . GLY B 1 265 ? 3.299 -0.72 -13.578 1 82.25 265 GLY B O 1
ATOM 5955 N N . ALA B 1 266 ? 4.039 -1.918 -15.227 1 84.06 266 ALA B N 1
ATOM 5956 C CA . ALA B 1 266 ? 4.184 -3.09 -14.359 1 84.06 266 ALA B CA 1
ATOM 5957 C C . ALA B 1 266 ? 5.312 -2.896 -13.359 1 84.06 266 ALA B C 1
ATOM 5959 O O . ALA B 1 266 ? 6.027 -1.891 -13.398 1 84.06 266 ALA B O 1
ATOM 5960 N N . SER B 1 267 ? 5.289 -3.795 -12.414 1 93.5 267 SER B N 1
ATOM 5961 C CA . SER B 1 267 ? 6.266 -3.785 -11.328 1 93.5 267 SER B CA 1
ATOM 5962 C C . SER B 1 267 ? 6.707 -5.199 -10.969 1 93.5 267 SER B C 1
ATOM 5964 O O . SER B 1 267 ? 6.113 -6.18 -11.43 1 93.5 267 SER B O 1
ATOM 5966 N N . PRO B 1 268 ? 7.801 -5.301 -10.234 1 95.31 268 PRO B N 1
ATOM 5967 C CA . PRO B 1 268 ? 8.203 -6.621 -9.75 1 95.31 268 PRO B CA 1
ATOM 5968 C C . PRO B 1 268 ? 7.125 -7.285 -8.891 1 95.31 268 PRO B C 1
ATOM 5970 O O . PRO B 1 268 ? 7.219 -8.477 -8.594 1 95.31 268 PRO B O 1
ATOM 5973 N N . PHE B 1 269 ? 6.082 -6.512 -8.586 1 97.38 269 PHE B N 1
ATOM 5974 C CA . PHE B 1 269 ? 5.094 -7.031 -7.652 1 97.38 269 PHE B CA 1
ATOM 5975 C C . PHE B 1 269 ? 3.75 -7.23 -8.336 1 97.38 269 PHE B C 1
ATOM 5977 O O . PHE B 1 269 ? 2.867 -7.906 -7.801 1 97.38 269 PHE B O 1
ATOM 5984 N N . TRP B 1 270 ? 3.51 -6.57 -9.461 1 98.06 270 TRP B N 1
ATOM 5985 C CA . TRP B 1 270 ? 2.324 -6.77 -10.281 1 98.06 270 TRP B CA 1
ATOM 5986 C C . TRP B 1 270 ? 2.684 -6.762 -11.766 1 98.06 270 TRP B C 1
ATOM 5988 O O . TRP B 1 270 ? 3.455 -5.91 -12.219 1 98.06 270 TRP B O 1
ATOM 5998 N N . TYR B 1 271 ? 2.225 -7.742 -12.508 1 98.19 271 TYR B N 1
ATOM 5999 C CA . TYR B 1 271 ? 2.557 -7.934 -13.922 1 98.19 271 TYR B CA 1
ATOM 6000 C C . TYR B 1 271 ? 1.602 -8.922 -14.578 1 98.19 271 TYR B C 1
ATOM 6002 O O . TYR B 1 271 ? 0.708 -9.461 -13.914 1 98.19 271 TYR B O 1
ATOM 6010 N N . SER B 1 272 ? 1.73 -9.102 -15.867 1 98.06 272 SER B N 1
ATOM 6011 C CA . SER B 1 272 ? 0.891 -10.055 -16.578 1 98.06 272 SER B CA 1
ATOM 6012 C C . SER B 1 272 ? 1.723 -10.938 -17.516 1 98.06 272 SER B C 1
ATOM 6014 O O . SER B 1 272 ? 2.805 -10.539 -17.953 1 98.06 272 SER B O 1
ATOM 6016 N N . ILE B 1 273 ? 1.228 -12.117 -17.703 1 98.25 273 ILE B N 1
ATOM 6017 C CA . ILE B 1 273 ? 1.785 -13.023 -18.688 1 98.25 273 ILE B CA 1
ATOM 6018 C C . ILE B 1 273 ? 0.655 -13.75 -19.422 1 98.25 273 ILE B C 1
ATOM 6020 O O . ILE B 1 273 ? -0.488 -13.75 -18.953 1 98.25 273 ILE B O 1
ATOM 6024 N N . LYS B 1 274 ? 1.02 -14.266 -20.547 1 98.25 274 LYS B N 1
ATOM 6025 C CA . LYS B 1 274 ? 0.144 -15.172 -21.281 1 98.25 274 LYS B CA 1
ATOM 6026 C C . LYS B 1 274 ? 0.75 -16.562 -21.375 1 98.25 274 LYS B C 1
ATOM 6028 O O . LYS B 1 274 ? 1.964 -16.719 -21.547 1 98.25 274 LYS B O 1
ATOM 6033 N N . ARG B 1 275 ? -0.042 -17.531 -21.266 1 98.12 275 ARG B N 1
ATOM 6034 C CA . ARG B 1 275 ? 0.335 -18.922 -21.484 1 98.12 275 ARG B CA 1
ATOM 6035 C C . ARG B 1 275 ? -0.802 -19.688 -22.141 1 98.12 275 ARG B C 1
ATOM 6037 O O . ARG B 1 275 ? -1.843 -19.922 -21.531 1 98.12 275 ARG B O 1
ATOM 6044 N N . ALA B 1 276 ? -0.555 -20.078 -23.375 1 98.38 276 ALA B N 1
ATOM 6045 C CA . ALA B 1 276 ? -1.564 -20.797 -24.141 1 98.38 276 ALA B CA 1
ATOM 6046 C C . ALA B 1 276 ? -2.842 -19.984 -24.281 1 98.38 276 ALA B C 1
ATOM 6048 O O . ALA B 1 276 ? -2.814 -18.859 -24.797 1 98.38 276 ALA B O 1
ATOM 6049 N N . SER B 1 277 ? -3.924 -20.422 -23.703 1 98.5 277 SER B N 1
ATOM 6050 C CA . SER B 1 277 ? -5.215 -19.75 -23.844 1 98.5 277 SER B CA 1
ATOM 6051 C C . SER B 1 277 ? -5.535 -18.875 -22.641 1 98.5 277 SER B C 1
ATOM 6053 O O . SER B 1 277 ? -6.684 -18.5 -22.438 1 98.5 277 SER B O 1
ATOM 6055 N N . THR B 1 278 ? -4.531 -18.547 -21.859 1 98.69 278 THR B N 1
ATOM 6056 C CA . THR B 1 278 ? -4.809 -17.922 -20.562 1 98.69 278 THR B CA 1
ATOM 6057 C C . THR B 1 278 ? -4.02 -16.625 -20.422 1 98.69 278 THR B C 1
ATOM 6059 O O . THR B 1 278 ? -2.812 -16.594 -20.672 1 98.69 278 THR B O 1
ATOM 6062 N N . TYR B 1 279 ? -4.738 -15.539 -20.125 1 98.62 279 TYR B N 1
ATOM 6063 C CA . TYR B 1 279 ? -4.141 -14.297 -19.641 1 98.62 279 TYR B CA 1
ATOM 6064 C C . TYR B 1 279 ? -4.078 -14.281 -18.125 1 98.62 279 TYR B C 1
ATOM 6066 O O . TYR B 1 279 ? -5.102 -14.445 -17.453 1 98.62 279 TYR B O 1
ATOM 6074 N N . ILE B 1 280 ? -2.863 -14.109 -17.562 1 98.75 280 ILE B N 1
ATOM 6075 C CA . ILE B 1 280 ? -2.666 -14.164 -16.109 1 98.75 280 ILE B CA 1
ATOM 6076 C C . ILE B 1 280 ? -2.213 -12.797 -15.602 1 98.75 280 ILE B C 1
ATOM 6078 O O . ILE B 1 280 ? -1.219 -12.25 -16.078 1 98.75 280 ILE B O 1
ATOM 6082 N N . ILE B 1 281 ? -2.961 -12.273 -14.688 1 98.75 281 ILE B N 1
ATOM 6083 C CA . ILE B 1 281 ? -2.617 -11.023 -14.031 1 98.75 281 ILE B CA 1
ATOM 6084 C C . ILE B 1 281 ? -2.18 -11.305 -12.594 1 98.75 281 ILE B C 1
ATOM 6086 O O . ILE B 1 281 ? -2.9 -11.953 -11.828 1 98.75 281 ILE B O 1
ATOM 6090 N N . VAL B 1 282 ? -0.954 -10.883 -12.25 1 98.81 282 VAL B N 1
ATOM 6091 C CA . VAL B 1 282 ? -0.437 -10.992 -10.891 1 98.81 282 VAL B CA 1
ATOM 6092 C C . VAL B 1 282 ? -0.534 -9.641 -10.188 1 98.81 282 VAL B C 1
ATOM 6094 O O . VAL B 1 282 ? -0.076 -8.625 -10.719 1 98.81 282 VAL B O 1
ATOM 6097 N N . LEU B 1 283 ? -1.188 -9.633 -9.023 1 98.81 283 LEU B N 1
ATOM 6098 C CA . LEU B 1 283 ? -1.319 -8.43 -8.211 1 98.81 283 LEU B CA 1
ATOM 6099 C C . LEU B 1 283 ? -0.568 -8.578 -6.891 1 98.81 283 LEU B C 1
ATOM 6101 O O . LEU B 1 283 ? -0.216 -9.688 -6.492 1 98.81 283 LEU B O 1
ATOM 6105 N N . SER B 1 284 ? -0.31 -7.445 -6.273 1 98.5 284 SER B N 1
ATOM 6106 C CA . SER B 1 284 ? 0.373 -7.41 -4.984 1 98.5 284 SER B CA 1
ATOM 6107 C C . SER B 1 284 ? -0.572 -6.973 -3.869 1 98.5 284 SER B C 1
ATOM 6109 O O . SER B 1 284 ? -1 -5.82 -3.826 1 98.5 284 SER B O 1
ATOM 6111 N N . SER B 1 285 ? -0.802 -7.891 -2.914 1 98.62 285 SER B N 1
ATOM 6112 C CA . SER B 1 285 ? -1.687 -7.605 -1.789 1 98.62 285 SER B CA 1
ATOM 6113 C C . SER B 1 285 ? -1.036 -6.637 -0.808 1 98.62 285 SER B C 1
ATOM 6115 O O . SER B 1 285 ? -1.726 -6 -0.008 1 98.62 285 SER B O 1
ATOM 6117 N N . TYR B 1 286 ? 0.261 -6.465 -0.854 1 98.19 286 TYR B N 1
ATOM 6118 C CA . TYR B 1 286 ? 0.946 -5.73 0.203 1 98.19 286 TYR B CA 1
ATOM 6119 C C . TYR B 1 286 ? 1.652 -4.5 -0.357 1 98.19 286 TYR B C 1
ATOM 6121 O O . TYR B 1 286 ? 2.521 -3.924 0.3 1 98.19 286 TYR B O 1
ATOM 6129 N N . SER B 1 287 ? 1.307 -4.133 -1.578 1 97.5 287 SER B N 1
ATOM 6130 C CA . SER B 1 287 ? 1.554 -2.82 -2.166 1 97.5 287 SER B CA 1
ATOM 6131 C C . SER B 1 287 ? 0.283 -1.978 -2.191 1 97.5 287 SER B C 1
ATOM 6133 O O . SER B 1 287 ? -0.823 -2.51 -2.084 1 97.5 287 SER B O 1
ATOM 6135 N N . SER B 1 288 ? 0.516 -0.673 -2.279 1 97.56 288 SER B N 1
ATOM 6136 C CA . SER B 1 288 ? -0.68 0.159 -2.371 1 97.56 288 SER B CA 1
ATOM 6137 C C . SER B 1 288 ? -1.498 -0.184 -3.611 1 97.56 288 SER B C 1
ATOM 6139 O O . SER B 1 288 ? -0.941 -0.404 -4.688 1 97.56 288 SER B O 1
ATOM 6141 N N . TYR B 1 289 ? -2.828 -0.222 -3.428 1 98.44 289 TYR B N 1
ATOM 6142 C CA . TYR B 1 289 ? -3.707 -0.562 -4.543 1 98.44 289 TYR B CA 1
ATOM 6143 C C . TYR B 1 289 ? -4.871 0.417 -4.637 1 98.44 289 TYR B C 1
ATOM 6145 O O . TYR B 1 289 ? -5.797 0.218 -5.43 1 98.44 289 TYR B O 1
ATOM 6153 N N . VAL B 1 290 ? -4.879 1.412 -3.873 1 97.88 290 VAL B N 1
ATOM 6154 C CA . VAL B 1 290 ? -5.984 2.363 -3.846 1 97.88 290 VAL B CA 1
ATOM 6155 C C . VAL B 1 290 ? -5.953 3.23 -5.102 1 97.88 290 VAL B C 1
ATOM 6157 O O . VAL B 1 290 ? -4.945 3.268 -5.812 1 97.88 290 VAL B O 1
ATOM 6160 N N . LYS B 1 291 ? -7.059 3.904 -5.344 1 97.19 291 LYS B N 1
ATOM 6161 C CA . LYS B 1 291 ? -7.156 4.777 -6.512 1 97.19 291 LYS B CA 1
ATOM 6162 C C . LYS B 1 291 ? -5.977 5.742 -6.578 1 97.19 291 LYS B C 1
ATOM 6164 O O . LYS B 1 291 ? -5.582 6.32 -5.562 1 97.19 291 LYS B O 1
ATOM 6169 N N . SER B 1 292 ? -5.336 5.875 -7.691 1 95.44 292 SER B N 1
ATOM 6170 C CA . SER B 1 292 ? -4.223 6.762 -8.008 1 95.44 292 SER B CA 1
ATOM 6171 C C . SER B 1 292 ? -2.885 6.09 -7.715 1 95.44 292 SER B C 1
ATOM 6173 O O . SER B 1 292 ? -1.834 6.582 -8.133 1 95.44 292 SER B O 1
ATOM 6175 N N . SER B 1 293 ? -2.861 4.984 -6.965 1 96.88 293 SER B N 1
ATOM 6176 C CA . SER B 1 293 ? -1.608 4.266 -6.77 1 96.88 293 SER B CA 1
ATOM 6177 C C . SER B 1 293 ? -1.096 3.676 -8.078 1 96.88 293 SER B C 1
ATOM 6179 O O . SER B 1 293 ? -1.87 3.465 -9.016 1 96.88 293 SER B O 1
ATOM 6181 N N . PRO B 1 294 ? 0.18 3.365 -8.18 1 96.06 294 PRO B N 1
ATOM 6182 C CA . PRO B 1 294 ? 0.73 2.777 -9.406 1 96.06 294 PRO B CA 1
ATOM 6183 C C . PRO B 1 294 ? 0.077 1.446 -9.766 1 96.06 294 PRO B C 1
ATOM 6185 O O . PRO B 1 294 ? -0.224 1.2 -10.938 1 96.06 294 PRO B O 1
ATOM 6188 N N . GLN B 1 295 ? -0.188 0.569 -8.836 1 97.69 295 GLN B N 1
ATOM 6189 C CA . GLN B 1 295 ? -0.828 -0.713 -9.109 1 97.69 295 GLN B CA 1
ATOM 6190 C C . GLN B 1 295 ? -2.24 -0.517 -9.656 1 97.69 295 GLN B C 1
ATOM 6192 O O . GLN B 1 295 ? -2.641 -1.186 -10.609 1 97.69 295 GLN B O 1
ATOM 6197 N N . TYR B 1 296 ? -2.98 0.396 -9 1 98.19 296 TYR B N 1
ATOM 6198 C CA . TYR B 1 296 ? -4.328 0.714 -9.453 1 98.19 296 TYR B CA 1
ATOM 6199 C C . TYR B 1 296 ? -4.32 1.196 -10.898 1 98.19 296 TYR B C 1
ATOM 6201 O O . TYR B 1 296 ? -5.07 0.686 -11.734 1 98.19 296 TYR B O 1
ATOM 6209 N N . LYS B 1 297 ? -3.461 2.188 -11.172 1 97.12 297 LYS B N 1
ATOM 6210 C CA . LYS B 1 297 ? -3.381 2.771 -12.508 1 97.12 297 LYS B CA 1
ATOM 6211 C C . LYS B 1 297 ? -2.992 1.723 -13.547 1 97.12 297 LYS B C 1
ATOM 6213 O O . LYS B 1 297 ? -3.537 1.704 -14.656 1 97.12 297 LYS B O 1
ATOM 6218 N N . TRP B 1 298 ? -2.111 0.884 -13.188 1 97.12 298 TRP B N 1
ATOM 6219 C CA . TRP B 1 298 ? -1.675 -0.17 -14.094 1 97.12 298 TRP B CA 1
ATOM 6220 C C . TRP B 1 298 ? -2.82 -1.124 -14.414 1 97.12 298 TRP B C 1
ATOM 6222 O O . TRP B 1 298 ? -3.07 -1.435 -15.578 1 97.12 298 TRP B O 1
ATOM 6232 N N . LEU B 1 299 ? -3.502 -1.588 -13.344 1 98.31 299 LEU B N 1
ATOM 6233 C CA . LEU B 1 299 ? -4.578 -2.551 -13.555 1 98.31 299 LEU B CA 1
ATOM 6234 C C . LEU B 1 299 ? -5.695 -1.942 -14.391 1 98.31 299 LEU B C 1
ATOM 6236 O O . LEU B 1 299 ? -6.266 -2.613 -15.258 1 98.31 299 LEU B O 1
ATOM 6240 N N . GLU B 1 300 ? -6.012 -0.7 -14.141 1 97.75 300 GLU B N 1
ATOM 6241 C CA . GLU B 1 300 ? -7.027 0.027 -14.891 1 97.75 300 GLU B CA 1
ATOM 6242 C C . GLU B 1 300 ? -6.723 0.007 -16.391 1 97.75 300 GLU B C 1
ATOM 6244 O O . GLU B 1 300 ? -7.633 -0.086 -17.219 1 97.75 300 GLU B O 1
ATOM 6249 N N . LYS B 1 301 ? -5.48 0.089 -16.719 1 96.75 301 LYS B N 1
ATOM 6250 C CA . LYS B 1 301 ? -5.055 0.108 -18.125 1 96.75 301 LYS B CA 1
ATOM 6251 C C . LYS B 1 301 ? -4.871 -1.309 -18.656 1 96.75 301 LYS B C 1
ATOM 6253 O O . LYS B 1 301 ? -5.008 -1.545 -19.859 1 96.75 301 LYS B O 1
ATOM 6258 N N . GLU B 1 302 ? -4.59 -2.252 -17.797 1 97.5 302 GLU B N 1
ATOM 6259 C CA . GLU B 1 302 ? -4.223 -3.604 -18.203 1 97.5 302 GLU B CA 1
ATOM 6260 C C . GLU B 1 302 ? -5.453 -4.418 -18.594 1 97.5 302 GLU B C 1
ATOM 6262 O O . GLU B 1 302 ? -5.434 -5.145 -19.594 1 97.5 302 GLU B O 1
ATOM 6267 N N . LEU B 1 303 ? -6.512 -4.297 -17.859 1 98.25 303 LEU B N 1
ATOM 6268 C CA . LEU B 1 303 ? -7.684 -5.152 -18.016 1 98.25 303 LEU B CA 1
ATOM 6269 C C . LEU B 1 303 ? -8.297 -4.984 -19.391 1 98.25 303 LEU B C 1
ATOM 6271 O O . LEU B 1 303 ? -8.602 -5.973 -20.062 1 98.25 303 LEU B O 1
ATOM 6275 N N . PRO B 1 304 ? -8.422 -3.727 -19.938 1 97.56 304 PRO B N 1
ATOM 6276 C CA . PRO B 1 304 ? -9.008 -3.564 -21.266 1 97.56 304 PRO B CA 1
ATOM 6277 C C . PRO B 1 304 ? -8.133 -4.164 -22.375 1 97.56 304 PRO B C 1
ATOM 6279 O O . PRO B 1 304 ? -8.617 -4.41 -23.484 1 97.56 304 PRO B O 1
ATOM 6282 N N . LYS B 1 305 ? -6.887 -4.445 -22.094 1 96.44 305 LYS B N 1
ATOM 6283 C CA . LYS B 1 305 ? -5.965 -4.973 -23.094 1 96.44 305 LYS B CA 1
ATOM 6284 C C . LYS B 1 305 ? -6.191 -6.465 -23.328 1 96.44 305 LYS B C 1
ATOM 6286 O O . LYS B 1 305 ? -5.703 -7.027 -24.297 1 96.44 305 LYS B O 1
ATOM 6291 N N . VAL B 1 306 ? -6.836 -7.07 -22.422 1 97.62 306 VAL B N 1
ATOM 6292 C CA . VAL B 1 306 ? -7.02 -8.516 -22.531 1 97.62 306 VAL B CA 1
ATOM 6293 C C . VAL B 1 306 ? -7.91 -8.836 -23.719 1 97.62 306 VAL B C 1
ATOM 6295 O O . VAL B 1 306 ? -9.086 -8.461 -23.75 1 97.62 306 VAL B O 1
ATOM 6298 N N . ASN B 1 307 ? -7.367 -9.477 -24.719 1 97.44 307 ASN B N 1
ATOM 6299 C CA . ASN B 1 307 ? -8.102 -9.961 -25.875 1 97.44 307 ASN B CA 1
ATOM 6300 C C . ASN B 1 307 ? -8.68 -11.352 -25.641 1 97.44 307 ASN B C 1
ATOM 6302 O O . ASN B 1 307 ? -7.984 -12.352 -25.844 1 97.44 307 ASN B O 1
ATOM 6306 N N . ARG B 1 308 ? -9.914 -11.461 -25.422 1 96.88 308 ARG B N 1
ATOM 6307 C CA . ARG B 1 308 ? -10.555 -12.703 -25.016 1 96.88 308 ARG B CA 1
ATOM 6308 C C . ARG B 1 308 ? -10.742 -13.648 -26.188 1 96.88 308 ARG B C 1
ATOM 6310 O O . ARG B 1 308 ? -11.039 -14.836 -26 1 96.88 308 ARG B O 1
ATOM 6317 N N . ASP B 1 309 ? -10.5 -13.18 -27.375 1 96.06 309 ASP B N 1
ATOM 6318 C CA . ASP B 1 309 ? -10.516 -14.055 -28.547 1 96.06 309 ASP B CA 1
ATOM 6319 C C . ASP B 1 309 ? -9.219 -14.844 -28.656 1 96.06 309 ASP B C 1
ATOM 6321 O O . ASP B 1 309 ? -9.188 -15.93 -29.25 1 96.06 309 ASP B O 1
ATOM 6325 N N . GLU B 1 310 ? -8.273 -14.258 -28.094 1 97.38 310 GLU B N 1
ATOM 6326 C CA . GLU B 1 310 ? -6.957 -14.898 -28.094 1 97.38 310 GLU B CA 1
ATOM 6327 C C . GLU B 1 310 ? -6.73 -15.711 -26.828 1 97.38 310 GLU B C 1
ATOM 6329 O O . GLU B 1 310 ? -6.301 -16.859 -26.891 1 97.38 310 GLU B O 1
ATOM 6334 N N . THR B 1 311 ? -6.988 -15.125 -25.734 1 98.31 311 THR B N 1
ATOM 6335 C CA . THR B 1 311 ? -6.887 -15.734 -24.406 1 98.31 311 THR B CA 1
ATOM 6336 C C . THR B 1 311 ? -8.219 -15.656 -23.672 1 98.31 311 THR B C 1
ATOM 6338 O O . THR B 1 311 ? -8.422 -14.781 -22.828 1 98.31 311 THR B O 1
ATOM 6341 N N . PRO B 1 312 ? -9.047 -16.609 -23.922 1 98 312 PRO B N 1
ATOM 6342 C CA . PRO B 1 312 ? -10.383 -16.547 -23.328 1 98 312 PRO B CA 1
ATOM 6343 C C . PRO B 1 312 ? -10.359 -16.625 -21.797 1 98 312 PRO B C 1
ATOM 6345 O O . PRO B 1 312 ? -11.25 -16.094 -21.141 1 98 312 PRO B O 1
ATOM 6348 N N . TRP B 1 313 ? -9.367 -17.328 -21.281 1 98.62 313 TRP B N 1
ATOM 6349 C CA . TRP B 1 313 ? -9.297 -17.484 -19.828 1 98.62 313 TRP B CA 1
ATOM 6350 C C . TRP B 1 313 ? -8.523 -16.344 -19.203 1 98.62 313 TRP B C 1
ATOM 6352 O O . TRP B 1 313 ? -7.422 -16 -19.641 1 98.62 313 TRP B O 1
ATOM 6362 N N . LEU B 1 314 ? -9.125 -15.688 -18.234 1 98.81 314 LEU B N 1
ATOM 6363 C CA . LEU B 1 314 ? -8.508 -14.617 -17.469 1 98.81 314 LEU B CA 1
ATOM 6364 C C . LEU B 1 314 ? -8.406 -15.008 -15.992 1 98.81 314 LEU B C 1
ATOM 6366 O O . LEU B 1 314 ? -9.422 -15.227 -15.328 1 98.81 314 LEU B O 1
ATOM 6370 N N . ILE B 1 315 ? -7.164 -15.117 -15.5 1 98.88 315 ILE B N 1
ATOM 6371 C CA . ILE B 1 315 ? -6.879 -15.508 -14.125 1 98.88 315 ILE B CA 1
ATOM 6372 C C . ILE B 1 315 ? -6.152 -14.375 -13.406 1 98.88 315 ILE B C 1
ATOM 6374 O O . ILE B 1 315 ? -5.258 -13.75 -13.969 1 98.88 315 ILE B O 1
ATOM 6378 N N . VAL B 1 316 ? -6.57 -14.078 -12.18 1 98.94 316 VAL B N 1
ATOM 6379 C CA . VAL B 1 316 ? -5.891 -13.094 -11.344 1 98.94 316 VAL B CA 1
ATOM 6380 C C . VAL B 1 316 ? -5.266 -13.781 -10.133 1 98.94 316 VAL B C 1
ATOM 6382 O O . VAL B 1 316 ? -5.922 -14.586 -9.469 1 98.94 316 VAL B O 1
ATOM 6385 N N . LEU B 1 317 ? -3.986 -13.531 -9.93 1 98.94 317 LEU B N 1
ATOM 6386 C CA . LEU B 1 317 ? -3.277 -14 -8.742 1 98.94 317 LEU B CA 1
ATOM 6387 C C . LEU B 1 317 ? -3.117 -12.867 -7.73 1 98.94 317 LEU B C 1
ATOM 6389 O O . LEU B 1 317 ? -2.848 -11.727 -8.102 1 98.94 317 LEU B O 1
ATOM 6393 N N . MET B 1 318 ? -3.34 -13.164 -6.516 1 98.88 318 MET B N 1
ATOM 6394 C CA . MET B 1 318 ? -3.064 -12.32 -5.352 1 98.88 318 MET B CA 1
ATOM 6395 C C . MET B 1 318 ? -2.701 -13.172 -4.141 1 98.88 318 MET B C 1
ATOM 6397 O O . MET B 1 318 ? -2.695 -14.398 -4.219 1 98.88 318 MET B O 1
ATOM 6401 N N . HIS B 1 319 ? -2.346 -12.523 -3.035 1 98.88 319 HIS B N 1
ATOM 6402 C CA . HIS B 1 319 ? -1.958 -13.344 -1.891 1 98.88 319 HIS B CA 1
ATOM 6403 C C . HIS B 1 319 ? -3.078 -13.406 -0.857 1 98.88 319 HIS B C 1
ATOM 6405 O O . HIS B 1 319 ? -3.494 -14.492 -0.457 1 98.88 319 HIS B O 1
ATOM 6411 N N . SER B 1 320 ? -3.541 -12.266 -0.427 1 98.69 320 SER B N 1
ATOM 6412 C CA . SER B 1 320 ? -4.633 -12.234 0.539 1 98.69 320 SER B CA 1
ATOM 6413 C C . SER B 1 320 ? -5.984 -12.422 -0.148 1 98.69 320 SER B C 1
ATOM 6415 O O . SER B 1 320 ? -6.363 -11.625 -1.012 1 98.69 320 SER B O 1
ATOM 6417 N N . PRO B 1 321 ? -6.691 -13.453 0.243 1 98.75 321 PRO B N 1
ATOM 6418 C CA . PRO B 1 321 ? -7.957 -13.695 -0.452 1 98.75 321 PRO B CA 1
ATOM 6419 C C . PRO B 1 321 ? -9.023 -12.648 -0.125 1 98.75 321 PRO B C 1
ATOM 6421 O O . PRO B 1 321 ? -9.133 -12.219 1.024 1 98.75 321 PRO B O 1
ATOM 6424 N N . MET B 1 322 ? -9.812 -12.297 -1.114 1 98.38 322 MET B N 1
ATOM 6425 C CA . MET B 1 322 ? -10.898 -11.344 -0.937 1 98.38 322 MET B CA 1
ATOM 6426 C C . MET B 1 322 ? -11.984 -11.922 -0.037 1 98.38 322 MET B C 1
ATOM 6428 O O . MET B 1 322 ? -12.648 -11.188 0.695 1 98.38 322 MET B O 1
ATOM 6432 N N . TYR B 1 323 ? -12.195 -13.25 -0.107 1 98.19 323 TYR B N 1
ATOM 6433 C CA . TYR B 1 323 ? -13.18 -13.953 0.702 1 98.19 323 TYR B CA 1
ATOM 6434 C C . TYR B 1 323 ? -12.539 -15.109 1.462 1 98.19 323 TYR B C 1
ATOM 6436 O O . TYR B 1 323 ? -11.773 -15.883 0.891 1 98.19 323 TYR B O 1
ATOM 6444 N N . SER B 1 324 ? -12.812 -15.164 2.719 1 97.69 324 SER B N 1
ATOM 6445 C CA . SER B 1 324 ? -12.406 -16.281 3.566 1 97.69 324 SER B CA 1
ATOM 6446 C C . SER B 1 324 ? -13.422 -16.531 4.68 1 97.69 324 SER B C 1
ATOM 6448 O O . SER B 1 324 ? -13.984 -15.578 5.234 1 97.69 324 SER B O 1
ATOM 6450 N N . THR B 1 325 ? -13.68 -17.781 4.965 1 97.44 325 THR B N 1
ATOM 6451 C CA . THR B 1 325 ? -14.602 -18.109 6.039 1 97.44 325 THR B CA 1
ATOM 6452 C C . THR B 1 325 ? -13.852 -18.641 7.258 1 97.44 325 THR B C 1
ATOM 6454 O O . THR B 1 325 ? -14.461 -19.172 8.188 1 97.44 325 THR B O 1
ATOM 6457 N N . TYR B 1 326 ? -12.555 -18.594 7.25 1 97.12 326 TYR B N 1
ATOM 6458 C CA . TYR B 1 326 ? -11.75 -18.938 8.422 1 97.12 326 TYR B CA 1
ATOM 6459 C C . TYR B 1 326 ? -11.625 -17.75 9.367 1 97.12 326 TYR B C 1
ATOM 6461 O O . TYR B 1 326 ? -11.305 -16.641 8.938 1 97.12 326 TYR B O 1
ATOM 6469 N N . VAL B 1 327 ? -11.797 -17.969 10.625 1 95.75 327 VAL B N 1
ATOM 6470 C CA . VAL B 1 327 ? -12.016 -16.938 11.633 1 95.75 327 VAL B CA 1
ATOM 6471 C C . VAL B 1 327 ? -10.781 -16.047 11.727 1 95.75 327 VAL B C 1
ATOM 6473 O O . VAL B 1 327 ? -10.891 -14.812 11.727 1 95.75 327 VAL B O 1
ATOM 6476 N N . HIS B 1 328 ? -9.617 -16.547 11.688 1 93.44 328 HIS B N 1
ATOM 6477 C CA . HIS B 1 328 ? -8.375 -15.82 11.922 1 93.44 328 HIS B CA 1
ATOM 6478 C C . HIS B 1 328 ? -8.109 -14.812 10.805 1 93.44 328 HIS B C 1
ATOM 6480 O O . HIS B 1 328 ? -7.41 -13.82 11.023 1 93.44 328 HIS B O 1
ATOM 6486 N N . HIS B 1 329 ? -8.547 -15.031 9.633 1 95.5 329 HIS B N 1
ATOM 6487 C CA . HIS B 1 329 ? -8.273 -14.188 8.484 1 95.5 329 HIS B CA 1
ATOM 6488 C C . HIS B 1 329 ? -9.562 -13.617 7.895 1 95.5 329 HIS B C 1
ATOM 6490 O O . HIS B 1 329 ? -9.57 -13.133 6.762 1 95.5 329 HIS B O 1
ATOM 6496 N N . TYR B 1 330 ? -10.641 -13.75 8.664 1 95.81 330 TYR B N 1
ATOM 6497 C CA . TYR B 1 330 ? -11.945 -13.258 8.227 1 95.81 330 TYR B CA 1
ATOM 6498 C C . TYR B 1 330 ? -11.898 -11.758 7.953 1 95.81 330 TYR B C 1
ATOM 6500 O O . TYR B 1 330 ? -11.328 -11 8.734 1 95.81 330 TYR B O 1
ATOM 6508 N N . MET B 1 331 ? -12.359 -11.258 6.766 1 96.38 331 MET B N 1
ATOM 6509 C CA . MET B 1 331 ? -12.508 -9.867 6.348 1 96.38 331 MET B CA 1
ATOM 6510 C C . MET B 1 331 ? -11.156 -9.258 6.008 1 96.38 331 MET B C 1
ATOM 6512 O O . MET B 1 331 ? -11.07 -8.078 5.668 1 96.38 331 MET B O 1
ATOM 6516 N N . GLU B 1 332 ? -10.078 -10.016 6 1 96.38 332 GLU B N 1
ATOM 6517 C CA . GLU B 1 332 ? -8.742 -9.445 5.816 1 96.38 332 GLU B CA 1
ATOM 6518 C C . GLU B 1 332 ? -8.562 -8.922 4.398 1 96.38 332 GLU B C 1
ATOM 6520 O O . GLU B 1 332 ? -7.832 -7.949 4.176 1 96.38 332 GLU B O 1
ATOM 6525 N N . GLY B 1 333 ? -9.195 -9.523 3.451 1 97.38 333 GLY B N 1
ATOM 6526 C CA . GLY B 1 333 ? -9.07 -9.125 2.061 1 97.38 333 GLY B CA 1
ATOM 6527 C C . GLY B 1 333 ? -10.094 -8.086 1.642 1 97.38 333 GLY B C 1
ATOM 6528 O O . GLY B 1 333 ? -10.109 -7.652 0.487 1 97.38 333 GLY B O 1
ATOM 6529 N N . GLU B 1 334 ? -10.953 -7.625 2.562 1 98 334 GLU B N 1
ATOM 6530 C CA . GLU B 1 334 ? -12.047 -6.715 2.242 1 98 334 GLU B CA 1
ATOM 6531 C C . GLU B 1 334 ? -11.523 -5.391 1.688 1 98 334 GLU B C 1
ATOM 6533 O O . GLU B 1 334 ? -12.141 -4.793 0.805 1 98 334 GLU B O 1
ATOM 6538 N N . SER B 1 335 ? -10.375 -4.941 2.18 1 98.25 335 SER B N 1
ATOM 6539 C CA . SER B 1 335 ? -9.789 -3.68 1.743 1 98.25 335 SER B CA 1
ATOM 6540 C C . SER B 1 335 ? -9.492 -3.697 0.247 1 98.25 335 SER B C 1
ATOM 6542 O O . SER B 1 335 ? -9.734 -2.711 -0.452 1 98.25 335 SER B O 1
ATOM 6544 N N . MET B 1 336 ? -8.953 -4.754 -0.253 1 98.62 336 MET B N 1
ATOM 6545 C CA . MET B 1 336 ? -8.664 -4.855 -1.681 1 98.62 336 MET B CA 1
ATOM 6546 C C . MET B 1 336 ? -9.93 -5.16 -2.471 1 98.62 336 MET B C 1
ATOM 6548 O O . MET B 1 336 ? -10.094 -4.699 -3.602 1 98.62 336 MET B O 1
ATOM 6552 N N . ARG B 1 337 ? -10.852 -5.961 -1.891 1 98.62 337 ARG B N 1
ATOM 6553 C CA . ARG B 1 337 ? -12.094 -6.324 -2.564 1 98.62 337 ARG B CA 1
ATOM 6554 C C . ARG B 1 337 ? -12.875 -5.078 -2.973 1 98.62 337 ARG B C 1
ATOM 6556 O O . ARG B 1 337 ? -13.297 -4.953 -4.125 1 98.62 337 ARG B O 1
ATOM 6563 N N . VAL B 1 338 ? -13.016 -4.133 -2.084 1 98 338 VAL B N 1
ATOM 6564 C CA . VAL B 1 338 ? -13.828 -2.947 -2.334 1 98 338 VAL B CA 1
ATOM 6565 C C . VAL B 1 338 ? -13.211 -2.125 -3.463 1 98 338 VAL B C 1
ATOM 6567 O O . VAL B 1 338 ? -13.891 -1.325 -4.105 1 98 338 VAL B O 1
ATOM 6570 N N . VAL B 1 339 ? -11.945 -2.354 -3.717 1 98.5 339 VAL B N 1
ATOM 6571 C CA . VAL B 1 339 ? -11.234 -1.55 -4.707 1 98.5 339 VAL B CA 1
ATOM 6572 C C . VAL B 1 339 ? -11.32 -2.225 -6.074 1 98.5 339 VAL B C 1
ATOM 6574 O O . VAL B 1 339 ? -11.633 -1.576 -7.074 1 98.5 339 VAL B O 1
ATOM 6577 N N . PHE B 1 340 ? -11.156 -3.545 -6.121 1 98.81 340 PHE B N 1
ATOM 6578 C CA . PHE B 1 340 ? -10.852 -4.16 -7.41 1 98.81 340 PHE B CA 1
ATOM 6579 C C . PHE B 1 340 ? -12.008 -5.043 -7.875 1 98.81 340 PHE B C 1
ATOM 6581 O O . PHE B 1 340 ? -12.117 -5.348 -9.062 1 98.81 340 PHE B O 1
ATOM 6588 N N . GLU B 1 341 ? -12.891 -5.543 -7.027 1 98.75 341 GLU B N 1
ATOM 6589 C CA . GLU B 1 341 ? -13.789 -6.625 -7.406 1 98.75 341 GLU B CA 1
ATOM 6590 C C . GLU B 1 341 ? -14.727 -6.191 -8.531 1 98.75 341 GLU B C 1
ATOM 6592 O O . GLU B 1 341 ? -15.07 -6.992 -9.406 1 98.75 341 GLU B O 1
ATOM 6597 N N . ALA B 1 342 ? -15.188 -4.941 -8.516 1 98.56 342 ALA B N 1
ATOM 6598 C CA . ALA B 1 342 ? -16.062 -4.457 -9.57 1 98.56 342 ALA B CA 1
ATOM 6599 C C . ALA B 1 342 ? -15.43 -4.633 -10.945 1 98.56 342 ALA B C 1
ATOM 6601 O O . ALA B 1 342 ? -16.109 -4.941 -11.922 1 98.56 342 ALA B O 1
ATOM 6602 N N . TRP B 1 343 ? -14.133 -4.434 -11.039 1 98.81 343 TRP B N 1
ATOM 6603 C CA . TRP B 1 343 ? -13.422 -4.625 -12.305 1 98.81 343 TRP B CA 1
ATOM 6604 C C . TRP B 1 343 ? -13.359 -6.102 -12.68 1 98.81 343 TRP B C 1
ATOM 6606 O O . TRP B 1 343 ? -13.445 -6.453 -13.852 1 98.81 343 TRP B O 1
ATOM 6616 N N . PHE B 1 344 ? -13.188 -6.965 -11.688 1 98.81 344 PHE B N 1
ATOM 6617 C CA . PHE B 1 344 ? -13.117 -8.391 -11.977 1 98.81 344 PHE B CA 1
ATOM 6618 C C . PHE B 1 344 ? -14.445 -8.898 -12.547 1 98.81 344 PHE B C 1
ATOM 6620 O O . PHE B 1 344 ? -14.453 -9.75 -13.438 1 98.81 344 PHE B O 1
ATOM 6627 N N . VAL B 1 345 ? -15.523 -8.344 -11.992 1 98.62 345 VAL B N 1
ATOM 6628 C CA . VAL B 1 345 ? -16.844 -8.688 -12.5 1 98.62 345 VAL B CA 1
ATOM 6629 C C . VAL B 1 345 ? -17.031 -8.117 -13.906 1 98.62 345 VAL B C 1
ATOM 6631 O O . VAL B 1 345 ? -17.438 -8.828 -14.828 1 98.62 345 VAL B O 1
ATOM 6634 N N . LYS B 1 346 ? -16.688 -6.875 -14.086 1 98.31 346 LYS B N 1
ATOM 6635 C CA . LYS B 1 346 ? -16.844 -6.176 -15.359 1 98.31 346 LYS B CA 1
ATOM 6636 C C . LYS B 1 346 ? -16.109 -6.898 -16.469 1 98.31 346 LYS B C 1
ATOM 6638 O O . LYS B 1 346 ? -16.625 -7.059 -17.578 1 98.31 346 LYS B O 1
ATOM 6643 N N . TYR B 1 347 ? -14.945 -7.359 -16.172 1 98.31 347 TYR B N 1
ATOM 6644 C CA . TYR B 1 347 ? -14.102 -7.957 -17.203 1 98.31 347 TYR B CA 1
ATOM 6645 C C . TYR B 1 347 ? -14.188 -9.477 -17.172 1 98.31 347 TYR B C 1
ATOM 6647 O O . TYR B 1 347 ? -13.422 -10.164 -17.844 1 98.31 347 TYR B O 1
ATOM 6655 N N . LYS B 1 348 ? -15.039 -9.961 -16.328 1 97.88 348 LYS B N 1
ATOM 6656 C CA . LYS B 1 348 ? -15.391 -11.383 -16.266 1 97.88 348 LYS B CA 1
ATOM 6657 C C . LYS B 1 348 ? -14.148 -12.234 -16.016 1 97.88 348 LYS B C 1
ATOM 6659 O O . LYS B 1 348 ? -13.891 -13.195 -16.734 1 97.88 348 LYS B O 1
ATOM 6664 N N . VAL B 1 349 ? -13.406 -11.828 -15.023 1 98.75 349 VAL B N 1
ATOM 6665 C CA . VAL B 1 349 ? -12.336 -12.688 -14.539 1 98.75 349 VAL B CA 1
ATOM 6666 C C . VAL B 1 349 ? -12.891 -14.07 -14.203 1 98.75 349 VAL B C 1
ATOM 6668 O O . VAL B 1 349 ? -13.938 -14.18 -13.562 1 98.75 349 VAL B O 1
ATOM 6671 N N . ASP B 1 350 ? -12.219 -15.109 -14.625 1 98.44 350 ASP B N 1
ATOM 6672 C CA . ASP B 1 350 ? -12.742 -16.453 -14.43 1 98.44 350 ASP B CA 1
ATOM 6673 C C . ASP B 1 350 ? -12.43 -16.969 -13.031 1 98.44 350 ASP B C 1
ATOM 6675 O O . ASP B 1 350 ? -13.281 -17.594 -12.391 1 98.44 350 ASP B O 1
ATOM 6679 N N . VAL B 1 351 ? -11.164 -16.781 -12.648 1 98.75 351 VAL B N 1
ATOM 6680 C CA . VAL B 1 351 ? -10.703 -17.312 -11.367 1 98.75 351 VAL B CA 1
ATOM 6681 C C . VAL B 1 351 ? -9.7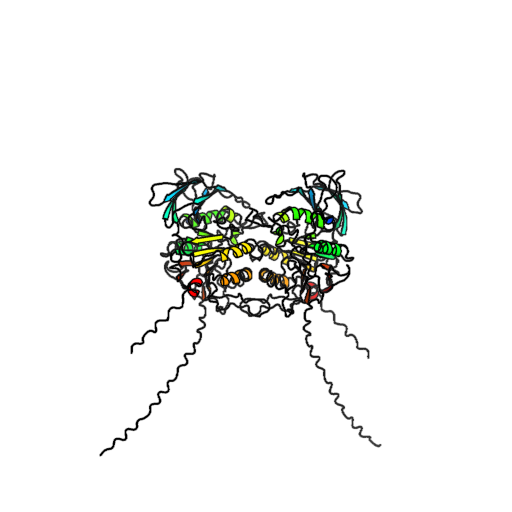66 -16.312 -10.695 1 98.75 351 VAL B C 1
ATOM 6683 O O . VAL B 1 351 ? -8.938 -15.68 -11.359 1 98.75 351 VAL B O 1
ATOM 6686 N N . VAL B 1 352 ? -9.977 -16.078 -9.43 1 98.94 352 VAL B N 1
ATOM 6687 C CA . VAL B 1 352 ? -9.016 -15.383 -8.578 1 98.94 352 VAL B CA 1
ATOM 6688 C C . VAL B 1 352 ? -8.352 -16.375 -7.633 1 98.94 352 VAL B C 1
ATOM 6690 O O . VAL B 1 352 ? -9.031 -17.109 -6.91 1 98.94 352 VAL B O 1
ATOM 6693 N N . LEU B 1 353 ? -7.02 -16.438 -7.68 1 98.94 353 LEU B N 1
ATOM 6694 C CA . LEU B 1 353 ? -6.23 -17.359 -6.867 1 98.94 353 LEU B CA 1
ATOM 6695 C C . LEU B 1 353 ? -5.488 -16.609 -5.766 1 98.94 353 LEU B C 1
ATOM 6697 O O . LEU B 1 353 ? -4.883 -15.57 -6.016 1 98.94 353 LEU B O 1
ATOM 6701 N N . ALA B 1 354 ? -5.621 -17.156 -4.559 1 98.94 354 ALA B N 1
ATOM 6702 C CA . ALA B 1 354 ? -4.953 -16.531 -3.418 1 98.94 354 ALA B CA 1
ATOM 6703 C C . ALA B 1 354 ? -4.348 -17.578 -2.494 1 98.94 354 ALA B C 1
ATOM 6705 O O . ALA B 1 354 ? -4.641 -18.781 -2.627 1 98.94 354 ALA B O 1
ATOM 6706 N N . GLY B 1 355 ? -3.445 -17.203 -1.565 1 98.81 355 GLY B N 1
ATOM 6707 C CA . GLY B 1 355 ? -2.896 -17.984 -0.476 1 98.81 355 GLY B CA 1
ATOM 6708 C C . GLY B 1 355 ? -3.229 -17.438 0.894 1 98.81 355 GLY B C 1
ATOM 6709 O O . GLY B 1 355 ? -4.398 -17.203 1.208 1 98.81 355 GLY B O 1
ATOM 6710 N N . HIS B 1 356 ? -2.316 -17.266 1.735 1 98.62 356 HIS B N 1
ATOM 6711 C CA . HIS B 1 356 ? -2.346 -16.5 2.982 1 98.62 356 HIS B CA 1
ATOM 6712 C C . HIS B 1 356 ? -3.1 -17.266 4.07 1 98.62 356 HIS B C 1
ATOM 6714 O O . HIS B 1 356 ? -2.641 -17.344 5.211 1 98.62 356 HIS B O 1
ATOM 6720 N N . VAL B 1 357 ? -4.32 -17.734 3.809 1 98.56 357 VAL B N 1
ATOM 6721 C CA . VAL B 1 357 ? -5.066 -18.562 4.742 1 98.56 357 VAL B CA 1
ATOM 6722 C C . VAL B 1 357 ? -4.594 -20.016 4.633 1 98.56 357 VAL B C 1
ATOM 6724 O O . VAL B 1 357 ? -4.75 -20.641 3.586 1 98.56 357 VAL B O 1
ATOM 6727 N N . HIS B 1 358 ? -4.016 -20.531 5.73 1 97.31 358 HIS B N 1
ATOM 6728 C CA . HIS B 1 358 ? -3.375 -21.828 5.688 1 97.31 358 HIS B CA 1
ATOM 6729 C C . HIS B 1 358 ? -4.406 -22.953 5.707 1 97.31 358 HIS B C 1
ATOM 6731 O O . HIS B 1 358 ? -4.422 -23.781 6.629 1 97.31 358 HIS B O 1
ATOM 6737 N N . ALA B 1 359 ? -5.188 -22.953 4.688 1 97.44 359 ALA B N 1
ATOM 6738 C CA . ALA B 1 359 ? -6.266 -23.906 4.402 1 97.44 359 ALA B CA 1
ATOM 6739 C C . ALA B 1 359 ? -6.703 -23.812 2.943 1 97.44 359 ALA B C 1
ATOM 6741 O O . ALA B 1 359 ? -6.102 -23.078 2.154 1 97.44 359 ALA B O 1
ATOM 6742 N N . TYR B 1 360 ? -7.598 -24.719 2.6 1 98.06 360 TYR B N 1
ATOM 6743 C CA . TYR B 1 360 ? -8.211 -24.703 1.278 1 98.06 360 TYR B CA 1
ATOM 6744 C C . TYR B 1 360 ? -9.648 -24.203 1.354 1 98.06 360 TYR B C 1
ATOM 6746 O O . TYR B 1 360 ? -10.391 -24.547 2.277 1 98.06 360 TYR B O 1
ATOM 6754 N N . GLU B 1 361 ? -10.016 -23.297 0.388 1 98.56 361 GLU B N 1
ATOM 6755 C CA . GLU B 1 361 ? -11.406 -22.859 0.278 1 98.56 361 GLU B CA 1
ATOM 6756 C C . GLU B 1 361 ? -11.75 -22.469 -1.159 1 98.56 361 GLU B C 1
ATOM 6758 O O . GLU B 1 361 ? -10.945 -21.844 -1.848 1 98.56 361 GLU B O 1
ATOM 6763 N N . ARG B 1 362 ? -12.891 -22.906 -1.64 1 98.81 362 ARG B N 1
ATOM 6764 C CA . ARG B 1 362 ? -13.453 -22.547 -2.934 1 98.81 362 ARG B CA 1
ATOM 6765 C C . ARG B 1 362 ? -14.836 -21.906 -2.77 1 98.81 362 ARG B C 1
ATOM 6767 O O . ARG B 1 362 ? -15.672 -22.422 -2.025 1 98.81 362 ARG B O 1
ATOM 6774 N N . THR B 1 363 ? -15.055 -20.828 -3.484 1 98.5 363 THR B N 1
ATOM 6775 C CA . THR B 1 363 ? -16.344 -20.156 -3.42 1 98.5 363 THR B CA 1
ATOM 6776 C C . THR B 1 363 ? -17.203 -20.547 -4.625 1 98.5 363 THR B C 1
ATOM 6778 O O . THR B 1 363 ? -16.703 -21.094 -5.605 1 98.5 363 THR B O 1
ATOM 6781 N N . GLU B 1 364 ? -18.5 -20.25 -4.488 1 97.12 364 GLU B N 1
ATOM 6782 C CA . GLU B 1 364 ? -19.344 -20.078 -5.664 1 97.12 364 GLU B CA 1
ATOM 6783 C C . GLU B 1 364 ? -18.953 -18.828 -6.449 1 97.12 364 GLU B C 1
ATOM 6785 O O . GLU B 1 364 ? -18.047 -18.094 -6.035 1 97.12 364 GLU B O 1
ATOM 6790 N N . ARG B 1 365 ? -19.562 -18.703 -7.652 1 97.69 365 ARG B N 1
ATOM 6791 C CA . ARG B 1 365 ? -19.438 -17.422 -8.32 1 97.69 365 ARG B CA 1
ATOM 6792 C C . ARG B 1 365 ? -20.25 -16.344 -7.617 1 97.69 365 ARG B C 1
ATOM 6794 O O . ARG B 1 365 ? -21.484 -16.312 -7.738 1 97.69 365 ARG B O 1
ATOM 6801 N N . ILE B 1 366 ? -19.516 -15.477 -6.855 1 98.06 366 ILE B N 1
ATOM 6802 C CA . ILE B 1 366 ? -20.188 -14.484 -6.035 1 98.06 366 ILE B CA 1
ATOM 6803 C C . ILE B 1 366 ? -19.484 -13.133 -6.168 1 98.06 366 ILE B C 1
ATOM 6805 O O . ILE B 1 366 ? -18.312 -13.078 -6.562 1 98.06 366 ILE B O 1
ATOM 6809 N N . SER B 1 367 ? -20.203 -12.078 -5.98 1 98.38 367 SER B N 1
ATOM 6810 C CA . SER B 1 367 ? -19.625 -10.75 -5.844 1 98.38 367 SER B CA 1
ATOM 6811 C C . SER B 1 367 ? -20.375 -9.922 -4.801 1 98.38 367 SER B C 1
ATOM 6813 O O . SER B 1 367 ? -21.5 -10.258 -4.43 1 98.38 367 SER B O 1
ATOM 6815 N N . ASN B 1 368 ? -19.703 -9.062 -4.262 1 98.19 368 ASN B N 1
ATOM 6816 C CA . ASN B 1 368 ? -20.281 -8.062 -3.361 1 98.19 368 ASN B CA 1
ATOM 6817 C C . ASN B 1 368 ? -20.109 -6.648 -3.908 1 98.19 368 ASN B C 1
ATOM 6819 O O . ASN B 1 368 ? -19.828 -5.719 -3.152 1 98.19 368 ASN B O 1
ATOM 6823 N N . ILE B 1 369 ? -20.266 -6.461 -5.215 1 97.56 369 ILE B N 1
ATOM 6824 C CA . ILE B 1 369 ? -19.922 -5.203 -5.871 1 97.56 369 ILE B CA 1
ATOM 6825 C C . ILE B 1 369 ? -21.047 -4.195 -5.684 1 97.56 369 ILE B C 1
ATOM 6827 O O . ILE B 1 369 ? -20.875 -3.002 -5.945 1 97.56 369 ILE B O 1
ATOM 6831 N N . ALA B 1 370 ? -22.219 -4.629 -5.211 1 96.19 370 ALA B N 1
ATOM 6832 C CA . ALA B 1 370 ? -23.312 -3.703 -4.949 1 96.19 370 ALA B CA 1
ATOM 6833 C C . ALA B 1 370 ? -23.094 -2.941 -3.645 1 96.19 370 ALA B C 1
ATOM 6835 O O . ALA B 1 37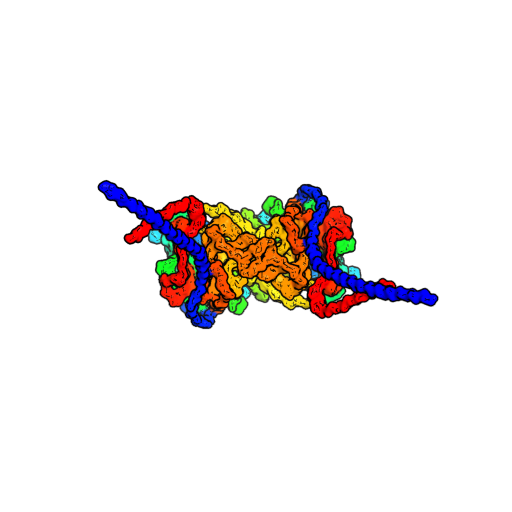0 ? -23.766 -1.933 -3.387 1 96.19 370 ALA B O 1
ATOM 6836 N N . TYR B 1 371 ? -22.203 -3.461 -2.852 1 96.06 371 TYR B N 1
ATOM 6837 C CA . TYR B 1 371 ? -21.953 -2.91 -1.522 1 96.06 371 TYR B CA 1
ATOM 6838 C C . TYR B 1 371 ? -21.578 -1.436 -1.603 1 96.06 371 TYR B C 1
ATOM 6840 O O . TYR B 1 371 ? -20.688 -1.056 -2.367 1 96.06 371 TYR B O 1
ATOM 6848 N N . ASN B 1 372 ? -22.281 -0.645 -0.861 1 92.94 372 ASN B N 1
ATOM 6849 C CA . ASN B 1 372 ? -21.859 0.677 -0.408 1 92.94 372 ASN B CA 1
ATOM 6850 C C . ASN B 1 372 ? -22.406 0.991 0.984 1 92.94 372 ASN B C 1
ATOM 6852 O O . ASN B 1 372 ? -23.094 0.171 1.582 1 92.94 372 ASN B O 1
ATOM 6856 N N . ILE B 1 373 ? -22.094 2.033 1.58 1 94.56 373 ILE B N 1
ATOM 6857 C CA . ILE B 1 373 ? -22.375 2.26 2.992 1 94.56 373 ILE B CA 1
ATOM 6858 C C . ILE B 1 373 ? -23.75 2.908 3.145 1 94.56 373 ILE B C 1
ATOM 6860 O O . ILE B 1 373 ? -24.141 3.311 4.246 1 94.56 373 ILE B O 1
ATOM 6864 N N . GLU B 1 374 ? -24.594 2.961 2.068 1 91.56 374 GLU B N 1
ATOM 6865 C CA . GLU B 1 374 ? -25.875 3.67 2.158 1 91.56 374 GLU B CA 1
ATOM 6866 C C . GLU B 1 374 ? -27.031 2.771 1.749 1 91.56 374 GLU B C 1
ATOM 6868 O O . GLU B 1 374 ? -28.188 3.078 2.031 1 91.56 374 GLU B O 1
ATOM 6873 N N . ASN B 1 375 ? -26.781 1.645 1.081 1 90.75 375 ASN B N 1
ATOM 6874 C CA . ASN B 1 375 ? -27.875 0.933 0.423 1 90.75 375 ASN B CA 1
ATOM 6875 C C . ASN B 1 375 ? -28.266 -0.32 1.196 1 90.75 375 ASN B C 1
ATOM 6877 O O . ASN B 1 375 ? -29.203 -1.028 0.803 1 90.75 375 ASN B O 1
ATOM 6881 N N . GLY B 1 376 ? -27.562 -0.607 2.168 1 91.56 376 GLY B N 1
ATOM 6882 C CA . GLY B 1 376 ? -27.891 -1.748 3.006 1 91.56 376 GLY B CA 1
ATOM 6883 C C . GLY B 1 376 ? -27.516 -3.078 2.377 1 91.56 376 GLY B C 1
ATOM 6884 O O . GLY B 1 376 ? -27.844 -4.137 2.916 1 91.56 376 GLY B O 1
ATOM 6885 N N . MET B 1 377 ? -26.875 -3.078 1.27 1 93.81 377 MET B N 1
ATOM 6886 C CA . MET B 1 377 ? -26.453 -4.285 0.576 1 93.81 377 MET B CA 1
ATOM 6887 C C . MET B 1 377 ? -24.953 -4.539 0.802 1 93.81 377 MET B C 1
ATOM 6889 O O . MET B 1 377 ? -24.109 -3.822 0.26 1 93.81 377 MET B O 1
ATOM 6893 N N . CYS B 1 378 ? -24.656 -5.605 1.663 1 94.69 378 CYS B N 1
ATOM 6894 C CA . CYS B 1 378 ? -23.234 -5.766 1.958 1 94.69 378 CYS B CA 1
ATOM 6895 C C . CYS B 1 378 ? -22.844 -7.238 2.023 1 94.69 378 CYS B C 1
ATOM 6897 O O . CYS B 1 378 ? -21.766 -7.586 2.508 1 94.69 378 CYS B O 1
ATOM 6899 N N . SER B 1 379 ? -23.719 -8.094 1.59 1 95.94 379 SER B N 1
ATOM 6900 C CA . SER B 1 379 ? -23.422 -9.523 1.529 1 95.94 379 SER B CA 1
ATOM 6901 C C . SER B 1 379 ? -23.188 -9.977 0.092 1 95.94 379 SER B C 1
ATOM 6903 O O . SER B 1 379 ? -23.859 -9.508 -0.83 1 95.94 379 SER B O 1
ATOM 6905 N N . PRO B 1 380 ? -22.234 -10.914 -0.027 1 97.25 380 PRO B N 1
ATOM 6906 C CA . PRO B 1 380 ? -22.047 -11.43 -1.386 1 97.25 380 PRO B CA 1
ATOM 6907 C C . PRO B 1 380 ? -23.312 -12.07 -1.954 1 97.25 380 PRO B C 1
ATOM 6909 O O . PRO B 1 380 ? -24.094 -12.664 -1.21 1 97.25 380 PRO B O 1
ATOM 6912 N N . VAL B 1 381 ? -23.516 -11.93 -3.268 1 97.56 381 VAL B N 1
ATOM 6913 C CA . VAL B 1 381 ? -24.641 -12.547 -3.975 1 97.56 381 VAL B CA 1
ATOM 6914 C C . VAL B 1 381 ? -24.109 -13.398 -5.133 1 97.56 381 VAL B C 1
ATOM 6916 O O . VAL B 1 381 ? -22.984 -13.18 -5.609 1 97.56 381 VAL B O 1
ATOM 6919 N N . HIS B 1 382 ? -24.906 -14.391 -5.52 1 97.5 382 HIS B N 1
ATOM 6920 C CA . HIS B 1 382 ? -24.562 -15.133 -6.723 1 97.5 382 HIS B CA 1
ATOM 6921 C C . HIS B 1 382 ? -24.438 -14.211 -7.926 1 97.5 382 HIS B C 1
ATOM 6923 O O . HIS B 1 382 ? -25.312 -13.375 -8.164 1 97.5 382 HIS B O 1
ATOM 6929 N N . ASP B 1 383 ? -23.391 -14.266 -8.578 1 97.62 383 ASP B N 1
ATOM 6930 C CA . ASP B 1 383 ? -23.078 -13.43 -9.734 1 97.62 383 ASP B CA 1
ATOM 6931 C C . ASP B 1 383 ? -22.328 -14.227 -10.805 1 97.62 383 ASP B C 1
ATOM 6933 O O . ASP B 1 383 ? -21.125 -14.469 -10.68 1 97.62 383 ASP B O 1
ATOM 6937 N N . PRO B 1 384 ? -23 -14.625 -11.898 1 95.44 384 PRO B N 1
ATOM 6938 C CA . PRO B 1 384 ? -22.375 -15.477 -12.914 1 95.44 384 PRO B CA 1
ATOM 6939 C C . PRO B 1 384 ? -21.203 -14.812 -13.609 1 95.44 384 PRO B C 1
ATOM 6941 O O . PRO B 1 384 ? -20.391 -15.484 -14.25 1 95.44 384 PRO B O 1
ATOM 6944 N N . ASN B 1 385 ? -21.141 -13.492 -13.531 1 96.44 385 ASN B N 1
ATOM 6945 C CA . ASN B 1 385 ? -20.062 -12.773 -14.18 1 96.44 385 ASN B CA 1
ATOM 6946 C C . ASN B 1 385 ? -18.844 -12.625 -13.258 1 96.44 385 ASN B C 1
ATOM 6948 O O . ASN B 1 385 ? -17.797 -12.141 -13.68 1 96.44 385 ASN B O 1
ATOM 6952 N N . ALA B 1 386 ? -18.984 -13.039 -12.008 1 98.12 386 ALA B N 1
ATOM 6953 C CA . ALA B 1 386 ? -17.922 -12.914 -11.016 1 98.12 386 ALA B CA 1
ATOM 6954 C C . ALA B 1 386 ? -16.984 -14.117 -11.07 1 98.12 386 ALA B C 1
ATOM 6956 O O . ALA B 1 386 ? -17.344 -15.172 -11.594 1 98.12 386 ALA B O 1
ATOM 6957 N N . PRO B 1 387 ? -15.812 -13.93 -10.562 1 98.12 387 PRO B N 1
ATOM 6958 C CA . PRO B 1 387 ? -14.891 -15.07 -10.508 1 98.12 387 PRO B CA 1
ATOM 6959 C C . PRO B 1 387 ? -15.289 -16.094 -9.453 1 98.12 387 PRO B C 1
ATOM 6961 O O . PRO B 1 387 ? -16.094 -15.805 -8.57 1 98.12 387 PRO B O 1
ATOM 6964 N N . ILE B 1 388 ? -14.758 -17.297 -9.727 1 98.44 388 ILE B N 1
ATOM 6965 C CA . ILE B 1 388 ? -14.594 -18.203 -8.594 1 98.44 388 ILE B CA 1
ATOM 6966 C C . ILE B 1 388 ? -13.336 -17.828 -7.812 1 98.44 388 ILE B C 1
ATOM 6968 O O . ILE B 1 388 ? -12.281 -17.562 -8.398 1 98.44 388 ILE B O 1
ATOM 6972 N N . TYR B 1 389 ? -13.5 -17.75 -6.512 1 98.81 389 TYR B N 1
ATOM 6973 C CA . TYR B 1 389 ? -12.352 -17.484 -5.656 1 98.81 389 TYR B CA 1
ATOM 6974 C C . TYR B 1 389 ? -11.805 -18.766 -5.055 1 98.81 389 TYR B C 1
ATOM 6976 O O . TYR B 1 389 ? -12.547 -19.547 -4.441 1 98.81 389 TYR B O 1
ATOM 6984 N N . LEU B 1 390 ? -10.516 -19.016 -5.285 1 98.88 390 LEU B N 1
ATOM 6985 C CA . LEU B 1 390 ? -9.812 -20.172 -4.75 1 98.88 390 LEU B CA 1
ATOM 6986 C C . LEU B 1 390 ? -8.711 -19.75 -3.791 1 98.88 390 LEU B C 1
ATOM 6988 O O . LEU B 1 390 ? -7.82 -18.984 -4.164 1 98.88 390 LEU B O 1
ATOM 6992 N N . THR B 1 391 ? -8.82 -20.156 -2.6 1 98.75 391 THR B N 1
ATOM 6993 C CA . THR B 1 391 ? -7.742 -19.984 -1.63 1 98.75 391 THR B CA 1
ATOM 6994 C C . THR B 1 391 ? -6.938 -21.266 -1.476 1 98.75 391 THR B C 1
ATOM 6996 O O . THR B 1 391 ? -7.469 -22.281 -1.023 1 98.75 391 THR B O 1
ATOM 6999 N N . ILE B 1 392 ? -5.742 -21.203 -1.909 1 98.69 392 ILE B N 1
ATOM 7000 C CA . ILE B 1 392 ? -4.789 -22.297 -1.802 1 98.69 392 ILE B CA 1
ATOM 7001 C C . ILE B 1 392 ? -3.582 -21.859 -0.976 1 98.69 392 ILE B C 1
ATOM 7003 O O . ILE B 1 392 ? -2.498 -21.625 -1.519 1 98.69 392 ILE B O 1
ATOM 7007 N N . GLY B 1 393 ? -3.764 -21.703 0.293 1 98.44 393 GLY B N 1
ATOM 7008 C CA . GLY B 1 393 ? -2.717 -21.297 1.22 1 98.44 393 GLY B CA 1
ATOM 7009 C C . GLY B 1 393 ? -2.201 -22.438 2.072 1 98.44 393 GLY B C 1
ATOM 7010 O O . GLY B 1 393 ? -1.751 -22.234 3.199 1 98.44 393 GLY B O 1
ATOM 7011 N N . ASP B 1 394 ? -2.215 -23.609 1.544 1 97.75 394 ASP B N 1
ATOM 7012 C CA . ASP B 1 394 ? -2.061 -24.828 2.328 1 97.75 394 ASP B CA 1
ATOM 7013 C C . ASP B 1 394 ? -0.779 -25.562 1.946 1 97.75 394 ASP B C 1
ATOM 7015 O O . ASP B 1 394 ? -0.72 -26.797 2.018 1 97.75 394 ASP B O 1
ATOM 7019 N N . GLY B 1 395 ? 0.263 -24.875 1.553 1 98.06 395 GLY B N 1
ATOM 7020 C CA . GLY B 1 395 ? 1.523 -25.484 1.157 1 98.06 395 GLY B CA 1
ATOM 7021 C C . GLY B 1 395 ? 2.328 -26 2.332 1 98.06 395 GLY B C 1
ATOM 7022 O O . GLY B 1 395 ? 3.258 -26.797 2.152 1 98.06 395 GLY B O 1
ATOM 7023 N N . GLY B 1 396 ? 1.992 -25.594 3.529 1 96 396 GLY B N 1
ATOM 7024 C CA . GLY B 1 396 ? 2.697 -26.016 4.727 1 96 396 GLY B CA 1
ATOM 7025 C C . GLY B 1 396 ? 3.82 -25.078 5.125 1 96 396 GLY B C 1
ATOM 7026 O O . GLY B 1 396 ? 4.691 -24.766 4.312 1 96 396 GLY B O 1
ATOM 7027 N N . ASN B 1 397 ? 3.758 -24.625 6.348 1 92.69 397 ASN B N 1
ATOM 7028 C CA . ASN B 1 397 ? 4.766 -23.766 6.957 1 92.69 397 ASN B CA 1
ATOM 7029 C C . ASN B 1 397 ? 4.73 -23.844 8.477 1 92.69 397 ASN B C 1
ATOM 7031 O O . ASN B 1 397 ? 3.895 -24.562 9.047 1 92.69 397 ASN B O 1
ATOM 7035 N N . SER B 1 398 ? 5.562 -23.109 9.102 1 93.56 398 SER B N 1
ATOM 7036 C CA . SER B 1 398 ? 5.773 -23.266 10.539 1 93.56 398 SER B CA 1
ATOM 7037 C C . SER B 1 398 ? 4.621 -22.656 11.336 1 93.56 398 SER B C 1
ATOM 7039 O O . SER B 1 398 ? 4.504 -22.891 12.539 1 93.56 398 SER B O 1
ATOM 7041 N N . GLU B 1 399 ? 3.691 -21.922 10.68 1 93.38 399 GLU B N 1
ATOM 7042 C CA . GLU B 1 399 ? 2.539 -21.359 11.367 1 93.38 399 GLU B CA 1
ATOM 7043 C C . GLU B 1 399 ? 1.415 -22.375 11.508 1 93.38 399 GLU B C 1
ATOM 7045 O O . GLU B 1 399 ? 0.491 -22.188 12.297 1 93.38 399 GLU B O 1
ATOM 7050 N N . GLY B 1 400 ? 1.497 -23.453 10.727 1 93.12 400 GLY B N 1
ATOM 7051 C CA . GLY B 1 400 ? 0.5 -24.5 10.812 1 93.12 400 GLY B CA 1
ATOM 7052 C C . GLY B 1 400 ? -0.796 -24.156 10.102 1 93.12 400 GLY B C 1
ATOM 7053 O O . GLY B 1 400 ? -0.853 -23.203 9.336 1 93.12 400 GLY B O 1
ATOM 7054 N N . LEU B 1 401 ? -1.81 -25 10.352 1 93.38 401 LEU B N 1
ATOM 7055 C CA . LEU B 1 401 ? -3.105 -24.859 9.695 1 93.38 401 LEU B CA 1
ATOM 7056 C C . LEU B 1 401 ? -3.998 -23.891 10.461 1 93.38 401 LEU B C 1
ATOM 7058 O O . LEU B 1 401 ? -3.865 -23.734 11.68 1 93.38 401 LEU B O 1
ATOM 7062 N N . VAL B 1 402 ? -4.781 -23.172 9.758 1 93 402 VAL B N 1
ATOM 7063 C CA . VAL B 1 402 ? -5.906 -22.469 10.359 1 93 402 VAL B CA 1
ATOM 7064 C C . VAL B 1 402 ? -7.152 -23.344 10.312 1 93 402 VAL B C 1
ATOM 7066 O O . VAL B 1 402 ? -7.598 -23.75 9.242 1 93 402 VAL B O 1
ATOM 7069 N N . THR B 1 403 ? -7.785 -23.625 11.461 1 92.69 403 THR B N 1
ATOM 7070 C CA . THR B 1 403 ? -8.828 -24.641 11.492 1 92.69 403 THR B CA 1
ATOM 7071 C C . THR B 1 403 ? -10.164 -24.047 11.914 1 92.69 403 THR B C 1
ATOM 7073 O O . THR B 1 403 ? -11.219 -24.641 11.695 1 92.69 403 THR B O 1
ATOM 7076 N N . GLU B 1 404 ? -10.102 -22.906 12.648 1 94.75 404 GLU B N 1
ATOM 7077 C CA . GLU B 1 404 ? -11.344 -22.297 13.117 1 94.75 404 GLU B CA 1
ATOM 7078 C C . GLU B 1 404 ? -12.102 -21.641 11.977 1 94.75 404 GLU B C 1
ATOM 7080 O O . GLU B 1 404 ? -11.562 -20.75 11.297 1 94.75 404 GLU B O 1
ATOM 7085 N N . MET B 1 405 ? -13.375 -22.031 11.75 1 95.88 405 MET B N 1
ATOM 7086 C CA . MET B 1 405 ? -14.188 -21.547 10.633 1 95.88 405 MET B CA 1
ATOM 7087 C C . MET B 1 405 ? -15.461 -20.891 11.141 1 95.88 405 MET B C 1
ATOM 7089 O O . MET B 1 405 ? -15.969 -21.234 12.203 1 95.88 405 MET B O 1
ATOM 7093 N N . ILE B 1 406 ? -15.906 -19.953 10.383 1 94.56 406 ILE B N 1
ATOM 7094 C CA . ILE B 1 406 ? -17.188 -19.312 10.672 1 94.56 406 ILE B CA 1
ATOM 7095 C C . ILE B 1 406 ? -18.297 -20.359 10.594 1 94.56 406 ILE B C 1
ATOM 7097 O O . ILE B 1 406 ? -18.328 -21.203 9.695 1 94.56 406 ILE B O 1
ATOM 7101 N N . ASP B 1 407 ? -19.219 -20.359 11.57 1 92.75 407 ASP B N 1
ATOM 7102 C CA . ASP B 1 407 ? -20.359 -21.25 11.68 1 92.75 407 ASP B CA 1
ATOM 7103 C C . ASP B 1 407 ? -21.641 -20.469 11.992 1 92.75 407 ASP B C 1
ATOM 7105 O O . ASP B 1 407 ? -21.656 -19.641 12.914 1 92.75 407 ASP B O 1
ATOM 7109 N N . PRO B 1 408 ? -22.797 -20.641 11.266 1 93.56 408 PRO B N 1
ATOM 7110 C CA . PRO B 1 408 ? -22.922 -21.594 10.156 1 93.56 408 PRO B CA 1
ATOM 7111 C C . PRO B 1 408 ? -22.078 -21.203 8.945 1 93.56 408 PRO B C 1
ATOM 7113 O O . PRO B 1 408 ? -21.703 -20.031 8.805 1 93.56 408 PRO B O 1
ATOM 7116 N N . GLN B 1 409 ? -21.734 -22.141 8.148 1 94.38 409 GLN B N 1
ATOM 7117 C CA . GLN B 1 409 ? -20.984 -21.906 6.922 1 94.38 409 GLN B CA 1
ATOM 7118 C C . GLN B 1 409 ? -21.703 -20.922 6.004 1 94.38 409 GLN B C 1
ATOM 7120 O O . GLN B 1 409 ? -22.859 -21.156 5.641 1 94.38 409 GLN B O 1
ATOM 7125 N N . PRO B 1 410 ? -21.078 -19.859 5.668 1 95.12 410 PRO B N 1
ATOM 7126 C CA . PRO B 1 410 ? -21.688 -18.953 4.703 1 95.12 410 PRO B CA 1
ATOM 7127 C C . PRO B 1 410 ? -21.984 -19.625 3.361 1 95.12 410 PRO B C 1
ATOM 7129 O O . PRO B 1 410 ? -21.188 -20.453 2.896 1 95.12 410 PRO B O 1
ATOM 7132 N N . PHE B 1 411 ? -23 -19.172 2.637 1 92.81 411 PHE B N 1
ATOM 7133 C CA . PHE B 1 411 ? -23.469 -19.844 1.428 1 92.81 411 PHE B CA 1
ATOM 7134 C C . PHE B 1 411 ? -22.438 -19.734 0.315 1 92.81 411 PHE B C 1
ATOM 7136 O O . PHE B 1 411 ? -22.359 -20.594 -0.562 1 92.81 411 PHE B O 1
ATOM 7143 N N . TYR B 1 412 ? -21.672 -18.672 0.363 1 95.88 412 TYR B N 1
ATOM 7144 C CA . TYR B 1 412 ? -20.75 -18.406 -0.744 1 95.88 412 TYR B CA 1
ATOM 7145 C C . TYR B 1 412 ? -19.562 -19.359 -0.698 1 95.88 412 TYR B C 1
ATOM 7147 O O . TYR B 1 412 ? -18.828 -19.5 -1.68 1 95.88 412 TYR B O 1
ATOM 7155 N N . SER B 1 413 ? -19.266 -19.938 0.447 1 97.38 413 SER B N 1
ATOM 7156 C CA . SER B 1 413 ? -18.219 -20.938 0.57 1 97.38 413 SER B CA 1
ATOM 7157 C C . SER B 1 413 ? -18.688 -22.297 0.072 1 97.38 413 SER B C 1
ATOM 7159 O O . SER B 1 413 ? -19.359 -23.031 0.801 1 97.38 413 SER B O 1
ATOM 7161 N N . ALA B 1 414 ? -18.312 -22.656 -1.116 1 97.94 414 ALA B N 1
ATOM 7162 C CA . ALA B 1 414 ? -18.766 -23.906 -1.736 1 97.94 414 ALA B CA 1
ATOM 7163 C C . ALA B 1 414 ? -18.062 -25.109 -1.111 1 97.94 414 ALA B C 1
ATOM 7165 O O . ALA B 1 414 ? -18.688 -26.172 -0.955 1 97.94 414 ALA B O 1
ATOM 7166 N N . TYR B 1 415 ? -16.812 -25 -0.857 1 97.88 415 TYR B N 1
ATOM 7167 C CA . TYR B 1 415 ? -16.016 -26.062 -0.257 1 97.88 415 TYR B CA 1
ATOM 7168 C C . TYR B 1 415 ? -14.883 -25.484 0.587 1 97.88 415 TYR B C 1
ATOM 7170 O O . TYR B 1 415 ? -14.227 -24.516 0.185 1 97.88 415 TYR B O 1
ATOM 7178 N N . ARG B 1 416 ? -14.672 -26 1.792 1 97.62 416 ARG B N 1
ATOM 7179 C CA . ARG B 1 416 ? -13.555 -25.562 2.631 1 97.62 416 ARG B CA 1
ATOM 7180 C C . ARG B 1 416 ? -13.008 -26.719 3.459 1 97.62 416 ARG B C 1
ATOM 7182 O O . ARG B 1 416 ? -13.766 -27.594 3.893 1 97.62 416 ARG B O 1
ATOM 7189 N N . GLU B 1 417 ? -11.672 -26.75 3.559 1 96.56 417 GLU B N 1
ATOM 7190 C CA . GLU B 1 417 ? -10.977 -27.797 4.301 1 96.56 417 GLU B CA 1
ATOM 7191 C C . GLU B 1 417 ? -9.633 -27.312 4.82 1 96.56 417 GLU B C 1
ATOM 7193 O O . GLU B 1 417 ? -8.812 -26.812 4.055 1 96.56 417 GLU B O 1
ATOM 7198 N N . PRO B 1 418 ? -9.406 -27.469 6.109 1 95.25 418 PRO B N 1
ATOM 7199 C CA . PRO B 1 418 ? -8.117 -27.094 6.684 1 95.25 418 PRO B CA 1
ATOM 7200 C C . PRO B 1 418 ? -7.098 -28.234 6.629 1 95.25 418 PRO B C 1
ATOM 7202 O O . PRO B 1 418 ? -6.734 -28.797 7.664 1 95.25 418 PRO B O 1
ATOM 7205 N N . SER B 1 419 ? -6.598 -28.547 5.453 1 95.56 419 SER B N 1
ATOM 7206 C CA . SER B 1 419 ? -5.547 -29.531 5.211 1 95.56 419 SER B CA 1
ATOM 7207 C C . SER B 1 419 ? -4.484 -28.984 4.258 1 95.56 419 SER B C 1
ATOM 7209 O O . SER B 1 419 ? -4.742 -28.047 3.504 1 95.56 419 SER B O 1
ATOM 7211 N N . PHE B 1 420 ? -3.344 -29.594 4.402 1 96.75 420 PHE B N 1
ATOM 7212 C CA . PHE B 1 420 ? -2.285 -29.234 3.463 1 96.75 420 PHE B CA 1
ATOM 7213 C C . PHE B 1 420 ? -2.504 -29.906 2.115 1 96.75 420 PHE B C 1
ATOM 7215 O O . PHE B 1 420 ? -3.045 -31.016 2.049 1 96.75 420 PHE B O 1
ATOM 7222 N N . GLY B 1 421 ? -2.092 -29.25 1.107 1 98.06 421 GLY B N 1
ATOM 7223 C CA . GLY B 1 421 ? -2.27 -29.766 -0.24 1 98.06 421 GLY B CA 1
ATOM 7224 C C . GLY B 1 421 ? -1.858 -28.781 -1.316 1 98.06 421 GLY B C 1
ATOM 7225 O O . GLY B 1 421 ? -1.013 -27.922 -1.082 1 98.06 421 GLY B O 1
ATOM 7226 N N . HIS B 1 422 ? -2.312 -29.016 -2.57 1 98.81 422 HIS B N 1
ATOM 7227 C CA . HIS B 1 422 ? -2.051 -28.203 -3.752 1 98.81 422 HIS B CA 1
ATOM 7228 C C . HIS B 1 422 ? -3.193 -28.312 -4.758 1 98.81 422 HIS B C 1
ATOM 7230 O O . HIS B 1 422 ? -4.078 -29.156 -4.609 1 98.81 422 HIS B O 1
ATOM 7236 N N . GLY B 1 423 ? -3.248 -27.359 -5.652 1 98.81 423 GLY B N 1
ATOM 7237 C CA . GLY B 1 423 ? -4.266 -27.391 -6.691 1 98.81 423 GLY B CA 1
ATOM 7238 C C . GLY B 1 423 ? -3.697 -27.625 -8.078 1 98.81 423 GLY B C 1
ATOM 7239 O O . GLY B 1 423 ? -2.486 -27.531 -8.281 1 98.81 423 GLY B O 1
ATOM 7240 N N . ILE B 1 424 ? -4.559 -28.078 -8.984 1 98.81 424 ILE B N 1
ATOM 7241 C CA . ILE B 1 424 ? -4.273 -28.203 -10.414 1 98.81 424 ILE B CA 1
ATOM 7242 C C . ILE B 1 424 ? -5.398 -27.562 -11.227 1 98.81 424 ILE B C 1
ATOM 7244 O O . ILE B 1 424 ? -6.578 -27.797 -10.961 1 98.81 424 ILE B O 1
ATOM 7248 N N . LEU B 1 425 ? -5.086 -26.672 -12.062 1 98.88 425 LEU B N 1
ATOM 7249 C CA . LEU B 1 425 ? -6.023 -26.062 -13 1 98.88 425 LEU B CA 1
ATOM 7250 C C . LEU B 1 425 ? -5.68 -26.438 -14.438 1 98.88 425 LEU B C 1
ATOM 7252 O O . LEU B 1 425 ? -4.688 -25.953 -14.984 1 98.88 425 LEU B O 1
ATOM 7256 N N . ASP B 1 426 ? -6.504 -27.25 -15.016 1 98.69 426 ASP B N 1
ATOM 7257 C CA . ASP B 1 426 ? -6.297 -27.812 -16.344 1 98.69 426 ASP B CA 1
ATOM 7258 C C . ASP B 1 426 ? -7.23 -27.156 -17.359 1 98.69 426 ASP B C 1
ATOM 7260 O O . ASP B 1 426 ? -8.383 -27.578 -17.5 1 98.69 426 ASP B O 1
ATOM 7264 N N . ILE B 1 427 ? -6.68 -26.219 -18.094 1 98.69 427 ILE B N 1
ATOM 7265 C CA . ILE B 1 427 ? -7.445 -25.578 -19.172 1 98.69 427 ILE B CA 1
ATOM 7266 C C . ILE B 1 427 ? -7.523 -26.531 -20.359 1 98.69 427 ILE B C 1
ATOM 7268 O O . ILE B 1 427 ? -6.496 -26.906 -20.938 1 98.69 427 ILE B O 1
ATOM 7272 N N . LYS B 1 428 ? -8.758 -26.828 -20.734 1 98.12 428 LYS B N 1
ATOM 7273 C CA . LYS B 1 428 ? -8.938 -27.797 -21.812 1 98.12 428 LYS B CA 1
ATOM 7274 C C . LYS B 1 428 ? -9.086 -27.109 -23.156 1 98.12 428 LYS B C 1
ATOM 7276 O O . LYS B 1 428 ? -8.508 -27.547 -24.156 1 98.12 428 LYS B O 1
ATOM 7281 N N . ASN B 1 429 ? -9.875 -26.156 -23.203 1 97.31 429 ASN B N 1
ATOM 7282 C CA . ASN B 1 429 ? -10.172 -25.359 -24.391 1 97.31 429 ASN B CA 1
ATOM 7283 C C . ASN B 1 429 ? -10.766 -24 -24.016 1 97.31 429 ASN B C 1
ATOM 7285 O O . ASN B 1 429 ? -10.664 -23.562 -22.875 1 97.31 429 ASN B O 1
ATOM 7289 N N . ARG B 1 430 ? -11.352 -23.328 -24.969 1 97.25 430 ARG B N 1
ATOM 7290 C CA . ARG B 1 430 ? -11.773 -21.953 -24.75 1 97.25 430 ARG B CA 1
ATOM 7291 C C . ARG B 1 430 ? -12.977 -21.875 -23.812 1 97.25 430 ARG B C 1
ATOM 7293 O O . ARG B 1 430 ? -13.219 -20.844 -23.188 1 97.25 430 ARG B O 1
ATOM 7300 N N . THR B 1 431 ? -13.664 -22.984 -23.547 1 96.56 431 THR B N 1
ATOM 7301 C CA . THR B 1 431 ? -14.906 -22.906 -22.781 1 96.56 431 THR B CA 1
ATOM 7302 C C . THR B 1 431 ? -14.789 -23.688 -21.469 1 96.56 431 THR B C 1
ATOM 7304 O O . THR B 1 431 ? -15.5 -23.391 -20.5 1 96.56 431 THR B O 1
ATOM 7307 N N . HIS B 1 432 ? -13.906 -24.734 -21.453 1 97.19 432 HIS B N 1
ATOM 7308 C CA . HIS B 1 432 ? -13.906 -25.641 -20.312 1 97.19 432 HIS B CA 1
ATOM 7309 C C . HIS B 1 432 ? -12.523 -25.703 -19.672 1 97.19 432 HIS B C 1
ATOM 7311 O O . HIS B 1 432 ? -11.508 -25.75 -20.359 1 97.19 432 HIS B O 1
ATOM 7317 N N . ALA B 1 433 ? -12.508 -25.703 -18.344 1 98.25 433 ALA B N 1
ATOM 7318 C CA . ALA B 1 433 ? -11.344 -26 -17.5 1 98.25 433 ALA B CA 1
ATOM 7319 C C . ALA B 1 433 ? -11.711 -26.891 -16.328 1 98.25 433 ALA B C 1
ATOM 7321 O O . ALA B 1 433 ? -12.844 -26.859 -15.844 1 98.25 433 ALA B O 1
ATOM 7322 N N . HIS B 1 434 ? -10.805 -27.75 -15.969 1 98.44 434 HIS B N 1
ATOM 7323 C CA . HIS B 1 434 ? -11 -28.609 -14.812 1 98.44 434 HIS B CA 1
ATOM 7324 C C . HIS B 1 434 ? -10.078 -28.219 -13.664 1 98.44 434 HIS B C 1
ATOM 7326 O O . HIS B 1 434 ? -8.859 -28.188 -13.828 1 98.44 434 HIS B O 1
ATOM 7332 N N . PHE B 1 435 ? -10.742 -27.891 -12.586 1 98.62 435 PHE B N 1
ATOM 7333 C CA . PHE B 1 435 ? -10 -27.625 -11.359 1 98.62 435 PHE B CA 1
ATOM 7334 C C . PHE B 1 435 ? -10.078 -28.812 -10.406 1 98.62 435 PHE B C 1
ATOM 7336 O O . PHE B 1 435 ? -11.133 -29.438 -10.266 1 98.62 435 PHE B O 1
ATOM 7343 N N . SER B 1 436 ? -8.883 -29.062 -9.727 1 98.56 436 SER B N 1
ATOM 7344 C CA . SER B 1 436 ? -8.867 -30.062 -8.672 1 98.56 436 SER B CA 1
ATOM 7345 C C . SER B 1 436 ? -7.93 -29.656 -7.539 1 98.56 436 SER B C 1
ATOM 7347 O O . SER B 1 436 ? -6.879 -29.062 -7.781 1 98.56 436 SER B O 1
ATOM 7349 N N . TRP B 1 437 ? -8.383 -29.938 -6.363 1 98.56 437 TRP B N 1
ATOM 7350 C CA . TRP B 1 437 ? -7.562 -29.781 -5.164 1 98.56 437 TRP B CA 1
ATOM 7351 C C . TRP B 1 437 ? -7.176 -31.141 -4.594 1 98.56 437 TRP B C 1
ATOM 7353 O O . TRP B 1 437 ? -8.008 -32.062 -4.527 1 98.56 437 TRP B O 1
ATOM 7363 N N . HIS B 1 438 ? -5.902 -31.266 -4.195 1 98.44 438 HIS B N 1
ATOM 7364 C CA . HIS B 1 438 ? -5.34 -32.531 -3.771 1 98.44 438 HIS B CA 1
ATOM 7365 C C . HIS B 1 438 ? -4.789 -32.438 -2.352 1 98.44 438 HIS B C 1
ATOM 7367 O O . HIS B 1 438 ? -3.83 -31.719 -2.098 1 98.44 438 HIS B O 1
ATOM 7373 N N . ARG B 1 439 ? -5.355 -33.219 -1.481 1 96.69 439 ARG B N 1
ATOM 7374 C CA . ARG B 1 439 ? -4.949 -33.312 -0.083 1 96.69 439 ARG B CA 1
ATOM 7375 C C . ARG B 1 439 ? -3.713 -34.188 0.075 1 96.69 439 ARG B C 1
ATOM 7377 O O . ARG B 1 439 ? -3.658 -35.281 -0.473 1 96.69 439 ARG B O 1
ATOM 7384 N N . ASN B 1 440 ? -2.805 -33.75 0.875 1 95.69 440 ASN B N 1
ATOM 7385 C CA . ASN B 1 440 ? -1.528 -34.438 1.006 1 95.69 440 ASN B CA 1
ATOM 7386 C C . ASN B 1 440 ? -1.714 -35.844 1.524 1 95.69 440 ASN B C 1
ATOM 7388 O O . ASN B 1 440 ? -0.927 -36.75 1.2 1 95.69 440 ASN B O 1
ATOM 7392 N N . GLN B 1 441 ? -2.693 -36.062 2.373 1 93.38 441 GLN B N 1
ATOM 7393 C CA . GLN B 1 441 ? -2.893 -37.344 3.049 1 93.38 441 GLN B CA 1
ATOM 7394 C C . GLN B 1 441 ? -3.459 -38.375 2.092 1 93.38 441 GLN B C 1
ATOM 7396 O O . GLN B 1 441 ? -3.475 -39.562 2.406 1 93.38 441 GLN B O 1
ATOM 7401 N N . ASP B 1 442 ? -3.916 -37.969 0.975 1 94.38 442 ASP B N 1
ATOM 7402 C CA . ASP B 1 442 ? -4.496 -38.875 -0.006 1 94.38 442 ASP B CA 1
ATOM 7403 C C . ASP B 1 442 ? -3.455 -39.312 -1.037 1 94.38 442 ASP B C 1
ATOM 7405 O O . ASP B 1 442 ? -2.326 -38.812 -1.029 1 94.38 442 ASP B O 1
ATOM 7409 N N . GLY B 1 443 ? -3.887 -40.281 -1.874 1 94.31 443 GLY B N 1
ATOM 7410 C CA . GLY B 1 443 ? -3.049 -40.625 -3.012 1 94.31 443 GLY B CA 1
ATOM 7411 C C . GLY B 1 443 ? -2.797 -39.469 -3.941 1 94.31 443 GLY B C 1
ATOM 7412 O O . GLY B 1 443 ? -3.604 -38.531 -4.008 1 94.31 443 GLY B O 1
ATOM 7413 N N . TYR B 1 444 ? -1.803 -39.531 -4.664 1 94.19 444 TYR B N 1
ATOM 7414 C CA . TYR B 1 444 ? -1.325 -38.406 -5.449 1 94.19 444 TYR B CA 1
ATOM 7415 C C . TYR B 1 444 ? -2.373 -37.969 -6.469 1 94.19 444 TYR B C 1
ATOM 7417 O O . TYR B 1 444 ? -2.473 -36.781 -6.793 1 94.19 444 TYR B O 1
ATOM 7425 N N . ALA B 1 445 ? -3.137 -38.875 -6.965 1 93.38 445 ALA B N 1
ATOM 7426 C CA . ALA B 1 445 ? -4.074 -38.594 -8.039 1 93.38 445 ALA B CA 1
ATOM 7427 C C . ALA B 1 445 ? -5.461 -38.281 -7.488 1 93.38 445 ALA B C 1
ATOM 7429 O O . ALA B 1 445 ? -6.355 -37.875 -8.234 1 93.38 445 ALA B O 1
ATOM 7430 N N . VAL B 1 446 ? -5.641 -38.438 -6.18 1 95.75 446 VAL B N 1
ATOM 7431 C CA . VAL B 1 446 ? -6.965 -38.281 -5.582 1 95.75 446 VAL B CA 1
ATOM 7432 C C . VAL B 1 446 ? -7.359 -36.812 -5.531 1 95.75 446 VAL B C 1
ATOM 7434 O O . VAL B 1 446 ? -6.578 -35.969 -5.078 1 95.75 446 VAL B O 1
ATOM 7437 N N . GLU B 1 447 ? -8.516 -36.562 -6.074 1 97.25 447 GLU B N 1
ATOM 7438 C CA . GLU B 1 447 ? -9.094 -35.219 -6.027 1 97.25 447 GLU B CA 1
ATOM 7439 C C . GLU B 1 447 ? -10.031 -35.062 -4.828 1 97.25 447 GLU B C 1
ATOM 7441 O O . GLU B 1 447 ? -11.164 -35.562 -4.848 1 97.25 447 GLU B O 1
ATOM 7446 N N . ALA B 1 448 ? -9.531 -34.344 -3.848 1 96.94 448 ALA B N 1
ATOM 7447 C CA . ALA B 1 448 ? -10.367 -34.125 -2.666 1 96.94 448 ALA B CA 1
ATOM 7448 C C . ALA B 1 448 ? -11.523 -33.156 -2.979 1 96.94 448 ALA B C 1
ATOM 7450 O O . ALA B 1 448 ? -12.602 -33.281 -2.387 1 96.94 448 ALA B O 1
ATOM 7451 N N . ASP B 1 449 ? -11.32 -32.156 -3.797 1 97.5 449 ASP B N 1
ATOM 7452 C CA . ASP B 1 449 ? -12.32 -31.281 -4.391 1 97.5 449 ASP B CA 1
ATOM 7453 C C . ASP B 1 449 ? -12.047 -31.062 -5.875 1 97.5 449 ASP B C 1
ATOM 7455 O O . ASP B 1 449 ? -10.891 -31.094 -6.309 1 97.5 449 ASP B O 1
ATOM 7459 N N . SER B 1 450 ? -13.109 -30.938 -6.625 1 97.44 450 SER B N 1
ATOM 7460 C CA . SER B 1 450 ? -12.938 -30.656 -8.047 1 97.44 450 SER B CA 1
ATOM 7461 C C . SER B 1 450 ? -14.141 -29.922 -8.617 1 97.44 450 SER B C 1
ATOM 7463 O O . SER B 1 450 ? -15.219 -29.938 -8.031 1 97.44 450 SER B O 1
ATOM 7465 N N . LEU B 1 451 ? -13.898 -29.203 -9.656 1 97.38 451 LEU B N 1
ATOM 7466 C CA . LEU B 1 451 ? -14.93 -28.406 -10.312 1 97.38 451 LEU B CA 1
ATOM 7467 C C . LEU B 1 451 ? -14.609 -28.219 -11.789 1 97.38 451 LEU B C 1
ATOM 7469 O O . LEU B 1 451 ? -13.469 -27.906 -12.148 1 97.38 451 LEU B O 1
ATOM 7473 N N . TRP B 1 452 ? -15.578 -28.516 -12.656 1 97.25 452 TRP B N 1
ATOM 7474 C CA . TRP B 1 452 ? -15.484 -28.062 -14.039 1 97.25 452 TRP B CA 1
ATOM 7475 C C . TRP B 1 452 ? -15.898 -26.609 -14.172 1 97.25 452 TRP B C 1
ATOM 7477 O O . TRP B 1 452 ? -17.016 -26.234 -13.805 1 97.25 452 TRP B O 1
ATOM 7487 N N . LEU B 1 453 ? -14.992 -25.828 -14.648 1 96.94 453 LEU B N 1
ATOM 7488 C CA . LEU B 1 453 ? -15.25 -24.422 -14.859 1 96.94 453 LEU B CA 1
ATOM 7489 C C . LEU B 1 453 ? -15.664 -24.141 -16.297 1 96.94 453 LEU B C 1
ATOM 7491 O O . LEU B 1 453 ? -15.125 -24.766 -17.234 1 96.94 453 LEU B O 1
ATOM 7495 N N . HIS B 1 454 ? -16.594 -23.203 -16.391 1 95.44 454 HIS B N 1
ATOM 7496 C CA . HIS B 1 454 ? -17 -22.688 -17.703 1 95.44 454 HIS B CA 1
ATOM 7497 C C . HIS B 1 454 ? -16.594 -21.234 -17.859 1 95.44 454 HIS B C 1
ATOM 7499 O O . HIS B 1 454 ? -16.875 -20.406 -16.984 1 95.44 454 HIS B O 1
ATOM 7505 N N . ASN B 1 455 ? -15.945 -21.016 -18.984 1 95.12 455 ASN B N 1
ATOM 7506 C CA . ASN B 1 455 ? -15.516 -19.641 -19.25 1 95.12 455 ASN B CA 1
ATOM 7507 C C . ASN B 1 455 ? -16.703 -18.688 -19.344 1 95.12 455 ASN B C 1
ATOM 7509 O O . ASN B 1 455 ? -17.734 -19.031 -19.938 1 95.12 455 ASN B O 1
ATOM 7513 N N . ARG B 1 456 ? -16.578 -17.516 -18.844 1 87.75 456 ARG B N 1
ATOM 7514 C CA . ARG B 1 456 ? -17.734 -16.625 -18.719 1 87.75 456 ARG B CA 1
ATOM 7515 C C . ARG B 1 456 ? -17.812 -15.672 -19.922 1 87.75 456 ARG B C 1
ATOM 7517 O O . ARG B 1 456 ? -18.875 -15.125 -20.219 1 87.75 456 ARG B O 1
ATOM 7524 N N . TRP B 1 457 ? -16.734 -15.453 -20.5 1 85.12 457 TRP B N 1
ATOM 7525 C CA . TRP B 1 457 ? -16.734 -14.562 -21.656 1 85.12 457 TRP B CA 1
ATOM 7526 C C . TRP B 1 457 ? -17.359 -15.242 -22.859 1 85.12 457 TRP B C 1
ATOM 7528 O O . TRP B 1 457 ? -18.219 -14.656 -23.531 1 85.12 457 TRP B O 1
ATOM 7538 N N . THR B 1 458 ? -17.031 -16.453 -23.125 1 73.81 458 THR B N 1
ATOM 7539 C CA . THR B 1 458 ? -17.531 -17.172 -24.281 1 73.81 458 THR B CA 1
ATOM 7540 C C . THR B 1 458 ? -18.969 -17.609 -24.078 1 73.81 458 THR B C 1
ATOM 7542 O O . THR B 1 458 ? -19.734 -17.75 -25.047 1 73.81 458 THR B O 1
ATOM 7545 N N . LYS B 1 459 ? -19.234 -17.922 -22.844 1 66.5 459 LYS B N 1
ATOM 7546 C CA . LYS B 1 459 ? -20.609 -18.297 -22.562 1 66.5 459 LYS B CA 1
ATOM 7547 C C . LYS B 1 459 ? -21.578 -17.172 -22.953 1 66.5 459 LYS B C 1
ATOM 7549 O O . LYS B 1 459 ? -22.703 -17.438 -23.391 1 66.5 459 LYS B O 1
ATOM 7554 N N . THR B 1 460 ? -21.125 -16.062 -22.703 1 55.28 460 THR B N 1
ATOM 7555 C CA . THR B 1 460 ? -22 -14.93 -22.984 1 55.28 460 THR B CA 1
ATOM 7556 C C . THR B 1 460 ? -22.078 -14.688 -24.5 1 55.28 460 THR B C 1
ATOM 7558 O O . THR B 1 460 ? -23.094 -14.188 -25 1 55.28 460 THR B O 1
ATOM 7561 N N . VAL B 1 461 ? -21.031 -15.125 -25.25 1 50.97 461 VAL B N 1
ATOM 7562 C CA . VAL B 1 461 ? -21.031 -14.859 -26.688 1 50.97 461 VAL B CA 1
ATOM 7563 C C . VAL B 1 461 ? -21.641 -16.047 -27.438 1 50.97 461 VAL B C 1
ATOM 7565 O O . VAL B 1 461 ? -22.172 -15.883 -28.531 1 50.97 461 VAL B O 1
ATOM 7568 N N . LEU B 1 462 ? -21.438 -17.266 -26.969 1 48.28 462 LEU B N 1
ATOM 7569 C CA . LEU B 1 462 ? -21.984 -18.391 -27.734 1 48.28 462 LEU B CA 1
ATOM 7570 C C . LEU B 1 462 ? -23.453 -18.641 -27.359 1 48.28 462 LEU B C 1
ATOM 7572 O O . LEU B 1 462 ? -23.812 -18.594 -26.188 1 48.28 462 LEU B O 1
ATOM 7576 N N . PRO B 1 463 ? -24.359 -18.516 -28.297 1 43.59 463 PRO B N 1
ATOM 7577 C CA . PRO B 1 463 ? -25.781 -18.797 -28.094 1 43.59 463 PRO B CA 1
ATOM 7578 C C . PRO B 1 463 ? -26.031 -20.141 -27.422 1 43.59 463 PRO B C 1
ATOM 7580 O O . PRO B 1 463 ? -25.234 -21.062 -27.578 1 43.59 463 PRO B O 1
ATOM 7583 N N . GLU B 1 464 ? -26.688 -20.281 -26.312 1 41 464 GLU B N 1
ATOM 7584 C CA . GLU B 1 464 ? -27.188 -21.5 -25.688 1 41 464 GLU B CA 1
ATOM 7585 C C . GLU B 1 464 ? -27.609 -22.531 -26.734 1 41 464 GLU B C 1
ATOM 7587 O O . GLU B 1 464 ? -28.469 -22.25 -27.578 1 41 464 GLU B O 1
ATOM 7592 N N . SER B 1 465 ? -26.891 -23.359 -27.297 1 34.5 465 SER B N 1
ATOM 7593 C CA . SER B 1 465 ? -27.484 -24.453 -28.047 1 34.5 465 SER B CA 1
ATOM 7594 C C . SER B 1 465 ? -28.656 -25.078 -27.281 1 34.5 465 SER B C 1
ATOM 7596 O O . SER B 1 465 ? -28.672 -25.078 -26.047 1 34.5 465 SER B O 1
ATOM 7598 N N . SER B 1 466 ? -29.859 -25.328 -27.938 1 34.72 466 SER B N 1
ATOM 7599 C CA . SER B 1 466 ? -31.094 -26 -27.609 1 34.72 466 SER B CA 1
ATOM 7600 C C . SER B 1 466 ? -30.828 -27.297 -26.844 1 34.72 466 SER B C 1
ATOM 7602 O O . SER B 1 466 ? -30.016 -28.109 -27.266 1 34.72 466 SER B O 1
ATOM 7604 N N . GLU B 1 467 ? -31 -27.375 -25.562 1 34.25 467 GLU B N 1
ATOM 7605 C CA . GLU B 1 467 ? -31.125 -28.609 -24.797 1 34.25 467 GLU B CA 1
ATOM 7606 C C . GLU B 1 467 ? -31.891 -29.672 -25.594 1 34.25 467 GLU B C 1
ATOM 7608 O O . GLU B 1 467 ? -33.031 -29.438 -26.016 1 34.25 467 GLU B O 1
ATOM 7613 N N . VAL B 1 468 ? -31.234 -30.547 -26.359 1 31.55 468 VAL B N 1
ATOM 7614 C CA . VAL B 1 468 ? -31.797 -31.797 -26.875 1 31.55 468 VAL B CA 1
ATOM 7615 C C . VAL B 1 468 ? -32.688 -32.438 -25.812 1 31.55 468 VAL B C 1
ATOM 7617 O O . VAL B 1 468 ? -32.25 -32.688 -24.688 1 31.55 468 VAL B O 1
ATOM 7620 N N . SER B 1 469 ? -34.094 -32.375 -25.953 1 31.66 469 SER B N 1
ATOM 7621 C CA . SER B 1 469 ? -35.188 -33.094 -25.328 1 31.66 469 SER B CA 1
ATOM 7622 C C . SER B 1 469 ? -34.938 -34.594 -25.312 1 31.66 469 SER B C 1
ATOM 7624 O O . SER B 1 469 ? -34.719 -35.188 -26.375 1 31.66 469 SER B O 1
ATOM 7626 N N . HIS B 1 470 ? -34.312 -35.156 -24.375 1 26.77 470 HIS B N 1
ATOM 7627 C CA . HIS B 1 470 ? -34.281 -36.625 -24.172 1 26.77 470 HIS B CA 1
ATOM 7628 C C . HIS B 1 470 ? -35.688 -37.219 -24.312 1 26.77 470 HIS B C 1
ATOM 7630 O O . HIS B 1 470 ? -36.625 -36.719 -23.688 1 26.77 470 HIS B O 1
ATOM 7636 N N . LEU B 1 471 ? -36 -37.75 -25.547 1 28 471 LEU B N 1
ATOM 7637 C CA . LEU B 1 471 ? -37.062 -38.688 -25.875 1 28 471 LEU B CA 1
ATOM 7638 C C . LEU B 1 471 ? -37.156 -39.781 -24.828 1 28 471 LEU B C 1
ATOM 7640 O O . LEU B 1 471 ? -36.188 -40.5 -24.562 1 28 471 LEU B O 1
ATOM 7644 N N . SER B 1 472 ? -38 -39.562 -23.797 1 23.55 472 SER B N 1
ATOM 7645 C CA . SER B 1 472 ? -38.531 -40.625 -22.984 1 23.55 472 SER B CA 1
ATOM 7646 C C . SER B 1 472 ? -39.156 -41.719 -23.844 1 23.55 472 SER B C 1
ATOM 7648 O O . SER B 1 472 ? -40.031 -41.438 -24.656 1 23.55 472 SER B O 1
ATOM 7650 N N . SER B 1 473 ? -38.438 -42.625 -24.297 1 20.73 473 SER B N 1
ATOM 7651 C CA . SER B 1 473 ? -39 -43.938 -24.688 1 20.73 473 SER B CA 1
ATOM 7652 C C . SER B 1 47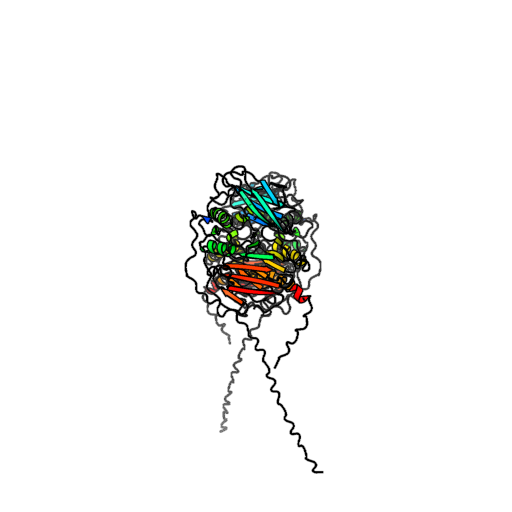3 ? -39.938 -44.438 -23.625 1 20.73 473 SER B C 1
ATOM 7654 O O . SER B 1 473 ? -39.594 -44.531 -22.453 1 20.73 473 SER B O 1
ATOM 7656 N N . ALA B 1 474 ? -41.156 -44.5 -24.062 1 18.08 474 ALA B N 1
ATOM 7657 C CA . ALA B 1 474 ? -42.188 -45.469 -23.734 1 18.08 474 ALA B CA 1
ATOM 7658 C C . ALA B 1 474 ? -41.781 -46.875 -24.25 1 18.08 474 ALA B C 1
ATOM 7660 O O . ALA B 1 474 ? -41.281 -47 -25.359 1 18.08 474 ALA B O 1
#

Organism: Momordica charantia (NCBI:txid3673)

Nearest PDB structures (foldseek):
  1xzw-assembly1_A  TM=9.902E-01  e=7.701E-74  Ipomoea batatas
  6hwr-assembly1_D  TM=9.921E-01  e=8.895E-72  Phaseolus vulgaris
  8brn-assembly1_C  TM=9.889E-01  e=2.958E-71  Phaseolus vulgaris
  1kbp-assembly1_B  TM=9.922E-01  e=2.602E-70  Phaseolus vulgaris
  6giz-assembly1_A  TM=8.885E-01  e=1.167E-45  Triticum aestivum

Secondary structure (DSSP, 8-state):
-----------------------------EE-----------BPPTTSGGGPPPSSTT--EEEEEEE-SSSS--EEEEEEESSS----EEEEEETT--PPEEEE-EEE--EETTEE--EEEEEEE-SPPTT-EEEEEES-GGG-EEEEEEPPPPP-TT--EEEEEE-SB-SBHHHHHHHHHHHH-TT--SEEEE-S-BS-GGGSGGG-THHHHHHHHHHHHHHTTS-EE----GGGT--BGGGTB--TTHHHHHH----GGGSTT--SSSEEEEETTEEEEE--TTS--STTSHHHHHHHHHGGG--TTT--EEEEE-SS-S---BGGGTTTTHHHHHHHHHHHHHTT--EEEE--SSSEEEEEEEE-TT--SSSS--S-EE-TTSPEEEEE--S--TT-----B-SSPPTTEEEEE---EEEEEEE-SSSEEEEEEEETTS-TT--SEEEEEE-HHHHHHS------------/-----------------------------EE-----------BPPTTSGGGPPPSSTT--EEEEEEE-SSSS--EEEEEEESSS----EEEEEETT--PPEEEE-EEE--EETTEE--EEEEEEE-SPPTT-EEEEEES-GGG-EEEEEEPPPPP-TT--EEEEEE-SB-SBHHHHHHHHHHHH-TT--SEEEE-S-BS-GGGSGGG-THHHHHHHHHHHHHHTTSPEEP---GGGT--BGGGTB--TTHHHHHH----GGGSTT--SSSEEEEETTEEEEE--TTS--STTSHHHHHHHHHGGG--TTT--EEEEE-SS-S---BGGGTTTTHHHHHHHHHHHHHTT--EEEE--SSSEEEEEEEE-TT--SSSS--S-EE-TTSPEEEEE--S--TT-----B-SSPPTTEEEEE---EEEEEEE-SSSEEEEEEEETTS-TT--SEEEEEE-HHHHHHS------------

Solvent-accessible surface area (backbone atoms only — not comparable to full-atom values): 49173 Å² total; per-residue (Å²): 132,83,77,74,79,75,77,76,74,78,76,77,76,76,76,75,72,75,73,73,69,75,66,74,73,71,70,68,37,43,70,60,82,78,83,75,79,85,71,76,41,47,62,53,61,83,82,37,76,62,38,51,73,59,77,62,90,58,26,63,33,44,34,32,32,21,55,40,31,35,73,33,35,20,38,30,42,28,31,28,14,63,79,53,65,78,69,52,46,39,38,34,28,43,74,92,46,89,61,73,44,77,45,70,36,51,75,49,68,52,76,53,85,95,40,69,58,35,29,34,33,45,27,70,48,67,85,48,63,55,57,34,49,31,38,36,36,37,53,60,80,93,37,49,46,79,46,38,38,61,36,43,47,65,71,26,31,60,36,52,50,37,30,22,34,44,6,26,39,32,54,13,58,55,13,52,45,24,54,49,39,46,72,60,18,90,74,52,36,67,30,29,50,33,20,14,31,53,36,49,21,60,80,38,80,90,38,36,61,64,31,47,55,38,34,35,31,45,47,23,87,47,27,40,43,30,33,41,46,83,34,48,30,72,44,35,30,64,59,42,49,91,69,69,36,70,55,66,28,50,67,45,68,69,68,57,79,57,30,22,81,53,45,86,55,40,36,88,52,27,35,53,37,36,53,18,17,29,36,36,38,36,34,42,63,77,44,37,55,48,90,80,28,64,54,30,52,31,48,68,60,46,62,78,65,62,52,53,77,43,26,37,40,35,38,38,38,27,7,60,35,56,71,56,60,36,56,92,55,46,67,65,15,42,37,57,35,77,67,47,46,55,55,36,34,73,68,30,28,46,35,37,40,13,6,75,50,27,16,36,36,33,36,43,39,38,42,53,68,80,44,49,57,80,75,58,41,40,46,67,40,84,27,84,47,22,26,32,43,38,30,41,8,14,14,22,26,65,85,39,68,52,74,59,57,51,80,79,71,55,68,55,43,40,34,36,38,63,48,45,22,41,36,34,42,36,36,56,37,49,50,39,29,42,37,33,32,30,41,53,91,49,58,56,78,43,63,75,42,70,46,80,44,68,37,49,58,52,56,72,67,48,73,80,74,80,79,78,77,78,77,76,76,129,137,81,77,76,78,77,76,78,75,78,77,77,77,75,76,74,74,74,72,74,69,77,67,73,73,74,71,67,38,42,71,60,82,79,82,75,78,85,69,78,40,47,64,53,62,83,83,37,77,62,39,52,75,60,78,60,90,55,27,63,33,45,34,31,31,21,56,40,33,34,73,33,35,21,38,30,42,29,32,28,14,63,78,52,66,77,69,53,47,38,39,33,28,44,73,92,46,90,60,73,44,76,44,74,36,51,75,49,69,56,75,54,87,96,40,68,57,36,28,32,31,45,28,72,47,66,84,49,62,55,58,35,49,31,38,36,36,36,54,59,79,92,37,48,45,80,46,40,38,61,35,43,48,65,70,25,31,61,35,51,48,40,31,22,34,43,8,25,38,31,54,13,60,56,14,52,43,23,53,49,39,46,73,60,17,88,72,50,34,68,30,30,50,32,20,15,30,53,35,49,22,60,80,36,81,89,39,36,61,66,30,48,54,38,34,35,30,45,47,23,85,48,27,40,44,30,35,42,45,82,35,47,29,73,45,36,30,64,58,42,51,92,70,70,36,70,56,67,29,51,66,45,67,69,69,56,78,58,29,19,82,52,44,85,55,38,35,87,51,28,36,52,36,35,54,19,16,29,35,38,38,36,35,42,62,78,44,37,55,48,89,80,29,65,54,30,53,29,49,69,60,49,61,79,64,63,51,55,78,41,25,38,39,33,37,39,38,28,7,57,36,58,74,54,60,37,57,92,57,46,66,67,16,42,37,56,36,77,67,46,46,55,55,37,33,73,68,31,28,45,36,36,40,12,5,75,51,27,17,35,36,33,37,42,39,39,41,53,69,79,44,47,56,81,73,57,42,41,46,67,39,84,27,84,47,22,26,31,43,37,30,39,8,13,14,23,26,64,82,40,66,51,74,59,58,51,78,77,71,56,65,54,42,41,34,38,40,63,49,46,21,41,36,34,43,35,36,56,37,49,49,41,29,42,37,32,31,30,43,51,92,48,57,55,77,44,63,75,43,73,47,81,43,67,37,50,60,53,55,72,67,48,75,81,74,78,79,80,76,77,78,76,78,127

Sequence (948 aa):
MAAIMLRAGVLVLAVFGSILSDSGVCNAGLTSGFVRDKDVSSDMPLDSDVFRSPPGKNAAQQVHITQGDLEGKSVIISWVTPDKPGSNRVVYWAENSKNRNKAEGSVVSYKYFNYTSGYIHHCTIDNLEYDTKYFYIIGFGSLTRRFWFTTPPKIGPDVPYTFGLIGDLGQTYDSNRTLTHYESNPRKGQAVLFLGDLSYADRHPFHDNNRWDTWARFVERSVAYQPWIWTTGNHELDCVPEIGETEEFKPFLHRYRVPYNATDGASPFWYSIKRASTYIIVLSSYSSYVKSSPQYKWLEKELPKVNRDETPWLIVLMHSPMYSTYVHHYMEGESMRVVFEAWFVKYKVDVVLAGHVHAYERTERISNIAYNIENGMCSPVHDPNAPIYLTIGDGGNSEGLVTEMIDPQPFYSAYREPSFGHGILDIKNRTHAHFSWHRNQDGYAVEADSLWLHNRWTKTVLPESSEVSHLSSAMAAIMLRAGVLVLAVFGSILSDSGVCNAGLTSGFVRDKDVSSDMPLDSDVFRSPPGKNAAQQVHITQGDLEGKSVIISWVTPDKPGSNRVVYWAENSKNRNKAEGSVVSYKYFNYTSGYIHHCTIDNLEYDTKYFYIIGFGSLTRRFWFTTPPKIGPDVPYTFGLIGDLGQTYDSNRTLTHYESNPRKGQAVLFLGDLSYADRHPFHDNNRWDTWARFVERSVAYQPWIWTTGNHELDCVPEIGETEEFKPFLHRYRVPYNATDGASPFWYSIKRASTYIIVLSSYSSYVKSSPQYKWLEKELPKVNRDETPWLIVLMHSPMYSTYVHHYMEGESMRVVFEAWFVKYKVDVVLAGHVHAYERTERISNIAYNIENGMCSPVHDPNAPIYLTIGDGGNSEGLVTEMIDPQPFYSAYREPSFGHGILDIKNRTHAHFSWHRNQDGYAVEADSLWLHNRWTKTVLPESSEVSHLSSA

Foldseek 3Di:
DPPPPPPPPPPPPPPPPPPPPPPVPLLFADEDPDDDDPDFWDFDDCPDPLLDDDDDQQFWFLWFKAAQAFFFFKIKIKTFRAPDQAAQKKWKDWPPDPDIDMWGWDWDWDDAQPDTGGIMTITMDGDHDAQTKMKMWDGDDPSIDIAIATTFHGFAFFFKFKEWEAEQQERTPLLLLQLVLLVPFPRHGSEYAYQEHFQLLVVDVSSNCVSVSSRSSNCCVPRNYHHYDDAYDPSQQSADVVSPRHRGSVVVVNHPADNQVNDPLGDSHWHWHDGHQEIETEHEPPDDQAPPDSRVVCVVVPLVPDDCRRRVAYEYHYAQFCQDFFPVCHNVNVVVQQHPQVVCLVSQHAEYEYAPAQWWWKFAQWHQNVDDPPPPRGDIDHRLSGYIYIYNRNSGDSVAWRDHGDPPDDSGTNYIYGAHYIKMWIGRGNFWIKIFIDGSVDHSHDGPDIDITTRRVVVVVDPPPDPPPPPDDD/DPPPPPPPPPPPPPPPPPPPPPPVPLLFADEDPDDDDPDFFDFDDCPDPLLDDDDDQQFWFLWFKAAQAFFFFKIKIKTFRAPDQAAQKKWKDWPPDPDIDMWGWDWDWDDAQPDTGGIMTITMDGDHDAQTKMKMWDGDDPSIDIAIATTFHGFAFFFKFKEWEAEQQERTPLLLLQLVLLVPFPRHGSAYAYQEHFQLLVVDVSSNCVSVSSRSSNCCVPRNYHHYDDAYDPSQQSADVVSPRHRGSVVVVNHPADNQVNDPLGDSHWHWHDGHQEIETEHEPPDDQAPPDSRVVCVVVVLVPDDCRRRVAYEYHYAQFCQDFFPVSHNVNVVVQQHPQVVCLVSQHAEYEYAPAQWWWKFAQWHQNVDDPPPPRGDIDHRLSGYIYIYRHNSGDSVAWRDHGDPPDDSGTNYIYGAHYIKMWIGRGNFWIKIFIDGSVDHSHDGPDIDITTRRVVVVVDPPPPPPDPPPDD